Protein AF-A0A7J7KB45-F1 (afdb_monomer_lite)

Secondary structure (DSSP, 8-state):
---HHHHHHHHHHHHGGGS--HHHHHHHHHHHHHHHHHHTSTTHHHH-SS--EE--------S---EEEEEEEE-SSEEEEEEEEEETTEEEEEEEEEE--HHHHTSBHHHHHHHHHHHHHHHHHHTT-TTS-EEEEEEE-S-EEEEETTEEEE----TT---BTTTTSBHHHHHHHHHHHTT--EEEEEEE-HHHHHHHHHHHH-TT--EEEEESSSEEEEEEEEGGG-TT--S-SS-EEEEE--GGGTTTTSTTTTT--HHHHHHHHHSSSTTSSHHHHHHSTTTHHHHHHHHHHHHHHTTSSGGG---HHHHSTT-S-HHHHHHHHHHHHHHHTS--S----------------------------------------------EEETTTTEEESS-HHHHHHHHHTT--HHHHHH-HHHHHHHHHHHHHHHHTTT-------------------------------------------------------------------PPP---HHHHHHHHHHHS-TTS-HHHHEEEEEEEEEETTEEEEEEEETTT--EEEEEEEEGGG-S-HHHHHHHHHHHHH---TTBPPEEEEEEETTEEEEEEE--TTEEHHHHHHHS---HHHHHHHHHHHHHHHHHHHTTTEE----SGGGEEE-TTS-EEE--GGG-EEPPTTPPB----S-GGG--HHHHTT--B-THHHHHHHHHHHHHHHHSS-TTTTS-HHHHHHHHHHH-SPP--GGGS-HHHHHHHHHHS-SSTTTSPPHHHHHTSGGGGSPPPGGGGHHHHHHHHHHTT--

Foldseek 3Di:
DQDPVNLVVVLCVLCVLVDDDPVLVVLLVVLLVVLLLVLLAPVNPPPRLWNWAFFQAFDADPLPDADWAWEWADDLFKIKIKIWGRDPSDIDIDMDIGGDDLCLLAEAPLSVLLVVLVVVCVVCVVVVNQAPQHEYEYADAADWRAPHFQWTAGCADDSSGDHPPRHRDTVSVSNVVSNVVVVGNYHHPGYDYPQVVQQNVVCSVPVPRFKGWDAALWTWIKGKDFLQSRNPDPDDGRGITIITTNCLSPCLVPSCVVSQDPLLQVQLVPDPHRSGSSNRLCGHQQNPQQSVLSSVLVSLCVCSPPNNDDDPQSVDGSSRGSVVVVVVVVVVVVVVPPDDDDDDDDDPDDDDDDDDDDDDDDDDDDDDDDPPPPPDDPPDPDDDFDWDQDPVVLFTPRDDPVLSVVVVVQPDDSCLCHVCVLLSVLLSVLVVVVVCVLPDDDDDDDDDDDDDDDDDDDDDDDDDDDDDDDDDDYDDDDDDDDDDDDDDDDDDDDDDDPDPDDPPPPDDDDDDPVVLVVLCVVQADPPDAVVVFKAWDAFPDADPQATKTWIAGPPPRAIKIKGKGQCVSDNCSVLVSVQSCPQVVDDDQQAWHWDGWHQHPNIIITITHDAPLAFQLLLLQQHADDLQLLLQLLLSVLVVLVVQVVQQKAQQADARNQWGAHLQLRIHGHDSSVIDHDDPPAFDQDQDYDLLLFALCSSSSHGHGNLRNLSSSLQNSLCNHVVHGPCPVGDSSVSSSCCNPVQADDDDCVVDDPQNVVLSCLSRPNPSVSRDHSVRSCPGPSNVSHDDSNVCNVSSVSSCVVVVVD

Radius of gyration: 33.49 Å; chains: 1; bounding box: 85×97×93 Å

Structure (mmCIF, N/CA/C/O backbone):
data_AF-A0A7J7KB45-F1
#
_entry.id   AF-A0A7J7KB45-F1
#
loop_
_atom_site.group_PDB
_atom_site.id
_atom_site.type_symbol
_atom_site.label_atom_id
_atom_site.label_alt_id
_atom_site.label_comp_id
_atom_site.label_asym_id
_atom_site.label_entity_id
_atom_site.label_seq_id
_atom_site.pdbx_PDB_ins_code
_atom_site.Cartn_x
_atom_site.Cartn_y
_atom_site.Cartn_z
_atom_site.occupancy
_atom_site.B_iso_or_equiv
_atom_site.auth_seq_id
_atom_site.auth_comp_id
_atom_site.auth_asym_id
_atom_site.auth_atom_id
_atom_site.pdbx_PDB_model_num
ATOM 1 N N . MET A 1 1 ? 30.069 39.844 -8.452 1.00 56.88 1 MET A N 1
ATOM 2 C CA . MET A 1 1 ? 29.337 38.570 -8.599 1.00 56.88 1 MET A CA 1
ATOM 3 C C . MET A 1 1 ? 29.867 37.641 -7.529 1.00 56.88 1 MET A C 1
ATOM 5 O O . MET A 1 1 ? 31.072 37.439 -7.502 1.00 56.88 1 MET A O 1
ATOM 9 N N . VAL A 1 2 ? 29.008 37.179 -6.620 1.00 64.25 2 VAL A N 1
ATOM 10 C CA . VAL A 1 2 ? 29.357 36.125 -5.654 1.00 64.25 2 VAL A CA 1
ATOM 11 C C . VAL A 1 2 ? 29.670 34.866 -6.466 1.00 64.25 2 VAL A C 1
ATOM 13 O O . VAL A 1 2 ? 28.945 34.583 -7.424 1.00 64.25 2 VAL A O 1
ATOM 16 N N . SER A 1 3 ? 30.778 34.176 -6.186 1.00 79.19 3 SER A N 1
ATOM 17 C CA . SER A 1 3 ? 31.109 32.975 -6.956 1.00 79.19 3 SER A CA 1
ATOM 18 C C . SER A 1 3 ? 30.117 31.855 -6.627 1.00 79.19 3 SER A C 1
ATOM 20 O O . SER A 1 3 ? 29.560 31.812 -5.531 1.00 79.19 3 SER A O 1
ATOM 22 N N . LEU A 1 4 ? 29.890 30.928 -7.562 1.00 77.69 4 LEU A N 1
ATOM 23 C CA . LEU A 1 4 ? 29.072 29.731 -7.306 1.00 77.69 4 LEU A CA 1
ATOM 24 C C . LEU A 1 4 ? 29.564 28.963 -6.069 1.00 77.69 4 LEU A C 1
ATOM 26 O O . LEU A 1 4 ? 28.758 28.500 -5.272 1.00 77.69 4 LEU A O 1
ATOM 30 N N . MET A 1 5 ? 30.881 28.922 -5.869 1.00 77.81 5 MET A N 1
ATOM 31 C CA . MET A 1 5 ? 31.509 28.263 -4.729 1.00 77.81 5 MET A CA 1
ATOM 32 C C . MET A 1 5 ? 31.211 28.974 -3.399 1.00 77.81 5 MET A C 1
ATOM 34 O O . MET A 1 5 ? 31.039 28.322 -2.373 1.00 77.81 5 MET A O 1
ATOM 38 N N . ASP A 1 6 ? 31.094 30.305 -3.405 1.00 83.75 6 ASP A N 1
ATOM 39 C CA . ASP A 1 6 ? 30.685 31.067 -2.219 1.00 83.75 6 ASP A CA 1
ATOM 40 C C . ASP A 1 6 ? 29.210 30.812 -1.876 1.00 83.75 6 ASP A C 1
ATOM 42 O O . ASP A 1 6 ? 28.880 30.648 -0.702 1.00 83.75 6 ASP A O 1
ATOM 46 N N . ILE A 1 7 ? 28.336 30.711 -2.887 1.00 86.50 7 ILE A N 1
ATOM 47 C CA . ILE A 1 7 ? 26.917 30.360 -2.696 1.00 86.50 7 ILE A CA 1
ATOM 48 C C . ILE A 1 7 ? 26.791 28.949 -2.109 1.00 86.50 7 ILE A C 1
ATOM 50 O O . ILE A 1 7 ? 26.078 28.764 -1.126 1.00 86.50 7 ILE A O 1
ATOM 54 N N . GLU A 1 8 ? 27.510 27.965 -2.656 1.00 85.44 8 GLU A N 1
ATOM 55 C CA . GLU A 1 8 ? 27.516 26.586 -2.146 1.00 85.44 8 GLU A CA 1
ATOM 56 C C . GLU A 1 8 ? 27.963 26.522 -0.678 1.00 85.44 8 GLU A C 1
ATOM 58 O O . GLU A 1 8 ? 27.284 25.914 0.149 1.00 85.44 8 GLU A O 1
ATOM 63 N N . ASN A 1 9 ? 29.046 27.222 -0.322 1.00 88.44 9 ASN A N 1
ATOM 64 C CA . ASN A 1 9 ? 29.530 27.290 1.059 1.00 88.44 9 ASN A CA 1
ATOM 65 C C . ASN A 1 9 ? 28.511 27.943 2.008 1.00 88.44 9 ASN A C 1
ATOM 67 O O . ASN A 1 9 ? 28.358 27.517 3.157 1.00 88.44 9 ASN A O 1
ATOM 71 N N . MET A 1 10 ? 27.816 28.989 1.552 1.00 88.19 10 MET A N 1
ATOM 72 C CA . MET A 1 10 ? 26.769 29.652 2.333 1.00 88.19 10 MET A CA 1
ATOM 73 C C . MET A 1 10 ? 25.564 28.733 2.549 1.00 88.19 10 MET A C 1
ATOM 75 O O . MET A 1 10 ? 25.078 28.634 3.677 1.00 88.19 10 MET A O 1
ATOM 79 N N . VAL A 1 11 ? 25.129 28.017 1.509 1.00 91.19 11 VAL A N 1
ATOM 80 C CA . VAL A 1 11 ? 24.059 27.014 1.600 1.00 91.19 11 VAL A CA 1
ATOM 81 C C . VAL A 1 11 ? 24.450 25.906 2.578 1.00 91.19 11 VAL A C 1
ATOM 83 O O . VAL A 1 11 ? 23.703 25.635 3.517 1.00 91.19 11 VAL A O 1
ATOM 86 N N . GLU A 1 12 ? 25.641 25.319 2.435 1.00 90.56 12 GLU A N 1
ATOM 87 C CA . GLU A 1 12 ? 26.113 24.252 3.326 1.00 90.56 12 GLU A CA 1
ATOM 88 C C . GLU A 1 12 ? 26.148 24.720 4.787 1.00 90.56 12 GLU A C 1
ATOM 90 O O . GLU A 1 12 ? 25.657 24.034 5.684 1.00 90.56 12 GLU A O 1
ATOM 95 N N . LYS A 1 13 ? 26.652 25.934 5.041 1.00 90.75 13 LYS A N 1
ATOM 96 C CA . LYS A 1 13 ? 26.677 26.524 6.384 1.00 90.75 13 LYS A CA 1
ATOM 97 C C . LYS A 1 13 ? 25.273 26.679 6.981 1.00 90.75 13 LYS A C 1
ATOM 99 O O . LYS A 1 13 ? 25.112 26.470 8.182 1.00 90.75 13 LYS A O 1
ATOM 104 N N . ARG A 1 14 ? 24.274 27.056 6.175 1.00 90.31 14 ARG A N 1
ATOM 105 C CA . ARG A 1 14 ? 22.878 27.242 6.615 1.00 90.31 14 ARG A CA 1
ATOM 106 C C . ARG A 1 14 ? 22.153 25.929 6.887 1.00 90.31 14 ARG A C 1
ATOM 108 O O . ARG A 1 14 ? 21.286 25.914 7.759 1.00 90.31 14 ARG A O 1
ATOM 115 N N . LEU A 1 15 ? 22.504 24.870 6.160 1.00 91.75 15 LEU A N 1
ATOM 116 C CA . LEU A 1 15 ? 21.878 23.552 6.277 1.00 91.75 15 LEU A CA 1
ATOM 117 C C . LEU A 1 15 ? 22.566 22.641 7.298 1.00 91.75 15 LEU A C 1
ATOM 119 O O . LEU A 1 15 ? 21.926 21.731 7.811 1.00 91.75 15 LEU A O 1
ATOM 123 N N . ARG A 1 16 ? 23.837 22.890 7.641 1.00 90.56 16 ARG A N 1
ATOM 124 C CA . ARG A 1 16 ? 24.605 22.066 8.590 1.00 90.56 16 ARG A CA 1
ATOM 125 C C . ARG A 1 16 ? 23.884 21.783 9.923 1.00 90.56 16 ARG A C 1
ATOM 127 O O . ARG A 1 16 ? 23.949 20.638 10.356 1.00 90.56 16 ARG A O 1
ATOM 134 N N . PRO A 1 17 ? 23.185 22.739 10.571 1.00 90.19 17 PRO A N 1
ATOM 135 C CA . PRO A 1 17 ? 22.445 22.452 11.806 1.00 90.19 17 PRO A CA 1
ATOM 136 C C . PRO A 1 17 ? 21.298 21.443 11.638 1.00 90.19 17 PRO A C 1
ATOM 138 O O . PRO A 1 17 ? 20.943 20.774 12.597 1.00 90.19 17 PRO A O 1
ATOM 141 N N . LEU A 1 18 ? 20.748 21.299 10.427 1.00 89.06 18 LEU A N 1
ATOM 142 C CA . LEU A 1 18 ? 19.674 20.349 10.099 1.00 89.06 18 LEU A CA 1
ATOM 143 C C . LEU A 1 18 ? 20.205 18.937 9.798 1.00 89.06 18 LEU A C 1
ATOM 145 O O . LEU A 1 18 ? 19.440 18.051 9.430 1.00 89.06 18 LEU A O 1
ATOM 149 N N . GLN A 1 19 ? 21.518 18.721 9.920 1.00 87.94 19 GLN A N 1
ATOM 150 C CA . GLN A 1 19 ? 22.176 17.429 9.728 1.00 87.94 19 GLN A CA 1
ATOM 151 C C . GLN A 1 19 ? 22.764 16.942 11.058 1.00 87.94 19 GLN A C 1
ATOM 153 O O . GLN A 1 19 ? 23.988 16.955 11.238 1.00 87.94 19 GLN A O 1
ATOM 158 N N . PRO A 1 20 ? 21.916 16.538 12.022 1.00 86.88 20 PRO A N 1
ATOM 159 C CA . PRO A 1 20 ? 22.393 16.029 13.297 1.00 86.88 20 PRO A CA 1
ATOM 160 C C . PRO A 1 20 ? 23.238 14.767 13.098 1.00 86.88 20 PRO A C 1
ATOM 162 O O . PRO A 1 20 ? 22.986 13.926 12.232 1.00 86.88 20 PRO A O 1
ATOM 165 N N . SER A 1 21 ? 24.282 14.652 13.914 1.00 88.00 21 SER A N 1
ATOM 166 C CA . SER A 1 21 ? 25.179 13.497 13.904 1.00 88.00 21 SER A CA 1
ATOM 167 C C . SER A 1 21 ? 24.523 12.267 14.540 1.00 88.00 21 SER A C 1
ATOM 169 O O . SER A 1 21 ? 23.569 12.392 15.305 1.00 88.00 21 SER A O 1
ATOM 171 N N . LEU A 1 22 ? 25.078 11.075 14.296 1.00 86.75 22 LEU A N 1
ATOM 172 C CA . LEU A 1 22 ? 24.613 9.847 14.954 1.00 86.75 22 LEU A CA 1
ATOM 173 C C . LEU A 1 22 ? 24.624 9.970 16.488 1.00 86.75 22 LEU A C 1
ATOM 175 O O . LEU A 1 22 ? 23.648 9.596 17.125 1.00 86.75 22 LEU A O 1
ATOM 179 N N . SER A 1 23 ? 25.660 10.586 17.066 1.00 90.31 23 SER A N 1
ATOM 180 C CA . SER A 1 23 ? 25.731 10.813 18.515 1.00 90.31 23 SER A CA 1
ATOM 181 C C . SER A 1 23 ? 24.639 11.751 19.033 1.00 90.31 23 SER A C 1
ATOM 183 O O . SER A 1 23 ? 24.208 11.614 20.172 1.00 90.31 23 SER A O 1
ATOM 185 N N . CYS A 1 24 ? 24.159 12.693 18.209 1.00 90.25 24 CYS A N 1
ATOM 186 C CA . CYS A 1 24 ? 23.008 13.517 18.578 1.00 90.25 24 CYS A CA 1
ATOM 187 C C . CYS A 1 24 ? 21.740 12.661 18.665 1.00 90.25 24 CYS A C 1
ATOM 189 O O . CYS A 1 24 ? 21.005 12.785 19.636 1.00 90.25 24 CYS A O 1
ATOM 191 N N . TYR A 1 25 ? 21.503 11.771 17.696 1.00 90.12 25 TYR A N 1
ATOM 192 C CA . TYR A 1 25 ? 20.355 10.859 17.737 1.00 90.12 25 TYR A CA 1
ATOM 193 C C . TYR A 1 25 ? 20.410 9.904 18.934 1.00 90.12 25 TYR A C 1
ATOM 195 O O . TYR A 1 25 ? 19.393 9.703 19.589 1.00 90.12 25 TYR A O 1
ATOM 203 N N . GLU A 1 26 ? 21.587 9.363 19.256 1.00 91.31 26 GLU A N 1
ATOM 204 C CA . GLU A 1 26 ? 21.791 8.522 20.444 1.00 91.31 26 GLU A CA 1
ATOM 205 C C . GLU A 1 26 ? 21.472 9.287 21.739 1.00 91.31 26 GLU A C 1
ATOM 207 O O . GLU A 1 26 ? 20.790 8.759 22.615 1.00 91.31 26 GLU A O 1
ATOM 212 N N . GLN A 1 27 ? 21.895 10.552 21.841 1.00 94.69 27 GLN A N 1
ATOM 213 C CA . GLN A 1 27 ? 21.580 11.408 22.987 1.00 94.69 27 GLN A CA 1
ATOM 214 C C . GLN A 1 27 ? 20.080 11.726 23.083 1.00 94.69 27 GLN A C 1
ATOM 216 O O . GLN A 1 27 ? 19.514 11.654 24.170 1.00 94.69 27 GLN A O 1
ATOM 221 N N . VAL A 1 28 ? 19.428 12.055 21.962 1.00 94.38 28 VAL A N 1
ATOM 222 C CA . VAL A 1 28 ? 17.974 12.291 21.907 1.00 94.38 28 VAL A CA 1
ATOM 223 C C . VAL A 1 28 ? 17.210 11.040 22.345 1.00 94.38 28 VAL A C 1
ATOM 225 O O . VAL A 1 28 ? 16.288 11.150 23.147 1.00 94.38 28 VAL A O 1
ATOM 228 N N . ALA A 1 29 ? 17.613 9.857 21.871 1.00 93.88 29 ALA A N 1
ATOM 229 C CA . ALA A 1 29 ? 16.988 8.591 22.245 1.00 93.88 29 ALA A CA 1
ATOM 230 C C . ALA A 1 29 ? 17.141 8.291 23.744 1.00 93.88 29 ALA A C 1
ATOM 232 O O . ALA A 1 29 ? 16.161 7.931 24.388 1.00 93.88 29 ALA A O 1
ATOM 233 N N . ALA A 1 30 ? 18.335 8.495 24.311 1.00 94.69 30 ALA A N 1
ATOM 234 C CA . ALA A 1 30 ? 18.577 8.300 25.740 1.00 94.69 30 ALA A CA 1
ATOM 235 C C . ALA A 1 30 ? 17.743 9.258 26.610 1.00 94.69 30 ALA A C 1
ATOM 237 O O . ALA A 1 30 ? 17.133 8.829 27.586 1.00 94.69 30 ALA A O 1
ATOM 238 N N . LEU A 1 31 ? 17.667 10.539 26.232 1.00 95.50 31 LEU A N 1
ATOM 239 C CA . LEU A 1 31 ? 16.849 11.532 26.936 1.00 95.50 31 LEU A CA 1
ATOM 240 C C . LEU A 1 31 ? 15.350 11.230 26.825 1.00 95.50 31 LEU A C 1
ATOM 242 O O . LEU A 1 31 ? 14.609 11.431 27.786 1.00 95.50 31 LEU A O 1
ATOM 246 N N . MET A 1 32 ? 14.892 10.759 25.662 1.00 94.31 32 MET A N 1
ATOM 247 C CA . MET A 1 32 ? 13.497 10.368 25.477 1.00 94.31 32 MET A CA 1
ATOM 248 C C . MET A 1 32 ? 13.151 9.154 26.343 1.00 94.31 32 MET A C 1
ATOM 250 O O . MET A 1 32 ? 12.121 9.184 27.007 1.00 94.31 32 MET A O 1
ATOM 254 N N . ASP A 1 33 ? 14.018 8.138 26.396 1.00 93.56 33 ASP A N 1
ATOM 255 C CA . ASP A 1 33 ? 13.838 6.964 27.260 1.00 93.56 33 ASP A CA 1
ATOM 256 C C . ASP A 1 33 ? 13.772 7.357 28.746 1.00 93.56 33 ASP A C 1
ATOM 258 O O . ASP A 1 33 ? 12.846 6.961 29.452 1.00 93.56 33 ASP A O 1
ATOM 262 N N . GLU A 1 34 ? 14.682 8.215 29.220 1.00 92.38 34 GLU A N 1
ATOM 263 C CA . GLU A 1 34 ? 14.644 8.758 30.588 1.00 92.38 34 GLU A CA 1
ATOM 264 C C . GLU A 1 34 ? 13.319 9.484 30.870 1.00 92.38 34 GLU A C 1
ATOM 266 O O . GLU A 1 34 ? 12.627 9.179 31.841 1.00 92.38 34 GLU A O 1
ATOM 271 N N . THR A 1 35 ? 12.908 10.379 29.968 1.00 92.00 35 THR A N 1
ATOM 272 C CA . THR A 1 35 ? 11.688 11.184 30.139 1.00 92.00 35 THR A CA 1
ATOM 273 C C . THR A 1 35 ? 10.415 10.327 30.077 1.00 92.00 35 THR A C 1
ATOM 275 O O . THR A 1 35 ? 9.448 10.590 30.795 1.00 92.00 35 THR A O 1
ATOM 278 N N . MET A 1 36 ? 10.396 9.281 29.244 1.00 93.06 36 MET A N 1
ATOM 279 C CA . MET A 1 36 ? 9.306 8.303 29.188 1.00 93.06 36 MET A CA 1
ATOM 280 C C . MET A 1 36 ? 9.221 7.496 30.487 1.00 93.06 36 MET A C 1
ATOM 282 O O . MET A 1 36 ? 8.128 7.337 31.030 1.00 93.06 36 MET A O 1
ATOM 286 N N . ASN A 1 37 ? 10.353 7.034 31.024 1.00 92.06 37 ASN A N 1
ATOM 287 C CA . ASN A 1 37 ? 10.392 6.324 32.305 1.00 92.06 37 ASN A CA 1
ATOM 288 C C . ASN A 1 37 ? 9.902 7.215 33.457 1.00 92.06 37 ASN A C 1
ATOM 290 O O . ASN A 1 37 ? 9.073 6.776 34.257 1.00 92.06 37 ASN A O 1
ATOM 294 N N . ASP A 1 38 ? 10.314 8.484 33.492 1.00 90.06 38 ASP A N 1
ATOM 295 C CA . ASP A 1 38 ? 9.793 9.470 34.444 1.00 90.06 38 ASP A CA 1
ATOM 296 C C . ASP A 1 38 ? 8.275 9.630 34.318 1.00 90.06 38 ASP A C 1
ATOM 298 O O . ASP A 1 38 ? 7.566 9.686 35.326 1.00 90.06 38 ASP A O 1
ATOM 302 N N . GLY A 1 39 ? 7.754 9.634 33.087 1.00 91.25 39 GLY A N 1
ATOM 303 C CA . GLY A 1 39 ? 6.328 9.705 32.778 1.00 91.25 39 GLY A CA 1
ATOM 304 C C . GLY A 1 39 ? 5.486 8.544 33.330 1.00 91.25 39 GLY A C 1
ATOM 305 O O . GLY A 1 39 ? 4.274 8.699 33.515 1.00 91.25 39 GLY A O 1
ATOM 306 N N . LEU A 1 40 ? 6.095 7.393 33.632 1.00 91.88 40 LEU A N 1
ATOM 307 C CA . LEU A 1 40 ? 5.429 6.229 34.236 1.00 91.88 40 LEU A CA 1
ATOM 308 C C . LEU A 1 40 ? 5.333 6.306 35.773 1.00 91.88 40 LEU A C 1
ATOM 310 O O . LEU A 1 40 ? 4.590 5.525 36.379 1.00 91.88 40 LEU A O 1
ATOM 314 N N . THR A 1 41 ? 6.046 7.247 36.399 1.00 89.62 41 THR A N 1
ATOM 315 C CA . THR A 1 41 ? 6.090 7.431 37.861 1.00 89.62 41 THR A CA 1
ATOM 316 C C . THR A 1 41 ? 4.876 8.191 38.404 1.00 89.62 41 THR A C 1
ATOM 318 O O . THR A 1 41 ? 4.177 8.886 37.665 1.00 89.62 41 THR A O 1
ATOM 321 N N . GLU A 1 42 ? 4.633 8.143 39.717 1.00 78.38 42 GLU A N 1
ATOM 322 C CA . GLU A 1 42 ? 3.558 8.932 40.362 1.00 78.38 42 GLU A CA 1
ATOM 323 C C . GLU A 1 42 ? 3.819 10.447 40.360 1.00 78.38 42 GLU A C 1
ATOM 325 O O . GLU A 1 42 ? 2.900 11.249 40.517 1.00 78.38 42 GLU A O 1
ATOM 330 N N . LYS A 1 43 ? 5.074 10.864 40.162 1.00 66.69 43 LYS A N 1
ATOM 331 C CA . LYS A 1 43 ? 5.464 12.282 40.097 1.00 66.69 43 LYS A CA 1
ATOM 332 C C . LYS A 1 43 ? 5.143 12.919 38.738 1.00 66.69 43 LYS A C 1
ATOM 334 O O . LYS A 1 43 ? 5.200 14.140 38.602 1.00 66.69 43 LYS A O 1
ATOM 339 N N . SER A 1 44 ? 4.789 12.106 37.743 1.00 67.81 44 SER A N 1
ATOM 340 C CA . SER A 1 44 ? 4.664 12.508 36.340 1.00 67.81 44 SER A CA 1
ATOM 341 C C . SER A 1 44 ? 3.490 13.433 36.023 1.00 67.81 44 SER A C 1
ATOM 343 O O . SER A 1 44 ? 3.587 14.232 35.088 1.00 67.81 44 SER A O 1
ATOM 345 N N . ASP A 1 45 ? 2.401 13.390 36.792 1.00 61.50 45 ASP A N 1
ATOM 346 C CA . ASP A 1 45 ? 1.151 14.058 36.405 1.00 61.50 45 ASP A CA 1
ATOM 347 C C . ASP A 1 45 ? 1.284 15.592 36.347 1.00 61.50 45 ASP A C 1
ATOM 349 O O . ASP A 1 45 ? 0.623 16.234 35.533 1.00 61.50 45 ASP A O 1
ATOM 353 N N . LEU A 1 46 ? 2.229 16.182 37.093 1.00 60.59 46 LEU A N 1
ATOM 354 C CA . LEU A 1 46 ? 2.481 17.631 37.090 1.00 60.59 46 LEU A CA 1
ATOM 355 C C . LEU A 1 46 ? 3.824 18.042 36.470 1.00 60.59 46 LEU A C 1
ATOM 357 O O . LEU A 1 46 ? 3.882 19.114 35.877 1.00 60.59 46 LEU A O 1
ATOM 361 N N . SER A 1 47 ? 4.882 17.226 36.567 1.00 67.75 47 SER A N 1
ATOM 362 C CA . SER A 1 47 ? 6.244 17.654 36.191 1.00 67.75 47 SER A CA 1
ATOM 363 C C . SER A 1 47 ? 6.891 16.901 35.030 1.00 67.75 47 SER A C 1
ATOM 365 O O . SER A 1 47 ? 7.934 17.347 34.567 1.00 67.75 47 SER A O 1
ATOM 367 N N . ALA A 1 48 ? 6.335 15.771 34.574 1.00 76.88 48 ALA A N 1
ATOM 368 C CA . ALA A 1 48 ? 6.900 15.072 33.419 1.00 76.88 48 ALA A CA 1
ATOM 369 C C . ALA A 1 48 ? 6.540 15.797 32.118 1.00 76.88 48 ALA A C 1
ATOM 371 O O . ALA A 1 48 ? 5.372 16.153 31.918 1.00 76.88 48 ALA A O 1
ATOM 372 N N . ASP A 1 49 ? 7.537 15.959 31.251 1.00 81.88 49 ASP A N 1
ATOM 373 C CA . ASP A 1 49 ? 7.389 16.541 29.916 1.00 81.88 49 ASP A CA 1
ATOM 374 C C . ASP A 1 49 ? 6.646 15.597 28.968 1.00 81.88 49 ASP A C 1
ATOM 376 O O . ASP A 1 49 ? 5.736 16.026 28.266 1.00 81.88 49 ASP A O 1
ATOM 380 N N . ILE A 1 50 ? 6.994 14.305 28.978 1.00 90.31 50 ILE A N 1
ATOM 381 C CA . ILE A 1 50 ? 6.293 13.265 28.216 1.00 90.31 50 ILE A CA 1
ATOM 382 C C . ILE A 1 50 ? 5.240 12.626 29.127 1.00 90.31 50 ILE A C 1
ATOM 384 O O . ILE A 1 50 ? 5.564 11.989 30.135 1.00 90.31 50 ILE A O 1
ATOM 388 N N . LYS A 1 51 ? 3.958 12.812 28.794 1.00 88.12 51 LYS A N 1
ATOM 389 C CA . LYS A 1 51 ? 2.840 12.278 29.582 1.00 88.12 51 LYS A CA 1
ATOM 390 C C . LYS A 1 51 ? 2.482 10.863 29.140 1.00 88.12 51 LYS A C 1
ATOM 392 O O . LYS A 1 51 ? 1.806 10.658 28.144 1.00 88.12 51 LYS A O 1
ATOM 397 N N . MET A 1 52 ? 2.831 9.879 29.959 1.00 91.62 52 MET A N 1
ATOM 398 C CA . MET A 1 52 ? 2.574 8.467 29.660 1.00 91.62 52 MET A CA 1
ATOM 399 C C . MET A 1 52 ? 1.187 8.038 30.163 1.00 91.62 52 MET A C 1
ATOM 401 O O . MET A 1 52 ? 1.050 7.548 31.288 1.00 91.62 52 MET A O 1
ATOM 405 N N . TYR A 1 53 ? 0.134 8.281 29.387 1.00 89.81 53 TYR A N 1
ATOM 406 C CA . TYR A 1 53 ? -1.245 7.966 29.768 1.00 89.81 53 TYR A CA 1
ATOM 407 C C . TYR A 1 53 ? -1.560 6.472 29.634 1.00 89.81 53 TYR A C 1
ATOM 409 O O . TYR A 1 53 ? -1.279 5.833 28.620 1.00 89.81 53 TYR A O 1
ATOM 417 N N . ILE A 1 54 ? -2.183 5.915 30.675 1.00 91.44 54 ILE A N 1
ATOM 418 C CA . ILE A 1 54 ? -2.636 4.522 30.705 1.00 91.44 54 ILE A CA 1
ATOM 419 C C . ILE A 1 54 ? -3.980 4.422 29.989 1.00 91.44 54 ILE A C 1
ATOM 421 O O . ILE A 1 54 ? -4.935 5.080 30.390 1.00 91.44 54 ILE A O 1
ATOM 425 N N . THR A 1 55 ? -4.073 3.551 28.986 1.00 90.94 55 THR A N 1
ATOM 426 C CA . THR A 1 55 ? -5.271 3.450 28.128 1.00 90.94 55 THR A CA 1
ATOM 427 C C . THR A 1 55 ? -6.260 2.363 28.560 1.00 90.94 55 THR A C 1
ATOM 429 O O . THR A 1 55 ? -7.365 2.267 28.034 1.00 90.94 55 THR A O 1
ATOM 432 N N . TYR A 1 56 ? -5.863 1.509 29.513 1.00 90.56 56 TYR A N 1
ATOM 433 C CA . TYR A 1 56 ? -6.600 0.317 29.964 1.00 90.56 56 TYR A CA 1
ATOM 434 C C . TYR A 1 56 ? -6.846 -0.752 28.881 1.00 90.56 56 TYR A C 1
ATOM 436 O O . TYR A 1 56 ? -7.483 -1.770 29.166 1.00 90.56 56 TYR A O 1
ATOM 444 N N . VAL A 1 57 ? -6.295 -0.582 27.674 1.00 91.12 57 VAL A N 1
ATOM 445 C CA . VAL A 1 57 ? -6.271 -1.602 26.619 1.00 91.12 57 VAL A CA 1
ATOM 446 C C . VAL A 1 57 ? -5.176 -2.615 26.948 1.00 91.12 57 VAL A C 1
ATOM 448 O O . VAL A 1 57 ? -4.003 -2.257 27.010 1.00 91.12 57 VAL A O 1
ATOM 451 N N . ARG A 1 58 ? -5.556 -3.870 27.211 1.00 90.38 58 ARG A N 1
ATOM 452 C CA . ARG A 1 58 ? -4.649 -4.916 27.736 1.00 90.38 58 ARG A CA 1
ATOM 453 C C . ARG A 1 58 ? -4.346 -6.056 26.766 1.00 90.38 58 ARG A C 1
ATOM 455 O O . ARG A 1 58 ? -3.504 -6.896 27.064 1.00 90.38 58 ARG A O 1
ATOM 462 N N . SER A 1 59 ? -5.038 -6.105 25.638 1.00 87.00 59 SER A N 1
ATOM 463 C CA . SER A 1 59 ? -4.868 -7.128 24.612 1.00 87.00 59 SER A CA 1
ATOM 464 C C . SER A 1 59 ? -4.962 -6.486 23.239 1.00 87.00 59 SER A C 1
ATOM 466 O O . SER A 1 59 ? -5.718 -5.531 23.043 1.00 87.00 59 SER A O 1
ATOM 468 N N . LEU A 1 60 ? -4.163 -7.008 22.316 1.00 87.56 60 LEU A N 1
ATOM 469 C CA . LEU A 1 60 ? -4.250 -6.696 20.898 1.00 87.56 60 LEU A CA 1
ATOM 470 C C . LEU A 1 60 ? -5.189 -7.700 20.220 1.00 87.56 60 LEU A C 1
ATOM 472 O O . LEU A 1 60 ? -5.468 -8.739 20.826 1.00 87.56 60 LEU A O 1
ATOM 476 N N . PRO A 1 61 ? -5.685 -7.396 19.011 1.00 83.31 61 PRO A N 1
ATOM 477 C CA . PRO A 1 61 ? -6.539 -8.319 18.295 1.00 83.31 61 PRO A CA 1
ATOM 478 C C . PRO A 1 61 ? -5.796 -9.615 17.961 1.00 83.31 61 PRO A C 1
ATOM 480 O O . PRO A 1 61 ? -4.632 -9.557 17.567 1.00 83.31 61 PRO A O 1
ATOM 483 N N . ASP A 1 62 ? -6.462 -10.757 18.101 1.00 82.62 62 ASP A N 1
ATOM 484 C CA . ASP A 1 62 ? -5.906 -12.092 17.820 1.00 82.62 62 ASP A CA 1
ATOM 485 C C . ASP A 1 62 ? -6.674 -12.854 16.724 1.00 82.62 62 ASP A C 1
ATOM 487 O O . ASP A 1 62 ? -6.371 -14.008 16.418 1.00 82.62 62 ASP A O 1
ATOM 491 N N . GLY A 1 63 ? -7.673 -12.209 16.115 1.00 79.44 63 GLY A N 1
ATOM 492 C CA . GLY A 1 63 ? -8.495 -12.778 15.052 1.00 79.44 63 GLY A CA 1
ATOM 493 C C . GLY A 1 63 ? -9.649 -13.647 15.554 1.00 79.44 63 GLY A C 1
ATOM 494 O O . GLY A 1 63 ? -10.433 -14.132 14.735 1.00 79.44 63 GLY A O 1
ATOM 495 N N . SER A 1 64 ? -9.787 -13.843 16.872 1.00 83.62 64 SER A N 1
ATOM 496 C CA . SER A 1 64 ? -10.938 -14.525 17.477 1.00 83.62 64 SER A CA 1
ATOM 497 C C . SER A 1 64 ? -12.155 -13.613 17.662 1.00 83.62 64 SER A C 1
ATOM 499 O O . SER A 1 64 ? -13.230 -14.082 18.051 1.00 83.62 64 SER A O 1
ATOM 501 N N . GLU A 1 65 ? -12.016 -12.314 17.386 1.00 83.94 65 GLU A N 1
ATOM 502 C CA . GLU A 1 65 ? -13.078 -11.337 17.577 1.00 83.94 65 GLU A CA 1
ATOM 503 C C . GLU A 1 65 ? -14.245 -11.586 16.620 1.00 83.94 65 GLU A C 1
ATOM 505 O O . GLU A 1 65 ? -14.079 -11.764 15.413 1.00 83.94 65 GLU A O 1
ATOM 510 N N . VAL A 1 66 ? -15.458 -11.543 17.167 1.00 89.44 66 VAL A N 1
ATOM 511 C CA . VAL A 1 66 ? -16.699 -11.711 16.411 1.00 89.44 66 VAL A CA 1
ATOM 512 C C . VAL A 1 66 ? -17.734 -10.690 16.857 1.00 89.44 66 VAL A C 1
ATOM 514 O O . VAL A 1 66 ? -17.790 -10.312 18.030 1.00 89.44 66 VAL A O 1
ATOM 517 N N . GLY A 1 67 ? -18.581 -10.266 15.923 1.00 90.56 67 GLY A N 1
ATOM 518 C CA . GLY A 1 67 ? -19.723 -9.400 16.191 1.00 90.56 67 GLY A CA 1
ATOM 519 C C . GLY A 1 67 ? -19.753 -8.128 15.354 1.00 90.56 67 GLY A C 1
ATOM 520 O O . GLY A 1 67 ? -18.865 -7.847 14.548 1.00 90.56 67 GLY A O 1
ATOM 521 N N . LYS A 1 68 ? -20.816 -7.354 15.578 1.00 91.75 68 LYS A N 1
ATOM 522 C CA . LYS A 1 68 ? -21.092 -6.092 14.895 1.00 91.75 68 LYS A CA 1
ATOM 523 C C . LYS A 1 68 ? -20.804 -4.924 15.840 1.00 91.75 68 LYS A C 1
ATOM 525 O O . LYS A 1 68 ? -21.372 -4.849 16.930 1.00 91.75 68 LYS A O 1
ATOM 530 N N . PHE A 1 69 ? -19.930 -4.015 15.423 1.00 92.75 69 PHE A N 1
ATOM 531 C CA . PHE A 1 69 ? -19.424 -2.904 16.224 1.00 92.75 69 PHE A CA 1
ATOM 532 C C . PHE A 1 69 ? -19.545 -1.592 15.458 1.00 92.75 69 PHE A C 1
ATOM 534 O O . PHE A 1 69 ? -19.333 -1.539 14.248 1.00 92.75 69 PHE A O 1
ATOM 541 N N . LEU A 1 70 ? -19.834 -0.517 16.181 1.00 95.12 70 LEU A N 1
ATOM 542 C CA . LEU A 1 70 ? -19.690 0.837 15.672 1.00 95.12 70 LEU A CA 1
ATOM 543 C C . LEU A 1 70 ? -18.313 1.371 16.089 1.00 95.12 70 LEU A C 1
ATOM 545 O O . LEU A 1 70 ? -17.860 1.130 17.209 1.00 95.12 70 LEU A O 1
ATOM 549 N N . ALA A 1 71 ? -17.657 2.131 15.222 1.00 92.81 71 ALA A N 1
ATOM 550 C CA . ALA A 1 71 ? -16.482 2.915 15.569 1.00 92.81 71 ALA A CA 1
ATOM 551 C C . ALA A 1 71 ? -16.691 4.380 15.177 1.00 92.81 71 ALA A C 1
ATOM 553 O O . ALA A 1 71 ? -17.267 4.685 14.133 1.00 92.81 71 ALA A O 1
ATOM 554 N N . LEU A 1 72 ? -16.236 5.288 16.032 1.00 93.50 72 LEU A N 1
ATOM 555 C CA . LEU A 1 72 ? -16.265 6.727 15.811 1.00 93.50 72 LEU A CA 1
ATOM 556 C C . LEU A 1 72 ? -14.830 7.238 15.861 1.00 93.50 72 LEU A C 1
ATOM 558 O O . LEU A 1 72 ? -14.171 7.080 16.881 1.00 93.50 72 LEU A O 1
ATOM 562 N N . ASP A 1 73 ? -14.362 7.850 14.783 1.00 90.19 73 ASP A N 1
ATOM 563 C CA . ASP A 1 73 ? -13.012 8.403 14.676 1.00 90.19 73 ASP A CA 1
ATOM 564 C C . ASP A 1 73 ? -13.081 9.919 14.516 1.00 90.19 73 ASP A C 1
ATOM 566 O O . ASP A 1 73 ? -13.465 10.417 13.457 1.00 90.19 73 ASP A O 1
ATOM 570 N N . LEU A 1 74 ? -12.765 10.651 15.587 1.00 85.88 74 LEU A N 1
ATOM 571 C CA . LEU A 1 74 ? -12.799 12.111 15.608 1.00 85.88 74 LEU A CA 1
ATOM 572 C C . LEU A 1 74 ? -11.405 12.690 15.339 1.00 85.88 74 LEU A C 1
ATOM 574 O O . LEU A 1 74 ? -10.508 12.642 16.190 1.00 85.88 74 LEU A O 1
ATOM 578 N N . GLY A 1 75 ? -11.256 13.276 14.149 1.00 73.00 75 GLY A N 1
ATOM 579 C CA . GLY A 1 75 ? -10.066 13.999 13.712 1.00 73.00 75 GLY A CA 1
ATOM 580 C C . GLY A 1 75 ? -10.149 15.514 13.942 1.00 73.00 75 GLY A C 1
ATOM 581 O O . GLY A 1 75 ? -11.015 16.024 14.647 1.00 73.00 75 GLY A O 1
ATOM 582 N N . GLY A 1 76 ? -9.218 16.254 13.326 1.00 68.00 76 GLY A N 1
ATOM 583 C CA . GLY A 1 76 ? -9.075 17.709 13.506 1.00 68.00 76 GLY A CA 1
ATOM 584 C C . GLY A 1 76 ? -10.049 18.590 12.710 1.00 68.00 76 GLY A C 1
ATOM 585 O O . GLY A 1 76 ? -10.148 19.780 12.979 1.00 68.00 76 GLY A O 1
ATOM 586 N N . THR A 1 77 ? -10.743 18.048 11.709 1.00 63.84 77 THR A N 1
ATOM 587 C CA . THR A 1 77 ? -11.634 18.827 10.812 1.00 63.84 77 THR A CA 1
ATOM 588 C C . THR A 1 77 ? -12.849 18.017 10.368 1.00 63.84 77 THR A C 1
ATOM 590 O O . THR A 1 77 ? -13.931 18.558 10.163 1.00 63.84 77 THR A O 1
ATOM 593 N N . ASN A 1 78 ? -12.681 16.700 10.278 1.00 78.25 78 ASN A N 1
ATOM 594 C CA . ASN A 1 78 ? -13.735 15.748 9.976 1.00 78.25 78 ASN A CA 1
ATOM 595 C C . ASN A 1 78 ? -13.717 14.633 11.022 1.00 78.25 78 ASN A C 1
ATOM 597 O O . ASN A 1 78 ? -12.702 14.408 11.690 1.00 78.25 78 ASN A O 1
ATOM 601 N N . PHE A 1 79 ? -14.817 13.900 11.106 1.00 85.56 79 PHE A N 1
ATOM 602 C CA . PHE A 1 79 ? -14.882 12.635 11.820 1.00 85.56 79 PHE A CA 1
ATOM 603 C C . PHE A 1 79 ? -15.525 11.563 10.957 1.00 85.56 79 PHE A C 1
ATOM 605 O O . PHE A 1 79 ? -16.158 11.858 9.945 1.00 85.56 79 PHE A O 1
ATOM 612 N N . ARG A 1 80 ? -15.353 10.306 11.346 1.00 90.06 80 ARG A N 1
ATOM 613 C CA . ARG A 1 80 ? -15.880 9.160 10.615 1.00 90.06 80 ARG A CA 1
ATOM 614 C C . ARG A 1 80 ? -16.692 8.271 11.532 1.00 90.06 80 ARG A C 1
ATOM 616 O O . ARG A 1 80 ? -16.277 8.006 12.655 1.00 90.06 80 ARG A O 1
ATOM 623 N N . VAL A 1 81 ? -17.817 7.788 11.025 1.00 92.56 81 VAL A N 1
ATOM 624 C CA . VAL A 1 81 ? -18.590 6.707 11.639 1.00 92.56 81 VAL A CA 1
ATOM 625 C C . VAL A 1 81 ? -18.358 5.453 10.805 1.00 92.56 81 VAL A C 1
ATOM 627 O O . VAL A 1 81 ? -18.438 5.514 9.578 1.00 92.56 81 VAL A O 1
ATOM 630 N N . LEU A 1 82 ? -18.022 4.339 11.453 1.00 91.12 82 LEU A N 1
ATOM 631 C CA . LEU A 1 82 ? -17.757 3.057 10.810 1.00 91.12 82 LEU A CA 1
ATOM 632 C C . LEU A 1 82 ? -18.626 1.963 11.429 1.00 91.12 82 LEU A C 1
ATOM 634 O O . LEU A 1 82 ? -18.714 1.874 12.650 1.00 91.12 82 LEU A O 1
ATOM 638 N N . LEU A 1 83 ? -19.210 1.112 10.593 1.00 91.25 83 LEU A N 1
ATOM 639 C CA . LEU A 1 83 ? -19.828 -0.151 10.977 1.00 91.25 83 LEU A CA 1
ATOM 640 C C . LEU A 1 83 ? -18.878 -1.285 10.610 1.00 91.25 83 LEU A C 1
ATOM 642 O O . LEU A 1 83 ? -18.528 -1.455 9.443 1.00 91.25 83 LEU A O 1
ATOM 646 N N . ILE A 1 84 ? -18.470 -2.053 11.609 1.00 88.69 84 ILE A N 1
ATOM 647 C CA . ILE A 1 84 ? -17.559 -3.183 11.467 1.00 88.69 84 ILE A CA 1
ATOM 648 C C . ILE A 1 84 ? -18.355 -4.442 11.788 1.00 88.69 84 ILE A C 1
ATOM 650 O O . ILE A 1 84 ? -18.921 -4.541 12.874 1.00 88.69 84 ILE A O 1
ATOM 654 N N . ASN A 1 85 ? -18.388 -5.406 10.873 1.00 87.19 85 ASN A N 1
ATOM 655 C CA . ASN A 1 85 ? -18.891 -6.749 11.156 1.00 87.19 85 ASN A CA 1
ATOM 656 C C . ASN A 1 85 ? -17.738 -7.748 11.048 1.00 87.19 85 ASN A C 1
ATOM 658 O O . ASN A 1 85 ? -17.045 -7.784 10.029 1.00 87.19 85 ASN A O 1
ATOM 662 N N . LEU A 1 86 ? -17.535 -8.528 12.105 1.00 85.50 86 LEU A N 1
ATOM 663 C CA . LEU A 1 86 ? -16.509 -9.559 12.204 1.00 85.50 86 LEU A CA 1
ATOM 664 C C . LEU A 1 86 ? -17.193 -10.926 12.275 1.00 85.50 86 LEU A C 1
ATOM 666 O O . LEU A 1 86 ? -17.837 -11.253 13.274 1.00 85.50 86 LEU A O 1
ATOM 670 N N . GLU A 1 87 ? -17.060 -11.724 11.215 1.00 84.06 87 GLU A N 1
ATOM 671 C CA . GLU A 1 87 ? -17.635 -13.070 11.118 1.00 84.06 87 GLU A CA 1
ATOM 672 C C . GLU A 1 87 ? -16.631 -14.044 10.492 1.00 84.06 87 GLU A C 1
ATOM 674 O O . GLU A 1 87 ? -16.107 -13.801 9.407 1.00 84.06 87 GLU A O 1
ATOM 679 N N . ASN A 1 88 ? -16.375 -15.181 11.152 1.00 73.62 88 ASN A N 1
ATOM 680 C CA . ASN A 1 88 ? -15.504 -16.258 10.650 1.00 73.62 88 ASN A CA 1
ATOM 681 C C . ASN A 1 88 ? -14.099 -15.790 10.204 1.00 73.62 88 ASN A C 1
ATOM 683 O O . ASN A 1 88 ? -13.570 -16.273 9.201 1.00 73.62 88 ASN A O 1
ATOM 687 N N . GLY A 1 89 ? -13.506 -14.823 10.914 1.00 66.56 89 GLY A N 1
ATOM 688 C CA . GLY A 1 89 ? -12.206 -14.237 10.561 1.00 66.56 89 GLY A CA 1
ATOM 689 C C . GLY A 1 89 ? -12.235 -13.305 9.341 1.00 66.56 89 GLY A C 1
ATOM 690 O O . GLY A 1 89 ? -11.181 -12.887 8.865 1.00 66.56 89 GLY A O 1
ATOM 691 N N . GLN A 1 90 ? -13.419 -12.974 8.814 1.00 65.19 90 GLN A N 1
ATOM 692 C CA . GLN A 1 90 ? -13.611 -11.964 7.774 1.00 65.19 90 GLN A CA 1
ATOM 693 C C . GLN A 1 90 ? -14.178 -10.676 8.380 1.00 65.19 90 GLN A C 1
ATOM 695 O O . GLN A 1 90 ? -15.091 -10.707 9.204 1.00 65.19 90 GLN A O 1
ATOM 700 N N . MET A 1 91 ? -13.638 -9.539 7.938 1.00 76.44 91 MET A N 1
ATOM 701 C CA . MET A 1 91 ? -14.098 -8.202 8.307 1.00 76.44 91 MET A CA 1
ATOM 702 C C . MET A 1 91 ? -14.855 -7.579 7.132 1.00 76.44 91 MET A C 1
ATOM 704 O O . MET A 1 91 ? -14.297 -7.450 6.041 1.00 76.44 91 MET A O 1
ATOM 708 N N . SER A 1 92 ? -16.091 -7.133 7.359 1.00 78.69 92 SER A N 1
ATOM 709 C CA . SER A 1 92 ? -16.777 -6.196 6.463 1.00 78.69 92 SER A CA 1
ATOM 710 C C . SER A 1 92 ? -16.886 -4.823 7.119 1.00 78.69 92 SER A C 1
ATOM 712 O O . SER A 1 92 ? -17.246 -4.727 8.294 1.00 78.69 92 SER A O 1
ATOM 714 N N . LEU A 1 93 ? -16.600 -3.771 6.353 1.00 83.75 93 LEU A N 1
ATOM 715 C CA . LEU A 1 93 ? -16.540 -2.393 6.829 1.00 83.75 93 LEU A CA 1
ATOM 716 C C . LEU A 1 93 ? -17.435 -1.493 5.971 1.00 83.75 93 LEU A C 1
ATOM 718 O O . LEU A 1 93 ? -17.212 -1.386 4.767 1.00 83.75 93 LEU A O 1
ATOM 722 N N . THR A 1 94 ? -18.361 -0.781 6.607 1.00 83.94 94 THR A N 1
ATOM 723 C CA . THR A 1 94 ? -19.067 0.364 6.011 1.00 83.94 94 THR A CA 1
ATOM 724 C C . THR A 1 94 ? -18.640 1.628 6.745 1.00 83.94 94 THR A C 1
ATOM 726 O O . THR A 1 94 ? -18.480 1.603 7.962 1.00 83.94 94 THR A O 1
ATOM 729 N N . SER A 1 95 ? -18.439 2.753 6.057 1.00 87.88 95 SER A N 1
ATOM 730 C CA . SER A 1 95 ? -18.042 3.996 6.729 1.00 87.88 95 SER A CA 1
ATOM 731 C C . SER A 1 95 ? -18.544 5.250 6.036 1.00 87.88 95 SER A C 1
ATOM 733 O O . SER A 1 95 ? -18.635 5.283 4.812 1.00 87.88 95 SER A O 1
ATOM 735 N N . LYS A 1 96 ? -18.768 6.312 6.814 1.00 84.62 96 LYS A N 1
ATOM 736 C CA . LYS A 1 96 ? -19.137 7.641 6.318 1.00 84.62 96 LYS A CA 1
ATOM 737 C C . LYS A 1 96 ? -18.361 8.732 7.046 1.00 84.62 96 LYS A C 1
ATOM 739 O O . LYS A 1 96 ? -18.188 8.671 8.265 1.00 84.62 96 LYS A O 1
ATOM 744 N N . VAL A 1 97 ? -17.876 9.714 6.289 1.00 85.62 97 VAL A N 1
ATOM 745 C CA . VAL A 1 97 ? -17.127 10.871 6.799 1.00 85.62 97 VAL A CA 1
ATOM 746 C C . VAL A 1 97 ? -18.069 12.065 6.926 1.00 85.62 97 VAL A C 1
ATOM 748 O O . VAL A 1 97 ? -18.878 12.321 6.040 1.00 85.62 97 VAL A O 1
ATOM 751 N N . TYR A 1 98 ? -17.932 12.804 8.020 1.00 87.44 98 TYR A N 1
ATOM 752 C CA . TYR A 1 98 ? -18.713 13.986 8.349 1.00 87.44 98 TYR A CA 1
ATOM 753 C C . TYR A 1 98 ? -17.785 15.163 8.633 1.00 87.44 98 TYR A C 1
ATOM 755 O O . TYR A 1 98 ? -16.809 15.037 9.377 1.00 87.44 98 TYR A O 1
ATOM 763 N N . SER A 1 99 ? -18.100 16.323 8.065 1.00 84.06 99 SER A N 1
ATOM 764 C CA . SER A 1 99 ? -17.377 17.563 8.341 1.00 84.06 99 SER A CA 1
ATOM 765 C C . SER A 1 99 ? -17.837 18.216 9.639 1.00 84.06 99 SER A C 1
ATOM 767 O O . SER A 1 99 ? -19.025 18.182 9.978 1.00 84.06 99 SER A O 1
ATOM 769 N N . ILE A 1 100 ? -16.907 18.872 10.332 1.00 85.19 100 ILE A N 1
ATOM 770 C CA . ILE A 1 100 ? -17.195 19.691 11.510 1.00 85.19 100 ILE A CA 1
ATOM 771 C C . ILE A 1 100 ? -16.913 21.142 11.139 1.00 85.19 100 ILE A C 1
ATOM 773 O O . ILE A 1 100 ? -15.815 21.483 10.705 1.00 85.19 100 ILE A O 1
ATOM 777 N N . SER A 1 101 ? -17.918 22.004 11.275 1.00 85.81 101 SER A N 1
ATOM 778 C CA . SER A 1 101 ? -17.738 23.427 11.000 1.00 85.81 101 SER A CA 1
ATOM 779 C C . SER A 1 101 ? -16.894 24.087 12.091 1.00 85.81 101 SER A C 1
ATOM 781 O O . SER A 1 101 ? -16.940 23.696 13.258 1.00 85.81 101 SER A O 1
ATOM 783 N N . GLU A 1 102 ? -16.171 25.148 11.734 1.00 84.06 102 GLU A N 1
ATOM 784 C CA . GLU A 1 102 ? -15.376 25.921 12.696 1.00 84.06 102 GLU A CA 1
ATOM 785 C C . GLU A 1 102 ? -16.241 26.475 13.843 1.00 84.06 102 GLU A C 1
ATOM 787 O O . GLU A 1 102 ? -15.821 26.478 14.998 1.00 84.06 102 GLU A O 1
ATOM 792 N N . ALA A 1 103 ? -17.489 26.856 13.549 1.00 88.56 103 ALA A N 1
ATOM 793 C CA . ALA A 1 103 ? -18.448 27.294 14.560 1.00 88.56 103 ALA A CA 1
ATOM 794 C C . ALA A 1 103 ? -18.714 26.212 15.622 1.00 88.56 103 ALA A C 1
ATOM 796 O O . ALA A 1 103 ? -18.760 26.527 16.807 1.00 88.56 103 ALA A O 1
ATOM 797 N N . VAL A 1 104 ? -18.826 24.941 15.217 1.00 90.62 104 VAL A N 1
ATOM 798 C CA . VAL A 1 104 ? -19.008 23.811 16.142 1.00 90.62 104 VAL A CA 1
ATOM 799 C C . VAL A 1 104 ? -17.709 23.507 16.900 1.00 90.62 104 VAL A C 1
ATOM 801 O O . VAL A 1 104 ? -17.742 23.281 18.107 1.00 90.62 104 VAL A O 1
ATOM 804 N N . MET A 1 105 ? -16.550 23.570 16.232 1.00 87.69 105 MET A N 1
ATOM 805 C CA . MET A 1 105 ? -15.234 23.347 16.859 1.00 87.69 105 MET A CA 1
ATOM 806 C C . MET A 1 105 ? -14.891 24.376 17.949 1.00 87.69 105 MET A C 1
ATOM 808 O O . MET A 1 105 ? -14.127 24.074 18.868 1.00 87.69 105 MET A O 1
ATOM 812 N N . LEU A 1 106 ? -15.427 25.594 17.844 1.00 89.81 106 LEU A N 1
ATOM 813 C CA . LEU A 1 106 ? -15.203 26.698 18.786 1.00 89.81 106 LEU A CA 1
ATOM 814 C C . LEU A 1 106 ? -16.411 26.972 19.699 1.00 89.81 106 LEU A C 1
ATOM 816 O O . LEU A 1 106 ? -16.343 27.843 20.567 1.00 89.81 106 LEU A O 1
ATOM 820 N N . GLY A 1 107 ? -17.516 26.256 19.488 1.00 92.38 107 GLY A N 1
ATOM 821 C CA . GLY A 1 107 ? -18.789 26.464 20.168 1.00 92.38 107 GLY A CA 1
ATOM 822 C C . GLY A 1 107 ? -18.906 25.757 21.525 1.00 92.38 107 GLY A C 1
ATOM 823 O O . GLY A 1 107 ? -17.920 25.343 22.137 1.00 92.38 107 GLY A O 1
ATOM 824 N N . PRO A 1 108 ? -20.124 25.627 22.062 1.00 96.56 108 PRO A N 1
ATOM 825 C CA . PRO A 1 108 ? -20.404 24.815 23.242 1.00 96.56 108 PRO A CA 1
ATOM 826 C C . PRO A 1 108 ? -20.160 23.317 23.006 1.00 96.56 108 PRO A C 1
ATOM 828 O O . PRO A 1 108 ? -20.497 22.770 21.958 1.00 96.56 108 PRO A O 1
ATOM 831 N N . GLY A 1 109 ? -19.624 22.617 24.007 1.00 94.50 109 GLY A N 1
ATOM 832 C CA . GLY A 1 109 ? -19.355 21.179 23.929 1.00 94.50 109 GLY A CA 1
ATOM 833 C C . GLY A 1 109 ? -20.577 20.326 23.608 1.00 94.50 109 GLY A C 1
ATOM 834 O O . GLY A 1 109 ? -20.488 19.386 22.823 1.00 94.50 109 GLY A O 1
ATOM 835 N N . ASN A 1 110 ? -21.737 20.666 24.169 1.00 95.62 110 ASN A N 1
ATOM 836 C CA . ASN A 1 110 ? -22.985 19.961 23.887 1.00 95.62 110 ASN A CA 1
ATOM 837 C C . ASN A 1 110 ? -23.373 20.030 22.403 1.00 95.62 110 ASN A C 1
ATOM 839 O O . ASN A 1 110 ? -23.866 19.033 21.891 1.00 95.62 110 ASN A O 1
ATOM 843 N N . GLU A 1 111 ? -23.102 21.140 21.709 1.00 95.75 111 GLU A N 1
ATOM 844 C CA . GLU A 1 111 ? -23.376 21.258 20.271 1.00 95.75 111 GLU A CA 1
ATOM 845 C C . GLU A 1 111 ? -22.489 20.318 19.447 1.00 95.75 111 GLU A C 1
ATOM 847 O O . GLU A 1 111 ? -22.982 19.665 18.529 1.00 95.75 111 GLU A O 1
ATOM 852 N N . LEU A 1 112 ? -21.208 20.172 19.813 1.00 95.38 112 LEU A N 1
ATOM 853 C CA . LEU A 1 112 ? -20.307 19.208 19.171 1.00 95.38 112 LEU A CA 1
ATOM 854 C C . LEU A 1 112 ? -20.815 17.771 19.333 1.00 95.38 112 LEU A C 1
ATOM 856 O O . LEU A 1 112 ? -20.927 17.038 18.351 1.00 95.38 112 LEU A O 1
ATOM 860 N N . PHE A 1 113 ? -21.122 17.352 20.563 1.00 96.94 113 PHE A N 1
ATOM 861 C CA . PHE A 1 113 ? -21.573 15.981 20.809 1.00 96.94 113 PHE A CA 1
ATOM 862 C C . PHE A 1 113 ? -22.973 15.717 20.232 1.00 96.94 113 PHE A C 1
ATOM 864 O O . PHE A 1 113 ? -23.220 14.610 19.755 1.00 96.94 113 PHE A O 1
ATOM 871 N N . ASP A 1 114 ? -23.865 16.713 20.208 1.00 96.62 114 ASP A N 1
ATOM 872 C CA . ASP A 1 114 ? -25.176 16.609 19.553 1.00 96.62 114 ASP A CA 1
ATOM 873 C C . ASP A 1 114 ? -25.051 16.472 18.033 1.00 96.62 114 ASP A C 1
ATOM 875 O O . ASP A 1 114 ? -25.752 15.647 17.442 1.00 96.62 114 ASP A O 1
ATOM 879 N N . HIS A 1 115 ? -24.125 17.211 17.413 1.00 95.50 115 HIS A N 1
ATOM 880 C CA . HIS A 1 115 ? -23.787 17.060 15.995 1.00 95.50 115 HIS A CA 1
ATOM 881 C C . HIS A 1 115 ? -23.275 15.647 15.698 1.00 95.50 115 HIS A C 1
ATOM 883 O O . HIS A 1 115 ? -23.813 14.965 14.828 1.00 95.50 115 HIS A O 1
ATOM 889 N N . ILE A 1 116 ? -22.313 15.156 16.487 1.00 96.38 116 ILE A N 1
ATOM 890 C CA . ILE A 1 116 ? -21.784 13.788 16.363 1.00 96.38 116 ILE A CA 1
ATOM 891 C C . ILE A 1 116 ? -22.907 12.750 16.481 1.00 96.38 116 ILE A C 1
ATOM 893 O O . ILE A 1 116 ? -23.016 11.856 15.641 1.00 96.38 116 ILE A O 1
ATOM 897 N N . ALA A 1 117 ? -23.769 12.867 17.494 1.00 97.25 117 ALA A N 1
ATOM 898 C CA . ALA A 1 117 ? -24.870 11.933 17.703 1.00 97.25 117 ALA A CA 1
ATOM 899 C C . ALA A 1 117 ? -25.902 11.977 16.562 1.00 97.25 117 ALA A C 1
ATOM 901 O O . ALA A 1 117 ? -26.430 10.932 16.179 1.00 97.25 117 ALA A O 1
ATOM 902 N N . SER A 1 118 ? -26.170 13.158 15.992 1.00 97.12 118 SER A N 1
ATOM 903 C CA . SER A 1 118 ? -27.038 13.311 14.818 1.00 97.12 118 SER A CA 1
ATOM 904 C C . SER A 1 118 ? -26.464 12.598 13.592 1.00 97.12 118 SER A C 1
ATOM 906 O O . SER A 1 118 ? -27.195 11.911 12.885 1.00 97.12 118 SER A O 1
ATOM 908 N N . CYS A 1 119 ? -25.155 12.698 13.359 1.00 96.88 119 CYS A N 1
ATOM 909 C CA . CYS A 1 119 ? -24.492 11.990 12.262 1.00 96.88 119 CYS A CA 1
ATOM 910 C C . CYS A 1 119 ? -24.456 10.469 12.473 1.00 96.88 119 CYS A C 1
ATOM 912 O O . CYS A 1 119 ? -24.577 9.712 11.512 1.00 96.88 119 CYS A O 1
ATOM 914 N N . ILE A 1 120 ? -24.320 9.995 13.720 1.00 96.81 120 ILE A N 1
ATOM 915 C CA . ILE A 1 120 ? -24.468 8.564 14.030 1.00 96.81 120 ILE A CA 1
ATOM 916 C C . ILE A 1 120 ? -25.889 8.104 13.691 1.00 96.81 120 ILE A C 1
ATOM 918 O O . ILE A 1 120 ? -26.048 7.076 13.043 1.00 96.81 120 ILE A O 1
ATOM 922 N N . ARG A 1 121 ? -26.917 8.867 14.085 1.00 96.69 121 ARG A N 1
ATOM 923 C CA . ARG A 1 121 ? -28.315 8.569 13.748 1.00 96.69 121 ARG A CA 1
ATOM 924 C C . ARG A 1 121 ? -28.511 8.454 12.238 1.00 96.69 121 ARG A C 1
ATOM 926 O O . ARG A 1 121 ? -29.000 7.432 11.775 1.00 96.69 121 ARG A O 1
ATOM 933 N N . GLU A 1 122 ? -28.088 9.473 11.495 1.00 96.94 122 GLU A N 1
ATOM 934 C CA . GLU A 1 122 ? -28.188 9.502 10.033 1.00 96.94 122 GLU A CA 1
ATOM 935 C C . GLU A 1 122 ? -27.481 8.294 9.400 1.00 96.94 122 GLU A C 1
ATOM 937 O O . GLU A 1 122 ? -28.002 7.672 8.478 1.00 96.94 122 GLU A O 1
ATOM 942 N N . PHE A 1 123 ? -26.295 7.932 9.896 1.00 96.31 123 PHE A N 1
ATOM 943 C CA . PHE A 1 123 ? -25.570 6.758 9.418 1.00 96.31 123 PHE A CA 1
ATOM 944 C C . PHE A 1 123 ? -26.360 5.463 9.656 1.00 96.31 123 PHE A C 1
ATOM 946 O O . PHE A 1 123 ? -26.538 4.684 8.728 1.00 96.31 123 PHE A O 1
ATOM 953 N N . LEU A 1 124 ? -26.878 5.252 10.868 1.00 95.88 124 LEU A N 1
ATOM 954 C CA . LEU A 1 124 ? -27.613 4.030 11.209 1.00 95.88 124 LEU A CA 1
ATOM 955 C C . LEU A 1 124 ? -28.956 3.908 10.476 1.00 95.88 124 LEU A C 1
ATOM 957 O O . LEU A 1 124 ? -29.338 2.797 10.122 1.00 95.88 124 LEU A O 1
ATOM 961 N N . GLU A 1 125 ? -29.649 5.024 10.232 1.00 95.56 125 GLU A N 1
ATOM 962 C CA . GLU A 1 125 ? -30.893 5.060 9.447 1.00 95.56 125 GLU A CA 1
ATOM 963 C C . GLU A 1 125 ? -30.646 4.678 7.981 1.00 95.56 125 GLU A C 1
ATOM 965 O O . GLU A 1 125 ? -31.436 3.940 7.395 1.00 95.56 125 GLU A O 1
ATOM 970 N N . ASN A 1 126 ? -29.528 5.123 7.396 1.00 94.06 126 ASN A N 1
ATOM 971 C CA . ASN A 1 126 ? -29.145 4.742 6.032 1.00 94.06 126 ASN A CA 1
ATOM 972 C C . ASN A 1 126 ? -28.810 3.246 5.917 1.00 94.06 126 ASN A C 1
ATOM 974 O O . ASN A 1 126 ? -29.112 2.629 4.899 1.00 94.06 126 ASN A O 1
ATOM 978 N N . GLU A 1 127 ? -28.235 2.661 6.968 1.00 92.62 127 GLU A N 1
ATOM 979 C CA . GLU A 1 127 ? -27.933 1.227 7.038 1.00 92.62 127 GLU A CA 1
ATOM 980 C C . GLU A 1 127 ? -29.141 0.374 7.490 1.00 92.62 127 GLU A C 1
ATOM 982 O O . GLU A 1 127 ? -29.070 -0.854 7.468 1.00 92.62 127 GLU A O 1
ATOM 987 N N . GLY A 1 128 ? -30.256 0.995 7.900 1.00 93.44 128 GLY A N 1
ATOM 988 C CA . GLY A 1 128 ? -31.477 0.311 8.346 1.00 93.44 128 GLY A CA 1
ATOM 989 C C . GLY A 1 128 ? -31.342 -0.449 9.673 1.00 93.44 128 GLY A C 1
ATOM 990 O O . GLY A 1 128 ? -32.008 -1.466 9.873 1.00 93.44 128 GLY A O 1
ATOM 991 N N . ILE A 1 129 ? -30.453 0.007 10.561 1.00 93.56 129 ILE A N 1
ATOM 992 C CA . ILE A 1 129 ? -30.103 -0.657 11.832 1.00 93.56 129 ILE A CA 1
ATOM 993 C C . ILE A 1 129 ? -30.210 0.276 13.047 1.00 93.56 129 ILE A C 1
ATOM 995 O O . ILE A 1 129 ? -29.649 0.006 14.107 1.00 93.56 129 ILE A O 1
ATOM 999 N N . GLU A 1 130 ? -30.949 1.378 12.941 1.00 91.12 130 GLU A N 1
ATOM 1000 C CA . GLU A 1 130 ? -31.079 2.406 13.983 1.00 91.12 130 GLU A CA 1
ATOM 1001 C C . GLU A 1 130 ? -31.701 1.909 15.301 1.00 91.12 130 GLU A C 1
ATOM 1003 O O . GLU A 1 130 ? -31.551 2.548 16.347 1.00 91.12 130 GLU A O 1
ATOM 1008 N N . ASN A 1 131 ? -32.364 0.751 15.262 1.00 91.31 131 ASN A N 1
ATOM 1009 C CA . ASN A 1 131 ? -32.975 0.098 16.420 1.00 91.31 131 ASN A CA 1
ATOM 1010 C C . ASN A 1 131 ? -32.110 -1.032 17.017 1.00 91.31 131 ASN A C 1
ATOM 1012 O O . ASN A 1 131 ? -32.495 -1.613 18.035 1.00 91.31 131 ASN A O 1
ATOM 1016 N N . GLU A 1 132 ? -30.962 -1.365 16.415 1.00 93.62 132 GLU A N 1
ATOM 1017 C CA . GLU A 1 132 ? -30.049 -2.385 16.944 1.00 93.62 132 GLU A CA 1
ATOM 1018 C C . GLU A 1 132 ? -29.260 -1.868 18.159 1.00 93.62 132 GLU A C 1
ATOM 1020 O O . GLU A 1 132 ? -28.884 -0.698 18.243 1.00 93.62 132 GLU A O 1
ATOM 1025 N N . GLN A 1 133 ? -28.969 -2.763 19.110 1.00 94.44 133 GLN A N 1
ATOM 1026 C CA . GLN A 1 133 ? -28.078 -2.457 20.229 1.00 94.44 133 GLN A CA 1
ATOM 1027 C C . GLN A 1 133 ? -26.623 -2.626 19.798 1.00 94.44 133 GLN A C 1
ATOM 1029 O O . GLN A 1 133 ? -26.155 -3.754 19.649 1.00 94.44 133 GLN A O 1
ATOM 1034 N N . LEU A 1 134 ? -25.906 -1.513 19.622 1.00 95.50 134 LEU A N 1
ATOM 1035 C CA . LEU A 1 134 ? -24.545 -1.528 19.080 1.00 95.50 134 LEU A CA 1
ATOM 1036 C C . LEU A 1 134 ? -23.504 -1.039 20.102 1.00 95.50 134 LEU A C 1
ATOM 1038 O O . LEU A 1 134 ? -23.640 0.067 20.647 1.00 95.50 134 LEU A O 1
ATOM 1042 N N . PRO A 1 135 ? -22.437 -1.821 20.357 1.00 96.31 135 PRO A N 1
ATOM 1043 C CA . PRO A 1 135 ? -21.264 -1.327 21.064 1.00 96.31 135 PRO A CA 1
ATOM 1044 C C . PRO A 1 135 ? -20.497 -0.341 20.175 1.00 96.31 135 PRO A C 1
ATOM 1046 O O . PRO A 1 135 ? -20.259 -0.608 19.000 1.00 96.31 135 PRO A O 1
ATOM 1049 N N . LEU A 1 136 ? -20.096 0.793 20.748 1.00 95.88 136 LEU A N 1
ATOM 1050 C CA . LEU A 1 136 ? -19.323 1.836 20.080 1.00 95.88 136 LEU A CA 1
ATOM 1051 C C . LEU A 1 136 ? -17.911 1.934 20.676 1.00 95.88 136 LEU A C 1
ATOM 1053 O O . LEU A 1 136 ? -17.758 2.143 21.881 1.00 95.88 136 LEU A O 1
ATOM 1057 N N . GLY A 1 137 ? -16.891 1.820 19.830 1.00 94.31 137 GLY A N 1
ATOM 1058 C CA . GLY A 1 137 ? -15.528 2.260 20.126 1.00 94.31 137 GLY A CA 1
ATOM 1059 C C . GLY A 1 137 ? -15.326 3.705 19.673 1.00 94.31 137 GLY A C 1
ATOM 1060 O O . GLY A 1 137 ? -15.667 4.052 18.546 1.00 94.31 137 GLY A O 1
ATOM 1061 N N . PHE A 1 138 ? -14.792 4.564 20.534 1.00 94.38 138 PHE A N 1
ATOM 1062 C CA . PHE A 1 138 ? -14.584 5.977 20.237 1.00 94.38 138 PHE A CA 1
ATOM 1063 C C . PHE A 1 138 ? -13.091 6.311 20.210 1.00 94.38 138 PHE A C 1
ATOM 1065 O O . PHE A 1 138 ? -12.446 6.448 21.248 1.00 94.38 138 PHE A O 1
ATOM 1072 N N . THR A 1 139 ? -12.544 6.464 19.009 1.00 91.88 139 THR A N 1
ATOM 1073 C CA . THR A 1 139 ? -11.198 6.988 18.792 1.00 91.88 139 THR A CA 1
ATOM 1074 C C . THR A 1 139 ? -11.230 8.505 18.946 1.00 91.88 139 THR A C 1
ATOM 1076 O O . THR A 1 139 ? -11.764 9.235 18.105 1.00 91.88 139 THR A O 1
ATOM 1079 N N . PHE A 1 140 ? -10.688 8.981 20.063 1.00 90.00 140 PHE A N 1
ATOM 1080 C CA . PHE A 1 140 ? -10.685 10.381 20.449 1.00 90.00 140 PHE A CA 1
ATOM 1081 C C . PHE A 1 140 ? -9.249 10.892 20.520 1.00 90.00 140 PHE A C 1
ATOM 1083 O O . PHE A 1 140 ? -8.479 10.598 21.433 1.00 90.00 140 PHE A O 1
ATOM 1090 N N . SER A 1 141 ? -8.889 11.671 19.510 1.00 82.06 141 SER A N 1
ATOM 1091 C CA . SER A 1 141 ? -7.503 12.008 19.189 1.00 82.06 141 SER A CA 1
ATOM 1092 C C . SER A 1 141 ? -6.925 13.176 20.005 1.00 82.06 141 SER A C 1
ATOM 1094 O O . SER A 1 141 ? -6.020 13.867 19.524 1.00 82.06 141 SER A O 1
ATOM 1096 N N . PHE A 1 142 ? -7.487 13.447 21.186 1.00 85.88 142 PHE A N 1
ATOM 1097 C CA . PHE A 1 142 ? -7.102 14.548 22.072 1.00 85.88 142 PHE A CA 1
ATOM 1098 C C . PHE A 1 142 ? -6.546 14.007 23.394 1.00 85.88 142 PHE A C 1
ATOM 1100 O O . PHE A 1 142 ? -6.980 12.936 23.834 1.00 85.88 142 PHE A O 1
ATOM 1107 N N . PRO A 1 143 ? -5.641 14.747 24.060 1.00 83.81 143 PRO A N 1
ATOM 1108 C CA . PRO A 1 143 ? -5.074 14.331 25.336 1.00 83.81 143 PRO A CA 1
ATOM 1109 C C . PRO A 1 143 ? -6.165 14.067 26.376 1.00 83.81 143 PRO A C 1
ATOM 1111 O O . PRO A 1 143 ? -6.963 14.951 26.706 1.00 83.81 143 PRO A O 1
ATOM 1114 N N . CYS A 1 144 ? -6.203 12.841 26.895 1.00 87.12 144 CYS A N 1
ATOM 1115 C CA . CYS A 1 144 ? -7.197 12.414 27.868 1.00 87.12 144 CYS A CA 1
ATOM 1116 C C . CYS A 1 144 ? -6.556 11.693 29.048 1.00 87.12 144 CYS A C 1
ATOM 1118 O O . CYS A 1 144 ? -5.692 10.835 28.881 1.00 87.12 144 CYS A O 1
ATOM 1120 N N . SER A 1 145 ? -7.059 11.988 30.243 1.00 86.94 145 SER A N 1
ATOM 1121 C CA . SER A 1 145 ? -6.808 11.185 31.430 1.00 86.94 145 SER A CA 1
ATOM 1122 C C . SER A 1 145 ? -7.877 10.099 31.501 1.00 86.94 145 SER A C 1
ATOM 1124 O O . SER A 1 145 ? -9.046 10.375 31.789 1.00 86.94 145 SER A O 1
ATOM 1126 N N . GLN A 1 146 ? -7.498 8.865 31.171 1.00 87.56 146 GLN A N 1
ATOM 1127 C CA . GLN A 1 146 ? -8.409 7.730 31.251 1.00 87.56 146 GLN A CA 1
ATOM 1128 C C . GLN A 1 146 ? -8.429 7.164 32.673 1.00 87.56 146 GLN A C 1
ATOM 1130 O O . GLN A 1 146 ? -7.396 6.948 33.303 1.00 87.56 146 GLN A O 1
ATOM 1135 N N . GLU A 1 147 ? -9.632 6.903 33.172 1.00 86.94 147 GLU A N 1
ATOM 1136 C CA . GLU A 1 147 ? -9.886 6.240 34.459 1.00 86.94 147 GLU A CA 1
ATOM 1137 C C . GLU A 1 147 ? -10.399 4.796 34.246 1.00 86.94 147 GLU A C 1
ATOM 1139 O O . GLU A 1 147 ? -10.602 4.043 35.197 1.00 86.94 147 GLU A O 1
ATOM 1144 N N . GLY A 1 148 ? -10.621 4.411 32.986 1.00 89.19 148 GLY A N 1
ATOM 1145 C CA . GLY A 1 148 ? -11.035 3.086 32.535 1.00 89.19 148 GLY A CA 1
ATOM 1146 C C . GLY A 1 148 ? -11.281 3.077 31.023 1.00 89.19 148 GLY A C 1
ATOM 1147 O O . GLY A 1 148 ? -11.222 4.123 30.376 1.00 89.19 148 GLY A O 1
ATOM 1148 N N . LEU A 1 149 ? -11.614 1.909 30.456 1.00 89.62 149 LEU A N 1
ATOM 1149 C CA . LEU A 1 149 ? -11.873 1.769 29.012 1.00 89.62 149 LEU A CA 1
ATOM 1150 C C . LEU A 1 149 ? -12.978 2.712 28.520 1.00 89.62 149 LEU A C 1
ATOM 1152 O O . LEU A 1 149 ? -12.852 3.302 27.458 1.00 89.62 149 LEU A O 1
ATOM 1156 N N . ASN A 1 150 ? -14.044 2.893 29.299 1.00 92.38 150 ASN A N 1
ATOM 1157 C CA . ASN A 1 150 ? -15.193 3.732 28.953 1.00 92.38 150 ASN A CA 1
ATOM 1158 C C . ASN A 1 150 ? -15.316 4.980 29.844 1.00 92.38 150 ASN A C 1
ATOM 1160 O O . ASN A 1 150 ? -16.430 5.455 30.065 1.00 92.38 150 ASN A O 1
ATOM 1164 N N . LYS A 1 151 ? -14.201 5.476 30.391 1.00 93.44 151 LYS A N 1
ATOM 1165 C CA . LYS A 1 151 ? -14.181 6.653 31.264 1.00 93.44 151 LYS A CA 1
ATOM 1166 C C . LYS A 1 151 ? -12.956 7.503 30.953 1.00 93.44 151 LYS A C 1
ATOM 1168 O O . LYS A 1 151 ? -11.834 7.101 31.267 1.00 93.44 151 LYS A O 1
ATOM 1173 N N . SER A 1 152 ? -13.162 8.647 30.307 1.00 93.31 152 SER A N 1
ATOM 1174 C CA . SER A 1 152 ? -12.065 9.432 29.736 1.00 93.31 152 SER A CA 1
ATOM 1175 C C . SER A 1 152 ? -12.312 10.923 29.901 1.00 93.31 152 SER A C 1
ATOM 1177 O O . SER A 1 152 ? -13.270 11.463 29.348 1.00 93.31 152 SER A O 1
ATOM 1179 N N . ARG A 1 153 ? -11.449 11.590 30.672 1.00 94.06 153 ARG A N 1
ATOM 1180 C CA . ARG A 1 153 ? -11.544 13.023 30.940 1.00 94.06 153 ARG A CA 1
ATOM 1181 C C . ARG A 1 153 ? -10.647 13.796 29.987 1.00 94.06 153 ARG A C 1
ATOM 1183 O O . ARG A 1 153 ? -9.439 13.556 29.970 1.00 94.06 153 ARG A O 1
ATOM 1190 N N . LEU A 1 154 ? -11.214 14.737 29.233 1.00 92.44 154 LEU A N 1
ATOM 1191 C CA . LEU A 1 154 ? -10.417 15.599 28.358 1.00 92.44 154 LEU A CA 1
ATOM 1192 C C . LEU A 1 154 ? -9.471 16.459 29.209 1.00 92.44 154 LEU A C 1
ATOM 1194 O O . LEU A 1 154 ? -9.920 17.120 30.144 1.00 92.44 154 LEU A O 1
ATOM 1198 N N . VAL A 1 155 ? -8.180 16.470 28.876 1.00 88.81 155 VAL A N 1
ATOM 1199 C CA . VAL A 1 155 ? -7.187 17.317 29.557 1.00 88.81 155 VAL A CA 1
ATOM 1200 C C . VAL A 1 155 ? -7.225 18.725 28.976 1.00 88.81 155 VAL A C 1
ATOM 1202 O O . VAL A 1 155 ? -7.449 19.689 29.701 1.00 88.81 155 VAL A O 1
ATOM 1205 N N . ASN A 1 156 ? -7.050 18.839 27.662 1.00 85.94 156 ASN A N 1
ATOM 1206 C CA . ASN A 1 156 ? -7.067 20.104 26.943 1.00 85.94 156 ASN A CA 1
ATOM 1207 C C . ASN A 1 156 ? -7.373 19.871 25.464 1.00 85.94 156 ASN A C 1
ATOM 1209 O O . ASN A 1 156 ? -7.009 18.839 24.892 1.00 85.94 156 ASN A O 1
ATOM 1213 N N . TRP A 1 157 ? -8.002 20.849 24.821 1.00 86.00 157 TRP A N 1
ATOM 1214 C CA . TRP A 1 157 ? -8.208 20.799 23.382 1.00 86.00 157 TRP A CA 1
ATOM 1215 C C . TRP A 1 157 ? -6.912 21.030 22.598 1.00 86.00 157 TRP A C 1
ATOM 1217 O O . TRP A 1 157 ? -6.030 21.801 22.982 1.00 86.00 157 TRP A O 1
ATOM 1227 N N . THR A 1 158 ? -6.827 20.377 21.441 1.00 77.00 158 THR A N 1
ATOM 1228 C CA . THR A 1 158 ? -5.763 20.551 20.444 1.00 77.00 158 THR A CA 1
ATOM 1229 C C . THR A 1 158 ? -6.389 20.634 19.047 1.00 77.00 158 THR A C 1
ATOM 1231 O O . THR A 1 158 ? -7.607 20.760 18.915 1.00 77.00 158 THR A O 1
ATOM 1234 N N . LYS A 1 159 ? -5.583 20.626 17.974 1.00 72.88 159 LYS A N 1
ATOM 1235 C CA . LYS A 1 159 ? -6.067 20.524 16.577 1.00 72.88 159 LYS A CA 1
ATOM 1236 C C . LYS A 1 159 ? -7.109 21.596 16.174 1.00 72.88 159 LYS A C 1
ATOM 1238 O O . LYS A 1 159 ? -7.876 21.397 15.244 1.00 72.88 159 LYS A O 1
ATOM 1243 N N . GLY A 1 160 ? -7.109 22.754 16.845 1.00 73.88 160 GLY A N 1
ATOM 1244 C CA . GLY A 1 160 ? -8.014 23.878 16.564 1.00 73.88 160 GLY A CA 1
ATOM 1245 C C . GLY A 1 160 ? -9.370 23.834 17.276 1.00 73.88 160 GLY A C 1
ATOM 1246 O O . GLY A 1 160 ? -10.130 24.786 17.138 1.00 73.88 160 GLY A O 1
ATOM 1247 N N . PHE A 1 161 ? -9.655 22.793 18.060 1.00 85.62 161 PHE A N 1
ATOM 1248 C CA . PHE A 1 161 ? -10.849 22.739 18.900 1.00 85.62 161 PHE A CA 1
ATOM 1249 C C . PHE A 1 161 ? -10.705 23.664 20.107 1.00 85.62 161 PHE A C 1
ATOM 1251 O O . PHE A 1 161 ? -9.603 23.886 20.614 1.00 85.62 161 PHE A O 1
ATOM 1258 N N . LYS A 1 162 ? -11.831 24.203 20.574 1.00 87.25 162 LYS A N 1
ATOM 1259 C CA . LYS A 1 162 ? -11.917 24.942 21.837 1.00 87.25 162 LYS A CA 1
ATOM 1260 C C . LYS A 1 162 ? -13.334 24.915 22.405 1.00 87.25 162 LYS A C 1
ATOM 1262 O O . LYS A 1 162 ? -13.853 25.938 22.851 1.00 87.25 162 LYS A O 1
ATOM 1267 N N . CYS A 1 163 ? -13.980 23.751 22.361 1.00 92.25 163 CYS A N 1
ATOM 1268 C CA . CYS A 1 163 ? -15.365 23.645 22.788 1.00 92.25 163 CYS A CA 1
ATOM 1269 C C . CYS A 1 163 ? -15.502 23.893 24.297 1.00 92.25 163 CYS A C 1
ATOM 1271 O O . CYS A 1 163 ? -14.864 23.219 25.113 1.00 92.25 163 CYS A O 1
ATOM 1273 N N . SER A 1 164 ? -16.351 24.846 24.677 1.00 94.25 164 SER A N 1
ATOM 1274 C CA . SER A 1 164 ? -16.545 25.199 26.089 1.00 94.25 164 SER A CA 1
ATOM 1275 C C . SER A 1 164 ? -17.303 24.105 26.854 1.00 94.25 164 SER A C 1
ATOM 1277 O O . SER A 1 164 ? -18.212 23.476 26.315 1.00 94.25 164 SER A O 1
ATOM 1279 N N . GLY A 1 165 ? -16.926 23.867 28.115 1.00 93.81 165 GLY A N 1
ATOM 1280 C CA . GLY A 1 165 ? -17.589 22.879 28.979 1.00 93.81 165 GLY A CA 1
ATOM 1281 C C . GLY A 1 165 ? -17.238 21.412 28.695 1.00 93.81 165 GLY A C 1
ATOM 1282 O O . GLY A 1 165 ? -18.029 20.540 29.038 1.00 93.81 165 GLY A O 1
ATOM 1283 N N . VAL A 1 166 ? -16.094 21.140 28.051 1.00 95.88 166 VAL A N 1
ATOM 1284 C CA . VAL A 1 166 ? -15.606 19.766 27.796 1.00 95.88 166 VAL A CA 1
ATOM 1285 C C . VAL A 1 166 ? -14.288 19.463 28.508 1.00 95.88 166 VAL A C 1
ATOM 1287 O O . VAL A 1 166 ? -14.099 18.350 28.987 1.00 95.88 166 VAL A O 1
ATOM 1290 N N . GLU A 1 167 ? -13.364 20.424 28.592 1.00 94.81 167 GLU A N 1
ATOM 1291 C CA . GLU A 1 167 ? -12.101 20.233 29.321 1.00 94.81 167 GLU A CA 1
ATOM 1292 C C . GLU A 1 167 ? -12.385 19.951 30.800 1.00 94.81 167 GLU A C 1
ATOM 1294 O O . GLU A 1 167 ? -13.160 20.659 31.441 1.00 94.81 167 GLU A O 1
ATOM 1299 N N . GLY A 1 168 ? -11.777 18.894 31.337 1.00 93.81 168 GLY A N 1
ATOM 1300 C CA . GLY A 1 168 ? -12.050 18.408 32.685 1.00 93.81 168 GLY A CA 1
ATOM 1301 C C . GLY A 1 168 ? -13.318 17.557 32.818 1.00 93.81 168 GLY A C 1
ATOM 1302 O O . GLY A 1 168 ? -13.534 17.000 33.893 1.00 93.81 168 GLY A O 1
ATOM 1303 N N . GLU A 1 169 ? -14.115 17.372 31.766 1.00 96.31 169 GLU A N 1
ATOM 1304 C CA . GLU A 1 169 ? -15.319 16.531 31.776 1.00 96.31 169 GLU A CA 1
ATOM 1305 C C . GLU A 1 169 ? -15.084 15.159 31.133 1.00 96.31 169 GLU A C 1
ATOM 1307 O O . GLU A 1 169 ? -14.160 14.966 30.340 1.00 96.31 169 GLU A O 1
ATOM 1312 N N . ASP A 1 170 ? -15.929 14.188 31.493 1.00 95.94 170 ASP A N 1
ATOM 1313 C CA . ASP A 1 170 ? -15.898 12.844 30.909 1.00 95.94 170 ASP A CA 1
ATOM 1314 C C . ASP A 1 170 ? -16.590 12.830 29.540 1.00 95.94 170 ASP A C 1
ATOM 1316 O O . ASP A 1 170 ? -17.817 12.938 29.428 1.00 95.94 170 ASP A O 1
ATOM 1320 N N . ILE A 1 171 ? -15.799 12.664 28.484 1.00 95.62 171 ILE A N 1
ATOM 1321 C CA . ILE A 1 171 ? -16.276 12.716 27.101 1.00 95.62 171 ILE A CA 1
ATOM 1322 C C . ILE A 1 171 ? -17.212 11.552 26.750 1.00 95.62 171 ILE A C 1
ATOM 1324 O O . ILE A 1 171 ? -18.055 11.694 25.862 1.00 95.62 171 ILE A O 1
ATOM 1328 N N . VAL A 1 172 ? -17.134 10.422 27.465 1.00 96.06 172 VAL A N 1
ATOM 1329 C CA . VAL A 1 172 ? -18.068 9.300 27.279 1.00 96.06 172 VAL A CA 1
ATOM 1330 C C . VAL A 1 172 ? -19.448 9.671 27.792 1.00 96.06 172 VAL A C 1
ATOM 1332 O O . VAL A 1 172 ? -20.446 9.383 27.132 1.00 96.06 172 VAL A O 1
ATOM 1335 N N . VAL A 1 173 ? -19.511 10.362 28.933 1.00 96.69 173 VAL A N 1
ATOM 1336 C CA . VAL A 1 173 ? -20.769 10.855 29.503 1.00 96.69 173 VAL A CA 1
ATOM 1337 C C . VAL A 1 173 ? -21.405 11.880 28.569 1.00 96.69 173 VAL A C 1
ATOM 1339 O O . VAL A 1 173 ? -22.597 11.773 28.279 1.00 96.69 173 VAL A O 1
ATOM 1342 N N . LEU A 1 174 ? -20.623 12.832 28.054 1.00 97.38 174 LEU A N 1
ATOM 1343 C CA . LEU A 1 174 ? -21.118 13.842 27.112 1.00 97.38 174 LEU A CA 1
ATOM 1344 C C . LEU A 1 174 ? -21.671 13.204 25.828 1.00 97.38 174 LEU A C 1
ATOM 1346 O O . LEU A 1 174 ? -22.776 13.546 25.396 1.00 97.38 174 LEU A O 1
ATOM 1350 N N . LEU A 1 175 ? -20.959 12.222 25.263 1.00 97.19 175 LEU A N 1
ATOM 1351 C CA . LEU A 1 175 ? -21.413 11.482 24.087 1.00 97.19 175 LEU A CA 1
ATOM 1352 C C . LEU A 1 175 ? -22.670 10.647 24.379 1.00 97.19 175 LEU A C 1
ATOM 1354 O O . LEU A 1 175 ? -23.621 10.688 23.603 1.00 97.19 175 LEU A O 1
ATOM 1358 N N . HIS A 1 176 ? -22.726 9.922 25.502 1.00 97.12 176 HIS A N 1
ATOM 1359 C CA . HIS A 1 176 ? -23.915 9.150 25.891 1.00 97.12 176 HIS A CA 1
ATOM 1360 C C . HIS A 1 176 ? -25.141 10.041 26.082 1.00 97.12 176 HIS A C 1
ATOM 1362 O O . HIS A 1 176 ? -26.232 9.669 25.657 1.00 97.12 176 HIS A O 1
ATOM 1368 N N . GLN A 1 177 ? -24.981 11.224 26.678 1.00 97.19 177 GLN A N 1
ATOM 1369 C CA . GLN A 1 177 ? -26.076 12.182 26.821 1.00 97.19 177 GLN A CA 1
ATOM 1370 C C . GLN A 1 177 ? -26.603 12.652 25.456 1.00 97.19 177 GLN A C 1
ATOM 1372 O O . GLN A 1 177 ? -27.819 12.751 25.278 1.00 97.19 177 GLN A O 1
ATOM 1377 N N . ALA A 1 178 ? -25.718 12.905 24.488 1.00 97.69 178 ALA A N 1
ATOM 1378 C CA . ALA A 1 178 ? -26.103 13.279 23.127 1.00 97.69 178 ALA A CA 1
ATOM 1379 C C . ALA A 1 178 ? -26.796 12.130 22.372 1.00 97.69 178 ALA A C 1
ATOM 1381 O O . ALA A 1 178 ? -27.873 12.316 21.804 1.00 97.69 178 ALA A O 1
ATOM 1382 N N . ILE A 1 179 ? -26.250 10.913 22.448 1.00 96.75 179 ILE A N 1
ATOM 1383 C CA . ILE A 1 179 ? -26.854 9.692 21.884 1.00 96.75 179 ILE A CA 1
ATOM 1384 C C . ILE A 1 179 ? -28.249 9.441 22.484 1.00 96.75 179 ILE A C 1
ATOM 1386 O O . ILE A 1 179 ? -29.189 9.108 21.759 1.00 96.75 179 ILE A O 1
ATOM 1390 N N . ALA A 1 180 ? -28.420 9.659 23.792 1.00 95.69 180 ALA A N 1
ATOM 1391 C CA . ALA A 1 180 ? -29.704 9.511 24.472 1.00 95.69 180 ALA A CA 1
ATOM 1392 C C . ALA A 1 180 ? -30.739 10.550 24.009 1.00 95.69 180 ALA A C 1
ATOM 1394 O O . ALA A 1 180 ? -31.899 10.195 23.789 1.00 95.69 180 ALA A O 1
ATOM 1395 N N . ARG A 1 181 ? -30.338 11.815 23.793 1.00 96.81 181 ARG A N 1
ATOM 1396 C CA . ARG A 1 181 ? -31.203 12.841 23.171 1.00 96.81 181 ARG A CA 1
ATOM 1397 C C . ARG A 1 181 ? -31.639 12.432 21.766 1.00 96.81 181 ARG A C 1
ATOM 1399 O O . ARG A 1 181 ? -32.795 12.640 21.402 1.00 96.81 181 ARG A O 1
ATOM 1406 N N . GLN A 1 182 ? -30.748 11.770 21.033 1.00 95.44 182 GLN A N 1
ATOM 1407 C CA . GLN A 1 182 ? -31.041 11.168 19.741 1.00 95.44 182 GLN A CA 1
ATOM 1408 C C . GLN A 1 182 ? -31.776 9.831 19.845 1.00 95.44 182 GLN A C 1
ATOM 1410 O O . GLN A 1 182 ? -32.016 9.247 18.810 1.00 95.44 182 GLN A O 1
ATOM 1415 N N . LYS A 1 183 ? -32.192 9.319 21.011 1.00 94.56 183 LYS A N 1
ATOM 1416 C CA . LYS A 1 183 ? -32.955 8.054 21.149 1.00 94.56 183 LYS A CA 1
ATOM 1417 C C . LYS A 1 183 ? -32.334 6.839 20.430 1.00 94.56 183 LYS A C 1
ATOM 1419 O O . LYS A 1 183 ? -33.068 5.994 19.926 1.00 94.56 183 LYS A O 1
ATOM 1424 N N . LEU A 1 184 ? -31.007 6.758 20.363 1.00 93.94 184 LEU A N 1
ATOM 1425 C CA . LEU A 1 184 ? -30.302 5.634 19.743 1.00 93.94 184 LEU A CA 1
ATOM 1426 C C . LEU A 1 184 ? -29.945 4.562 20.780 1.00 93.94 184 LEU A C 1
ATOM 1428 O O . LEU A 1 184 ? -29.647 4.874 21.933 1.00 93.94 184 LEU A O 1
ATOM 1432 N N . MET A 1 185 ? -29.903 3.301 20.351 1.00 93.69 185 MET A N 1
ATOM 1433 C CA . MET A 1 185 ? -29.502 2.142 21.165 1.00 93.69 185 MET A CA 1
ATOM 1434 C C . MET A 1 185 ? -27.980 1.879 21.102 1.00 93.69 185 MET A C 1
ATOM 1436 O O . MET A 1 185 ? -27.522 0.740 21.100 1.00 93.69 185 MET A O 1
ATOM 1440 N N . VAL A 1 186 ? -27.170 2.941 21.059 1.00 96.25 186 VAL A N 1
ATOM 1441 C CA . VAL A 1 186 ? -25.704 2.855 20.941 1.00 96.25 186 VAL A CA 1
ATOM 1442 C C . VAL A 1 186 ? -25.047 3.056 22.302 1.00 96.25 186 VAL A C 1
ATOM 1444 O O . VAL A 1 186 ? -25.364 4.000 23.025 1.00 96.25 186 VAL A O 1
ATOM 1447 N N . ARG A 1 187 ? -24.079 2.204 22.648 1.00 95.69 187 ARG A N 1
ATOM 1448 C CA . ARG A 1 187 ? -23.326 2.311 23.904 1.00 95.69 187 ARG A CA 1
ATOM 1449 C C . ARG A 1 187 ? -21.835 2.421 23.630 1.00 95.69 187 ARG A C 1
ATOM 1451 O O . ARG A 1 187 ? -21.218 1.445 23.229 1.00 95.69 187 ARG A O 1
ATOM 1458 N N . CYS A 1 188 ? -21.235 3.574 23.931 1.00 95.50 188 CYS A N 1
ATOM 1459 C CA . CYS A 1 188 ? -19.772 3.689 23.967 1.00 95.50 188 CYS A CA 1
ATOM 1460 C C . CYS A 1 188 ? -19.193 2.768 25.061 1.00 95.50 188 CYS A C 1
ATOM 1462 O O . CYS A 1 188 ? -19.526 2.927 26.241 1.00 95.50 188 CYS A O 1
ATOM 1464 N N . VAL A 1 189 ? -18.397 1.778 24.648 1.00 94.44 189 VAL A N 1
ATOM 1465 C CA . VAL A 1 189 ? -17.787 0.741 25.505 1.00 94.44 189 VAL A CA 1
ATOM 1466 C C . VAL A 1 189 ? -16.279 0.914 25.659 1.00 94.44 189 VAL A C 1
ATOM 1468 O O . VAL A 1 189 ? -15.707 0.380 26.606 1.00 94.44 189 VAL A O 1
ATOM 1471 N N . ALA A 1 190 ? -15.649 1.664 24.757 1.00 92.62 190 ALA A N 1
ATOM 1472 C CA . ALA A 1 190 ? -14.226 1.951 24.800 1.00 92.62 190 ALA A CA 1
ATOM 1473 C C . ALA A 1 190 ? -13.939 3.328 24.199 1.00 92.62 190 ALA A C 1
ATOM 1475 O O . ALA A 1 190 ? -14.522 3.692 23.180 1.00 92.62 190 ALA A O 1
ATOM 1476 N N . VAL A 1 191 ? -13.015 4.061 24.810 1.00 92.75 191 VAL A N 1
ATOM 1477 C CA . VAL A 1 191 ? -12.358 5.238 24.247 1.00 92.75 191 VAL A CA 1
ATOM 1478 C C . VAL A 1 191 ? -10.885 4.915 24.093 1.00 92.75 191 VAL A C 1
ATOM 1480 O O . VAL A 1 191 ? -10.272 4.387 25.020 1.00 92.75 191 VAL A O 1
ATOM 1483 N N . ILE A 1 192 ? -10.319 5.250 22.943 1.00 91.31 192 ILE A N 1
ATOM 1484 C CA . ILE A 1 192 ? -8.895 5.075 22.663 1.00 91.31 192 ILE A CA 1
ATOM 1485 C C . ILE A 1 192 ? -8.337 6.318 21.970 1.00 91.31 192 ILE A C 1
ATOM 1487 O O . ILE A 1 192 ? -9.084 7.069 21.347 1.00 91.31 192 ILE A O 1
ATOM 1491 N N . ASN A 1 193 ? -7.026 6.536 22.055 1.00 88.81 193 ASN A N 1
ATOM 1492 C CA . ASN A 1 193 ? -6.347 7.553 21.250 1.00 88.81 193 ASN A CA 1
ATOM 1493 C C . ASN A 1 193 ? -6.121 7.059 19.808 1.00 88.81 193 ASN A C 1
ATOM 1495 O O . ASN A 1 193 ? -6.189 5.860 19.527 1.00 88.81 193 ASN A O 1
ATOM 1499 N N . ASP A 1 194 ? -5.812 7.983 18.898 1.00 87.38 194 ASP A N 1
ATOM 1500 C CA . ASP A 1 194 ? -5.485 7.696 17.493 1.00 87.38 194 ASP A CA 1
ATOM 1501 C C . ASP A 1 194 ? -4.279 6.753 17.352 1.00 87.38 194 ASP A C 1
ATOM 1503 O O . ASP A 1 194 ? -4.319 5.800 16.575 1.00 87.38 194 ASP A O 1
ATOM 1507 N N . THR A 1 195 ? -3.241 6.952 18.164 1.00 90.81 195 THR A N 1
ATOM 1508 C CA . THR A 1 195 ? -2.064 6.070 18.254 1.00 90.81 195 THR A CA 1
ATOM 1509 C C . THR A 1 195 ? -2.430 4.635 18.624 1.00 90.81 195 THR A C 1
ATOM 1511 O O . THR A 1 195 ? -1.921 3.694 18.015 1.00 90.81 195 THR A O 1
ATOM 1514 N N . VAL A 1 196 ? -3.337 4.462 19.587 1.00 91.06 196 VAL A N 1
ATOM 1515 C CA . VAL A 1 196 ? -3.820 3.154 20.049 1.00 91.06 196 VAL A CA 1
ATOM 1516 C C . VAL A 1 196 ? -4.663 2.493 18.966 1.00 91.06 196 VAL A C 1
ATOM 1518 O O . VAL A 1 196 ? -4.476 1.314 18.685 1.00 91.06 196 VAL A O 1
ATOM 1521 N N . GLY A 1 197 ? -5.539 3.253 18.302 1.00 89.00 197 GLY A N 1
ATOM 1522 C CA . GLY A 1 197 ? -6.285 2.769 17.140 1.00 89.00 197 GLY A CA 1
ATOM 1523 C C . GLY A 1 197 ? -5.360 2.291 16.018 1.00 89.00 197 GLY A C 1
ATOM 1524 O O . GLY A 1 197 ? -5.578 1.217 15.459 1.00 89.00 197 GLY A O 1
ATOM 1525 N N . ALA A 1 198 ? -4.283 3.034 15.743 1.00 88.19 198 ALA A N 1
ATOM 1526 C CA . ALA A 1 198 ? -3.266 2.645 14.769 1.00 88.19 198 ALA A CA 1
ATOM 1527 C C . ALA A 1 198 ? -2.514 1.366 15.177 1.00 88.19 198 ALA A C 1
ATOM 1529 O O . ALA A 1 198 ? -2.304 0.502 14.327 1.00 88.19 198 ALA A O 1
ATOM 1530 N N . LEU A 1 199 ? -2.159 1.209 16.460 1.00 90.62 199 LEU A N 1
ATOM 1531 C CA . LEU A 1 199 ? -1.561 -0.026 16.981 1.00 90.62 199 LEU A CA 1
ATOM 1532 C C . LEU A 1 199 ? -2.500 -1.222 16.797 1.00 90.62 199 LEU A C 1
ATOM 1534 O O . LEU A 1 199 ? -2.075 -2.250 16.287 1.00 90.62 199 LEU A O 1
ATOM 1538 N N . LEU A 1 200 ? -3.776 -1.090 17.170 1.00 86.25 200 LEU A N 1
ATOM 1539 C CA . LEU A 1 200 ? -4.753 -2.176 17.046 1.00 86.25 200 LEU A CA 1
ATOM 1540 C C . LEU A 1 200 ? -4.977 -2.576 15.579 1.00 86.25 200 LEU A C 1
ATOM 1542 O O . LEU A 1 200 ? -5.021 -3.763 15.265 1.00 86.25 200 LEU A O 1
ATOM 1546 N N . ALA A 1 201 ? -5.058 -1.600 14.670 1.00 81.81 201 ALA A N 1
ATOM 1547 C CA . ALA A 1 201 ? -5.155 -1.866 13.236 1.00 81.81 201 ALA A CA 1
ATOM 1548 C C . ALA A 1 201 ? -3.889 -2.544 12.681 1.00 81.81 201 ALA A C 1
ATOM 1550 O O . ALA A 1 201 ? -3.989 -3.452 11.857 1.00 81.81 201 ALA A O 1
ATOM 1551 N N . GLY A 1 202 ? -2.705 -2.127 13.141 1.00 81.75 202 GLY A N 1
ATOM 1552 C CA . GLY A 1 202 ? -1.430 -2.757 12.796 1.00 81.75 202 GLY A CA 1
ATOM 1553 C C . GLY A 1 202 ? -1.332 -4.193 13.307 1.00 81.75 202 GLY A C 1
ATOM 1554 O O . GLY A 1 202 ? -0.975 -5.080 12.541 1.00 81.75 202 GLY A O 1
ATOM 1555 N N . ALA A 1 203 ? -1.734 -4.431 14.554 1.00 83.69 203 ALA A N 1
ATOM 1556 C CA . ALA A 1 203 ? -1.731 -5.745 15.190 1.00 83.69 203 ALA A CA 1
ATOM 1557 C C . ALA A 1 203 ? -2.676 -6.748 14.513 1.00 83.69 203 ALA A C 1
ATOM 1559 O O . ALA A 1 203 ? -2.365 -7.929 14.427 1.00 83.69 203 ALA A O 1
ATOM 1560 N N . HIS A 1 204 ? -3.788 -6.273 13.946 1.00 76.06 204 HIS A N 1
ATOM 1561 C CA . HIS A 1 204 ? -4.663 -7.111 13.124 1.00 76.06 204 HIS A CA 1
ATOM 1562 C C . HIS A 1 204 ? -4.006 -7.560 11.800 1.00 76.06 204 HIS A C 1
ATOM 1564 O O . HIS A 1 204 ? -4.384 -8.580 11.229 1.00 76.06 204 HIS A O 1
ATOM 1570 N N . LEU A 1 205 ? -3.038 -6.797 11.280 1.00 71.38 205 LEU A N 1
ATOM 1571 C CA . LEU A 1 205 ? -2.300 -7.131 10.054 1.00 71.38 205 LEU A CA 1
ATOM 1572 C C . LEU A 1 205 ? -1.016 -7.926 10.325 1.00 71.38 205 LEU A C 1
ATOM 1574 O O . LEU A 1 205 ? -0.561 -8.663 9.446 1.00 71.38 205 LEU A O 1
ATOM 1578 N N . ASP A 1 206 ? -0.419 -7.718 11.494 1.00 77.81 206 ASP A N 1
ATOM 1579 C CA . ASP A 1 206 ? 0.842 -8.298 11.938 1.00 77.81 206 ASP A CA 1
ATOM 1580 C C . ASP A 1 206 ? 0.798 -8.508 13.458 1.00 77.81 206 ASP A C 1
ATOM 1582 O O . ASP A 1 206 ? 0.882 -7.547 14.223 1.00 77.81 206 ASP A O 1
ATOM 1586 N N . GLU A 1 207 ? 0.688 -9.765 13.895 1.00 77.25 207 GLU A N 1
ATOM 1587 C CA . GLU A 1 207 ? 0.601 -10.139 15.316 1.00 77.25 207 GLU A CA 1
ATOM 1588 C C . GLU A 1 207 ? 1.834 -9.696 16.131 1.00 77.25 207 GLU A C 1
ATOM 1590 O O . GLU A 1 207 ? 1.748 -9.530 17.349 1.00 77.25 207 GLU A O 1
ATOM 1595 N N . ASP A 1 208 ? 2.973 -9.438 15.474 1.00 82.31 208 ASP A N 1
ATOM 1596 C CA . ASP A 1 208 ? 4.192 -8.939 16.118 1.00 82.31 208 ASP A CA 1
ATOM 1597 C C . ASP A 1 208 ? 4.183 -7.404 16.315 1.00 82.31 208 ASP A C 1
ATOM 1599 O O . ASP A 1 208 ? 5.147 -6.834 16.836 1.00 82.31 208 ASP A O 1
ATOM 1603 N N . CYS A 1 209 ? 3.116 -6.694 15.926 1.00 86.06 209 CYS A N 1
ATOM 1604 C CA . CYS A 1 209 ? 3.022 -5.242 16.077 1.00 86.06 209 CYS A CA 1
ATOM 1605 C C . CYS A 1 209 ? 2.939 -4.824 17.558 1.00 86.06 209 CYS A C 1
ATOM 1607 O O . CYS A 1 209 ? 2.032 -5.220 18.284 1.00 86.06 209 CYS A O 1
ATOM 1609 N N . GLN A 1 210 ? 3.876 -3.984 18.014 1.00 85.19 210 GLN A N 1
ATOM 1610 C CA . GLN A 1 210 ? 3.970 -3.545 19.421 1.00 85.19 210 GLN A CA 1
ATOM 1611 C C . GLN A 1 210 ? 3.907 -2.023 19.613 1.00 85.19 210 GLN A C 1
ATOM 1613 O O . GLN A 1 210 ? 3.834 -1.553 20.750 1.00 85.19 210 GLN A O 1
ATOM 1618 N N . ILE A 1 211 ? 3.970 -1.246 18.525 1.00 92.75 211 ILE A N 1
ATOM 1619 C CA . ILE A 1 211 ? 4.036 0.220 18.554 1.00 92.75 211 ILE A CA 1
ATOM 1620 C C . ILE A 1 211 ? 3.080 0.789 17.504 1.00 92.75 211 ILE A C 1
ATOM 1622 O O . ILE A 1 211 ? 3.140 0.410 16.337 1.00 92.75 211 ILE A O 1
ATOM 1626 N N . GLY A 1 212 ? 2.230 1.727 17.916 1.00 92.19 212 GLY A N 1
ATOM 1627 C CA . GLY A 1 212 ? 1.423 2.549 17.015 1.00 92.19 212 GLY A CA 1
ATOM 1628 C C . GLY A 1 212 ? 1.992 3.959 16.955 1.00 92.19 212 GLY A C 1
ATOM 1629 O O . GLY A 1 212 ? 2.250 4.555 17.998 1.00 92.19 212 GLY A O 1
ATOM 1630 N N . ILE A 1 213 ? 2.188 4.503 15.754 1.00 93.81 213 ILE A N 1
ATOM 1631 C CA . ILE A 1 213 ? 2.749 5.846 15.553 1.00 93.81 213 ILE A CA 1
ATOM 1632 C C . ILE A 1 213 ? 1.844 6.631 14.609 1.00 93.81 213 ILE A C 1
ATOM 1634 O O . ILE A 1 213 ? 1.442 6.127 13.561 1.00 93.81 213 ILE A O 1
ATOM 1638 N N . ILE A 1 214 ? 1.571 7.885 14.960 1.00 85.81 214 ILE A N 1
ATOM 1639 C CA . ILE A 1 214 ? 0.909 8.855 14.092 1.00 85.81 214 ILE A CA 1
ATOM 1640 C C . ILE A 1 214 ? 1.940 9.897 13.662 1.00 85.81 214 ILE A C 1
ATOM 1642 O O . ILE A 1 214 ? 2.482 10.614 14.497 1.00 85.81 214 ILE A O 1
ATOM 1646 N N . LEU A 1 215 ? 2.180 9.990 12.351 1.00 85.62 215 LEU A N 1
ATOM 1647 C CA . LEU A 1 215 ? 2.975 11.041 11.707 1.00 85.62 215 LEU A CA 1
ATOM 1648 C C . LEU A 1 215 ? 2.075 11.773 10.706 1.00 85.62 215 LEU A C 1
ATOM 1650 O O . LEU A 1 215 ? 1.929 11.353 9.561 1.00 85.62 215 LEU A O 1
ATOM 1654 N N . GLY A 1 216 ? 1.416 12.837 11.153 1.00 79.94 216 GLY A N 1
ATOM 1655 C CA . GLY A 1 216 ? 0.437 13.571 10.352 1.00 79.94 216 GLY A CA 1
ATOM 1656 C C . GLY A 1 216 ? 0.519 15.065 10.621 1.00 79.94 216 GLY A C 1
ATOM 1657 O O . GLY A 1 216 ? 1.608 15.629 10.666 1.00 79.94 216 GLY A O 1
ATOM 1658 N N . THR A 1 217 ? -0.629 15.719 10.820 1.00 77.50 217 THR A N 1
ATOM 1659 C CA . THR A 1 217 ? -0.667 17.120 11.278 1.00 77.50 217 THR A CA 1
ATOM 1660 C C . THR A 1 217 ? 0.112 17.295 12.585 1.00 77.50 217 THR A C 1
ATOM 1662 O O . THR A 1 217 ? 0.885 18.238 12.689 1.00 77.50 217 THR A O 1
ATOM 1665 N N . GLY A 1 218 ? -0.053 16.368 13.533 1.00 82.38 218 GLY A N 1
ATOM 1666 C CA . GLY A 1 218 ? 0.764 16.252 14.744 1.00 82.38 218 GLY A CA 1
ATOM 1667 C C . GLY A 1 218 ? 1.619 14.984 14.740 1.00 82.38 218 GLY A C 1
ATOM 1668 O O . GLY A 1 218 ? 1.649 14.250 13.744 1.00 82.38 218 GLY A O 1
ATOM 1669 N N . THR A 1 219 ? 2.295 14.718 15.855 1.00 88.75 219 THR A N 1
ATOM 1670 C CA . THR A 1 219 ? 3.060 13.479 16.064 1.00 88.75 219 THR A CA 1
ATOM 1671 C C . THR A 1 219 ? 2.787 12.878 17.435 1.00 88.75 219 THR A C 1
ATOM 1673 O O . THR A 1 219 ? 2.881 13.563 18.451 1.00 88.75 219 THR A O 1
ATOM 1676 N N . ASN A 1 220 ? 2.484 11.582 17.478 1.00 91.56 220 ASN A N 1
ATOM 1677 C CA . ASN A 1 220 ? 2.307 10.852 18.733 1.00 91.56 220 ASN A CA 1
ATOM 1678 C C . ASN A 1 220 ? 2.639 9.361 18.568 1.00 91.56 220 ASN A C 1
ATOM 1680 O O . ASN A 1 220 ? 2.656 8.850 17.444 1.00 91.56 220 ASN A O 1
ATOM 1684 N N . ALA A 1 221 ? 2.869 8.658 19.675 1.00 93.94 221 ALA A N 1
ATOM 1685 C CA . ALA A 1 221 ? 3.033 7.211 19.676 1.00 93.94 221 ALA A CA 1
ATOM 1686 C C . ALA A 1 221 ? 2.372 6.538 20.882 1.00 93.94 221 ALA A C 1
ATOM 1688 O O . ALA A 1 221 ? 2.113 7.146 21.919 1.00 93.94 221 ALA A O 1
ATOM 1689 N N . CYS A 1 222 ? 2.127 5.242 20.740 1.00 95.12 222 CYS A N 1
ATOM 1690 C CA . CYS A 1 222 ? 1.783 4.357 21.837 1.00 95.12 222 CYS A CA 1
ATOM 1691 C C . CYS A 1 222 ? 2.539 3.035 21.705 1.00 95.12 222 CYS A C 1
ATOM 1693 O O . CYS A 1 222 ? 2.984 2.669 20.614 1.00 95.12 222 CYS A O 1
ATOM 1695 N N . TYR A 1 223 ? 2.675 2.314 22.810 1.00 95.44 223 TYR A N 1
ATOM 1696 C CA . TYR A 1 223 ? 3.315 1.004 22.825 1.00 95.44 223 TYR A CA 1
ATOM 1697 C C . TYR A 1 223 ? 2.777 0.137 23.962 1.00 95.44 223 TYR A C 1
ATOM 1699 O O . TYR A 1 223 ? 2.117 0.630 24.880 1.00 95.44 223 TYR A O 1
ATOM 1707 N N . MET A 1 224 ? 3.066 -1.161 23.902 1.00 93.06 224 MET A N 1
ATOM 1708 C CA . MET A 1 224 ? 2.706 -2.105 24.957 1.00 93.06 224 MET A CA 1
ATOM 1709 C C . MET A 1 224 ? 3.736 -2.097 26.098 1.00 93.06 224 MET A C 1
ATOM 1711 O O . MET A 1 224 ? 4.901 -2.428 25.882 1.00 93.06 224 MET A O 1
ATOM 1715 N N . GLU A 1 225 ? 3.312 -1.784 27.327 1.00 94.50 225 GLU A N 1
ATOM 1716 C CA . GLU A 1 225 ? 4.180 -1.772 28.515 1.00 94.50 225 GLU A CA 1
ATOM 1717 C C . GLU A 1 225 ? 3.749 -2.815 29.549 1.00 94.50 225 GLU A C 1
ATOM 1719 O O . GLU A 1 225 ? 2.572 -3.157 29.679 1.00 94.50 225 GLU A O 1
ATOM 1724 N N . ASN A 1 226 ? 4.711 -3.317 30.324 1.00 93.31 226 ASN A N 1
ATOM 1725 C CA . ASN A 1 226 ? 4.430 -4.178 31.460 1.00 93.31 226 ASN A CA 1
ATOM 1726 C C . ASN A 1 226 ? 3.937 -3.352 32.661 1.00 93.31 226 ASN A C 1
ATOM 1728 O O . ASN A 1 226 ? 4.627 -2.457 33.145 1.00 93.31 226 ASN A O 1
ATOM 1732 N N . THR A 1 227 ? 2.781 -3.726 33.209 1.00 93.56 227 THR A N 1
ATOM 1733 C CA . THR A 1 227 ? 2.160 -3.110 34.397 1.00 93.56 227 THR A CA 1
ATOM 1734 C C . THR A 1 227 ? 3.085 -2.998 35.609 1.00 93.56 227 THR A C 1
ATOM 1736 O O . THR A 1 227 ? 2.941 -2.074 36.402 1.00 93.56 227 THR A O 1
ATOM 1739 N N . SER A 1 228 ? 4.075 -3.885 35.740 1.00 92.25 228 SER A N 1
ATOM 1740 C CA . SER A 1 228 ? 5.047 -3.873 36.835 1.00 92.25 228 SER A CA 1
ATOM 1741 C C . SER A 1 228 ? 6.059 -2.723 36.737 1.00 92.25 228 SER A C 1
ATOM 1743 O O . SER A 1 228 ? 6.690 -2.401 37.742 1.00 92.25 228 SER A O 1
ATOM 1745 N N . LYS A 1 229 ? 6.201 -2.080 35.567 1.00 91.81 229 LYS A N 1
ATOM 1746 C CA . LYS A 1 229 ? 7.030 -0.876 35.376 1.00 91.81 229 LYS A CA 1
ATOM 1747 C C . LYS A 1 229 ? 6.265 0.437 35.556 1.00 91.81 229 LYS A C 1
ATOM 1749 O O . LYS A 1 229 ? 6.874 1.501 35.556 1.00 91.81 229 LYS A O 1
ATOM 1754 N N . ILE A 1 230 ? 4.942 0.379 35.699 1.00 93.00 230 ILE A N 1
ATOM 1755 C CA . ILE A 1 230 ? 4.087 1.562 35.780 1.00 93.00 230 ILE A CA 1
ATOM 1756 C C . ILE A 1 230 ? 3.779 1.838 37.254 1.00 93.00 230 ILE A C 1
ATOM 1758 O O . ILE A 1 230 ? 2.899 1.209 37.835 1.00 93.00 230 ILE A O 1
ATOM 1762 N N . GLU A 1 231 ? 4.476 2.788 37.878 1.00 91.25 231 GLU A N 1
ATOM 1763 C CA . GLU A 1 231 ? 4.295 3.088 39.310 1.00 91.25 231 GLU A CA 1
ATOM 1764 C C . GLU A 1 231 ? 2.868 3.562 39.617 1.00 91.25 231 GLU A C 1
ATOM 1766 O O . GLU A 1 231 ? 2.261 3.159 40.609 1.00 91.25 231 GLU A O 1
ATOM 1771 N N . LYS A 1 232 ? 2.294 4.371 38.719 1.00 88.12 232 LYS A N 1
ATOM 1772 C CA . LYS A 1 232 ? 0.932 4.906 38.855 1.00 88.12 232 LYS A CA 1
ATOM 1773 C C . LYS A 1 232 ? -0.183 3.891 38.556 1.00 88.12 232 LYS A C 1
ATOM 1775 O O . LYS A 1 232 ? -1.358 4.205 38.738 1.00 88.12 232 LYS A O 1
ATOM 1780 N N . TRP A 1 233 ? 0.146 2.666 38.134 1.00 89.81 233 TRP A N 1
ATOM 1781 C CA . TRP A 1 233 ? -0.845 1.610 37.915 1.00 89.81 233 TRP A CA 1
ATOM 1782 C C . TRP A 1 233 ? -1.343 1.037 39.247 1.00 89.81 233 TRP A C 1
ATOM 1784 O O . TRP A 1 233 ? -0.567 0.687 40.135 1.00 89.81 233 TRP A O 1
ATOM 1794 N N . ARG A 1 234 ? -2.668 0.940 39.398 1.00 86.31 234 ARG A N 1
ATOM 1795 C CA . ARG A 1 234 ? -3.335 0.443 40.619 1.00 86.31 234 ARG A CA 1
ATOM 1796 C C . ARG A 1 234 ? -3.997 -0.927 40.447 1.00 86.31 234 ARG A C 1
ATOM 1798 O O . ARG A 1 234 ? -4.692 -1.379 41.353 1.00 86.31 234 ARG A O 1
ATOM 1805 N N . GLY A 1 235 ? -3.827 -1.557 39.287 1.00 83.69 235 GLY A N 1
ATOM 1806 C CA . GLY A 1 235 ? -4.420 -2.852 38.963 1.00 83.69 235 GLY A CA 1
ATOM 1807 C C . GLY A 1 235 ? -3.510 -4.038 39.283 1.00 83.69 235 GLY A C 1
ATOM 1808 O O . GLY A 1 235 ? -2.643 -3.986 40.154 1.00 83.69 235 GLY A O 1
ATOM 1809 N N . ASP A 1 236 ? -3.727 -5.126 38.553 1.00 86.19 236 ASP A N 1
ATOM 1810 C CA . ASP A 1 236 ? -2.923 -6.343 38.604 1.00 86.19 236 ASP A CA 1
ATOM 1811 C C . ASP A 1 236 ? -1.493 -6.121 38.092 1.00 86.19 236 ASP A C 1
ATOM 1813 O O . ASP A 1 236 ? -1.264 -5.307 37.203 1.00 86.19 236 ASP A O 1
ATOM 1817 N N . LYS A 1 237 ? -0.526 -6.846 38.660 1.00 85.31 237 LYS A N 1
ATOM 1818 C CA . LYS A 1 237 ? 0.877 -6.816 38.220 1.00 85.31 237 LYS A CA 1
ATOM 1819 C C . LYS A 1 237 ? 1.160 -7.922 37.202 1.00 85.31 237 LYS A C 1
ATOM 1821 O O . LYS A 1 237 ? 0.383 -8.867 37.077 1.00 85.31 237 LYS A O 1
ATOM 1826 N N . ASP A 1 238 ? 2.283 -7.791 36.500 1.00 83.12 238 ASP A N 1
ATOM 1827 C CA . ASP A 1 238 ? 2.809 -8.760 35.527 1.00 83.12 238 ASP A CA 1
ATOM 1828 C C . ASP A 1 238 ? 1.894 -9.030 34.322 1.00 83.12 238 ASP A C 1
ATOM 1830 O O . ASP A 1 238 ? 1.948 -10.085 33.690 1.00 83.12 238 ASP A O 1
ATOM 1834 N N . ARG A 1 239 ? 1.069 -8.041 33.971 1.00 89.50 239 ARG A N 1
ATOM 1835 C CA . ARG A 1 239 ? 0.314 -7.990 32.715 1.00 89.50 239 ARG A CA 1
ATOM 1836 C C . ARG A 1 239 ? 0.818 -6.867 31.823 1.00 89.50 239 ARG A C 1
ATOM 1838 O O . ARG A 1 239 ? 1.707 -6.108 32.211 1.00 89.50 239 ARG A O 1
ATOM 1845 N N . GLN A 1 240 ? 0.259 -6.771 30.623 1.00 91.38 240 GLN A N 1
ATOM 1846 C CA . GLN A 1 240 ? 0.566 -5.708 29.678 1.00 91.38 240 GLN A CA 1
ATOM 1847 C C . GLN A 1 240 ? -0.612 -4.745 29.518 1.00 91.38 240 GLN A C 1
ATOM 1849 O O . GLN A 1 240 ? -1.773 -5.131 29.671 1.00 91.38 240 GLN A O 1
ATOM 1854 N N . VAL A 1 241 ? -0.296 -3.481 29.248 1.00 93.25 241 VAL A N 1
ATOM 1855 C CA . VAL A 1 241 ? -1.263 -2.427 28.937 1.00 93.25 241 VAL A CA 1
ATOM 1856 C C . VAL A 1 241 ? -0.654 -1.451 27.934 1.00 93.25 241 VAL A C 1
ATOM 1858 O O . VAL A 1 241 ? 0.540 -1.155 27.994 1.00 93.25 241 VAL A O 1
ATOM 1861 N N . VAL A 1 242 ? -1.468 -0.940 27.012 1.00 94.75 242 VAL A N 1
ATOM 1862 C CA . VAL A 1 242 ? -1.023 0.081 26.061 1.00 94.75 242 VAL A CA 1
ATOM 1863 C C . VAL A 1 242 ? -0.851 1.415 26.785 1.00 94.75 242 VAL A C 1
ATOM 1865 O O . VAL A 1 242 ? -1.760 1.888 27.481 1.00 94.75 242 VAL A O 1
ATOM 1868 N N . ILE A 1 243 ? 0.307 2.034 26.580 1.00 94.12 243 ILE A N 1
ATOM 1869 C CA . ILE A 1 243 ? 0.640 3.376 27.045 1.00 94.12 243 ILE A CA 1
ATOM 1870 C C . ILE A 1 243 ? 0.672 4.324 25.859 1.00 94.12 243 ILE A C 1
ATOM 1872 O O . ILE A 1 243 ? 1.396 4.096 24.893 1.00 94.12 243 ILE A O 1
ATOM 1876 N N . ASN A 1 244 ? -0.096 5.402 25.958 1.00 93.25 244 ASN A N 1
ATOM 1877 C CA . ASN A 1 244 ? -0.036 6.524 25.035 1.00 93.25 244 ASN A CA 1
ATOM 1878 C C . ASN A 1 244 ? 0.968 7.555 25.572 1.00 93.25 244 ASN A C 1
ATOM 1880 O O . ASN A 1 244 ? 0.890 7.917 26.744 1.00 93.25 244 ASN A O 1
ATOM 1884 N N . THR A 1 245 ? 1.935 7.984 24.761 1.00 92.19 245 THR A N 1
ATOM 1885 C CA . THR A 1 245 ? 3.120 8.700 25.270 1.00 92.19 245 THR A CA 1
ATOM 1886 C C . THR A 1 245 ? 2.965 10.215 25.316 1.00 92.19 245 THR A C 1
ATOM 1888 O O . THR A 1 245 ? 3.654 10.860 26.100 1.00 92.19 245 THR A O 1
ATOM 1891 N N . GLU A 1 246 ? 2.120 10.798 24.458 1.00 88.50 246 GLU A N 1
ATOM 1892 C CA . GLU A 1 246 ? 2.046 12.254 24.243 1.00 88.50 246 GLU A CA 1
ATOM 1893 C C . GLU A 1 246 ? 3.438 12.886 24.041 1.00 88.50 246 GLU A C 1
ATOM 1895 O O . GLU A 1 246 ? 3.762 13.956 24.562 1.00 88.50 246 GLU A O 1
ATOM 1900 N N . TRP A 1 247 ? 4.296 12.208 23.267 1.00 92.56 247 TRP A N 1
ATOM 1901 C CA . TRP A 1 247 ? 5.713 12.565 23.113 1.00 92.56 247 TRP A CA 1
ATOM 1902 C C . TRP A 1 247 ? 5.968 13.905 22.412 1.00 92.56 247 TRP A C 1
ATOM 1904 O O . TRP A 1 247 ? 7.105 14.369 22.358 1.00 92.56 247 TRP A O 1
ATOM 1914 N N . GLY A 1 248 ? 4.928 14.556 21.880 1.00 90.75 248 GLY A N 1
ATOM 1915 C CA . GLY A 1 248 ? 5.053 15.831 21.178 1.00 90.75 248 GLY A CA 1
ATOM 1916 C C . GLY A 1 248 ? 5.585 16.931 22.096 1.00 90.75 248 GLY A C 1
ATOM 1917 O O . GLY A 1 248 ? 6.258 17.845 21.624 1.00 90.75 248 GLY A O 1
ATOM 1918 N N . ALA A 1 249 ? 5.337 16.806 23.404 1.00 89.94 249 ALA A N 1
ATOM 1919 C CA . ALA A 1 249 ? 5.813 17.691 24.465 1.00 89.94 249 ALA A CA 1
ATOM 1920 C C . ALA A 1 249 ? 7.286 17.476 24.869 1.00 89.94 249 ALA A C 1
ATOM 1922 O O . ALA A 1 249 ? 7.811 18.225 25.693 1.00 89.94 249 ALA A O 1
ATOM 1923 N N . PHE A 1 250 ? 7.975 16.486 24.298 1.00 94.12 250 PHE A N 1
ATOM 1924 C CA . PHE A 1 250 ? 9.391 16.271 24.572 1.00 94.12 250 PHE A CA 1
ATOM 1925 C C . PHE A 1 250 ? 10.219 17.523 24.227 1.00 94.12 250 PHE A C 1
ATOM 1927 O O . PHE A 1 250 ? 10.042 18.138 23.175 1.00 94.12 250 PHE A O 1
ATOM 1934 N N . GLY A 1 251 ? 11.107 17.928 25.136 1.00 92.94 251 GLY A N 1
ATOM 1935 C CA . GLY A 1 251 ? 11.925 19.132 24.985 1.00 92.94 251 GLY A CA 1
ATOM 1936 C C . GLY A 1 251 ? 11.312 20.423 25.531 1.00 92.94 251 GLY A C 1
ATOM 1937 O O . GLY A 1 251 ? 11.999 21.442 25.496 1.00 92.94 251 GLY A O 1
ATOM 1938 N N . ASN A 1 252 ? 10.084 20.416 26.067 1.00 92.06 252 ASN A N 1
ATOM 1939 C CA . ASN A 1 252 ? 9.478 21.608 26.682 1.00 92.06 252 ASN A CA 1
ATOM 1940 C C . ASN A 1 252 ? 10.319 22.172 27.846 1.00 92.06 252 ASN A C 1
ATOM 1942 O O . ASN A 1 252 ? 10.370 23.386 28.042 1.00 92.06 252 ASN A O 1
ATOM 1946 N N . ASN A 1 253 ? 11.013 21.315 28.600 1.00 90.00 253 ASN A N 1
ATOM 1947 C CA . ASN A 1 253 ? 11.926 21.710 29.674 1.00 90.00 253 ASN A CA 1
ATOM 1948 C C . ASN A 1 253 ? 13.323 22.160 29.196 1.00 90.00 253 ASN A C 1
ATOM 1950 O O . ASN A 1 253 ? 14.179 22.464 30.029 1.00 90.00 253 ASN A O 1
ATOM 1954 N N . GLY A 1 254 ? 13.572 22.191 27.882 1.00 92.31 254 GLY A N 1
ATOM 1955 C CA . GLY A 1 254 ? 14.861 22.561 27.291 1.00 92.31 254 GLY A CA 1
ATOM 1956 C C . GLY A 1 254 ? 15.865 21.411 27.152 1.00 92.31 254 GLY A C 1
ATOM 1957 O O . GLY A 1 254 ? 17.001 21.641 26.737 1.00 92.31 254 GLY A O 1
ATOM 1958 N N . CYS A 1 255 ? 15.495 20.154 27.435 1.00 93.12 255 CYS A N 1
ATOM 1959 C CA . CYS A 1 255 ? 16.415 19.017 27.283 1.00 93.12 255 CYS A CA 1
ATOM 1960 C C . CYS A 1 255 ? 16.901 18.811 25.836 1.00 93.12 255 CYS A C 1
ATOM 1962 O O . CYS A 1 255 ? 17.951 18.205 25.627 1.00 93.12 255 CYS A O 1
ATOM 1964 N N . LEU A 1 256 ? 16.190 19.364 24.845 1.00 95.00 256 LEU A N 1
ATOM 1965 C CA . LEU A 1 256 ? 16.551 19.337 23.424 1.00 95.00 256 LEU A CA 1
ATOM 1966 C C . LEU A 1 256 ? 17.301 20.588 22.931 1.00 95.00 256 LEU A C 1
ATOM 1968 O O . LEU A 1 256 ? 17.636 20.661 21.749 1.00 95.00 256 LEU A O 1
ATOM 1972 N N . ASP A 1 257 ? 17.637 21.551 23.795 1.00 94.50 257 ASP A N 1
ATOM 1973 C CA . ASP A 1 257 ? 18.260 22.828 23.394 1.00 94.50 257 ASP A CA 1
ATOM 1974 C C . ASP A 1 257 ? 19.558 22.666 22.579 1.00 94.50 257 ASP A C 1
ATOM 1976 O O . ASP A 1 257 ? 19.929 23.545 21.800 1.00 94.50 257 ASP A O 1
ATOM 1980 N N . PHE A 1 258 ? 20.253 21.535 22.732 1.00 94.25 258 PHE A N 1
ATOM 1981 C CA . PHE A 1 258 ? 21.483 21.224 22.002 1.00 94.25 258 PHE A CA 1
ATOM 1982 C C . PHE A 1 258 ? 21.266 20.878 20.517 1.00 94.25 258 PHE A C 1
ATOM 1984 O O . PHE A 1 258 ? 22.221 20.954 19.741 1.00 94.25 258 PHE A O 1
ATOM 1991 N N . ILE A 1 259 ? 20.051 20.476 20.124 1.00 94.12 259 ILE A N 1
ATOM 1992 C CA . ILE A 1 259 ? 19.689 20.105 18.744 1.00 94.12 259 ILE A CA 1
ATOM 1993 C C . ILE A 1 259 ? 18.673 21.073 18.119 1.00 94.12 259 ILE A C 1
ATOM 1995 O O . ILE A 1 259 ? 18.614 21.179 16.896 1.00 94.12 259 ILE A O 1
ATOM 1999 N N . VAL A 1 260 ? 17.921 21.818 18.937 1.00 93.81 260 VAL A N 1
ATOM 2000 C CA . VAL A 1 260 ? 16.980 22.852 18.480 1.00 93.81 260 VAL A CA 1
ATOM 2001 C C . VAL A 1 260 ? 17.722 23.937 17.691 1.00 93.81 260 VAL A C 1
ATOM 2003 O O . VAL A 1 260 ? 18.601 24.640 18.204 1.00 93.81 260 VAL A O 1
ATOM 2006 N N . THR A 1 261 ? 17.346 24.109 16.427 1.00 95.19 261 THR A N 1
ATOM 2007 C CA . THR A 1 261 ? 17.952 25.100 15.539 1.00 95.19 261 THR A CA 1
ATOM 2008 C C . THR A 1 261 ? 17.299 26.471 15.690 1.00 95.19 261 THR A C 1
ATOM 2010 O O . THR A 1 261 ? 16.203 26.632 16.226 1.00 95.19 261 THR A O 1
ATOM 2013 N N . ASP A 1 262 ? 17.941 27.501 15.140 1.00 94.69 262 ASP A N 1
ATOM 2014 C CA . ASP A 1 262 ? 17.322 28.825 15.053 1.00 94.69 262 ASP A CA 1
ATOM 2015 C C . ASP A 1 262 ? 16.108 28.849 14.112 1.00 94.69 262 ASP A C 1
ATOM 2017 O O . ASP A 1 262 ? 15.406 29.851 14.080 1.00 94.69 262 ASP A O 1
ATOM 2021 N N . TYR A 1 263 ? 15.885 27.824 13.280 1.00 95.69 263 TYR A N 1
ATOM 2022 C CA . TYR A 1 263 ? 14.652 27.710 12.495 1.00 95.69 263 TYR A CA 1
ATOM 2023 C C . TYR A 1 263 ? 13.508 27.242 13.396 1.00 95.69 263 TYR A C 1
ATOM 2025 O O . TYR A 1 263 ? 12.461 27.881 13.422 1.00 95.69 263 TYR A O 1
ATOM 2033 N N . ASP A 1 264 ? 13.756 26.208 14.200 1.00 96.00 264 ASP A N 1
ATOM 2034 C CA . ASP A 1 264 ? 12.781 25.645 15.141 1.00 96.00 264 ASP A CA 1
ATOM 2035 C C . ASP A 1 264 ? 12.318 26.690 16.165 1.00 96.00 264 ASP A C 1
ATOM 2037 O O . ASP A 1 264 ? 11.125 26.813 16.428 1.00 96.00 264 ASP A O 1
ATOM 2041 N N . LYS A 1 265 ? 13.238 27.522 16.676 1.00 95.56 265 LYS A N 1
ATOM 2042 C CA . LYS A 1 265 ? 12.911 28.629 17.598 1.00 95.56 265 LYS A CA 1
ATOM 2043 C C . LYS A 1 265 ? 11.980 29.672 16.980 1.00 95.56 265 LYS A C 1
ATOM 2045 O O . LYS A 1 265 ? 11.118 30.201 17.674 1.00 95.56 265 LYS A O 1
ATOM 2050 N N . GLU A 1 266 ? 12.155 29.989 15.696 1.00 94.94 266 GLU A N 1
ATOM 2051 C CA . GLU A 1 266 ? 11.267 30.927 14.994 1.00 94.94 266 GLU A CA 1
ATOM 2052 C C . GLU A 1 266 ? 9.880 30.317 14.806 1.00 94.94 266 GLU A C 1
ATOM 2054 O O . GLU A 1 266 ? 8.885 30.998 15.040 1.00 94.94 266 GLU A O 1
ATOM 2059 N N . VAL A 1 267 ? 9.812 29.031 14.435 1.00 95.25 267 VAL A N 1
ATOM 2060 C CA . VAL A 1 267 ? 8.543 28.297 14.326 1.00 95.25 267 VAL A CA 1
ATOM 2061 C C . VAL A 1 267 ? 7.823 28.252 15.673 1.00 95.25 267 VAL A C 1
ATOM 2063 O O . VAL A 1 267 ? 6.627 28.531 15.732 1.00 95.25 267 VAL A O 1
ATOM 2066 N N . ASP A 1 268 ? 8.540 27.964 16.762 1.00 94.81 268 ASP A N 1
ATOM 2067 C CA . ASP A 1 268 ? 7.985 27.966 18.117 1.00 94.81 268 ASP A CA 1
ATOM 2068 C C . ASP A 1 268 ? 7.426 29.338 18.514 1.00 94.81 268 ASP A C 1
ATOM 2070 O O . ASP A 1 268 ? 6.284 29.425 18.973 1.00 94.81 268 ASP A O 1
ATOM 2074 N N . LEU A 1 269 ? 8.184 30.409 18.263 1.00 94.38 269 LEU A N 1
ATOM 2075 C CA . LEU A 1 269 ? 7.816 31.779 18.624 1.00 94.38 269 LEU A CA 1
ATOM 2076 C C . LEU A 1 269 ? 6.494 32.233 17.990 1.00 94.38 269 LEU A C 1
ATOM 2078 O O . LEU A 1 269 ? 5.730 32.958 18.626 1.00 94.38 269 LEU A O 1
ATOM 2082 N N . ILE A 1 270 ? 6.230 31.822 16.747 1.00 88.75 270 ILE A N 1
ATOM 2083 C CA . ILE A 1 270 ? 5.012 32.191 16.004 1.00 88.75 270 ILE A CA 1
ATOM 2084 C C . ILE A 1 270 ? 3.887 31.155 16.123 1.00 88.75 270 ILE A C 1
ATOM 2086 O O . ILE A 1 270 ? 2.805 31.354 15.566 1.00 88.75 270 ILE A O 1
ATOM 2090 N N . SER A 1 271 ? 4.145 30.029 16.787 1.00 88.25 271 SER A N 1
ATOM 2091 C CA . SER A 1 271 ? 3.165 28.959 16.944 1.00 88.25 271 SER A CA 1
ATOM 2092 C C . SER A 1 271 ? 2.021 29.366 17.879 1.00 88.25 271 SER A C 1
ATOM 2094 O O . SER A 1 271 ? 2.100 30.345 18.619 1.00 88.25 271 SER A O 1
ATOM 2096 N N . LYS A 1 272 ? 0.940 28.576 17.878 1.00 81.31 272 LYS A N 1
ATOM 2097 C CA . LYS A 1 272 ? -0.218 28.815 18.756 1.00 81.31 272 LYS A CA 1
ATOM 2098 C C . LYS A 1 272 ? 0.132 28.707 20.245 1.00 81.31 272 LYS A C 1
ATOM 2100 O O . LYS A 1 272 ? -0.446 29.437 21.042 1.00 81.31 272 LYS A O 1
ATOM 2105 N N . ASN A 1 273 ? 1.076 27.828 20.589 1.00 83.62 273 ASN A N 1
ATOM 2106 C CA . ASN A 1 273 ? 1.462 27.517 21.966 1.00 83.62 273 ASN A CA 1
ATOM 2107 C C . ASN A 1 273 ? 2.990 27.628 22.124 1.00 83.62 273 ASN A C 1
ATOM 2109 O O . ASN A 1 273 ? 3.666 26.598 22.136 1.00 83.62 273 ASN A O 1
ATOM 2113 N N . PRO A 1 274 ? 3.583 28.835 22.160 1.00 91.06 274 PRO A N 1
ATOM 2114 C CA . PRO A 1 274 ? 5.034 28.982 22.295 1.00 91.06 274 PRO A CA 1
ATOM 2115 C C . PRO A 1 274 ? 5.567 28.276 23.548 1.00 91.06 274 PRO A C 1
ATOM 2117 O O . PRO A 1 274 ? 4.943 28.362 24.605 1.00 91.06 274 PRO A O 1
ATOM 2120 N N . LYS A 1 275 ? 6.737 27.631 23.440 1.00 90.56 275 LYS A N 1
ATOM 2121 C CA . LYS A 1 275 ? 7.394 26.817 24.486 1.00 90.56 275 LYS A CA 1
ATOM 2122 C C . LYS A 1 275 ? 6.723 25.489 24.847 1.00 90.56 275 LYS A C 1
ATOM 2124 O O . LYS A 1 275 ? 7.200 24.795 25.740 1.00 90.56 275 LYS A O 1
ATOM 2129 N N . GLU A 1 276 ? 5.652 25.117 24.161 1.00 89.00 276 GLU A N 1
ATOM 2130 C CA . GLU A 1 276 ? 4.996 23.819 24.329 1.00 89.00 276 GLU A CA 1
ATOM 2131 C C . GLU A 1 276 ? 5.114 22.989 23.051 1.00 89.00 276 GLU A C 1
ATOM 2133 O O . GLU A 1 276 ? 5.205 23.540 21.961 1.00 89.00 276 GLU A O 1
ATOM 2138 N N . GLN A 1 277 ? 5.064 21.663 23.153 1.00 89.81 277 GLN A N 1
ATOM 2139 C CA . GLN A 1 277 ? 5.075 20.759 21.995 1.00 89.81 277 GLN A CA 1
ATOM 2140 C C . GLN A 1 277 ? 6.325 20.940 21.110 1.00 89.81 277 GLN A C 1
ATOM 2142 O O . GLN A 1 277 ? 6.241 20.931 19.879 1.00 89.81 277 GLN A O 1
ATOM 2147 N N . ILE A 1 278 ? 7.488 21.153 21.743 1.00 93.31 278 ILE A N 1
ATOM 2148 C CA . ILE A 1 278 ? 8.744 21.458 21.043 1.00 93.31 278 ILE A CA 1
ATOM 2149 C C . ILE A 1 278 ? 9.094 20.364 20.031 1.00 93.31 278 ILE A C 1
ATOM 2151 O O . ILE A 1 278 ? 9.332 20.669 18.862 1.00 93.31 278 ILE A O 1
ATOM 2155 N N . TYR A 1 279 ? 9.054 19.094 20.440 1.00 94.25 279 TYR A N 1
ATOM 2156 C CA . TYR A 1 279 ? 9.349 17.978 19.546 1.00 94.25 279 TYR A CA 1
ATOM 2157 C C . TYR A 1 279 ? 8.366 17.887 18.372 1.00 94.25 279 TYR A C 1
ATOM 2159 O O . TYR A 1 279 ? 8.789 17.720 17.229 1.00 94.25 279 TYR A O 1
ATOM 2167 N N . GLU A 1 280 ? 7.064 18.080 18.609 1.00 92.44 280 GLU A N 1
ATOM 2168 C CA . GLU A 1 280 ? 6.063 18.082 17.533 1.00 92.44 280 GLU A CA 1
ATOM 2169 C C . GLU A 1 280 ? 6.335 19.164 16.481 1.00 92.44 280 GLU A C 1
ATOM 2171 O O . GLU A 1 280 ? 6.212 18.902 15.280 1.00 92.44 280 GLU A O 1
ATOM 2176 N N . LYS A 1 281 ? 6.749 20.361 16.900 1.00 92.69 281 LYS A N 1
ATOM 2177 C CA . LYS A 1 281 ? 7.062 21.468 15.983 1.00 92.69 281 LYS A CA 1
ATOM 2178 C C . LYS A 1 281 ? 8.279 21.210 15.107 1.00 92.69 281 LYS A C 1
ATOM 2180 O O . LYS A 1 281 ? 8.352 21.749 14.007 1.00 92.69 281 LYS A O 1
ATOM 2185 N N . MET A 1 282 ? 9.204 20.375 15.567 1.00 91.94 282 MET A N 1
ATOM 2186 C CA . MET A 1 282 ? 10.397 20.023 14.801 1.00 91.94 282 MET A CA 1
ATOM 2187 C C . MET A 1 282 ? 10.101 19.014 13.683 1.00 91.94 282 MET A C 1
ATOM 2189 O O . MET A 1 282 ? 10.769 19.048 12.651 1.00 91.94 282 MET A O 1
ATOM 2193 N N . ILE A 1 283 ? 9.131 18.104 13.871 1.00 89.62 283 ILE A N 1
ATOM 2194 C CA . ILE A 1 283 ? 8.993 16.925 12.989 1.00 89.62 283 ILE A CA 1
ATOM 2195 C C . ILE A 1 283 ? 7.611 16.704 12.368 1.00 89.62 283 ILE A C 1
ATOM 2197 O O . ILE A 1 283 ? 7.500 15.940 11.411 1.00 89.62 283 ILE A O 1
ATOM 2201 N N . SER A 1 284 ? 6.543 17.305 12.897 1.00 88.75 284 SER A N 1
ATOM 2202 C CA . SER A 1 284 ? 5.191 17.011 12.409 1.00 88.75 284 SER A CA 1
ATOM 2203 C C . SER A 1 284 ? 4.868 17.712 11.090 1.00 88.75 284 SER A C 1
ATOM 2205 O O . SER A 1 284 ? 5.424 18.755 10.732 1.00 88.75 284 SER A O 1
ATOM 2207 N N . GLY A 1 285 ? 3.903 17.153 10.364 1.00 84.12 285 GLY A N 1
ATOM 2208 C CA . GLY A 1 285 ? 3.479 17.646 9.061 1.00 84.12 285 GLY A CA 1
ATOM 2209 C C . GLY A 1 285 ? 2.848 19.039 9.087 1.00 84.12 285 GLY A C 1
ATOM 2210 O O . GLY A 1 285 ? 2.826 19.685 8.042 1.00 84.12 285 GLY A O 1
ATOM 2211 N N . MET A 1 286 ? 2.371 19.545 10.231 1.00 83.75 286 MET A N 1
ATOM 2212 C CA . MET A 1 286 ? 1.903 20.935 10.339 1.00 83.75 286 MET A CA 1
ATOM 2213 C C . MET A 1 286 ? 3.050 21.950 10.258 1.00 83.75 286 MET A C 1
ATOM 2215 O O . MET A 1 286 ? 2.863 23.027 9.691 1.00 83.75 286 MET A O 1
ATOM 2219 N N . TYR A 1 287 ? 4.221 21.619 10.808 1.00 90.88 287 TYR A N 1
ATOM 2220 C CA . TYR A 1 287 ? 5.314 22.576 11.008 1.00 90.88 287 TYR A CA 1
ATOM 2221 C C . TYR A 1 287 ? 6.511 22.353 10.078 1.00 90.88 287 TYR A C 1
ATOM 2223 O O . TYR A 1 287 ? 7.241 23.304 9.803 1.00 90.88 287 TYR A O 1
ATOM 2231 N N . LEU A 1 288 ? 6.686 21.152 9.517 1.00 91.00 288 LEU A N 1
ATOM 2232 C CA . LEU A 1 288 ? 7.828 20.832 8.653 1.00 91.00 288 LEU A CA 1
ATOM 2233 C C . LEU A 1 288 ? 7.946 21.773 7.439 1.00 91.00 288 LEU A C 1
ATOM 2235 O O . LEU A 1 288 ? 9.034 22.246 7.104 1.00 91.00 288 LEU A O 1
ATOM 2239 N N . GLY A 1 289 ? 6.817 22.103 6.810 1.00 91.44 289 GLY A N 1
ATOM 2240 C CA . GLY A 1 289 ? 6.769 23.087 5.729 1.00 91.44 289 GLY A CA 1
ATOM 2241 C C . GLY A 1 289 ? 7.201 24.496 6.161 1.00 91.44 289 GLY A C 1
ATOM 2242 O O . GLY A 1 289 ? 7.924 25.171 5.428 1.00 91.44 289 GLY A O 1
ATOM 2243 N N . GLU A 1 290 ? 6.850 24.920 7.376 1.00 94.06 290 GLU A N 1
ATOM 2244 C CA . GLU A 1 290 ? 7.261 26.215 7.925 1.00 94.06 290 GLU A CA 1
ATOM 2245 C C . GLU A 1 290 ? 8.758 26.241 8.260 1.00 94.06 290 GLU A C 1
ATOM 2247 O O . GLU A 1 290 ? 9.434 27.218 7.932 1.00 94.06 290 GLU A O 1
ATOM 2252 N N . VAL A 1 291 ? 9.313 25.157 8.814 1.00 94.88 291 VAL A N 1
ATOM 2253 C CA . VAL A 1 291 ? 10.767 25.015 9.014 1.00 94.88 291 VAL A CA 1
ATOM 2254 C C . VAL A 1 291 ? 11.495 25.182 7.677 1.00 94.88 291 VAL A C 1
ATOM 2256 O O . VAL A 1 291 ? 12.424 25.987 7.560 1.00 94.88 291 VAL A O 1
ATOM 2259 N N . ALA A 1 292 ? 11.028 24.505 6.625 1.00 94.00 292 ALA A N 1
ATOM 2260 C CA . ALA A 1 292 ? 11.601 24.649 5.292 1.00 94.00 292 ALA A CA 1
ATOM 2261 C C . ALA A 1 292 ? 11.436 26.068 4.723 1.00 94.00 292 ALA A C 1
ATOM 2263 O O . ALA A 1 292 ? 12.378 26.608 4.136 1.00 94.00 292 ALA A O 1
ATOM 2264 N N . ARG A 1 293 ? 10.288 26.722 4.945 1.00 95.12 293 ARG A N 1
ATOM 2265 C CA . ARG A 1 293 ? 10.075 28.126 4.562 1.00 95.12 293 ARG A CA 1
ATOM 2266 C C . ARG A 1 293 ? 11.113 29.040 5.199 1.00 95.12 293 ARG A C 1
ATOM 2268 O O . ARG A 1 293 ? 11.667 29.891 4.508 1.00 95.12 293 ARG A O 1
ATOM 2275 N N . GLN A 1 294 ? 11.403 28.859 6.488 1.00 95.62 294 GLN A N 1
ATOM 2276 C CA . GLN A 1 294 ? 12.398 29.655 7.209 1.00 95.62 294 GLN A CA 1
ATOM 2277 C C . GLN A 1 294 ? 13.801 29.468 6.619 1.00 95.62 294 GLN A C 1
ATOM 2279 O O . GLN A 1 294 ? 14.539 30.443 6.445 1.00 95.62 294 GLN A O 1
ATOM 2284 N N . VAL A 1 295 ? 14.159 28.240 6.233 1.00 94.81 295 VAL A N 1
ATOM 2285 C CA . VAL A 1 295 ? 15.414 27.947 5.523 1.00 94.81 295 VAL A CA 1
ATOM 2286 C C . VAL A 1 295 ? 15.463 28.671 4.176 1.00 94.81 295 VAL A C 1
ATOM 2288 O O . VAL A 1 295 ? 16.410 29.417 3.914 1.00 94.81 295 VAL A O 1
ATOM 2291 N N . LEU A 1 296 ? 14.428 28.513 3.345 1.00 94.12 296 LEU A N 1
ATOM 2292 C CA . LEU A 1 296 ? 14.329 29.152 2.029 1.00 94.12 296 LEU A CA 1
ATOM 2293 C C . LEU A 1 296 ? 14.374 30.680 2.131 1.00 94.12 296 LEU A C 1
ATOM 2295 O O . LEU A 1 296 ? 15.066 31.333 1.351 1.00 94.12 296 LEU A O 1
ATOM 2299 N N . LEU A 1 297 ? 13.690 31.252 3.122 1.00 94.25 297 LEU A N 1
ATOM 2300 C CA . LEU A 1 297 ? 13.669 32.685 3.380 1.00 94.25 297 LEU A CA 1
ATOM 2301 C C . LEU A 1 297 ? 15.064 33.209 3.738 1.00 94.25 297 LEU A C 1
ATOM 2303 O O . LEU A 1 297 ? 15.474 34.246 3.216 1.00 94.25 297 LEU A O 1
ATOM 2307 N N . ARG A 1 298 ? 15.818 32.509 4.598 1.00 93.44 298 ARG A N 1
ATOM 2308 C CA . ARG A 1 298 ? 17.193 32.910 4.954 1.00 93.44 298 ARG A CA 1
ATOM 2309 C C . ARG A 1 298 ? 18.143 32.779 3.764 1.00 93.44 298 ARG A C 1
ATOM 2311 O O . ARG A 1 298 ? 18.906 33.705 3.510 1.00 93.44 298 ARG A O 1
ATOM 2318 N N . LEU A 1 299 ? 18.047 31.697 2.991 1.00 94.00 299 LEU A N 1
ATOM 2319 C CA . LEU A 1 299 ? 18.840 31.519 1.770 1.00 94.00 299 LEU A CA 1
ATOM 2320 C C . LEU A 1 299 ? 18.526 32.583 0.707 1.00 94.00 299 LEU A C 1
ATOM 2322 O O . LEU A 1 299 ? 19.437 33.067 0.036 1.00 94.00 299 LEU A O 1
ATOM 2326 N N . ALA A 1 300 ? 17.260 32.981 0.567 1.00 93.88 300 ALA A N 1
ATOM 2327 C CA . ALA A 1 300 ? 16.871 34.079 -0.308 1.00 93.88 300 ALA A CA 1
ATOM 2328 C C . ALA A 1 300 ? 17.437 35.415 0.198 1.00 93.88 300 ALA A C 1
ATOM 2330 O O . ALA A 1 300 ? 18.084 36.111 -0.574 1.00 93.88 300 ALA A O 1
ATOM 2331 N N . LYS A 1 301 ? 17.300 35.745 1.492 1.00 91.94 301 LYS A N 1
ATOM 2332 C CA . LYS A 1 301 ? 17.877 36.970 2.093 1.00 91.94 301 LYS A CA 1
ATOM 2333 C C . LYS A 1 301 ? 19.394 37.064 1.918 1.00 91.94 301 LYS A C 1
ATOM 2335 O O . LYS A 1 301 ? 19.917 38.143 1.662 1.00 91.94 301 LYS A O 1
ATOM 2340 N N . ASP A 1 302 ? 20.080 35.931 2.006 1.00 90.19 302 ASP A N 1
ATOM 2341 C CA . ASP A 1 302 ? 21.522 35.816 1.791 1.00 90.19 302 ASP A CA 1
ATOM 2342 C C . ASP A 1 302 ? 21.928 35.905 0.303 1.00 90.19 302 ASP A C 1
ATOM 2344 O O . ASP A 1 302 ? 23.111 35.822 -0.028 1.00 90.19 302 ASP A O 1
ATOM 2348 N N . GLY A 1 303 ? 20.966 36.036 -0.616 1.00 89.69 303 GLY A N 1
ATOM 2349 C CA . GLY A 1 303 ? 21.198 36.087 -2.060 1.00 89.69 303 GLY A CA 1
ATOM 2350 C C . GLY A 1 303 ? 21.549 34.738 -2.695 1.00 89.69 303 GLY A C 1
ATOM 2351 O O . GLY A 1 303 ? 21.852 34.696 -3.888 1.00 89.69 303 GLY A O 1
ATOM 2352 N N . CYS A 1 304 ? 21.489 33.641 -1.931 1.00 90.44 304 CYS A N 1
ATOM 2353 C CA . CYS A 1 304 ? 21.780 32.284 -2.405 1.00 90.44 304 CYS A CA 1
ATOM 2354 C C . CYS A 1 304 ? 20.656 31.731 -3.292 1.00 90.44 304 CYS A C 1
ATOM 2356 O O . CYS A 1 304 ? 20.916 30.961 -4.213 1.00 90.44 304 CYS A O 1
ATOM 2358 N N . LEU A 1 305 ? 19.412 32.147 -3.037 1.00 89.88 305 LEU A N 1
ATOM 2359 C CA . LEU A 1 305 ? 18.245 31.818 -3.853 1.00 89.88 305 LEU A CA 1
ATOM 2360 C C . LEU A 1 305 ? 17.614 33.080 -4.438 1.00 89.88 305 LEU A C 1
ATOM 2362 O O . LEU A 1 305 ? 17.695 34.167 -3.864 1.00 89.88 305 LEU A O 1
ATOM 2366 N N . PHE A 1 306 ? 16.993 32.925 -5.610 1.00 90.56 306 PHE A N 1
ATOM 2367 C CA . PHE A 1 306 ? 16.158 33.946 -6.261 1.00 90.56 306 PHE A CA 1
ATOM 2368 C C . PHE A 1 306 ? 16.823 35.324 -6.429 1.00 90.56 306 PHE A C 1
ATOM 2370 O O . PHE A 1 306 ? 16.142 36.339 -6.542 1.00 90.56 306 PHE A O 1
ATOM 2377 N N . LYS A 1 307 ? 18.163 35.371 -6.457 1.00 86.56 307 LYS A N 1
ATOM 2378 C CA . LYS A 1 307 ? 18.960 36.609 -6.523 1.00 86.56 307 LYS A CA 1
ATOM 2379 C C . LYS A 1 307 ? 18.623 37.619 -5.413 1.00 86.56 307 LYS A C 1
ATOM 2381 O O . LYS A 1 307 ? 18.777 38.818 -5.624 1.00 86.56 307 LYS A O 1
ATOM 2386 N N . GLY A 1 308 ? 18.151 37.161 -4.253 1.00 88.19 308 GLY A N 1
ATOM 2387 C CA . GLY A 1 308 ? 17.732 38.057 -3.171 1.00 88.19 308 GLY A CA 1
ATOM 2388 C C . GLY A 1 308 ? 16.255 38.448 -3.181 1.00 88.19 308 GLY A C 1
ATOM 2389 O O . GLY A 1 308 ? 15.791 39.078 -2.234 1.00 88.19 308 GLY A O 1
ATOM 2390 N N . HIS A 1 309 ? 15.501 38.097 -4.226 1.00 91.56 309 HIS A N 1
ATOM 2391 C CA . HIS A 1 309 ? 14.089 38.453 -4.326 1.00 91.56 309 HIS A CA 1
ATOM 2392 C C . HIS A 1 309 ? 13.215 37.468 -3.547 1.00 91.56 309 HIS A C 1
ATOM 2394 O O . HIS A 1 309 ? 13.281 36.258 -3.750 1.00 91.56 309 HIS A O 1
ATOM 2400 N N . ILE A 1 310 ? 12.372 38.002 -2.669 1.00 93.06 310 ILE A N 1
ATOM 2401 C CA . ILE A 1 310 ? 11.455 37.236 -1.822 1.00 93.06 310 ILE A CA 1
ATOM 2402 C C . ILE A 1 310 ? 10.038 37.608 -2.249 1.00 93.06 310 ILE A C 1
ATOM 2404 O O . ILE A 1 310 ? 9.714 38.792 -2.310 1.00 93.06 310 ILE A O 1
ATOM 2408 N N . SER A 1 311 ? 9.212 36.612 -2.572 1.00 92.88 311 SER A N 1
ATOM 2409 C CA . SER A 1 311 ? 7.796 36.828 -2.878 1.00 92.88 311 SER A CA 1
ATOM 2410 C C . SER A 1 311 ? 6.977 37.043 -1.606 1.00 92.88 311 SER A C 1
ATOM 2412 O O . SER A 1 311 ? 7.356 36.573 -0.530 1.00 92.88 311 SER A O 1
ATOM 2414 N N . ASP A 1 312 ? 5.814 37.682 -1.735 1.00 91.50 312 ASP A N 1
ATOM 2415 C CA . ASP A 1 312 ? 4.885 37.863 -0.614 1.00 91.50 312 ASP A CA 1
ATOM 2416 C C . ASP A 1 312 ? 4.466 36.513 -0.012 1.00 91.50 312 ASP A C 1
ATOM 2418 O O . ASP A 1 312 ? 4.409 36.366 1.208 1.00 91.50 312 ASP A O 1
ATOM 2422 N N . GLN A 1 313 ? 4.274 35.487 -0.850 1.00 90.12 313 GLN A N 1
ATOM 2423 C CA . GLN A 1 313 ? 3.949 34.133 -0.398 1.00 90.12 313 GLN A CA 1
ATOM 2424 C C . GLN A 1 313 ? 5.077 33.522 0.445 1.00 90.12 313 GLN A C 1
ATOM 2426 O O . GLN A 1 313 ? 4.804 32.975 1.509 1.00 90.12 313 GLN A O 1
ATOM 2431 N N . LEU A 1 314 ? 6.342 33.644 0.016 1.00 90.56 314 LEU A N 1
ATOM 2432 C CA . LEU A 1 314 ? 7.484 33.131 0.785 1.00 90.56 314 LEU A CA 1
ATOM 2433 C C . LEU A 1 314 ? 7.693 33.925 2.082 1.00 90.56 314 LEU A C 1
ATOM 2435 O O . LEU A 1 314 ? 8.174 33.372 3.069 1.00 90.56 314 LEU A O 1
ATOM 2439 N N . ASN A 1 315 ? 7.326 35.206 2.096 1.00 91.81 315 ASN A N 1
ATOM 2440 C CA . ASN A 1 315 ? 7.418 36.061 3.275 1.00 91.81 315 ASN A CA 1
ATOM 2441 C C . ASN A 1 315 ? 6.279 35.824 4.285 1.00 91.81 315 ASN A C 1
ATOM 2443 O O . ASN A 1 315 ? 6.419 36.188 5.451 1.00 91.81 315 ASN A O 1
ATOM 2447 N N . THR A 1 316 ? 5.179 35.197 3.865 1.00 92.38 316 THR A N 1
ATOM 2448 C CA . THR A 1 316 ? 4.010 34.951 4.715 1.00 92.38 316 THR A CA 1
ATOM 2449 C C . THR A 1 316 ? 4.192 33.662 5.535 1.00 92.38 316 THR A C 1
ATOM 2451 O O . THR A 1 316 ? 4.443 32.605 4.949 1.00 92.38 316 THR A O 1
ATOM 2454 N N . PRO A 1 317 ? 4.076 33.707 6.877 1.00 91.38 317 PRO A N 1
ATOM 2455 C CA . PRO A 1 317 ? 4.181 32.518 7.724 1.00 91.38 317 PRO A CA 1
ATOM 2456 C C . PRO A 1 317 ? 3.139 31.441 7.408 1.00 91.38 317 PRO A C 1
ATOM 2458 O O . PRO A 1 317 ? 2.017 31.757 7.022 1.00 91.38 317 PRO A O 1
ATOM 2461 N N . MET A 1 318 ? 3.505 30.171 7.603 1.00 86.38 318 MET A N 1
ATOM 2462 C CA . MET A 1 318 ? 2.655 28.980 7.440 1.00 86.38 318 MET A CA 1
ATOM 2463 C C . MET A 1 318 ? 2.085 28.760 6.025 1.00 86.38 318 MET A C 1
ATOM 2465 O O . MET A 1 318 ? 1.237 27.894 5.831 1.00 86.38 318 MET A O 1
ATOM 2469 N N . MET A 1 319 ? 2.558 29.508 5.021 1.00 88.88 319 MET A N 1
ATOM 2470 C CA . MET A 1 319 ? 2.099 29.391 3.627 1.00 88.88 319 MET A CA 1
ATOM 2471 C C . MET A 1 319 ? 2.846 28.332 2.816 1.00 88.88 319 MET A C 1
ATOM 2473 O O . MET A 1 319 ? 2.438 28.008 1.700 1.00 88.88 319 MET A O 1
ATOM 2477 N N . PHE A 1 320 ? 3.942 27.794 3.353 1.00 89.06 320 PHE A N 1
ATOM 2478 C CA . PHE A 1 320 ? 4.676 26.702 2.728 1.00 89.06 320 PHE A CA 1
ATOM 2479 C C . PHE A 1 320 ? 4.272 25.392 3.401 1.00 89.06 320 PHE A C 1
ATOM 2481 O O . PHE A 1 320 ? 4.725 25.075 4.495 1.00 89.06 320 PHE A O 1
ATOM 2488 N N . TYR A 1 321 ? 3.371 24.650 2.767 1.00 84.62 321 TYR A N 1
ATOM 2489 C CA . TYR A 1 321 ? 2.848 23.403 3.308 1.00 84.62 321 TYR A CA 1
ATOM 2490 C C . TYR A 1 321 ? 3.795 22.232 3.059 1.00 84.62 321 TYR A C 1
ATOM 2492 O O . TYR A 1 321 ? 4.495 22.181 2.049 1.00 84.62 321 TYR A O 1
ATOM 2500 N N . THR A 1 322 ? 3.736 21.231 3.935 1.00 83.50 322 THR A N 1
ATOM 2501 C CA . THR A 1 322 ? 4.513 19.988 3.805 1.00 83.50 322 THR A CA 1
ATOM 2502 C C . THR A 1 322 ? 4.262 19.263 2.479 1.00 83.50 322 THR A C 1
ATOM 2504 O O . THR A 1 322 ? 5.190 18.663 1.947 1.00 83.50 322 THR A O 1
ATOM 2507 N N . LYS A 1 323 ? 3.073 19.406 1.865 1.00 79.75 323 LYS A N 1
ATOM 2508 C CA . LYS A 1 323 ? 2.813 18.869 0.516 1.00 79.75 323 LYS A CA 1
ATOM 2509 C C . LYS A 1 323 ? 3.810 19.371 -0.538 1.00 79.75 323 LYS A C 1
ATOM 2511 O O . LYS A 1 323 ? 4.259 18.585 -1.362 1.00 79.75 323 LYS A O 1
ATOM 2516 N N . TYR A 1 324 ? 4.245 20.632 -0.449 1.00 84.94 324 TYR A N 1
ATOM 2517 C CA . TYR A 1 324 ? 5.219 21.192 -1.386 1.00 84.94 324 TYR A CA 1
ATOM 2518 C C . TYR A 1 324 ? 6.600 20.559 -1.210 1.00 84.94 324 TYR A C 1
ATOM 2520 O O . TYR A 1 324 ? 7.339 20.427 -2.180 1.00 84.94 324 TYR A O 1
ATOM 2528 N N . LEU A 1 325 ? 6.957 20.132 0.007 1.00 81.75 325 LEU A N 1
ATOM 2529 C CA . LEU A 1 325 ? 8.195 19.385 0.234 1.00 81.75 325 LEU A CA 1
ATOM 2530 C C . LEU A 1 325 ? 8.145 18.024 -0.454 1.00 81.75 325 LEU A C 1
ATOM 2532 O O . LEU A 1 325 ? 9.088 17.671 -1.157 1.00 81.75 325 LEU A O 1
ATOM 2536 N N . SER A 1 326 ? 7.029 17.307 -0.313 1.00 75.81 326 SER A N 1
ATOM 2537 C CA . SER A 1 326 ? 6.820 16.022 -0.987 1.00 75.81 326 SER A CA 1
ATOM 2538 C C . SER A 1 326 ? 6.833 16.158 -2.515 1.00 75.81 326 SER A C 1
ATOM 2540 O O . SER A 1 326 ? 7.426 15.328 -3.203 1.00 75.81 326 SER A O 1
ATOM 2542 N N . GLU A 1 327 ? 6.235 17.220 -3.063 1.00 74.62 327 GLU A N 1
ATOM 2543 C CA . GLU A 1 327 ? 6.275 17.524 -4.501 1.00 74.62 327 GLU A CA 1
ATOM 2544 C C . GLU A 1 327 ? 7.707 17.814 -4.985 1.00 74.62 327 GLU A C 1
ATOM 2546 O O . GLU A 1 327 ? 8.146 17.264 -5.996 1.00 74.62 327 GLU A O 1
ATOM 2551 N N . ILE A 1 328 ? 8.470 18.634 -4.251 1.00 75.38 328 ILE A N 1
ATOM 2552 C CA . ILE A 1 328 ? 9.867 18.958 -4.585 1.00 75.38 328 ILE A CA 1
ATOM 2553 C C . ILE A 1 328 ? 10.742 17.703 -4.566 1.00 75.38 328 ILE A C 1
ATOM 2555 O O . ILE A 1 328 ? 11.552 17.513 -5.476 1.00 75.38 328 ILE A O 1
ATOM 2559 N N . GLU A 1 329 ? 10.578 16.842 -3.563 1.00 68.50 329 GLU A N 1
ATOM 2560 C CA . GLU A 1 329 ? 11.297 15.570 -3.467 1.00 68.50 329 GLU A CA 1
ATOM 2561 C C . GLU A 1 329 ? 10.984 14.673 -4.673 1.00 68.50 329 GLU A C 1
ATOM 2563 O O . GLU A 1 329 ? 11.901 14.204 -5.351 1.00 68.50 329 GLU A O 1
ATOM 2568 N N . SER A 1 330 ? 9.701 14.547 -5.022 1.00 60.12 330 SER A N 1
ATOM 2569 C CA . SER A 1 330 ? 9.239 13.765 -6.177 1.00 60.12 330 SER A CA 1
ATOM 2570 C C . SER A 1 330 ? 9.825 14.281 -7.504 1.00 60.12 330 SER A C 1
ATOM 2572 O O . SER A 1 330 ? 10.239 13.502 -8.365 1.00 60.12 330 SER A O 1
ATOM 2574 N N . LEU A 1 331 ? 9.941 15.606 -7.666 1.00 54.50 331 LEU A N 1
ATOM 2575 C CA . LEU A 1 331 ? 10.546 16.235 -8.848 1.00 54.50 331 LEU A CA 1
ATOM 2576 C C . LEU A 1 331 ? 12.069 16.058 -8.918 1.00 54.50 331 LEU A C 1
ATOM 2578 O O . LEU A 1 331 ? 12.614 15.928 -10.019 1.00 54.50 331 LEU A O 1
ATOM 2582 N N . CYS A 1 332 ? 12.761 16.059 -7.774 1.00 49.41 332 CYS A N 1
ATOM 2583 C CA . CYS A 1 332 ? 14.207 15.823 -7.705 1.00 49.41 332 CYS A CA 1
ATOM 2584 C C . CYS A 1 332 ? 14.564 14.405 -8.151 1.00 49.41 332 CYS A C 1
ATOM 2586 O O . CYS A 1 332 ? 15.556 14.226 -8.862 1.00 49.41 332 CYS A O 1
ATOM 2588 N N . VAL A 1 333 ? 13.729 13.426 -7.792 1.00 41.56 333 VAL A N 1
ATOM 2589 C CA . VAL A 1 333 ? 13.845 12.049 -8.279 1.00 41.56 333 VAL A CA 1
ATOM 2590 C C . VAL A 1 333 ? 13.660 12.027 -9.800 1.00 41.56 333 VAL A C 1
ATOM 2592 O O . VAL A 1 333 ? 14.549 11.560 -10.501 1.00 41.56 333 VAL A O 1
ATOM 2595 N N . ALA A 1 334 ? 12.618 12.665 -10.346 1.00 34.78 334 ALA A N 1
ATOM 2596 C CA . ALA A 1 334 ? 12.374 12.715 -11.796 1.00 34.78 334 ALA A CA 1
ATOM 2597 C C . ALA A 1 334 ? 13.471 13.443 -12.620 1.00 34.78 334 ALA A C 1
ATOM 2599 O O . ALA A 1 334 ? 13.772 13.057 -13.754 1.00 34.78 334 ALA A O 1
ATOM 2600 N N . HIS A 1 335 ? 14.107 14.489 -12.076 1.00 35.09 335 HIS A N 1
ATOM 2601 C CA . HIS A 1 335 ? 15.147 15.266 -12.775 1.00 35.09 335 HIS A CA 1
ATOM 2602 C C . HIS A 1 335 ? 16.526 14.586 -12.819 1.00 35.09 335 HIS A C 1
ATOM 2604 O O . HIS A 1 335 ? 17.347 14.938 -13.672 1.00 35.09 335 HIS A O 1
ATOM 2610 N N . GLN A 1 336 ? 16.800 13.600 -11.956 1.00 37.34 336 GLN A N 1
ATOM 2611 C CA . GLN A 1 336 ? 18.041 12.815 -12.035 1.00 37.34 336 GLN A CA 1
ATOM 2612 C C . GLN A 1 336 ? 18.083 11.887 -13.263 1.00 37.34 336 GLN A C 1
ATOM 2614 O O . GLN A 1 336 ? 19.173 11.539 -13.716 1.00 37.34 336 GLN A O 1
ATOM 2619 N N . TYR A 1 337 ? 16.932 11.568 -13.865 1.00 36.84 337 TYR A N 1
ATOM 2620 C CA . TYR A 1 337 ? 16.826 10.643 -15.002 1.00 36.84 337 TYR A CA 1
ATOM 2621 C C . TYR A 1 337 ? 16.863 11.311 -16.393 1.00 36.84 337 TYR A C 1
ATOM 2623 O O . TYR A 1 337 ? 16.834 10.612 -17.402 1.00 36.84 337 TYR A O 1
ATOM 2631 N N . SER A 1 338 ? 16.955 12.647 -16.491 1.00 30.52 338 SER A N 1
ATOM 2632 C CA . SER A 1 338 ? 16.701 13.381 -17.750 1.00 30.52 338 SER A CA 1
ATOM 2633 C C . SER A 1 338 ? 17.857 14.236 -18.311 1.00 30.52 338 SER A C 1
ATOM 2635 O O . SER A 1 338 ? 17.647 14.968 -19.280 1.00 30.52 338 SER A O 1
ATOM 2637 N N . ARG A 1 339 ? 19.103 14.142 -17.808 1.00 28.73 339 ARG A N 1
ATOM 2638 C CA . ARG A 1 339 ? 20.264 14.825 -18.439 1.00 28.73 339 ARG A CA 1
ATOM 2639 C C . ARG A 1 339 ? 21.485 13.927 -18.698 1.00 28.73 339 ARG A C 1
ATOM 2641 O O . ARG A 1 339 ? 21.978 13.294 -17.767 1.00 28.73 339 ARG A O 1
ATOM 2648 N N . PRO A 1 340 ? 22.080 13.972 -19.909 1.00 33.66 340 PRO A N 1
ATOM 2649 C CA . PRO A 1 340 ? 23.409 13.432 -20.156 1.00 33.66 340 PRO A CA 1
ATOM 2650 C C . PRO A 1 340 ? 24.484 14.393 -19.617 1.00 33.66 340 PRO A C 1
ATOM 2652 O O . PRO A 1 340 ? 24.465 15.589 -19.892 1.00 33.66 340 PRO A O 1
ATOM 2655 N N . GLN A 1 341 ? 25.414 13.839 -18.834 1.00 40.50 341 GLN A N 1
ATOM 2656 C CA . GLN A 1 341 ? 26.742 14.365 -18.480 1.00 40.50 341 GLN A CA 1
ATOM 2657 C C . GLN A 1 341 ? 26.871 15.886 -18.234 1.00 40.50 341 GLN A C 1
ATOM 2659 O O . GLN A 1 341 ? 27.252 16.649 -19.113 1.00 40.50 341 GLN A O 1
ATOM 2664 N N . ASN A 1 342 ? 26.730 16.300 -16.970 1.00 26.31 342 ASN A N 1
ATOM 2665 C CA . ASN A 1 342 ? 27.655 17.260 -16.357 1.00 26.31 342 ASN A CA 1
ATOM 2666 C C . ASN A 1 342 ? 27.672 17.064 -14.837 1.00 26.31 342 ASN A C 1
ATOM 2668 O O . ASN A 1 342 ? 26.722 17.381 -14.128 1.00 26.31 342 ASN A O 1
ATOM 2672 N N . ARG A 1 343 ? 28.774 16.491 -14.345 1.00 35.47 343 ARG A N 1
ATOM 2673 C CA . ARG A 1 343 ? 29.066 16.329 -12.919 1.00 35.47 343 ARG A CA 1
ATOM 2674 C C . ARG A 1 343 ? 29.369 17.692 -12.298 1.00 35.47 343 ARG A C 1
ATOM 2676 O O . ARG A 1 343 ? 30.437 18.233 -12.566 1.00 35.47 343 ARG A O 1
ATOM 2683 N N . VAL A 1 344 ? 28.524 18.146 -11.374 1.00 27.19 344 VAL A N 1
ATOM 2684 C CA . VAL A 1 344 ? 28.934 19.023 -10.266 1.00 27.19 344 VAL A CA 1
ATOM 2685 C C . VAL A 1 344 ? 28.258 18.534 -8.975 1.00 27.19 344 VAL A C 1
ATOM 2687 O O . VAL A 1 344 ? 27.063 18.681 -8.780 1.00 27.19 344 VAL A O 1
ATOM 2690 N N . LEU A 1 345 ? 29.077 17.852 -8.165 1.00 28.08 345 LEU A N 1
ATOM 2691 C CA . LEU A 1 345 ? 29.077 17.741 -6.697 1.00 28.08 345 LEU A CA 1
ATOM 2692 C C . LEU A 1 345 ? 27.773 17.429 -5.927 1.00 28.08 345 LEU A C 1
ATOM 2694 O O . LEU A 1 345 ? 27.141 18.307 -5.360 1.00 28.08 345 LEU A O 1
ATOM 2698 N N . VAL A 1 346 ? 27.566 16.135 -5.651 1.00 26.02 346 VAL A N 1
ATOM 2699 C CA . VAL A 1 346 ? 27.285 15.664 -4.279 1.00 26.02 346 VAL A CA 1
ATOM 2700 C C . VAL A 1 346 ? 28.349 14.618 -3.935 1.00 26.02 346 VAL A C 1
ATOM 2702 O O . VAL A 1 346 ? 28.252 13.445 -4.290 1.00 26.02 346 VAL A O 1
ATOM 2705 N N . LYS A 1 347 ? 29.446 15.059 -3.311 1.00 25.33 347 LYS A N 1
ATOM 2706 C CA . LYS A 1 347 ? 30.456 14.167 -2.725 1.00 25.33 347 LYS A CA 1
ATOM 2707 C C . LYS A 1 347 ? 30.049 13.862 -1.283 1.00 25.33 347 LYS A C 1
ATOM 2709 O O . LYS A 1 347 ? 30.447 14.576 -0.372 1.00 25.33 347 LYS A O 1
ATOM 2714 N N . ALA A 1 348 ? 29.333 12.761 -1.065 1.00 27.38 348 ALA A N 1
ATOM 2715 C CA . ALA A 1 348 ? 29.354 12.096 0.234 1.00 27.38 348 ALA A CA 1
ATOM 2716 C C . ALA A 1 348 ? 30.664 11.297 0.347 1.00 27.38 348 ALA A C 1
ATOM 2718 O O . ALA A 1 348 ? 30.979 10.431 -0.475 1.00 27.38 348 ALA A O 1
ATOM 2719 N N . VAL A 1 349 ? 31.471 11.657 1.340 1.00 26.03 349 VAL A N 1
ATOM 2720 C CA . VAL A 1 349 ? 32.813 11.138 1.606 1.00 26.03 349 VAL A CA 1
ATOM 2721 C C . VAL A 1 349 ? 32.758 9.640 1.934 1.00 26.03 349 VAL A C 1
ATOM 2723 O O . VAL A 1 349 ? 32.466 9.232 3.051 1.00 26.03 349 VAL A O 1
ATOM 2726 N N . LYS A 1 350 ? 33.115 8.797 0.959 1.00 27.06 350 LYS A N 1
ATOM 2727 C CA . LYS A 1 350 ? 33.680 7.464 1.209 1.00 27.06 350 LYS A CA 1
ATOM 2728 C C . LYS A 1 350 ? 35.194 7.618 1.354 1.00 27.06 350 LYS A C 1
ATOM 2730 O O . LYS A 1 350 ? 35.887 7.762 0.352 1.00 27.06 350 LYS A O 1
ATOM 2735 N N . MET A 1 351 ? 35.726 7.516 2.571 1.00 25.62 351 MET A N 1
ATOM 2736 C CA . MET A 1 351 ? 37.137 7.170 2.767 1.00 25.62 351 MET A CA 1
ATOM 2737 C C . MET A 1 351 ? 37.255 5.822 3.474 1.00 25.62 351 MET A C 1
ATOM 2739 O O . MET A 1 351 ? 36.918 5.661 4.641 1.00 25.62 351 MET A O 1
ATOM 2743 N N . LYS A 1 352 ? 37.783 4.843 2.736 1.00 27.52 352 LYS A N 1
ATOM 2744 C CA . LYS A 1 352 ? 38.367 3.608 3.259 1.00 27.52 352 LYS A CA 1
ATOM 2745 C C . LYS A 1 352 ? 39.814 3.550 2.767 1.00 27.52 352 LYS A C 1
ATOM 2747 O O . LYS A 1 352 ? 40.016 3.291 1.587 1.00 27.52 352 LYS A O 1
ATOM 2752 N N . LYS A 1 353 ? 40.783 3.729 3.674 1.00 28.58 353 LYS A N 1
ATOM 2753 C CA . LYS A 1 353 ? 41.814 2.737 4.068 1.00 28.58 353 LYS A CA 1
ATOM 2754 C C . LYS A 1 353 ? 43.151 3.359 4.504 1.00 28.58 353 LYS A C 1
ATOM 2756 O O . LYS A 1 353 ? 43.733 4.164 3.794 1.00 28.58 353 LYS A O 1
ATOM 2761 N N . SER A 1 354 ? 43.682 2.713 5.549 1.00 25.38 354 SER A N 1
ATOM 2762 C CA . SER A 1 354 ? 45.094 2.397 5.820 1.00 25.38 354 SER A CA 1
ATOM 2763 C C . SER A 1 354 ? 45.905 3.384 6.657 1.00 25.38 354 SER A C 1
ATOM 2765 O O . SER A 1 354 ? 46.373 4.389 6.146 1.00 25.38 354 SER A O 1
ATOM 2767 N N . LEU A 1 355 ? 46.226 2.962 7.886 1.00 27.19 355 LEU A N 1
ATOM 2768 C CA . LEU A 1 355 ? 47.612 2.822 8.348 1.00 27.19 355 LEU A CA 1
ATOM 2769 C C . LEU A 1 355 ? 47.688 1.783 9.482 1.00 27.19 355 LEU A C 1
ATOM 2771 O O . LEU A 1 355 ? 46.875 1.770 10.402 1.00 27.19 355 LEU A O 1
ATOM 2775 N N . ARG A 1 356 ? 48.650 0.863 9.350 1.00 28.89 356 ARG A N 1
ATOM 2776 C CA . ARG A 1 356 ? 49.058 -0.129 10.353 1.00 28.89 356 ARG A CA 1
ATOM 2777 C C . ARG A 1 356 ? 49.970 0.541 11.387 1.00 28.89 356 ARG A C 1
ATOM 2779 O O . ARG A 1 356 ? 50.859 1.282 10.985 1.00 28.89 356 ARG A O 1
ATOM 2786 N N . GLY A 1 357 ? 49.875 0.106 12.645 1.00 25.11 357 GLY A N 1
ATOM 2787 C CA . GLY A 1 357 ? 51.061 -0.111 13.482 1.00 25.11 357 GLY A CA 1
ATOM 2788 C C . GLY A 1 357 ? 51.132 0.618 14.830 1.00 25.11 357 GLY A C 1
ATOM 2789 O O . GLY A 1 357 ? 51.168 1.837 14.874 1.00 25.11 357 GLY A O 1
ATOM 2790 N N . LEU A 1 358 ? 51.342 -0.211 15.864 1.00 25.86 358 LEU A N 1
ATOM 2791 C CA . LEU A 1 358 ? 52.004 0.016 17.162 1.00 25.86 358 LEU A CA 1
ATOM 2792 C C . LEU A 1 358 ? 51.154 0.354 18.417 1.00 25.86 358 LEU A C 1
ATOM 2794 O O . LEU A 1 358 ? 50.770 1.491 18.635 1.00 25.86 358 LEU A O 1
ATOM 2798 N N . PHE A 1 359 ? 50.968 -0.689 19.259 1.00 27.44 359 PHE A N 1
ATOM 2799 C CA . PHE A 1 359 ? 51.347 -0.795 20.694 1.00 27.44 359 PHE A CA 1
ATOM 2800 C C . PHE A 1 359 ? 50.972 0.380 21.649 1.00 27.44 359 PHE A C 1
ATOM 2802 O O . PHE A 1 359 ? 51.411 1.493 21.426 1.00 27.44 359 PHE A O 1
ATOM 2809 N N . HIS A 1 360 ? 50.257 0.255 22.784 1.00 29.09 360 HIS A N 1
ATOM 2810 C CA . HIS A 1 360 ? 50.403 -0.648 23.945 1.00 29.09 360 HIS A CA 1
ATOM 2811 C C . HIS A 1 360 ? 49.156 -0.592 24.877 1.00 29.09 360 HIS A C 1
ATOM 2813 O O . HIS A 1 360 ? 48.443 0.402 24.939 1.00 29.09 360 HIS A O 1
ATOM 2819 N N . HIS A 1 361 ? 48.957 -1.672 25.642 1.00 26.50 361 HIS A N 1
ATOM 2820 C CA . HIS A 1 361 ? 47.936 -1.948 26.670 1.00 26.50 361 HIS A CA 1
ATOM 2821 C C . HIS A 1 361 ? 47.722 -0.903 27.793 1.00 26.50 361 HIS A C 1
ATOM 2823 O O . HIS A 1 361 ? 48.701 -0.426 28.363 1.00 26.50 361 HIS A O 1
ATOM 2829 N N . LYS A 1 362 ? 46.473 -0.805 28.303 1.00 26.91 362 LYS A N 1
ATOM 2830 C CA . LYS A 1 362 ? 46.100 -1.233 29.682 1.00 26.91 362 LYS A CA 1
ATOM 2831 C C . LYS A 1 362 ? 44.568 -1.327 29.918 1.00 26.91 362 LYS A C 1
ATOM 2833 O O . LYS A 1 362 ? 43.830 -0.388 29.669 1.00 26.91 362 LYS A O 1
ATOM 2838 N N . LYS A 1 363 ? 44.166 -2.511 30.415 1.00 25.80 363 LYS A N 1
ATOM 2839 C CA . LYS A 1 363 ? 42.895 -2.987 31.036 1.00 25.80 363 LYS A CA 1
ATOM 2840 C C . LYS A 1 363 ? 42.269 -1.967 32.026 1.00 25.80 363 LYS A C 1
ATOM 2842 O O . LYS A 1 363 ? 43.042 -1.225 32.614 1.00 25.80 363 LYS A O 1
ATOM 2847 N N . LYS A 1 364 ? 40.970 -1.922 32.386 1.00 25.19 364 LYS A N 1
ATOM 2848 C CA . LYS A 1 364 ? 39.892 -2.937 32.541 1.00 25.19 364 LYS A CA 1
ATOM 2849 C C . LYS A 1 364 ? 38.580 -2.207 32.948 1.00 25.19 364 LYS A C 1
ATOM 2851 O O . LYS A 1 364 ? 38.690 -1.352 33.819 1.00 25.19 364 LYS A O 1
ATOM 2856 N N . PHE A 1 365 ? 37.408 -2.596 32.432 1.00 22.20 365 PHE A N 1
ATOM 2857 C CA . PHE A 1 365 ? 36.193 -3.033 33.171 1.00 22.20 365 PHE A CA 1
ATOM 2858 C C . PHE A 1 365 ? 35.023 -3.209 32.180 1.00 22.20 365 PHE A C 1
ATOM 2860 O O . PHE A 1 365 ? 34.678 -2.271 31.471 1.00 22.20 365 PHE A O 1
ATOM 2867 N N . GLU A 1 366 ? 34.446 -4.410 32.124 1.00 22.59 366 GLU A N 1
ATOM 2868 C CA . GLU A 1 366 ? 33.199 -4.727 31.405 1.00 22.59 366 GLU A CA 1
ATOM 2869 C C . GLU A 1 366 ? 32.025 -4.727 32.396 1.00 22.59 366 GLU A C 1
ATOM 2871 O O . GLU A 1 366 ? 32.184 -5.226 33.516 1.00 22.59 366 GLU A O 1
ATOM 2876 N N . PRO A 1 367 ? 30.834 -4.298 31.955 1.00 25.02 367 PRO A N 1
ATOM 2877 C CA . PRO A 1 367 ? 29.591 -4.994 32.243 1.00 25.02 367 PRO A CA 1
ATOM 2878 C C . PRO A 1 367 ? 29.040 -5.607 30.949 1.00 25.02 367 PRO A C 1
ATOM 2880 O O . PRO A 1 367 ? 28.850 -4.938 29.937 1.00 25.02 367 PRO A O 1
ATOM 2883 N N . SER A 1 368 ? 28.805 -6.911 30.993 1.00 26.97 368 SER A N 1
ATOM 2884 C CA . SER A 1 368 ? 28.221 -7.713 29.926 1.00 26.97 368 SER A CA 1
ATOM 2885 C C . SER A 1 368 ? 26.692 -7.611 29.926 1.00 26.97 368 SER A C 1
ATOM 2887 O O . SER A 1 368 ? 26.069 -8.108 30.861 1.00 26.97 368 SER A O 1
ATOM 2889 N N . HIS A 1 369 ? 26.115 -7.007 28.882 1.00 29.00 369 HIS A N 1
ATOM 2890 C CA . HIS A 1 369 ? 24.980 -7.504 28.077 1.00 29.00 369 HIS A CA 1
ATOM 2891 C C . HIS A 1 369 ? 24.428 -6.381 27.178 1.00 29.00 369 HIS A C 1
ATOM 2893 O O . HIS A 1 369 ? 23.328 -5.888 27.390 1.00 29.00 369 HIS A O 1
ATOM 2899 N N . ASP A 1 370 ? 25.182 -6.011 26.138 1.00 26.69 370 ASP A N 1
ATOM 2900 C CA . ASP A 1 370 ? 24.662 -5.195 25.035 1.00 26.69 370 ASP A CA 1
ATOM 2901 C C . ASP A 1 370 ? 24.132 -6.116 23.930 1.00 26.69 370 ASP A C 1
ATOM 2903 O O . ASP A 1 370 ? 24.896 -6.722 23.171 1.00 26.69 370 ASP A O 1
ATOM 2907 N N . PHE A 1 371 ? 22.808 -6.214 23.812 1.00 24.75 371 PHE A N 1
ATOM 2908 C CA . PHE A 1 371 ? 22.212 -6.465 22.505 1.00 24.75 371 PHE A CA 1
ATOM 2909 C C . PHE A 1 371 ? 22.380 -5.172 21.699 1.00 24.75 371 PHE A C 1
ATOM 2911 O O . PHE A 1 371 ? 21.886 -4.135 22.137 1.00 24.75 371 PHE A O 1
ATOM 2918 N N . PRO A 1 372 ? 23.052 -5.175 20.534 1.00 26.72 372 PRO A N 1
ATOM 2919 C CA . PRO A 1 372 ? 23.090 -3.984 19.706 1.00 26.72 372 PRO A CA 1
ATOM 2920 C C . PRO A 1 372 ? 21.670 -3.738 19.195 1.00 26.72 372 PRO A C 1
ATOM 2922 O O . PRO A 1 372 ? 21.186 -4.477 18.332 1.00 26.72 372 PRO A O 1
ATOM 2925 N N . VAL A 1 373 ? 21.004 -2.715 19.734 1.00 25.25 373 VAL A N 1
ATOM 2926 C CA . VAL A 1 373 ? 19.761 -2.180 19.178 1.00 25.25 373 VAL A CA 1
ATOM 2927 C C . VAL A 1 373 ? 20.095 -1.683 17.775 1.00 25.25 373 VAL A C 1
ATOM 2929 O O . VAL A 1 373 ? 20.643 -0.604 17.567 1.00 25.25 373 VAL A O 1
ATOM 2932 N N . LYS A 1 374 ? 19.828 -2.529 16.781 1.00 24.23 374 LYS A N 1
ATOM 2933 C CA . LYS A 1 374 ? 19.804 -2.120 15.383 1.00 24.23 374 LYS A CA 1
ATOM 2934 C C . LYS A 1 374 ? 18.536 -1.308 15.185 1.00 24.23 374 LYS A C 1
ATOM 2936 O O . LYS A 1 374 ? 17.475 -1.878 14.954 1.00 24.23 374 LYS A O 1
ATOM 2941 N N . ILE A 1 375 ? 18.663 0.011 15.235 1.00 28.33 375 ILE A N 1
ATOM 2942 C CA . ILE A 1 375 ? 17.673 0.901 14.635 1.00 28.33 375 ILE A CA 1
ATOM 2943 C C . ILE A 1 375 ? 17.711 0.607 13.129 1.00 28.33 375 ILE A C 1
ATOM 2945 O O . ILE A 1 375 ? 18.689 0.917 12.444 1.00 28.33 375 ILE A O 1
ATOM 2949 N N . GLY A 1 376 ? 16.710 -0.123 12.637 1.00 27.39 376 GLY A N 1
ATOM 2950 C CA . GLY A 1 376 ? 16.519 -0.338 11.208 1.00 27.39 376 GLY A CA 1
ATOM 2951 C C . GLY A 1 376 ? 16.198 0.989 10.527 1.00 27.39 376 GLY A C 1
ATOM 2952 O O . GLY A 1 376 ? 15.585 1.868 11.128 1.00 27.39 376 GLY A O 1
ATOM 2953 N N . SER A 1 377 ? 16.606 1.153 9.270 1.00 25.73 377 SER A N 1
ATOM 2954 C CA . SER A 1 377 ? 16.007 2.188 8.423 1.00 25.73 377 SER A CA 1
ATOM 2955 C C . SER A 1 377 ? 14.486 1.952 8.359 1.00 25.73 377 SER A C 1
ATOM 2957 O O . SER A 1 377 ? 14.079 0.791 8.420 1.00 25.73 377 SER A O 1
ATOM 2959 N N . PRO A 1 378 ? 13.637 2.990 8.271 1.00 28.94 378 PRO A N 1
ATOM 2960 C CA . PRO A 1 378 ? 12.198 2.799 8.125 1.00 28.94 378 PRO A CA 1
ATOM 2961 C C . PRO A 1 378 ? 11.951 2.184 6.744 1.00 28.94 378 PRO A C 1
ATOM 2963 O O . PRO A 1 378 ? 12.077 2.867 5.733 1.00 28.94 378 PRO A O 1
ATOM 2966 N N . ILE A 1 379 ? 11.684 0.882 6.681 1.00 33.03 379 ILE A N 1
ATOM 2967 C CA . ILE A 1 379 ? 11.377 0.188 5.425 1.00 33.03 379 ILE A CA 1
ATOM 2968 C C . ILE A 1 379 ? 10.043 -0.534 5.606 1.00 33.03 379 ILE A C 1
ATOM 2970 O O . ILE A 1 379 ? 9.834 -1.176 6.631 1.00 33.03 379 ILE A O 1
ATOM 2974 N N . ASP A 1 380 ? 9.177 -0.409 4.597 1.00 30.73 380 ASP A N 1
ATOM 2975 C CA . ASP A 1 380 ? 7.778 -0.880 4.521 1.00 30.73 380 ASP A CA 1
ATOM 2976 C C . ASP A 1 380 ? 6.700 0.065 5.106 1.00 30.73 380 ASP A C 1
ATOM 2978 O O . ASP A 1 380 ? 5.755 -0.362 5.771 1.00 30.73 380 ASP A O 1
ATOM 2982 N N . VAL A 1 381 ? 6.795 1.374 4.819 1.00 33.69 381 VAL A N 1
ATOM 2983 C CA . VAL A 1 381 ? 5.673 2.309 5.035 1.00 33.69 381 VAL A CA 1
ATOM 2984 C C . VAL A 1 381 ? 4.541 1.967 4.062 1.00 33.69 381 VAL A C 1
ATOM 2986 O O . VAL A 1 381 ? 4.592 2.301 2.879 1.00 33.69 381 VAL A O 1
ATOM 2989 N N . LYS A 1 382 ? 3.484 1.324 4.561 1.00 34.62 382 LYS A N 1
ATOM 2990 C CA . LYS A 1 382 ? 2.265 1.059 3.786 1.00 34.62 382 LYS A CA 1
ATOM 2991 C C . LYS A 1 382 ? 1.337 2.269 3.850 1.00 34.62 382 LYS A C 1
ATOM 2993 O O . LYS A 1 382 ? 0.791 2.586 4.902 1.00 34.62 382 LYS A O 1
ATOM 2998 N N . ARG A 1 383 ? 1.128 2.938 2.713 1.00 41.78 383 ARG A N 1
ATOM 2999 C CA . ARG A 1 383 ? 0.101 3.984 2.578 1.00 41.78 383 ARG A CA 1
ATOM 3000 C C . ARG A 1 383 ? -1.265 3.328 2.363 1.00 41.78 383 ARG A C 1
ATOM 3002 O O . ARG A 1 383 ? -1.534 2.783 1.294 1.00 41.78 383 ARG A O 1
ATOM 3009 N N . GLY A 1 384 ? -2.114 3.351 3.387 1.00 40.22 384 GLY A N 1
ATOM 3010 C CA . GLY A 1 384 ? -3.531 3.015 3.260 1.00 40.22 384 GLY A CA 1
ATOM 3011 C C . GLY A 1 384 ? -4.312 4.247 2.812 1.00 40.22 384 GLY A C 1
ATOM 3012 O O . GLY A 1 384 ? -4.352 5.237 3.536 1.00 40.22 384 GLY A O 1
ATOM 3013 N N . PHE A 1 385 ? -4.921 4.200 1.629 1.00 52.00 385 PHE A N 1
ATOM 3014 C CA . PHE A 1 385 ? -5.802 5.263 1.149 1.00 52.00 385 PHE A CA 1
ATOM 3015 C C . PHE A 1 385 ? -7.257 4.848 1.338 1.00 52.00 385 PHE A C 1
ATOM 3017 O O . PHE A 1 385 ? -7.628 3.713 1.038 1.00 52.00 385 PHE A O 1
ATOM 3024 N N . HIS A 1 386 ? -8.081 5.769 1.825 1.00 53.62 386 HIS A N 1
ATOM 3025 C CA . HIS A 1 386 ? -9.518 5.568 1.931 1.00 53.62 386 HIS A CA 1
ATOM 3026 C C . HIS A 1 386 ? -10.195 6.405 0.850 1.00 53.62 386 HIS A C 1
ATOM 3028 O O . HIS A 1 386 ? -10.252 7.626 0.965 1.00 53.62 386 HIS A O 1
ATOM 3034 N N . ALA A 1 387 ? -10.643 5.738 -0.212 1.00 62.47 387 ALA A N 1
ATOM 3035 C CA . ALA A 1 387 ? -11.352 6.356 -1.322 1.00 62.47 387 ALA A CA 1
ATOM 3036 C C . ALA A 1 387 ? -12.857 6.344 -1.060 1.00 62.47 387 ALA A C 1
ATOM 3038 O O . ALA A 1 387 ? -13.425 5.280 -0.817 1.00 62.47 387 ALA A O 1
ATOM 3039 N N . VAL A 1 388 ? -13.501 7.504 -1.163 1.00 61.53 388 VAL A N 1
ATOM 3040 C CA . VAL A 1 388 ? -14.962 7.624 -1.077 1.00 61.53 388 VAL A CA 1
ATOM 3041 C C . VAL A 1 388 ? -15.469 8.321 -2.327 1.00 61.53 388 VAL A C 1
ATOM 3043 O O . VAL A 1 388 ? -14.926 9.347 -2.733 1.00 61.53 388 VAL A O 1
ATOM 3046 N N . PHE A 1 389 ? -16.504 7.765 -2.952 1.00 71.25 389 PHE A N 1
ATOM 3047 C CA . PHE A 1 389 ? -17.193 8.440 -4.043 1.00 71.25 389 PHE A CA 1
ATOM 3048 C C . PHE A 1 389 ? -18.060 9.566 -3.485 1.00 71.25 389 PHE A C 1
ATOM 3050 O O . PHE A 1 389 ? -18.930 9.329 -2.650 1.00 71.25 389 PHE A O 1
ATOM 3057 N N . ASN A 1 390 ? -17.813 10.791 -3.943 1.00 71.12 390 ASN A N 1
ATOM 3058 C CA . ASN A 1 390 ? -18.660 11.933 -3.650 1.00 71.12 390 ASN A CA 1
ATOM 3059 C C . ASN A 1 390 ? -19.733 12.048 -4.757 1.00 71.12 390 ASN A C 1
ATOM 3061 O O . ASN A 1 390 ? -19.388 12.378 -5.898 1.00 71.12 390 ASN A O 1
ATOM 3065 N N . PRO A 1 391 ? -21.023 11.807 -4.449 1.00 64.50 391 PRO A N 1
ATOM 3066 C CA . PRO A 1 391 ? -22.100 11.844 -5.439 1.00 64.50 391 PRO A CA 1
ATOM 3067 C C . PRO A 1 391 ? -22.384 13.253 -5.986 1.00 64.50 391 PRO A C 1
ATOM 3069 O O . PRO A 1 391 ? -22.795 13.384 -7.141 1.00 64.50 391 PRO A O 1
ATOM 3072 N N . ASP A 1 392 ? -22.103 14.306 -5.213 1.00 67.75 392 ASP A N 1
ATOM 3073 C CA . ASP A 1 392 ? -22.330 15.698 -5.618 1.00 67.75 392 ASP A CA 1
ATOM 3074 C C . ASP A 1 392 ? -21.290 16.162 -6.646 1.00 67.75 392 ASP A C 1
ATOM 3076 O O . ASP A 1 392 ? -21.618 16.811 -7.643 1.00 67.75 392 ASP A O 1
ATOM 3080 N N . THR A 1 393 ? -20.020 15.806 -6.434 1.00 75.31 393 THR A N 1
ATOM 3081 C CA . THR A 1 393 ? -18.917 16.192 -7.331 1.00 75.31 393 THR A CA 1
ATOM 3082 C C . THR A 1 393 ? -18.654 15.156 -8.427 1.00 75.31 393 THR A C 1
ATOM 3084 O O . THR A 1 393 ? -18.074 15.483 -9.464 1.00 75.31 393 THR A O 1
ATOM 3087 N N . GLY A 1 394 ? -19.088 13.907 -8.231 1.00 69.44 394 GLY A N 1
ATOM 3088 C CA . GLY A 1 394 ? -18.760 12.764 -9.086 1.00 69.44 394 GLY A CA 1
ATOM 3089 C C . GLY A 1 394 ? -17.283 12.351 -9.029 1.00 69.44 394 GLY A C 1
ATOM 3090 O O . GLY A 1 394 ? -16.818 11.647 -9.933 1.00 69.44 394 GLY A O 1
ATOM 3091 N N . LYS A 1 395 ? -16.536 12.821 -8.019 1.00 73.94 395 LYS A N 1
ATOM 3092 C CA . LYS A 1 395 ? -15.109 12.540 -7.816 1.00 73.94 395 LYS A CA 1
ATOM 3093 C C . LYS A 1 395 ? -14.890 11.530 -6.694 1.00 73.94 395 LYS A C 1
ATOM 3095 O O . LYS A 1 395 ? -15.749 11.326 -5.842 1.00 73.94 395 LYS A O 1
ATOM 3100 N N . ILE A 1 396 ? -13.712 10.914 -6.700 1.00 72.38 396 ILE A N 1
ATOM 3101 C CA . ILE A 1 396 ? -13.245 10.066 -5.605 1.00 72.38 396 ILE A CA 1
ATOM 3102 C C . ILE A 1 396 ? -12.377 10.918 -4.682 1.00 72.38 396 ILE A C 1
ATOM 3104 O O . ILE A 1 396 ? -11.315 11.393 -5.083 1.00 72.38 396 ILE A O 1
ATOM 3108 N N . GLU A 1 397 ? -12.836 11.114 -3.455 1.00 75.25 397 GLU A N 1
ATOM 3109 C CA . GLU A 1 397 ? -12.133 11.871 -2.423 1.00 75.25 397 GLU A CA 1
ATOM 3110 C C . GLU A 1 397 ? -11.240 10.957 -1.576 1.00 75.25 397 GLU A C 1
ATOM 3112 O O . GLU A 1 397 ? -11.433 9.743 -1.527 1.00 75.25 397 GLU A O 1
ATOM 3117 N N . GLY A 1 398 ? -10.241 11.543 -0.908 1.00 63.00 398 GLY A N 1
ATOM 3118 C CA . GLY A 1 398 ? -9.296 10.805 -0.058 1.00 63.00 398 GLY A CA 1
ATOM 3119 C C . GLY A 1 398 ? -8.130 10.142 -0.806 1.00 63.00 398 GLY A C 1
ATOM 3120 O O . GLY A 1 398 ? -7.333 9.433 -0.189 1.00 63.00 398 GLY A O 1
ATOM 3121 N N . LEU A 1 399 ? -7.998 10.405 -2.114 1.00 71.88 399 LEU A N 1
ATOM 3122 C CA . LEU A 1 399 ? -6.884 9.958 -2.958 1.00 71.88 399 LEU A CA 1
ATOM 3123 C C . LEU A 1 399 ? -5.921 11.102 -3.327 1.00 71.88 399 LEU A C 1
ATOM 3125 O O . LEU A 1 399 ? -6.372 12.245 -3.436 1.00 71.88 399 LEU A O 1
ATOM 3129 N N . PRO A 1 400 ? -4.622 10.818 -3.567 1.00 71.06 400 PRO A N 1
ATOM 3130 C CA . PRO A 1 400 ? -3.665 11.790 -4.109 1.00 71.06 400 PRO A CA 1
ATOM 3131 C C . PRO A 1 400 ? -4.133 12.401 -5.440 1.00 71.06 400 PRO A C 1
ATOM 3133 O O . PRO A 1 400 ? -4.741 11.698 -6.244 1.00 71.06 400 PRO A O 1
ATOM 3136 N N . GLU A 1 401 ? -3.793 13.667 -5.716 1.00 72.75 401 GLU A N 1
ATOM 3137 C CA . GLU A 1 401 ? -4.158 14.352 -6.978 1.00 72.75 401 GLU A CA 1
ATOM 3138 C C . GLU A 1 401 ? -3.730 13.559 -8.218 1.00 72.75 401 GLU A C 1
ATOM 3140 O O . GLU A 1 401 ? -4.531 13.354 -9.121 1.00 72.75 401 GLU A O 1
ATOM 3145 N N . VAL A 1 402 ? -2.518 12.998 -8.213 1.00 71.50 402 VAL A N 1
ATOM 3146 C CA . VAL A 1 402 ? -2.003 12.183 -9.327 1.00 71.50 402 VAL A CA 1
ATOM 3147 C C . VAL A 1 402 ? -2.916 10.986 -9.635 1.00 71.50 402 VAL A C 1
ATOM 3149 O O . VAL A 1 402 ? -3.136 10.637 -10.792 1.00 71.50 402 VAL A O 1
ATOM 3152 N N . TRP A 1 403 ? -3.485 10.361 -8.602 1.00 81.00 403 TRP A N 1
ATOM 3153 C CA . TRP A 1 403 ? -4.412 9.242 -8.770 1.00 81.00 403 TRP A CA 1
ATOM 3154 C C . TRP A 1 403 ? -5.785 9.719 -9.242 1.00 81.00 403 TRP A C 1
ATOM 3156 O O . TRP A 1 403 ? -6.420 9.041 -10.049 1.00 81.00 403 TRP A O 1
ATOM 3166 N N . GLN A 1 404 ? -6.234 10.887 -8.773 1.00 79.69 404 GLN A N 1
ATOM 3167 C CA . GLN A 1 404 ? -7.459 11.514 -9.268 1.00 79.69 404 GLN A CA 1
ATOM 3168 C C . GLN A 1 404 ? -7.343 11.822 -10.766 1.00 79.69 404 GLN A C 1
ATOM 3170 O O . GLN A 1 404 ? -8.255 11.481 -11.515 1.00 79.69 404 GLN A O 1
ATOM 3175 N N . ASP A 1 405 ? -6.199 12.333 -11.226 1.00 79.31 405 ASP A N 1
ATOM 3176 C CA . ASP A 1 405 ? -5.932 12.589 -12.645 1.00 79.31 405 ASP A CA 1
ATOM 3177 C C . ASP A 1 405 ? -5.961 11.300 -13.482 1.00 79.31 405 ASP A C 1
ATOM 3179 O O . ASP A 1 405 ? -6.515 11.272 -14.587 1.00 79.31 405 ASP A O 1
ATOM 3183 N N . TRP A 1 406 ? -5.416 10.192 -12.967 1.00 79.94 406 TRP A N 1
ATOM 3184 C CA . TRP A 1 406 ? -5.515 8.887 -13.634 1.00 79.94 406 TRP A CA 1
ATOM 3185 C C . TRP A 1 406 ? -6.957 8.393 -13.724 1.00 79.94 406 TRP A C 1
ATOM 3187 O O . TRP A 1 406 ? -7.375 7.890 -14.765 1.00 79.94 406 TRP A O 1
ATOM 3197 N N . ILE A 1 407 ? -7.743 8.563 -12.660 1.00 83.31 407 ILE A N 1
ATOM 3198 C CA . ILE A 1 407 ? -9.163 8.198 -12.656 1.00 83.31 407 ILE A CA 1
ATOM 3199 C C . ILE A 1 407 ? -9.942 9.075 -13.646 1.00 83.31 407 ILE A C 1
ATOM 3201 O O . ILE A 1 407 ? -10.779 8.562 -14.390 1.00 83.31 407 ILE A O 1
ATOM 3205 N N . GLU A 1 408 ? -9.670 10.376 -13.702 1.00 82.12 408 GLU A N 1
ATOM 3206 C CA . GLU A 1 408 ? -10.335 11.303 -14.622 1.00 82.12 408 GLU A CA 1
ATOM 3207 C C . GLU A 1 408 ? -9.972 11.026 -16.088 1.00 82.12 408 GLU A C 1
ATOM 3209 O O . GLU A 1 408 ? -10.854 11.023 -16.947 1.00 82.12 408 GLU A O 1
ATOM 3214 N N . SER A 1 409 ? -8.712 10.688 -16.371 1.00 81.25 409 SER A N 1
ATOM 3215 C CA . SER A 1 409 ? -8.241 10.327 -17.717 1.00 81.25 409 SER A CA 1
ATOM 3216 C C . SER A 1 409 ? -8.615 8.905 -18.165 1.00 81.25 409 SER A C 1
ATOM 3218 O O . SER A 1 409 ? -8.467 8.571 -19.341 1.00 81.25 409 SER A O 1
ATOM 3220 N N . SER A 1 410 ? -9.140 8.066 -17.265 1.00 80.25 410 SER A N 1
ATOM 3221 C CA . SER A 1 410 ? -9.478 6.664 -17.555 1.00 80.25 410 SER A CA 1
ATOM 3222 C C . SER A 1 410 ? -10.824 6.441 -18.265 1.00 80.25 410 SER A C 1
ATOM 3224 O O . SER A 1 410 ? -11.124 5.306 -18.632 1.00 80.25 410 SER A O 1
ATOM 3226 N N . ASN A 1 411 ? -11.627 7.494 -18.483 1.00 81.12 411 ASN A N 1
ATOM 3227 C CA . ASN A 1 411 ? -12.984 7.430 -19.057 1.00 81.12 411 ASN A CA 1
ATOM 3228 C C . ASN A 1 411 ? -13.973 6.525 -18.285 1.00 81.12 411 ASN A C 1
ATOM 3230 O O . ASN A 1 411 ? -14.890 5.959 -18.883 1.00 81.12 411 ASN A O 1
ATOM 3234 N N . LEU A 1 412 ? -13.801 6.372 -16.968 1.00 83.62 412 LEU A N 1
ATOM 3235 C CA . LEU A 1 412 ? -14.766 5.679 -16.106 1.00 83.62 412 LEU A CA 1
ATOM 3236 C C . LEU A 1 412 ? -16.028 6.523 -15.880 1.00 83.62 412 LEU A C 1
ATOM 3238 O O . LEU A 1 412 ? -15.948 7.726 -15.597 1.00 83.62 412 LEU A O 1
ATOM 3242 N N . THR A 1 413 ? -17.189 5.877 -15.976 1.00 84.06 413 THR A N 1
ATOM 3243 C CA . THR A 1 413 ? -18.510 6.471 -15.716 1.00 84.06 413 THR A CA 1
ATOM 3244 C C . THR A 1 413 ? -18.708 6.782 -14.229 1.00 84.06 413 THR A C 1
ATOM 3246 O O . THR A 1 413 ? -17.927 6.352 -13.377 1.00 84.06 413 THR A O 1
ATOM 3249 N N . LYS A 1 414 ? -19.742 7.564 -13.891 1.00 80.12 414 LYS A N 1
ATOM 3250 C CA . LYS A 1 414 ? -20.046 7.875 -12.484 1.00 80.12 414 LYS A CA 1
ATOM 3251 C C . LYS A 1 414 ? -20.489 6.620 -11.734 1.00 80.12 414 LYS A C 1
ATOM 3253 O O . LYS A 1 414 ? -20.026 6.384 -10.626 1.00 80.12 414 LYS A O 1
ATOM 3258 N N . GLU A 1 415 ? -21.297 5.795 -12.385 1.00 79.62 415 GLU A N 1
ATOM 3259 C CA . GLU A 1 415 ? -21.826 4.544 -11.856 1.00 79.62 415 GLU A CA 1
ATOM 3260 C C . GLU A 1 415 ? -20.701 3.533 -11.578 1.00 79.62 415 GLU A C 1
ATOM 3262 O O . GLU A 1 415 ? -20.700 2.876 -10.542 1.00 79.62 415 GLU A O 1
ATOM 3267 N N . GLU A 1 416 ? -19.694 3.440 -12.456 1.00 81.00 416 GLU A N 1
ATOM 3268 C CA . GLU A 1 416 ? -18.512 2.592 -12.223 1.00 81.00 416 GLU A CA 1
ATOM 3269 C C . GLU A 1 416 ? -17.677 3.081 -11.033 1.00 81.00 416 GLU A C 1
ATOM 3271 O O . GLU A 1 416 ? -17.190 2.271 -10.244 1.00 81.00 416 GLU A O 1
ATOM 3276 N N . LYS A 1 417 ? -17.525 4.402 -10.877 1.00 80.81 417 LYS A N 1
ATOM 3277 C CA . LYS A 1 417 ? -16.779 4.988 -9.755 1.00 80.81 417 LYS A CA 1
ATOM 3278 C C . LYS A 1 417 ? -17.473 4.761 -8.414 1.00 80.81 417 LYS A C 1
ATOM 3280 O O . LYS A 1 417 ? -16.798 4.526 -7.414 1.00 80.81 417 LYS A O 1
ATOM 3285 N N . GLU A 1 418 ? -18.799 4.817 -8.410 1.00 78.88 418 GLU A N 1
ATOM 3286 C CA . GLU A 1 418 ? -19.634 4.572 -7.236 1.00 78.88 418 GLU A CA 1
ATOM 3287 C C . GLU A 1 418 ? -19.678 3.091 -6.848 1.00 78.88 418 GLU A C 1
ATOM 3289 O O . GLU A 1 418 ? -19.610 2.765 -5.666 1.00 78.88 418 GLU A O 1
ATOM 3294 N N . ALA A 1 419 ? -19.750 2.189 -7.831 1.00 75.31 419 ALA A N 1
ATOM 3295 C CA . ALA A 1 419 ? -19.975 0.767 -7.586 1.00 75.31 419 ALA A CA 1
ATOM 3296 C C . ALA A 1 419 ? -18.861 0.097 -6.767 1.00 75.31 419 ALA A C 1
ATOM 3298 O O . ALA A 1 419 ? -19.143 -0.807 -5.980 1.00 75.31 419 ALA A O 1
ATOM 3299 N N . ASN A 1 420 ? -17.597 0.498 -6.961 1.00 74.25 420 ASN A N 1
ATOM 3300 C CA . ASN A 1 420 ? -16.478 -0.088 -6.220 1.00 74.25 420 ASN A CA 1
ATOM 3301 C C . ASN A 1 420 ? -15.272 0.863 -6.075 1.00 74.25 420 ASN A C 1
ATOM 3303 O O . ASN A 1 420 ? -14.263 0.717 -6.777 1.00 74.25 420 ASN A O 1
ATOM 3307 N N . PRO A 1 421 ? -15.320 1.808 -5.118 1.00 76.44 421 PRO A N 1
ATOM 3308 C CA . PRO A 1 421 ? -14.214 2.724 -4.844 1.00 76.44 421 PRO A CA 1
ATOM 3309 C C . PRO A 1 421 ? -12.921 1.998 -4.449 1.00 76.44 421 PRO A C 1
ATOM 3311 O O . PRO A 1 421 ? -11.830 2.457 -4.779 1.00 76.44 421 PRO A O 1
ATOM 3314 N N . HIS A 1 422 ? -13.014 0.830 -3.804 1.00 72.69 422 HIS A N 1
ATOM 3315 C CA . HIS A 1 422 ? -11.842 0.025 -3.454 1.00 72.69 422 HIS A CA 1
ATOM 3316 C C . HIS A 1 422 ? -11.108 -0.496 -4.693 1.00 72.69 422 HIS A C 1
ATOM 3318 O O . HIS A 1 422 ? -9.882 -0.415 -4.742 1.00 72.69 422 HIS A O 1
ATOM 3324 N N . ALA A 1 423 ? -11.818 -0.971 -5.721 1.00 77.00 423 ALA A N 1
ATOM 3325 C CA . ALA A 1 423 ? -11.194 -1.398 -6.975 1.00 77.00 423 ALA A CA 1
ATOM 3326 C C . ALA A 1 423 ? -10.407 -0.260 -7.654 1.00 77.00 423 ALA A C 1
ATOM 3328 O O . ALA A 1 423 ? -9.356 -0.518 -8.241 1.00 77.00 423 ALA A O 1
ATOM 3329 N N . LEU A 1 424 ? -10.850 0.997 -7.512 1.00 81.00 424 LEU A N 1
ATOM 3330 C CA . LEU A 1 424 ? -10.089 2.166 -7.972 1.00 81.00 424 LEU A CA 1
ATOM 3331 C C . LEU A 1 424 ? -8.801 2.361 -7.179 1.00 81.00 424 LEU A C 1
ATOM 3333 O O . LEU A 1 424 ? -7.755 2.587 -7.780 1.00 81.00 424 LEU A O 1
ATOM 3337 N N . VAL A 1 425 ? -8.850 2.213 -5.850 1.00 76.25 425 VAL A N 1
ATOM 3338 C CA . VAL A 1 425 ? -7.640 2.235 -5.012 1.00 76.25 425 VAL A CA 1
ATOM 3339 C C . VAL A 1 425 ? -6.668 1.159 -5.468 1.00 76.25 425 VAL A C 1
ATOM 3341 O O . VAL A 1 42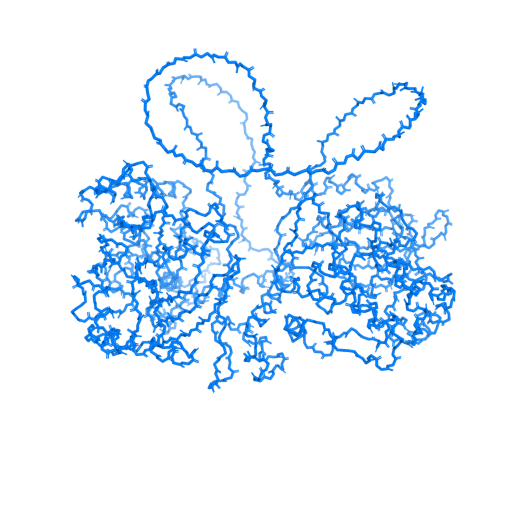5 ? -5.493 1.451 -5.655 1.00 76.25 425 VAL A O 1
ATOM 3344 N N . HIS A 1 426 ? -7.142 -0.071 -5.678 1.00 75.69 426 HIS A N 1
ATOM 3345 C CA . HIS A 1 426 ? -6.299 -1.171 -6.143 1.00 75.69 426 HIS A CA 1
ATOM 3346 C C . HIS A 1 426 ? -5.657 -0.861 -7.501 1.00 75.69 426 HIS A C 1
ATOM 3348 O O . HIS A 1 426 ? -4.449 -1.031 -7.639 1.00 75.69 426 HIS A O 1
ATOM 3354 N N . ALA A 1 427 ? -6.424 -0.343 -8.464 1.00 79.31 427 ALA A N 1
ATOM 3355 C CA . ALA A 1 427 ? -5.925 0.009 -9.791 1.00 79.31 427 ALA A CA 1
ATOM 3356 C C . ALA A 1 427 ? -4.922 1.180 -9.766 1.00 79.31 427 ALA A C 1
ATOM 3358 O O . ALA A 1 427 ? -3.849 1.071 -10.359 1.00 79.31 427 ALA A O 1
ATOM 3359 N N . CYS A 1 428 ? -5.202 2.263 -9.030 1.00 80.44 428 CYS A N 1
ATOM 3360 C CA . CYS A 1 428 ? -4.264 3.380 -8.881 1.00 80.44 428 CYS A CA 1
ATOM 3361 C C . CYS A 1 428 ? -2.985 2.946 -8.168 1.00 80.44 428 CYS A C 1
ATOM 3363 O O . CYS A 1 428 ? -1.886 3.258 -8.611 1.00 80.44 428 CYS A O 1
ATOM 3365 N N . ASN A 1 429 ? -3.121 2.181 -7.088 1.00 73.00 429 ASN A N 1
ATOM 3366 C CA . ASN A 1 429 ? -1.988 1.669 -6.335 1.00 73.00 429 ASN A CA 1
ATOM 3367 C C . ASN A 1 429 ? -1.146 0.723 -7.201 1.00 73.00 429 ASN A C 1
ATOM 3369 O O . ASN A 1 429 ? 0.080 0.749 -7.144 1.00 73.00 429 ASN A O 1
ATOM 3373 N N . PHE A 1 430 ? -1.786 -0.087 -8.043 1.00 72.00 430 PHE A N 1
ATOM 3374 C CA . PHE A 1 430 ? -1.089 -0.915 -9.015 1.00 72.00 430 PHE A CA 1
ATOM 3375 C C . PHE A 1 430 ? -0.296 -0.064 -10.017 1.00 72.00 430 PHE A C 1
ATOM 3377 O O . PHE A 1 430 ? 0.895 -0.304 -10.189 1.00 72.00 430 PHE A O 1
ATOM 3384 N N . LEU A 1 431 ? -0.911 0.949 -10.637 1.00 72.75 431 LEU A N 1
ATOM 3385 C CA . LEU A 1 431 ? -0.228 1.827 -11.596 1.00 72.75 431 LEU A CA 1
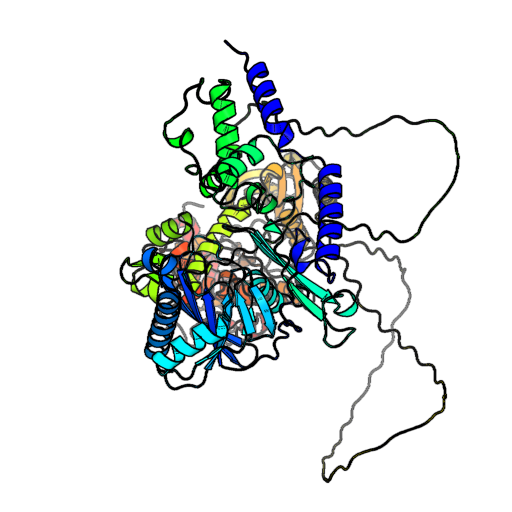ATOM 3386 C C . LEU A 1 431 ? 0.911 2.622 -10.968 1.00 72.75 431 LEU A C 1
ATOM 3388 O O . LEU A 1 431 ? 1.980 2.715 -11.566 1.00 72.75 431 LEU A O 1
ATOM 3392 N N . GLU A 1 432 ? 0.703 3.153 -9.764 1.00 73.62 432 GLU A N 1
ATOM 3393 C CA . GLU A 1 432 ? 1.746 3.848 -9.017 1.00 73.62 432 GLU A CA 1
ATOM 3394 C C . GLU A 1 432 ? 2.922 2.911 -8.759 1.00 73.62 432 GLU A C 1
ATOM 3396 O O . GLU A 1 432 ? 4.057 3.268 -9.045 1.00 73.62 432 GLU A O 1
ATOM 3401 N N . ASN A 1 433 ? 2.670 1.679 -8.310 1.00 63.16 433 ASN A N 1
ATOM 3402 C CA . ASN A 1 433 ? 3.751 0.716 -8.125 1.00 63.16 433 ASN A CA 1
ATOM 3403 C C . ASN A 1 433 ? 4.394 0.297 -9.444 1.00 63.16 433 ASN A C 1
ATOM 3405 O O . ASN A 1 433 ? 5.599 0.123 -9.471 1.00 63.16 433 ASN A O 1
ATOM 3409 N N . MET A 1 434 ? 3.650 0.186 -10.543 1.00 62.97 434 MET A N 1
ATOM 3410 C CA . MET A 1 434 ? 4.232 -0.113 -11.853 1.00 62.97 434 MET A CA 1
ATOM 3411 C C . MET A 1 434 ? 5.167 1.016 -12.322 1.00 62.97 434 MET A C 1
ATOM 3413 O O . MET A 1 434 ? 6.209 0.741 -12.908 1.00 62.97 434 MET A O 1
ATOM 3417 N N . GLN A 1 435 ? 4.831 2.274 -12.013 1.00 57.09 435 GLN A N 1
ATOM 3418 C CA . GLN A 1 435 ? 5.684 3.440 -12.268 1.00 57.09 435 GLN A CA 1
ATOM 3419 C C . GLN A 1 435 ? 6.873 3.525 -11.295 1.00 57.09 435 GLN A C 1
ATOM 3421 O O . GLN A 1 435 ? 7.977 3.874 -11.702 1.00 57.09 435 GLN A O 1
ATOM 3426 N N . LEU A 1 436 ? 6.680 3.175 -10.019 1.00 44.34 436 LEU A N 1
ATOM 3427 C CA . LEU A 1 436 ? 7.734 3.153 -8.996 1.00 44.34 436 LEU A CA 1
ATOM 3428 C C . LEU A 1 436 ? 8.680 1.947 -9.136 1.00 44.34 436 LEU A C 1
ATOM 3430 O O . LEU A 1 436 ? 9.836 2.031 -8.730 1.00 44.34 436 LEU A O 1
ATOM 3434 N N . GLN A 1 437 ? 8.234 0.840 -9.736 1.00 41.75 437 GLN A N 1
ATOM 3435 C CA . GLN A 1 437 ? 9.026 -0.371 -9.983 1.00 41.75 437 GLN A CA 1
ATOM 3436 C C . GLN A 1 437 ? 10.097 -0.197 -11.071 1.00 41.75 437 GLN A C 1
ATOM 3438 O O . GLN A 1 437 ? 11.015 -1.018 -11.138 1.00 41.75 437 GLN A O 1
ATOM 3443 N N . GLU A 1 438 ? 10.053 0.877 -11.870 1.00 35.91 438 GLU A N 1
ATOM 3444 C CA . GLU A 1 438 ? 11.221 1.328 -12.647 1.00 35.91 438 GLU A CA 1
ATOM 3445 C C . GLU A 1 438 ? 12.332 1.914 -11.742 1.00 35.91 438 GLU A C 1
ATOM 3447 O O . GLU A 1 438 ? 13.469 2.072 -12.191 1.00 35.91 438 GLU A O 1
ATOM 3452 N N . GLY A 1 439 ? 12.039 2.187 -10.461 1.00 32.75 439 GLY A N 1
ATOM 3453 C CA . GLY A 1 439 ? 12.919 2.861 -9.502 1.00 32.75 439 GLY A CA 1
ATOM 3454 C C . GLY A 1 439 ? 13.339 2.051 -8.267 1.00 32.75 439 GLY A C 1
ATOM 3455 O O . GLY A 1 439 ? 14.515 2.101 -7.919 1.00 32.75 439 GLY A O 1
ATOM 3456 N N . GLU A 1 440 ? 12.463 1.298 -7.594 1.00 32.41 440 GLU A N 1
ATOM 3457 C CA . GLU A 1 440 ? 12.813 0.620 -6.328 1.00 32.41 440 GLU A CA 1
ATOM 3458 C C . GLU A 1 440 ? 11.967 -0.640 -6.075 1.00 32.41 440 GLU A C 1
ATOM 3460 O O . GLU A 1 440 ? 10.749 -0.552 -6.015 1.00 32.41 440 GLU A O 1
ATOM 3465 N N . GLU A 1 441 ? 12.589 -1.817 -5.879 1.00 34.66 441 GLU A N 1
ATOM 3466 C CA . GLU A 1 441 ? 11.961 -2.951 -5.166 1.00 34.66 441 GLU A CA 1
ATOM 3467 C C . GLU A 1 441 ? 12.989 -4.039 -4.752 1.00 34.66 441 GLU A C 1
ATOM 3469 O O . GLU A 1 441 ? 13.511 -4.774 -5.593 1.00 34.66 441 GLU A O 1
ATOM 3474 N N . GLU A 1 442 ? 13.237 -4.145 -3.439 1.00 27.27 442 GLU A N 1
ATOM 3475 C CA . GLU A 1 442 ? 13.754 -5.308 -2.675 1.00 27.27 442 GLU A CA 1
ATOM 3476 C C . GLU A 1 442 ? 12.538 -6.120 -2.145 1.00 27.27 442 GLU A C 1
ATOM 3478 O O . GLU A 1 442 ? 11.472 -5.542 -1.981 1.00 27.27 442 GLU A O 1
ATOM 3483 N N . ASP A 1 443 ? 12.517 -7.411 -1.786 1.00 28.39 443 ASP A N 1
ATOM 3484 C CA . ASP A 1 443 ? 13.501 -8.489 -1.634 1.00 28.39 443 ASP A CA 1
ATOM 3485 C C . ASP A 1 443 ? 12.754 -9.855 -1.578 1.00 28.39 443 ASP A C 1
ATOM 3487 O O . ASP A 1 443 ? 11.570 -9.903 -1.231 1.00 28.39 443 ASP A O 1
ATOM 3491 N N . LYS A 1 444 ? 13.473 -10.962 -1.859 1.00 29.47 444 LYS A N 1
ATOM 3492 C CA . LYS A 1 444 ? 13.382 -12.342 -1.285 1.00 29.47 444 LYS A CA 1
ATOM 3493 C C . LYS A 1 444 ? 13.784 -13.421 -2.314 1.00 29.47 444 LYS A C 1
ATOM 3495 O O . LYS A 1 444 ? 12.885 -14.043 -2.877 1.00 29.47 444 LYS A O 1
ATOM 3500 N N . PHE A 1 445 ? 15.086 -13.742 -2.464 1.00 34.22 445 PHE A N 1
ATOM 3501 C CA . PHE A 1 445 ? 15.554 -15.069 -2.939 1.00 34.22 445 PHE A CA 1
ATOM 3502 C C . PHE A 1 445 ? 16.998 -15.500 -2.578 1.00 34.22 445 PHE A C 1
ATOM 3504 O O . PHE A 1 445 ? 17.893 -14.692 -2.377 1.00 34.22 445 PHE A O 1
ATOM 3511 N N . ILE A 1 446 ? 17.113 -16.840 -2.513 1.00 33.22 446 ILE A N 1
ATOM 3512 C CA . ILE A 1 446 ? 18.216 -17.828 -2.603 1.00 33.22 446 ILE A CA 1
ATOM 3513 C C . ILE A 1 446 ? 19.528 -17.627 -1.812 1.00 33.22 446 ILE A C 1
ATOM 3515 O O . ILE A 1 446 ? 20.312 -16.707 -1.996 1.00 33.22 446 ILE A O 1
ATOM 3519 N N . SER A 1 447 ? 19.826 -18.649 -1.003 1.00 22.70 447 SER A N 1
ATOM 3520 C CA . SER A 1 447 ? 21.154 -19.006 -0.504 1.00 22.70 447 SER A CA 1
ATOM 3521 C C . SER A 1 447 ? 21.454 -20.441 -0.949 1.00 22.70 447 SER A C 1
ATOM 3523 O O . SER A 1 447 ? 20.852 -21.372 -0.420 1.00 22.70 447 SER A O 1
ATOM 3525 N N . CYS A 1 448 ? 22.373 -20.620 -1.897 1.00 26.03 448 CYS A N 1
ATOM 3526 C CA . CYS A 1 448 ? 22.968 -21.917 -2.222 1.00 26.03 448 CYS A CA 1
ATOM 3527 C C . CYS A 1 448 ? 24.427 -21.907 -1.767 1.00 26.03 448 CYS A C 1
ATOM 3529 O O . CYS A 1 448 ? 25.303 -21.452 -2.498 1.00 26.03 448 CYS A O 1
ATOM 3531 N N . VAL A 1 449 ? 24.679 -22.392 -0.553 1.00 25.98 449 VAL A N 1
ATOM 3532 C CA . VAL A 1 449 ? 25.951 -23.024 -0.202 1.00 25.98 449 VAL A CA 1
ATOM 3533 C C . VAL A 1 449 ? 25.605 -24.132 0.779 1.00 25.98 449 VAL A C 1
ATOM 3535 O O . VAL A 1 449 ? 25.365 -23.834 1.937 1.00 25.98 449 VAL A O 1
ATOM 3538 N N . ASP A 1 450 ? 25.555 -25.364 0.291 1.00 25.05 450 ASP A N 1
ATOM 3539 C CA . ASP A 1 450 ? 25.946 -26.543 1.057 1.00 25.05 450 ASP A CA 1
ATOM 3540 C C . ASP A 1 450 ? 26.621 -27.486 0.059 1.00 25.05 450 ASP A C 1
ATOM 3542 O O . ASP A 1 450 ? 26.002 -28.074 -0.827 1.00 25.05 450 ASP A O 1
ATOM 3546 N N . THR A 1 451 ? 27.949 -27.505 0.125 1.00 27.58 451 THR A N 1
ATOM 3547 C CA . THR A 1 451 ? 28.785 -28.549 -0.456 1.00 27.58 451 THR A CA 1
ATOM 3548 C C . THR A 1 451 ? 28.818 -29.701 0.533 1.00 27.58 451 THR A C 1
ATOM 3550 O O . THR A 1 451 ? 29.414 -29.544 1.597 1.00 27.58 451 THR A O 1
ATOM 3553 N N . GLU A 1 452 ? 28.281 -30.859 0.167 1.00 26.19 452 GLU A N 1
ATOM 3554 C CA . GLU A 1 452 ? 28.695 -32.113 0.787 1.00 26.19 452 GLU A CA 1
ATOM 3555 C C . GLU A 1 452 ? 29.254 -33.056 -0.274 1.00 26.19 452 GLU A C 1
ATOM 3557 O O . GLU A 1 452 ? 28.565 -33.568 -1.154 1.00 26.19 452 GLU A O 1
ATOM 3562 N N . ASN A 1 453 ? 30.569 -33.242 -0.163 1.00 26.12 453 ASN A N 1
ATOM 3563 C CA . ASN A 1 453 ? 31.251 -34.453 -0.568 1.00 26.12 453 ASN A CA 1
ATOM 3564 C C . ASN A 1 453 ? 30.636 -35.629 0.198 1.00 26.12 453 ASN A C 1
ATOM 3566 O O . ASN A 1 453 ? 30.790 -35.699 1.415 1.00 26.12 453 ASN A O 1
ATOM 3570 N N . ALA A 1 454 ? 30.069 -36.599 -0.508 1.00 25.20 454 ALA A N 1
ATOM 3571 C CA . ALA A 1 454 ? 30.102 -37.984 -0.064 1.00 25.20 454 ALA A CA 1
ATOM 3572 C C . ALA A 1 454 ? 30.172 -38.894 -1.289 1.00 25.20 454 ALA A C 1
ATOM 3574 O O . ALA A 1 454 ? 29.305 -38.913 -2.159 1.00 25.20 454 ALA A O 1
ATOM 3575 N N . SER A 1 455 ? 31.295 -39.591 -1.356 1.00 24.36 455 SER A N 1
ATOM 3576 C CA . SER A 1 455 ? 31.668 -40.609 -2.318 1.00 24.36 455 SER A CA 1
ATOM 3577 C C . SER A 1 455 ? 30.698 -41.790 -2.339 1.00 24.36 455 SER A C 1
ATOM 3579 O O . SER A 1 455 ? 30.296 -42.282 -1.290 1.00 24.36 455 SER A O 1
ATOM 3581 N N . SER A 1 456 ? 30.441 -42.268 -3.556 1.00 24.97 456 SER A N 1
ATOM 3582 C CA . SER A 1 456 ? 30.292 -43.670 -3.973 1.00 24.97 456 SER A CA 1
ATOM 3583 C C . SER A 1 456 ? 30.282 -44.768 -2.898 1.00 24.97 456 SER A C 1
ATOM 3585 O O . SER A 1 456 ? 31.274 -44.950 -2.188 1.00 24.97 456 SER A O 1
ATOM 3587 N N . GLY A 1 457 ? 29.279 -45.644 -2.976 1.00 23.02 457 GLY A N 1
ATOM 3588 C CA . GLY A 1 457 ? 29.455 -47.058 -2.652 1.00 23.02 457 GLY A CA 1
ATOM 3589 C C . GLY A 1 457 ? 28.177 -47.779 -2.238 1.00 23.02 457 GLY A C 1
ATOM 3590 O O . GLY A 1 457 ? 27.636 -47.454 -1.189 1.00 23.02 457 GLY A O 1
ATOM 3591 N N . TYR A 1 458 ? 27.842 -48.821 -3.012 1.00 23.67 458 TYR A N 1
ATOM 3592 C CA . TYR A 1 458 ? 26.978 -49.967 -2.678 1.00 23.67 458 TYR A CA 1
ATOM 3593 C C . TYR A 1 458 ? 25.471 -49.702 -2.594 1.00 23.67 458 TYR A C 1
ATOM 3595 O O . TYR A 1 458 ? 25.030 -48.664 -2.125 1.00 23.67 458 TYR A O 1
ATOM 3603 N N . ASP A 1 459 ? 24.590 -50.634 -2.916 1.00 23.77 459 ASP A N 1
ATOM 3604 C CA . ASP A 1 459 ? 24.515 -51.718 -3.901 1.00 23.77 459 ASP A CA 1
ATOM 3605 C C . ASP A 1 459 ? 23.024 -52.108 -3.872 1.00 23.77 459 ASP A C 1
ATOM 3607 O O . ASP A 1 459 ? 22.312 -51.840 -2.900 1.00 23.77 459 ASP A O 1
ATOM 3611 N N . SER A 1 460 ? 22.544 -52.692 -4.958 1.00 23.92 460 SER A N 1
ATOM 3612 C CA . SER A 1 460 ? 21.214 -53.293 -5.094 1.00 23.92 460 SER A CA 1
ATOM 3613 C C . SER A 1 460 ? 20.838 -54.240 -3.946 1.00 23.92 460 SER A C 1
ATOM 3615 O O . SER A 1 460 ? 21.681 -55.037 -3.553 1.00 23.92 460 SER A O 1
ATOM 3617 N N . GLU A 1 461 ? 19.563 -54.269 -3.537 1.00 24.41 461 GLU A N 1
ATOM 3618 C CA . GLU A 1 461 ? 18.770 -55.513 -3.533 1.00 24.41 461 GLU A CA 1
ATOM 3619 C C . GLU A 1 461 ? 17.278 -55.288 -3.230 1.00 24.41 461 GLU A C 1
ATOM 3621 O O . GLU A 1 461 ? 16.864 -54.372 -2.520 1.00 24.41 461 GLU A O 1
ATOM 3626 N N . GLU A 1 462 ? 16.483 -56.139 -3.871 1.00 23.14 462 GLU A N 1
ATOM 3627 C CA . GLU A 1 462 ? 15.029 -56.238 -3.882 1.00 23.14 462 GLU A CA 1
ATOM 3628 C C . GLU A 1 462 ? 14.451 -56.660 -2.520 1.00 23.14 462 GLU A C 1
ATOM 3630 O O . GLU A 1 462 ? 15.093 -57.384 -1.766 1.00 23.14 462 GLU A O 1
ATOM 3635 N N . THR A 1 463 ? 13.190 -56.301 -2.240 1.00 22.36 463 THR A N 1
ATOM 3636 C CA . THR A 1 463 ? 12.075 -57.261 -2.029 1.00 22.36 463 THR A CA 1
ATOM 3637 C C . THR A 1 463 ? 10.805 -56.565 -1.505 1.00 22.36 463 THR A C 1
ATOM 3639 O O . THR A 1 463 ? 10.756 -55.991 -0.424 1.00 22.36 463 THR A O 1
ATOM 3642 N N . THR A 1 464 ? 9.729 -56.656 -2.288 1.00 21.36 464 THR A N 1
ATOM 3643 C CA . THR A 1 464 ? 8.315 -56.685 -1.840 1.00 21.36 464 THR A CA 1
ATOM 3644 C C . THR A 1 464 ? 8.030 -58.038 -1.150 1.00 21.36 464 THR A C 1
ATOM 3646 O O . THR A 1 464 ? 8.740 -58.979 -1.519 1.00 21.36 464 THR A O 1
ATOM 3649 N N . PRO A 1 465 ? 7.000 -58.244 -0.275 1.00 30.38 465 PRO A N 1
ATOM 3650 C CA . PRO A 1 465 ? 5.581 -58.052 -0.654 1.00 30.38 465 PRO A CA 1
ATOM 3651 C C . PRO A 1 465 ? 4.493 -57.831 0.445 1.00 30.38 465 PRO A C 1
ATOM 3653 O O . PRO A 1 465 ? 4.696 -58.091 1.624 1.00 30.38 465 PRO A O 1
ATOM 3656 N N . THR A 1 466 ? 3.290 -57.447 -0.040 1.00 22.98 466 THR A N 1
ATOM 3657 C CA . THR A 1 466 ? 1.898 -57.808 0.401 1.00 22.98 466 THR A CA 1
ATOM 3658 C C . THR A 1 466 ? 1.429 -57.465 1.832 1.00 22.98 466 THR A C 1
ATOM 3660 O O . THR A 1 466 ? 2.065 -57.863 2.793 1.00 22.98 466 THR A O 1
ATOM 3663 N N . ALA A 1 467 ? 0.370 -56.679 2.096 1.00 23.67 467 ALA A N 1
ATOM 3664 C CA . ALA A 1 467 ? -1.067 -56.702 1.720 1.00 23.67 467 ALA A CA 1
ATOM 3665 C C . ALA A 1 467 ? -1.963 -57.686 2.518 1.00 23.67 467 ALA A C 1
ATOM 3667 O O . ALA A 1 467 ? -1.882 -58.883 2.277 1.00 23.67 467 ALA A O 1
ATOM 3668 N N . SER A 1 468 ? -2.861 -57.148 3.370 1.00 23.12 468 SER A N 1
ATOM 3669 C CA . SER A 1 468 ? -4.248 -57.605 3.701 1.00 23.12 468 SER A CA 1
ATOM 3670 C C . SER A 1 468 ? -4.748 -56.847 4.959 1.00 23.12 468 SER A C 1
ATOM 3672 O O . SER A 1 468 ? -4.036 -56.869 5.956 1.00 23.12 468 SER A O 1
ATOM 3674 N N . VAL A 1 469 ? -5.781 -55.985 4.942 1.00 24.62 469 VAL A N 1
ATOM 3675 C CA . VAL A 1 469 ? -7.259 -56.179 4.837 1.00 24.62 469 VAL A CA 1
ATOM 3676 C C . VAL A 1 469 ? -7.942 -56.618 6.153 1.00 24.62 469 VAL A C 1
ATOM 3678 O O . VAL A 1 469 ? -7.545 -57.624 6.731 1.00 24.62 469 VAL A O 1
ATOM 3681 N N . GLY A 1 470 ? -9.020 -55.896 6.517 1.00 24.80 470 GLY A N 1
ATOM 3682 C CA . GLY A 1 470 ? -10.118 -56.273 7.437 1.00 24.80 470 GLY A CA 1
ATOM 3683 C C . GLY A 1 470 ? -10.207 -55.373 8.683 1.00 24.80 470 GLY A C 1
ATOM 3684 O O . GLY A 1 470 ? -9.285 -55.412 9.488 1.00 24.80 470 GLY A O 1
ATOM 3685 N N . ASP A 1 471 ? -11.130 -54.399 8.768 1.00 25.00 471 ASP A N 1
ATOM 3686 C CA . ASP A 1 471 ? -12.539 -54.503 9.256 1.00 25.00 471 ASP A CA 1
ATOM 3687 C C . ASP A 1 471 ? -12.588 -54.734 10.795 1.00 25.00 471 ASP A C 1
ATOM 3689 O O . ASP A 1 471 ? -11.835 -55.551 11.302 1.00 25.00 471 ASP A O 1
ATOM 3693 N N . GLU A 1 472 ? -13.358 -54.062 11.665 1.00 25.12 472 GLU A N 1
ATOM 3694 C CA . GLU A 1 472 ? -14.730 -53.553 11.575 1.00 25.12 472 GLU A CA 1
ATOM 3695 C C . GLU A 1 472 ? -15.086 -52.621 12.776 1.00 25.12 472 GLU A C 1
ATOM 3697 O O . GLU A 1 472 ? -14.587 -52.755 13.890 1.00 25.12 472 GLU A O 1
ATOM 3702 N N . LEU A 1 473 ? -15.998 -51.697 12.476 1.00 24.75 473 LEU A N 1
ATOM 3703 C CA . LEU A 1 473 ? -16.954 -50.849 13.220 1.00 24.75 473 LEU A CA 1
ATOM 3704 C C . LEU A 1 473 ? -17.395 -51.122 14.703 1.00 24.75 473 LEU A C 1
ATOM 3706 O O . LEU A 1 473 ? -17.975 -52.159 14.998 1.00 24.75 473 LEU A O 1
ATOM 3710 N N . ASN A 1 474 ? -17.370 -50.022 15.501 1.00 25.14 474 ASN A N 1
ATOM 3711 C CA . ASN A 1 474 ? -18.446 -49.416 16.360 1.00 25.14 474 ASN A CA 1
ATOM 3712 C C . ASN A 1 474 ? -18.928 -50.105 17.680 1.00 25.14 474 ASN A C 1
ATOM 3714 O O . ASN A 1 474 ? -18.711 -51.299 17.841 1.00 25.14 474 ASN A O 1
ATOM 3718 N N . PRO A 1 475 ? -19.771 -49.474 18.550 1.00 37.88 475 PRO A N 1
ATOM 3719 C CA . PRO A 1 475 ? -19.876 -48.090 19.085 1.00 37.88 475 PRO A CA 1
ATOM 3720 C C . PRO A 1 475 ? -20.081 -48.007 20.639 1.00 37.88 475 PRO A C 1
ATOM 3722 O O . PRO A 1 475 ? -20.199 -49.017 21.321 1.00 37.88 475 PRO A O 1
ATOM 3725 N N . ASP A 1 476 ? -20.253 -46.766 21.128 1.00 23.83 476 ASP A N 1
ATOM 3726 C CA . ASP A 1 476 ? -21.067 -46.309 22.285 1.00 23.83 476 ASP A CA 1
ATOM 3727 C C . ASP A 1 476 ? -20.598 -46.531 23.740 1.00 23.83 476 ASP A C 1
ATOM 3729 O O . ASP A 1 476 ? -20.526 -47.651 24.237 1.00 23.83 476 ASP A O 1
ATOM 3733 N N . ALA A 1 477 ? -20.417 -45.425 24.480 1.00 25.09 477 ALA A N 1
ATOM 3734 C CA . ALA A 1 477 ? -21.366 -44.983 25.517 1.00 25.09 477 ALA A CA 1
ATOM 3735 C C . ALA A 1 477 ? -20.847 -43.758 26.308 1.00 25.09 477 ALA A C 1
ATOM 3737 O O . ALA A 1 477 ? -19.660 -43.590 26.577 1.00 25.09 477 ALA A O 1
ATOM 3738 N N . SER A 1 478 ? -21.808 -42.913 26.658 1.00 23.67 478 SER A N 1
ATOM 3739 C CA . SER A 1 478 ? -21.802 -41.640 27.383 1.00 23.67 478 SER A CA 1
ATOM 3740 C C . SER A 1 478 ? -21.539 -41.724 28.899 1.00 23.67 478 SER A C 1
ATOM 3742 O O . SER A 1 478 ? -21.874 -42.730 29.511 1.00 23.67 478 SER A O 1
ATOM 3744 N N . GLU A 1 479 ? -21.045 -40.622 29.492 1.00 25.39 479 GLU A N 1
ATOM 3745 C CA . GLU A 1 479 ? -21.622 -39.868 30.643 1.00 25.39 479 GLU A CA 1
ATOM 3746 C C . GLU A 1 479 ? -20.587 -39.214 31.598 1.00 25.39 479 GLU A C 1
ATOM 3748 O O . GLU A 1 479 ? -19.713 -39.862 32.160 1.00 25.39 479 GLU A O 1
ATOM 3753 N N . GLU A 1 480 ? -20.779 -37.895 31.756 1.00 22.97 480 GLU A N 1
ATOM 3754 C CA . GLU A 1 480 ? -20.730 -37.030 32.956 1.00 22.97 480 GLU A CA 1
ATOM 3755 C C . GLU A 1 480 ? -19.486 -36.832 33.865 1.00 22.97 480 GLU A C 1
ATOM 3757 O O . GLU A 1 480 ? -18.738 -37.724 34.248 1.00 22.97 480 GLU A O 1
ATOM 3762 N N . ILE A 1 481 ? -19.345 -35.556 34.263 1.00 24.36 481 ILE A N 1
ATOM 3763 C CA . ILE A 1 481 ? -18.371 -34.916 35.171 1.00 24.36 481 ILE A CA 1
ATOM 3764 C C . ILE A 1 481 ? -18.942 -34.922 36.611 1.00 24.36 481 ILE A C 1
ATOM 3766 O O . ILE A 1 481 ? -20.163 -34.869 36.763 1.00 24.36 481 ILE A O 1
ATOM 3770 N N . PRO A 1 482 ? -18.124 -34.858 37.688 1.00 27.73 482 PRO A N 1
ATOM 3771 C CA . PRO A 1 482 ? -18.077 -33.589 38.440 1.00 27.73 482 PRO A CA 1
ATOM 3772 C C . PRO A 1 482 ? -16.707 -33.234 39.074 1.00 27.73 482 PRO A C 1
ATOM 3774 O O . PRO A 1 482 ? -15.749 -34.000 39.072 1.00 27.73 482 PRO A O 1
ATOM 3777 N N . ALA A 1 483 ? -16.637 -32.009 39.602 1.00 23.08 483 ALA A N 1
ATOM 3778 C CA . ALA A 1 483 ? -15.443 -31.230 39.931 1.00 23.08 483 ALA A CA 1
ATOM 3779 C C . ALA A 1 483 ? -14.871 -31.345 41.374 1.00 23.08 483 ALA A C 1
ATOM 3781 O O . ALA A 1 483 ? -15.600 -31.597 42.328 1.00 23.08 483 ALA A O 1
ATOM 3782 N N . ALA A 1 484 ? -13.594 -30.926 41.485 1.00 23.39 484 ALA A N 1
ATOM 3783 C CA . ALA A 1 484 ? -12.956 -30.068 42.514 1.00 23.39 484 ALA A CA 1
ATOM 3784 C C . ALA A 1 484 ? -12.200 -30.638 43.758 1.00 23.39 484 ALA A C 1
ATOM 3786 O O . ALA A 1 484 ? -12.770 -31.339 44.588 1.00 23.39 484 ALA A O 1
ATOM 3787 N N . LYS A 1 485 ? -10.972 -30.080 43.937 1.00 23.25 485 LYS A N 1
ATOM 3788 C CA . LYS A 1 485 ? -10.187 -29.698 45.158 1.00 23.25 485 LYS A CA 1
ATOM 3789 C C . LYS A 1 485 ? -8.870 -30.440 45.526 1.00 23.25 485 LYS A C 1
ATOM 3791 O O . LYS A 1 485 ? -8.885 -31.553 46.027 1.00 23.25 485 LYS A O 1
ATOM 3796 N N . ASP A 1 486 ? -7.767 -29.697 45.339 1.00 22.72 486 ASP A N 1
ATOM 3797 C CA . ASP A 1 486 ? -6.551 -29.416 46.151 1.00 22.72 486 ASP A CA 1
ATOM 3798 C C . ASP A 1 486 ? -5.714 -30.470 46.949 1.00 22.72 486 ASP A C 1
ATOM 3800 O O . ASP A 1 486 ? -6.116 -30.884 48.031 1.00 22.72 486 ASP A O 1
ATOM 3804 N N . VAL A 1 487 ? -4.445 -30.649 46.481 1.00 21.84 487 VAL A N 1
ATOM 3805 C CA . VAL A 1 487 ? -3.094 -30.571 47.162 1.00 21.84 487 VAL A CA 1
ATOM 3806 C C . VAL A 1 487 ? -2.683 -31.666 48.205 1.00 21.84 487 VAL A C 1
ATOM 3808 O O . VAL A 1 487 ? -3.577 -32.116 48.912 1.00 21.84 487 VAL A O 1
ATOM 3811 N N . PRO A 1 488 ? -1.383 -32.075 48.454 1.00 27.11 488 PRO A N 1
ATOM 3812 C CA . PRO A 1 488 ? -0.033 -31.757 47.882 1.00 27.11 488 PRO A CA 1
ATOM 3813 C C . PRO A 1 488 ? 0.932 -32.952 47.541 1.00 27.11 488 PRO A C 1
ATOM 3815 O O . PRO A 1 488 ? 0.798 -34.034 48.093 1.00 27.11 488 PRO A O 1
ATOM 3818 N N . LYS A 1 489 ? 2.032 -32.633 46.807 1.00 22.20 489 LYS A N 1
ATOM 3819 C CA . LYS A 1 489 ? 3.406 -33.246 46.750 1.00 22.20 489 LYS A CA 1
ATOM 3820 C C . LYS A 1 489 ? 3.505 -34.746 46.370 1.00 22.20 489 LYS A C 1
ATOM 3822 O O . LYS A 1 489 ? 2.896 -35.601 46.989 1.00 22.20 489 LYS A O 1
ATOM 3827 N N . THR A 1 490 ? 4.334 -35.181 45.414 1.00 21.47 490 THR A N 1
ATOM 3828 C CA . THR A 1 490 ? 5.811 -35.253 45.485 1.00 21.47 490 THR A CA 1
ATOM 3829 C C . THR A 1 490 ? 6.367 -35.704 44.118 1.00 21.47 490 THR A C 1
ATOM 3831 O O . THR A 1 490 ? 5.674 -36.381 43.364 1.00 21.47 490 THR A O 1
ATOM 3834 N N . GLU A 1 491 ? 7.606 -35.314 43.829 1.00 21.06 491 GLU A N 1
ATOM 3835 C CA . GLU A 1 491 ? 8.411 -35.570 42.627 1.00 21.06 491 GLU A CA 1
ATOM 3836 C C . GLU A 1 491 ? 8.546 -37.055 42.236 1.00 21.06 491 GLU A C 1
ATOM 3838 O O . GLU A 1 491 ? 8.770 -37.912 43.090 1.00 21.06 491 GLU A O 1
ATOM 3843 N N . LEU A 1 492 ? 8.520 -37.329 40.926 1.00 23.17 492 LEU A N 1
ATOM 3844 C CA . LEU A 1 492 ? 9.288 -38.412 40.310 1.00 23.17 492 LEU A CA 1
ATOM 3845 C C . LEU A 1 492 ? 9.595 -38.058 38.851 1.00 23.17 492 LEU A C 1
ATOM 3847 O O . LEU A 1 492 ? 8.713 -37.928 38.004 1.00 23.17 492 LEU A O 1
ATOM 3851 N N . GLU A 1 493 ? 10.885 -37.853 38.619 1.00 21.17 493 GLU A N 1
ATOM 3852 C CA . GLU A 1 493 ? 11.537 -37.601 37.344 1.00 21.17 493 GLU A CA 1
ATOM 3853 C C . GLU A 1 493 ? 11.303 -38.767 36.374 1.00 21.17 493 GLU A C 1
ATOM 3855 O O . GLU A 1 493 ? 11.587 -39.918 36.702 1.00 21.17 493 GLU A O 1
ATOM 3860 N N . THR A 1 494 ? 10.858 -38.475 35.150 1.00 23.11 494 THR A N 1
ATOM 3861 C CA . THR A 1 494 ? 11.220 -39.289 33.983 1.00 23.11 494 THR A CA 1
ATOM 3862 C C . THR A 1 494 ? 11.577 -38.367 32.825 1.00 23.11 494 THR A C 1
ATOM 3864 O O . THR A 1 494 ? 10.781 -37.580 32.321 1.00 23.11 494 THR A O 1
ATOM 3867 N N . ASP A 1 495 ? 12.852 -38.452 32.484 1.00 23.17 495 ASP A N 1
ATOM 3868 C CA . ASP A 1 495 ? 13.561 -37.769 31.423 1.00 23.17 495 ASP A CA 1
ATOM 3869 C C . ASP A 1 495 ? 13.066 -38.274 30.056 1.00 23.17 495 ASP A C 1
ATOM 3871 O O . ASP A 1 495 ? 13.140 -39.465 29.753 1.00 23.17 495 ASP A O 1
ATOM 3875 N N . THR A 1 496 ? 12.507 -37.392 29.229 1.00 22.36 496 THR A N 1
ATOM 3876 C CA . THR A 1 496 ? 12.359 -37.610 27.777 1.00 22.36 496 THR A CA 1
ATOM 3877 C C . THR A 1 496 ? 12.348 -36.259 27.070 1.00 22.36 496 THR A C 1
ATOM 3879 O O . THR A 1 496 ? 11.328 -35.716 26.652 1.00 22.36 496 THR A O 1
ATOM 3882 N N . THR A 1 497 ? 13.538 -35.680 26.946 1.00 21.23 497 THR A N 1
ATOM 3883 C CA . THR A 1 497 ? 13.796 -34.514 26.101 1.00 21.23 497 THR A CA 1
ATOM 3884 C C . THR A 1 497 ? 13.747 -34.906 24.617 1.00 21.23 497 THR A C 1
ATOM 3886 O O . THR A 1 497 ? 14.761 -35.207 23.993 1.00 21.23 497 THR A O 1
ATOM 3889 N N . VAL A 1 498 ? 12.561 -34.854 24.002 1.00 21.84 498 VAL A N 1
ATOM 3890 C CA . VAL A 1 498 ? 12.456 -34.737 22.537 1.00 21.84 498 VAL A CA 1
ATOM 3891 C C . VAL A 1 498 ? 12.692 -33.272 22.177 1.00 21.84 498 VAL A C 1
ATOM 3893 O O . VAL A 1 498 ? 11.831 -32.409 22.331 1.00 21.84 498 VAL A O 1
ATOM 3896 N N . THR A 1 499 ? 13.906 -32.975 21.724 1.00 20.12 499 THR A N 1
ATOM 3897 C CA . THR A 1 499 ? 14.295 -31.657 21.221 1.00 20.12 499 THR A CA 1
ATOM 3898 C C . THR A 1 499 ? 13.653 -31.407 19.856 1.00 20.12 499 THR A C 1
ATOM 3900 O O . THR A 1 499 ? 14.201 -31.756 18.812 1.00 20.12 499 THR A O 1
ATOM 3903 N N . VAL A 1 500 ? 12.492 -30.750 19.844 1.00 21.53 500 VAL A N 1
ATOM 3904 C CA . VAL A 1 500 ? 11.957 -30.128 18.626 1.00 21.53 500 VAL A CA 1
ATOM 3905 C C . VAL A 1 500 ? 12.840 -28.924 18.294 1.00 21.53 500 VAL A C 1
ATOM 3907 O O . VAL A 1 500 ? 12.779 -27.876 18.940 1.00 21.53 500 VAL A O 1
ATOM 3910 N N . ARG A 1 501 ? 13.714 -29.078 17.295 1.00 19.78 501 ARG A N 1
ATOM 3911 C CA . ARG A 1 501 ? 14.482 -27.968 16.720 1.00 19.78 501 ARG A CA 1
ATOM 3912 C C . ARG A 1 501 ? 13.508 -26.997 16.042 1.00 19.78 501 ARG A C 1
ATOM 3914 O O . ARG A 1 501 ? 12.993 -27.292 14.969 1.00 19.78 501 ARG A O 1
ATOM 3921 N N . LYS A 1 502 ? 13.280 -25.831 16.658 1.00 22.16 502 LYS A N 1
ATOM 3922 C CA . LYS A 1 502 ? 12.651 -24.670 16.004 1.00 22.16 502 LYS A CA 1
ATOM 3923 C C . LYS A 1 502 ? 13.437 -24.320 14.725 1.00 22.16 502 LYS A C 1
ATOM 3925 O O . LYS A 1 502 ? 14.668 -24.250 14.799 1.00 22.16 502 LYS A O 1
ATOM 3930 N N . PRO A 1 503 ? 12.787 -24.069 13.574 1.00 22.31 503 PRO A N 1
ATOM 3931 C CA . PRO A 1 503 ? 13.486 -23.597 12.388 1.00 22.31 503 PRO A CA 1
ATOM 3932 C C . PRO A 1 503 ? 14.033 -22.191 12.661 1.00 22.31 503 PRO A C 1
ATOM 3934 O O . PRO A 1 503 ? 13.300 -21.267 13.008 1.00 22.31 503 PRO A O 1
ATOM 3937 N N . SER A 1 504 ? 15.351 -22.028 12.555 1.00 21.97 504 SER A N 1
ATOM 3938 C CA . SER A 1 504 ? 16.010 -20.733 12.708 1.00 21.97 504 SER A CA 1
ATOM 3939 C C . SER A 1 504 ? 15.621 -19.819 11.544 1.00 21.97 504 SER A C 1
ATOM 3941 O O . SER A 1 504 ? 16.032 -20.059 10.406 1.00 21.97 504 SER A O 1
ATOM 3943 N N . ASN A 1 505 ? 14.865 -18.763 11.831 1.00 24.62 505 ASN A N 1
ATOM 3944 C CA . ASN A 1 505 ? 14.452 -17.757 10.859 1.00 24.62 505 ASN A CA 1
ATOM 3945 C C . ASN A 1 505 ? 15.659 -16.863 10.494 1.00 24.62 505 ASN A C 1
ATOM 3947 O O . ASN A 1 505 ? 15.911 -15.827 11.107 1.00 24.62 505 ASN A O 1
ATOM 3951 N N . LYS A 1 506 ? 16.486 -17.296 9.532 1.00 26.12 506 LYS A N 1
ATOM 3952 C CA . LYS A 1 506 ? 17.559 -16.466 8.957 1.00 26.12 506 LYS A CA 1
ATOM 3953 C C . LYS A 1 506 ? 16.947 -15.532 7.909 1.00 26.12 506 LYS A C 1
ATOM 3955 O O . LYS A 1 506 ? 16.781 -15.926 6.758 1.00 26.12 506 LYS A O 1
ATOM 3960 N N . GLN A 1 507 ? 16.658 -14.287 8.289 1.00 27.28 507 GLN A N 1
ATOM 3961 C CA . GLN A 1 507 ? 16.369 -13.209 7.334 1.00 27.28 507 GLN A CA 1
ATOM 3962 C C . GLN A 1 507 ? 17.538 -13.075 6.331 1.00 27.28 507 GLN A C 1
ATOM 3964 O O . GLN A 1 507 ? 18.689 -12.843 6.716 1.00 27.28 507 GLN A O 1
ATOM 3969 N N . ARG A 1 508 ? 17.249 -13.288 5.040 1.00 31.53 508 ARG A N 1
ATOM 3970 C CA . ARG A 1 508 ? 18.194 -13.156 3.915 1.00 31.53 508 ARG A CA 1
ATOM 3971 C C . ARG A 1 508 ? 18.511 -11.669 3.674 1.00 31.53 508 ARG A C 1
ATOM 3973 O O . ARG A 1 508 ? 17.619 -10.839 3.744 1.00 31.53 508 ARG A O 1
ATOM 3980 N N . LYS A 1 509 ? 19.787 -11.340 3.429 1.00 32.97 509 LYS A N 1
ATOM 3981 C CA . LYS A 1 509 ? 20.307 -9.978 3.168 1.00 32.97 509 LYS A CA 1
ATOM 3982 C C . LYS A 1 509 ? 20.321 -9.664 1.665 1.00 32.97 509 LYS A C 1
ATOM 3984 O O . LYS A 1 509 ? 20.836 -10.498 0.919 1.00 32.97 509 LYS A O 1
ATOM 3989 N N . LYS A 1 510 ? 19.951 -8.435 1.276 1.00 37.62 510 LYS A N 1
ATOM 3990 C CA . LYS A 1 510 ? 20.187 -7.837 -0.055 1.00 37.62 510 LYS A CA 1
ATOM 3991 C C . LYS A 1 510 ? 21.616 -8.087 -0.573 1.00 37.62 510 LYS A C 1
ATOM 3993 O O . LYS A 1 510 ? 22.601 -7.845 0.140 1.00 37.62 510 LYS A O 1
ATOM 3998 N N . LEU A 1 511 ? 21.742 -8.553 -1.819 1.00 50.62 511 LEU A N 1
ATOM 3999 C CA . LEU A 1 511 ? 23.026 -8.756 -2.503 1.00 50.62 511 LEU A CA 1
ATOM 4000 C C . LEU A 1 511 ? 23.563 -7.420 -3.047 1.00 50.62 511 LEU A C 1
ATOM 4002 O O . LEU A 1 511 ? 22.829 -6.620 -3.610 1.00 50.62 511 LEU A O 1
ATOM 4006 N N . ARG A 1 512 ? 24.864 -7.158 -2.885 1.00 54.78 512 ARG A N 1
ATOM 4007 C CA . ARG A 1 512 ? 25.532 -5.970 -3.460 1.00 54.78 512 ARG A CA 1
ATOM 4008 C C . ARG A 1 512 ? 25.850 -6.198 -4.943 1.00 54.78 512 ARG A C 1
ATOM 4010 O O . ARG A 1 512 ? 26.176 -7.325 -5.302 1.00 54.78 512 ARG A O 1
ATOM 4017 N N . ASP A 1 513 ? 25.932 -5.144 -5.760 1.00 58.81 513 ASP A N 1
ATOM 4018 C CA . ASP A 1 513 ? 26.355 -5.213 -7.178 1.00 58.81 513 ASP A CA 1
ATOM 4019 C C . ASP A 1 513 ? 27.627 -6.044 -7.406 1.00 58.81 513 ASP A C 1
ATOM 4021 O O . ASP A 1 513 ? 27.728 -6.792 -8.375 1.00 58.81 513 ASP A O 1
ATOM 4025 N N . SER A 1 514 ? 28.596 -5.986 -6.485 1.00 60.84 514 SER A N 1
ATOM 4026 C CA . SER A 1 514 ? 29.816 -6.798 -6.577 1.00 60.84 514 SER A CA 1
ATOM 4027 C C . SER A 1 514 ? 29.571 -8.305 -6.416 1.00 60.84 514 SER A C 1
ATOM 4029 O O . SER A 1 514 ? 30.332 -9.109 -6.947 1.00 60.84 514 SER A O 1
ATOM 4031 N N . GLN A 1 515 ? 28.525 -8.704 -5.689 1.00 63.28 515 GLN A N 1
ATOM 4032 C CA . GLN A 1 515 ? 28.093 -10.096 -5.551 1.00 63.28 515 GLN A CA 1
ATOM 4033 C C . GLN A 1 515 ? 27.298 -10.550 -6.777 1.00 63.28 515 GLN A C 1
ATOM 4035 O O . GLN A 1 515 ? 27.549 -11.650 -7.254 1.00 63.28 515 GLN A O 1
ATOM 4040 N N . ILE A 1 516 ? 26.431 -9.694 -7.330 1.00 63.72 516 ILE A N 1
ATOM 4041 C CA . ILE A 1 516 ? 25.685 -9.960 -8.573 1.00 63.72 516 ILE A CA 1
ATOM 4042 C C . ILE A 1 516 ? 26.655 -10.157 -9.743 1.00 63.72 516 ILE A C 1
ATOM 4044 O O . ILE A 1 516 ? 26.592 -11.172 -10.428 1.00 63.72 516 ILE A O 1
ATOM 4048 N N . MET A 1 517 ? 27.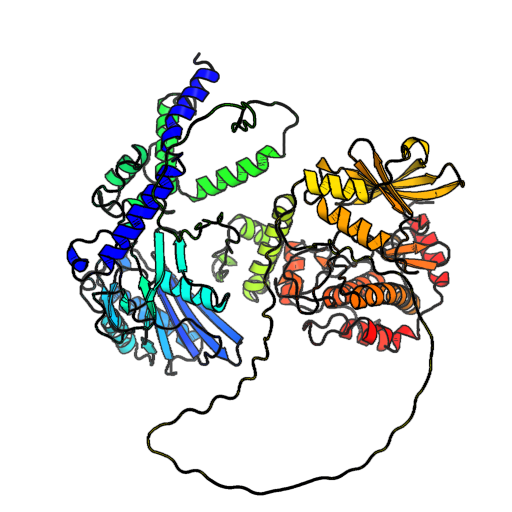635 -9.265 -9.913 1.00 68.81 517 MET A N 1
ATOM 4049 C CA . MET A 1 517 ? 28.668 -9.418 -10.947 1.00 68.81 517 MET A CA 1
ATOM 4050 C C . MET A 1 517 ? 29.542 -10.658 -10.722 1.00 68.81 517 MET A C 1
ATOM 4052 O O . MET A 1 517 ? 29.964 -11.300 -11.680 1.00 68.81 517 MET A O 1
ATOM 4056 N N . SER A 1 518 ? 29.785 -11.046 -9.464 1.00 69.62 518 SER A N 1
ATOM 4057 C CA . SER A 1 518 ? 30.473 -12.304 -9.156 1.00 69.62 518 SER A CA 1
ATOM 4058 C C . SER A 1 518 ? 29.624 -13.539 -9.470 1.00 69.62 518 SER A C 1
ATOM 4060 O O . SER A 1 518 ? 30.202 -14.569 -9.805 1.00 69.62 518 SER A O 1
ATOM 4062 N N . MET A 1 519 ? 28.297 -13.473 -9.329 1.00 67.81 519 MET A N 1
ATOM 4063 C CA . MET A 1 519 ? 27.377 -14.554 -9.696 1.00 67.81 519 MET A CA 1
ATOM 4064 C C . MET A 1 519 ? 27.254 -14.661 -11.215 1.00 67.81 519 MET A C 1
ATOM 4066 O O . MET A 1 519 ? 27.478 -15.741 -11.752 1.00 67.81 519 MET A O 1
ATOM 4070 N N . LEU A 1 520 ? 27.046 -13.540 -11.913 1.00 70.69 520 LEU A N 1
ATOM 4071 C CA . LEU A 1 520 ? 27.091 -13.479 -13.375 1.00 70.69 520 LEU A CA 1
ATOM 4072 C C . LEU A 1 520 ? 28.420 -14.038 -13.898 1.00 70.69 520 LEU A C 1
ATOM 4074 O O . LEU A 1 520 ? 28.417 -14.916 -14.749 1.00 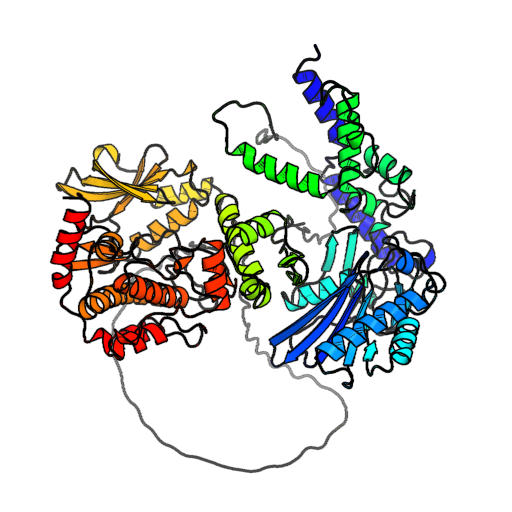70.69 520 LEU A O 1
ATOM 4078 N N . GLY A 1 521 ? 29.556 -13.664 -13.304 1.00 69.06 521 GLY A N 1
ATOM 4079 C CA . GLY A 1 521 ? 30.861 -14.211 -13.684 1.00 69.06 521 GLY A CA 1
ATOM 4080 C C . GLY A 1 521 ? 31.009 -15.736 -13.541 1.00 69.06 521 GLY A C 1
ATOM 4081 O O . GLY A 1 521 ? 31.877 -16.304 -14.192 1.00 69.06 521 GLY A O 1
ATOM 4082 N N . LYS A 1 522 ? 30.181 -16.406 -12.724 1.00 70.25 522 LYS A N 1
ATOM 4083 C CA . LYS A 1 522 ? 30.144 -17.879 -12.611 1.00 70.25 522 LYS A CA 1
ATOM 4084 C C . LYS A 1 522 ? 29.207 -18.538 -13.624 1.00 70.25 522 LYS A C 1
ATOM 4086 O O . LYS A 1 522 ? 29.365 -19.720 -13.917 1.00 70.25 522 LYS A O 1
ATOM 4091 N N . VAL A 1 523 ? 28.197 -17.809 -14.090 1.00 69.12 523 VAL A N 1
ATOM 4092 C CA . VAL A 1 523 ? 27.164 -18.322 -15.000 1.00 69.12 523 VAL A CA 1
ATOM 4093 C C . VAL A 1 523 ? 27.567 -18.117 -16.462 1.00 69.12 523 VAL A C 1
ATOM 4095 O O . VAL A 1 523 ? 27.244 -18.963 -17.297 1.00 69.12 523 VAL A O 1
ATOM 4098 N N . VAL A 1 524 ? 28.295 -17.032 -16.727 1.00 77.50 524 VAL A N 1
ATOM 4099 C CA . VAL A 1 524 ? 28.746 -16.567 -18.040 1.00 77.50 524 VAL A CA 1
ATOM 4100 C C . VAL A 1 524 ? 30.000 -17.310 -18.502 1.00 77.50 524 VAL A C 1
ATOM 4102 O O . VAL A 1 524 ? 30.962 -17.469 -17.747 1.00 77.50 524 VAL A O 1
ATOM 4105 N N . ASN A 1 525 ? 30.032 -17.693 -19.775 1.00 71.94 525 ASN A N 1
ATOM 4106 C CA . ASN A 1 525 ? 31.207 -18.244 -20.427 1.00 71.94 525 ASN A CA 1
ATOM 4107 C C . ASN A 1 525 ? 32.225 -17.129 -20.742 1.00 71.94 525 ASN A C 1
ATOM 4109 O O . ASN A 1 525 ? 32.097 -16.387 -21.715 1.00 71.94 525 ASN A O 1
ATOM 4113 N N . GLN A 1 526 ? 33.248 -16.996 -19.890 1.00 65.56 526 GLN A N 1
ATOM 4114 C CA . GLN A 1 526 ? 34.314 -15.988 -20.025 1.00 65.56 526 GLN A CA 1
ATOM 4115 C C . GLN A 1 526 ? 35.438 -16.396 -20.993 1.00 65.56 526 GLN A C 1
ATOM 4117 O O . GLN A 1 526 ? 36.376 -15.629 -21.199 1.00 65.56 526 GLN A O 1
ATOM 4122 N N . SER A 1 527 ? 35.394 -17.614 -21.541 1.00 57.25 527 SER A N 1
ATOM 4123 C CA . SER A 1 527 ? 36.523 -18.187 -22.285 1.00 57.25 527 SER A CA 1
ATOM 4124 C C . SER A 1 527 ? 36.585 -17.775 -23.761 1.00 57.25 527 SER A C 1
ATOM 4126 O O . SER A 1 527 ? 37.611 -17.999 -24.404 1.00 57.25 527 SER A O 1
ATOM 4128 N N . VAL A 1 528 ? 35.530 -17.144 -24.292 1.00 62.81 528 VAL A N 1
ATOM 4129 C CA . VAL A 1 528 ? 35.391 -16.810 -25.718 1.00 62.81 528 VAL A CA 1
ATOM 4130 C C . VAL A 1 528 ? 34.764 -15.423 -25.891 1.00 62.81 528 VAL A C 1
ATOM 4132 O O . VAL A 1 528 ? 33.789 -15.082 -25.223 1.00 62.81 528 VAL A O 1
ATOM 4135 N N . ASP A 1 529 ? 35.318 -14.621 -26.804 1.00 69.19 529 ASP A N 1
ATOM 4136 C CA . ASP A 1 529 ? 34.697 -13.372 -27.259 1.00 69.19 529 ASP A CA 1
ATOM 4137 C C . ASP A 1 529 ? 33.476 -13.696 -28.136 1.00 69.19 529 ASP A C 1
ATOM 4139 O O . ASP A 1 529 ? 33.615 -14.207 -29.250 1.00 69.19 529 ASP A O 1
ATOM 4143 N N . ALA A 1 530 ? 32.269 -13.381 -27.660 1.00 71.00 530 ALA A N 1
ATOM 4144 C CA . ALA A 1 530 ? 31.035 -13.649 -28.399 1.00 71.00 530 ALA A CA 1
ATOM 4145 C C . ALA A 1 530 ? 30.984 -12.930 -29.763 1.00 71.00 530 ALA A C 1
ATOM 4147 O O . ALA A 1 530 ? 30.371 -13.444 -30.701 1.00 71.00 530 ALA A O 1
ATOM 4148 N N . GLY A 1 531 ? 31.664 -11.784 -29.922 1.00 67.06 531 GLY A N 1
ATOM 4149 C CA . GLY A 1 531 ? 31.800 -11.108 -31.219 1.00 67.06 531 GLY A CA 1
ATOM 4150 C C . GLY A 1 531 ? 32.632 -11.916 -32.228 1.00 67.06 531 GLY A C 1
ATOM 4151 O O . GLY A 1 531 ? 32.426 -11.842 -33.450 1.00 67.06 531 GLY A O 1
ATOM 4152 N N . ALA A 1 532 ? 33.538 -12.758 -31.728 1.00 74.44 532 ALA A N 1
ATOM 4153 C CA . ALA A 1 532 ? 34.304 -13.697 -32.530 1.00 74.44 532 ALA A CA 1
ATOM 4154 C C . ALA A 1 532 ? 33.493 -14.952 -32.897 1.00 74.44 532 ALA A C 1
ATOM 4156 O O . ALA A 1 532 ? 33.699 -15.466 -33.995 1.00 74.44 532 ALA A O 1
ATOM 4157 N N . GLU A 1 533 ? 32.531 -15.383 -32.078 1.00 83.06 533 GLU A N 1
ATOM 4158 C CA . GLU A 1 533 ? 31.771 -16.630 -32.273 1.00 83.06 533 GLU A CA 1
ATOM 4159 C C . GLU A 1 533 ? 30.453 -16.466 -33.049 1.00 83.06 533 GLU A C 1
ATOM 4161 O O . GLU A 1 533 ? 30.101 -17.330 -33.853 1.00 83.06 533 GLU A O 1
ATOM 4166 N N . TYR A 1 534 ? 29.757 -15.339 -32.892 1.00 88.88 534 TYR A N 1
ATOM 4167 C CA . TYR A 1 534 ? 28.442 -15.120 -33.498 1.00 88.88 534 TYR A CA 1
ATOM 4168 C C . TYR A 1 534 ? 28.474 -13.998 -34.538 1.00 88.88 534 TYR A C 1
ATOM 4170 O O . TYR A 1 534 ? 29.152 -12.982 -34.388 1.00 88.88 534 TYR A O 1
ATOM 4178 N N . LYS A 1 535 ? 27.731 -14.174 -35.634 1.00 90.25 535 LYS A N 1
ATOM 4179 C CA . LYS A 1 535 ? 27.488 -13.132 -36.640 1.00 90.25 535 LYS A CA 1
ATOM 4180 C C . LYS A 1 535 ? 26.042 -12.660 -36.526 1.00 90.25 535 LYS A C 1
ATOM 4182 O O . LYS A 1 535 ? 25.136 -13.435 -36.807 1.00 90.25 535 LYS A O 1
ATOM 4187 N N . ILE A 1 536 ? 25.827 -11.407 -36.132 1.00 90.25 536 ILE A N 1
ATOM 4188 C CA . ILE A 1 536 ? 24.488 -10.803 -36.024 1.00 90.25 536 ILE A CA 1
ATOM 4189 C C . ILE A 1 536 ? 23.980 -10.411 -37.419 1.00 90.25 536 ILE A C 1
ATOM 4191 O O . ILE A 1 536 ? 24.738 -9.866 -38.221 1.00 90.25 536 ILE A O 1
ATOM 4195 N N . PHE A 1 537 ? 22.703 -10.682 -37.703 1.00 87.19 537 PHE A N 1
ATOM 4196 C CA . PHE A 1 537 ? 22.060 -10.380 -38.990 1.00 87.19 537 PHE A CA 1
ATOM 4197 C C . PHE A 1 537 ? 20.976 -9.316 -38.876 1.00 87.19 537 PHE A C 1
ATOM 4199 O O . PHE A 1 537 ? 20.960 -8.369 -39.656 1.00 87.19 537 PHE A O 1
ATOM 4206 N N . GLN A 1 538 ? 20.043 -9.495 -37.940 1.00 88.06 538 GLN A N 1
ATOM 4207 C CA . GLN A 1 538 ? 18.809 -8.717 -37.901 1.00 88.06 538 GLN A CA 1
ATOM 4208 C C . GLN A 1 538 ? 18.300 -8.576 -36.470 1.00 88.06 538 GLN A C 1
ATOM 4210 O O . GLN A 1 538 ? 18.355 -9.525 -35.693 1.00 88.06 538 GLN A O 1
ATOM 4215 N N . LYS A 1 539 ? 17.753 -7.407 -36.130 1.00 89.06 539 LYS A N 1
ATOM 4216 C CA . LYS A 1 539 ? 16.980 -7.216 -34.900 1.00 89.06 539 LYS A CA 1
ATOM 4217 C C . LYS A 1 539 ? 15.595 -7.852 -35.058 1.00 89.06 539 LYS A C 1
ATOM 4219 O O . LYS A 1 539 ? 14.883 -7.515 -35.997 1.00 89.06 539 LYS A O 1
ATOM 4224 N N . LEU A 1 540 ? 15.239 -8.759 -34.150 1.00 84.50 540 LEU A N 1
ATOM 4225 C CA . LEU A 1 540 ? 13.954 -9.468 -34.139 1.00 84.50 540 LEU A CA 1
ATOM 4226 C C . LEU A 1 540 ? 12.901 -8.725 -33.310 1.00 84.50 540 LEU A C 1
ATOM 4228 O O . LEU A 1 540 ? 11.742 -8.675 -33.703 1.00 84.50 540 LEU A O 1
ATOM 4232 N N . GLY A 1 541 ? 13.311 -8.117 -32.194 1.00 77.44 541 GLY A N 1
ATOM 4233 C CA . GLY A 1 541 ? 12.410 -7.397 -31.297 1.00 77.44 541 GLY A CA 1
ATOM 4234 C C . GLY A 1 541 ? 13.152 -6.617 -30.215 1.00 77.44 541 GLY A C 1
ATOM 4235 O O . GLY A 1 541 ? 14.374 -6.716 -30.080 1.00 77.44 541 GLY A O 1
ATOM 4236 N N . ALA A 1 542 ? 12.419 -5.809 -29.457 1.00 74.06 542 ALA A N 1
ATOM 4237 C CA . ALA A 1 542 ? 12.904 -5.172 -28.237 1.00 74.06 542 ALA A CA 1
ATOM 4238 C C . ALA A 1 542 ? 11.791 -5.181 -27.190 1.00 74.06 542 ALA A C 1
ATOM 4240 O O . ALA A 1 542 ? 10.652 -4.866 -27.516 1.00 74.06 542 ALA A O 1
ATOM 4241 N N . GLY A 1 543 ? 12.143 -5.538 -25.959 1.00 64.94 543 GLY A N 1
ATOM 4242 C CA . GLY A 1 543 ? 11.251 -5.533 -24.802 1.00 64.94 543 GLY A CA 1
ATOM 4243 C C . GLY A 1 543 ? 11.901 -4.840 -23.606 1.00 64.94 543 GLY A C 1
ATOM 4244 O O . GLY A 1 543 ? 13.020 -4.333 -23.708 1.00 64.94 543 GLY A O 1
ATOM 4245 N N . ALA A 1 544 ? 11.214 -4.853 -22.462 1.00 61.06 544 ALA A N 1
ATOM 4246 C CA . ALA A 1 544 ? 11.659 -4.187 -21.232 1.00 61.06 544 ALA A CA 1
ATOM 4247 C C . ALA A 1 544 ? 13.050 -4.656 -20.756 1.00 61.06 544 ALA A C 1
ATOM 4249 O O . ALA A 1 544 ? 13.873 -3.861 -20.308 1.00 61.06 544 ALA A O 1
ATOM 4250 N N . SER A 1 545 ? 13.355 -5.945 -20.918 1.00 65.06 545 SER A N 1
ATOM 4251 C CA . SER A 1 545 ? 14.630 -6.540 -20.505 1.00 65.06 545 SER A CA 1
ATOM 4252 C C . SER A 1 545 ? 15.782 -6.328 -21.498 1.00 65.06 545 SER A C 1
ATOM 4254 O O . SER A 1 545 ? 16.937 -6.522 -21.132 1.00 65.06 545 SER A O 1
ATOM 4256 N N . GLY A 1 546 ? 15.518 -5.968 -22.762 1.00 75.31 546 GLY A N 1
ATOM 4257 C CA . GLY A 1 546 ? 16.579 -5.835 -23.768 1.00 75.31 546 GLY A CA 1
ATOM 4258 C C . GLY A 1 546 ? 16.153 -6.048 -25.221 1.00 75.31 546 GLY A C 1
ATOM 4259 O O . GLY A 1 546 ? 14.973 -6.160 -25.550 1.00 75.31 546 GLY A O 1
ATOM 4260 N N . THR A 1 547 ? 17.143 -6.095 -26.116 1.00 85.62 547 THR A N 1
ATOM 4261 C CA . THR A 1 547 ? 16.943 -6.290 -27.562 1.00 85.62 547 THR A CA 1
ATOM 4262 C C . THR A 1 547 ? 17.236 -7.734 -27.956 1.00 85.62 547 THR A C 1
ATOM 4264 O O . THR A 1 547 ? 18.267 -8.278 -27.577 1.00 85.62 547 THR A O 1
ATOM 4267 N N . VAL A 1 548 ? 16.364 -8.344 -28.759 1.00 89.44 548 VAL A N 1
ATOM 4268 C CA . VAL A 1 548 ? 16.569 -9.693 -29.302 1.00 89.44 548 VAL A CA 1
ATOM 4269 C C . VAL A 1 548 ? 17.017 -9.591 -30.755 1.00 89.44 548 VAL A C 1
ATOM 4271 O O . VAL A 1 548 ? 16.375 -8.921 -31.571 1.00 89.44 548 VAL A O 1
ATOM 4274 N N . VAL A 1 549 ? 18.115 -10.263 -31.096 1.00 91.50 549 VAL A N 1
ATOM 4275 C CA . VAL A 1 549 ? 18.681 -10.292 -32.450 1.00 91.50 549 VAL A CA 1
ATOM 4276 C C . VAL A 1 549 ? 18.824 -11.721 -32.970 1.00 91.50 549 VAL A C 1
ATOM 4278 O O . VAL A 1 549 ? 19.094 -12.653 -32.218 1.00 91.50 549 VAL A O 1
ATOM 4281 N N . LYS A 1 550 ? 18.676 -11.885 -34.283 1.00 93.56 550 LYS A N 1
ATOM 4282 C CA . LYS A 1 550 ? 18.988 -13.107 -35.023 1.00 93.56 550 LYS A CA 1
ATOM 4283 C C . LYS A 1 550 ? 20.482 -13.135 -35.323 1.00 93.56 550 LYS A C 1
ATOM 4285 O O . LYS A 1 550 ? 21.008 -12.190 -35.923 1.00 93.56 550 LYS A O 1
ATOM 4290 N N . ALA A 1 551 ? 21.150 -14.224 -34.966 1.00 93.56 551 ALA A N 1
ATOM 4291 C CA . ALA A 1 551 ? 22.560 -14.439 -35.253 1.00 93.56 551 ALA A CA 1
ATOM 4292 C C . ALA A 1 551 ? 22.811 -15.836 -35.842 1.00 93.56 551 ALA A C 1
ATOM 4294 O O . ALA A 1 551 ? 21.961 -16.716 -35.757 1.00 93.56 551 ALA A O 1
ATOM 4295 N N . LYS A 1 552 ? 23.977 -16.025 -36.463 1.00 93.50 552 LYS A N 1
ATOM 4296 C CA . LYS A 1 552 ? 24.491 -17.329 -36.908 1.00 93.50 552 LYS A CA 1
ATOM 4297 C C . LYS A 1 552 ? 25.753 -17.637 -36.119 1.00 93.50 552 LYS A C 1
ATOM 4299 O O . LYS A 1 552 ? 26.653 -16.790 -36.074 1.00 93.50 552 LYS A O 1
ATOM 4304 N N . GLN A 1 553 ? 25.825 -18.812 -35.513 1.00 90.69 553 GLN A N 1
ATOM 4305 C CA . GLN A 1 553 ? 27.039 -19.289 -34.865 1.00 90.69 553 GLN A CA 1
ATOM 4306 C C . GLN A 1 553 ? 28.053 -19.686 -35.950 1.00 90.69 553 GLN A C 1
ATOM 4308 O O . GLN A 1 553 ? 27.724 -20.374 -36.916 1.00 90.69 553 GLN A O 1
ATOM 4313 N N . LYS A 1 554 ? 29.291 -19.189 -35.857 1.00 87.56 554 LYS A N 1
ATOM 4314 C CA . LYS A 1 554 ? 30.290 -19.346 -36.932 1.00 87.56 554 LYS A CA 1
ATOM 4315 C C . LYS A 1 554 ? 30.883 -20.757 -37.012 1.00 87.56 554 LYS A C 1
ATOM 4317 O O . LYS A 1 554 ? 31.450 -21.098 -38.043 1.00 87.56 554 LYS A O 1
ATOM 4322 N N . THR A 1 555 ? 30.787 -21.552 -35.947 1.00 86.19 555 THR A N 1
ATOM 4323 C CA . THR A 1 555 ? 31.406 -22.885 -35.840 1.00 86.19 555 THR A CA 1
ATOM 4324 C C . THR A 1 555 ? 30.601 -23.976 -36.547 1.00 86.19 555 THR A C 1
ATOM 4326 O O . THR A 1 555 ? 31.178 -24.770 -37.284 1.00 86.19 555 THR A O 1
ATOM 4329 N N . ASN A 1 556 ? 29.284 -24.009 -36.341 1.00 87.44 556 ASN A N 1
ATOM 4330 C CA . ASN A 1 556 ? 28.363 -25.019 -36.881 1.00 87.44 556 ASN A CA 1
ATOM 4331 C C . ASN A 1 556 ? 27.373 -24.455 -37.910 1.00 87.44 556 ASN A C 1
ATOM 4333 O O . ASN A 1 556 ? 26.578 -25.207 -38.462 1.00 87.44 556 ASN A O 1
ATOM 4337 N N . GLU A 1 557 ? 27.422 -23.148 -38.172 1.00 88.75 557 GLU A N 1
ATOM 4338 C CA . GLU A 1 557 ? 26.505 -22.452 -39.067 1.00 88.75 557 GLU A CA 1
ATOM 4339 C C . GLU A 1 557 ? 25.024 -22.435 -38.631 1.00 88.75 557 GLU A C 1
ATOM 4341 O O . GLU A 1 557 ? 24.159 -22.062 -39.428 1.00 88.75 557 GLU A O 1
ATOM 4346 N N . GLU A 1 558 ? 24.715 -22.758 -37.375 1.00 89.94 558 GLU A N 1
ATOM 4347 C CA . GLU A 1 558 ? 23.339 -22.771 -36.872 1.00 89.94 558 GLU A CA 1
ATOM 4348 C C . GLU A 1 558 ? 22.819 -21.360 -36.563 1.00 89.94 558 GLU A C 1
ATOM 4350 O O . GLU A 1 558 ? 23.560 -20.463 -36.144 1.00 89.94 558 GLU A O 1
ATOM 4355 N N . MET A 1 559 ? 21.519 -21.150 -36.790 1.00 93.50 559 MET A N 1
ATOM 4356 C CA . MET A 1 559 ? 20.847 -19.896 -36.451 1.00 93.50 559 MET A CA 1
ATOM 4357 C C . MET A 1 559 ? 20.429 -19.905 -34.982 1.00 93.50 559 MET A C 1
ATOM 4359 O O . MET A 1 559 ? 19.816 -20.856 -34.508 1.00 93.50 559 MET A O 1
ATOM 4363 N N . VAL A 1 560 ? 20.709 -18.806 -34.287 1.00 94.56 560 VAL A N 1
ATOM 4364 C CA . VAL A 1 560 ? 20.407 -18.610 -32.865 1.00 94.56 560 VAL A CA 1
ATOM 4365 C C . VAL A 1 560 ? 19.732 -17.260 -32.638 1.00 94.56 560 VAL A C 1
ATOM 4367 O O . VAL A 1 560 ? 19.868 -16.328 -33.442 1.00 94.56 560 VAL A O 1
ATOM 4370 N N . ALA A 1 561 ? 19.003 -17.144 -31.533 1.00 93.75 561 ALA A N 1
ATOM 4371 C CA . ALA A 1 561 ? 18.515 -15.870 -31.025 1.00 93.75 561 ALA A CA 1
ATOM 4372 C C . ALA A 1 561 ? 19.423 -15.402 -29.882 1.00 93.75 561 ALA A C 1
ATOM 4374 O O . ALA A 1 561 ? 19.816 -16.191 -29.026 1.00 93.75 561 ALA A O 1
ATOM 4375 N N . ILE A 1 562 ? 19.772 -14.116 -29.875 1.00 91.75 562 ILE A N 1
ATOM 4376 C CA . ILE A 1 562 ? 20.597 -13.501 -28.832 1.00 91.75 562 ILE A CA 1
ATOM 4377 C C . ILE A 1 562 ? 19.795 -12.378 -28.181 1.00 91.75 562 ILE A C 1
ATOM 4379 O O . ILE A 1 562 ? 19.479 -11.384 -28.837 1.00 91.75 562 ILE A O 1
ATOM 4383 N N . LYS A 1 563 ? 19.486 -12.523 -26.890 1.00 89.19 563 LYS A N 1
ATOM 4384 C CA . LYS A 1 563 ? 18.897 -11.467 -26.054 1.00 89.19 563 LYS A CA 1
ATOM 4385 C C . LYS A 1 563 ? 20.033 -10.648 -25.444 1.00 89.19 563 LYS A C 1
ATOM 4387 O O . LYS A 1 563 ? 20.798 -11.156 -24.628 1.00 89.19 563 LYS A O 1
ATOM 4392 N N . GLN A 1 564 ? 20.170 -9.405 -25.893 1.00 87.94 564 GLN A N 1
ATOM 4393 C CA . GLN A 1 564 ? 21.183 -8.442 -25.464 1.00 87.94 564 GLN A CA 1
ATOM 4394 C C . GLN A 1 564 ? 20.585 -7.517 -24.402 1.00 87.94 564 GLN A C 1
ATOM 4396 O O . GLN A 1 564 ? 19.637 -6.776 -24.678 1.00 87.94 564 GLN A O 1
ATOM 4401 N N . MET A 1 565 ? 21.137 -7.564 -23.193 1.00 82.88 565 MET A N 1
ATOM 4402 C CA . MET A 1 565 ? 20.624 -6.854 -22.024 1.00 82.88 565 MET A CA 1
ATOM 4403 C C . MET A 1 565 ? 21.713 -5.955 -21.449 1.00 82.88 565 MET A C 1
ATOM 4405 O O . MET A 1 565 ? 22.739 -6.437 -20.965 1.00 82.88 565 MET A O 1
ATOM 4409 N N . HIS A 1 566 ? 21.487 -4.644 -21.489 1.00 81.31 566 HIS A N 1
ATOM 4410 C CA . HIS A 1 566 ? 22.447 -3.677 -20.969 1.00 81.31 566 HIS A CA 1
ATOM 4411 C C . HIS A 1 566 ? 22.392 -3.644 -19.445 1.00 81.31 566 HIS A C 1
ATOM 4413 O O . HIS A 1 566 ? 21.487 -3.050 -18.866 1.00 81.31 566 HIS A O 1
ATOM 4419 N N . LEU A 1 567 ? 23.349 -4.290 -18.772 1.00 74.94 567 LEU A N 1
ATOM 4420 C CA . LEU A 1 567 ? 23.280 -4.508 -17.323 1.00 74.94 567 LEU A CA 1
ATOM 4421 C C . LEU A 1 567 ? 23.165 -3.202 -16.531 1.00 74.94 567 LEU A C 1
ATOM 4423 O O . LEU A 1 567 ? 22.523 -3.184 -15.485 1.00 74.94 567 LEU A O 1
ATOM 4427 N N . ALA A 1 568 ? 23.771 -2.110 -17.004 1.00 69.56 568 ALA A N 1
ATOM 4428 C CA . ALA A 1 568 ? 23.733 -0.827 -16.308 1.00 69.56 568 ALA A CA 1
ATOM 4429 C C . ALA A 1 568 ? 22.362 -0.131 -16.368 1.00 69.56 568 ALA A C 1
ATOM 4431 O O . ALA A 1 568 ? 22.054 0.631 -15.455 1.00 69.56 568 ALA A O 1
ATOM 4432 N N . SER A 1 569 ? 21.537 -0.403 -17.387 1.00 66.38 569 SER A N 1
ATOM 4433 C CA . SER A 1 569 ? 20.170 0.133 -17.481 1.00 66.38 569 SER A CA 1
ATOM 4434 C C . SER A 1 569 ? 19.117 -0.785 -16.869 1.00 66.38 569 SER A C 1
ATOM 4436 O O . SER A 1 569 ? 17.937 -0.460 -16.929 1.00 66.38 569 SER A O 1
ATOM 4438 N N . GLN A 1 570 ? 19.508 -1.944 -16.335 1.00 63.19 570 GLN A N 1
ATOM 4439 C CA . GLN A 1 570 ? 18.567 -2.883 -15.738 1.00 63.19 570 GLN A CA 1
ATOM 4440 C C . GLN A 1 570 ? 18.358 -2.527 -14.260 1.00 63.19 570 GLN A C 1
ATOM 4442 O O . GLN A 1 570 ? 19.319 -2.609 -13.487 1.00 63.19 570 GLN A O 1
ATOM 4447 N N . PRO A 1 571 ? 17.131 -2.157 -13.843 1.00 51.81 571 PRO A N 1
ATOM 4448 C CA . PRO A 1 571 ? 16.858 -1.751 -12.465 1.00 51.81 571 PRO A CA 1
ATOM 4449 C C . PRO A 1 571 ? 17.031 -2.912 -11.468 1.00 51.81 571 PRO A C 1
ATOM 4451 O O . PRO A 1 571 ? 17.363 -2.673 -10.311 1.00 51.81 571 PRO A O 1
ATOM 4454 N N . LYS A 1 572 ? 16.879 -4.171 -11.921 1.00 63.84 572 LYS A N 1
ATOM 4455 C CA . LYS A 1 572 ? 16.996 -5.400 -11.108 1.00 63.84 572 LYS A CA 1
ATOM 4456 C C . LYS A 1 572 ? 17.887 -6.453 -11.790 1.00 63.84 572 LYS A C 1
ATOM 4458 O O . LYS A 1 572 ? 17.401 -7.399 -12.413 1.00 63.84 572 LYS A O 1
ATOM 4463 N N . LYS A 1 573 ? 19.213 -6.296 -11.692 1.00 66.56 573 LYS A N 1
ATOM 4464 C CA . LYS A 1 573 ? 20.221 -7.175 -12.339 1.00 66.56 573 LYS A CA 1
ATOM 4465 C C . LYS A 1 573 ? 20.131 -8.647 -11.896 1.00 66.56 573 LYS A C 1
ATOM 4467 O O . LYS A 1 573 ? 20.615 -9.536 -12.587 1.00 66.56 573 LYS A O 1
ATOM 4472 N N . GLU A 1 574 ? 19.519 -8.918 -10.752 1.00 62.19 574 GLU A N 1
ATOM 4473 C CA . GLU A 1 574 ? 19.271 -10.246 -10.190 1.00 62.19 574 GLU A CA 1
ATOM 4474 C C . GLU A 1 574 ? 18.150 -11.035 -10.895 1.00 62.19 574 GLU A C 1
ATOM 4476 O O . GLU A 1 574 ? 18.212 -12.266 -10.930 1.00 62.19 574 GLU A O 1
ATOM 4481 N N . LEU A 1 575 ? 17.161 -10.372 -11.514 1.00 64.31 575 LEU A N 1
ATOM 4482 C CA . LEU A 1 575 ? 16.120 -11.057 -12.303 1.00 64.31 575 LEU A CA 1
ATOM 4483 C C . LEU A 1 575 ? 16.720 -11.747 -13.531 1.00 64.31 575 LEU A C 1
ATOM 4485 O O . LEU A 1 575 ? 16.322 -12.848 -13.901 1.00 64.31 575 LEU A O 1
ATOM 4489 N N . ILE A 1 576 ? 17.765 -11.140 -14.086 1.00 71.00 576 ILE A N 1
ATOM 4490 C CA . ILE A 1 576 ? 18.528 -11.673 -15.211 1.00 71.00 576 ILE A CA 1
ATOM 4491 C C . ILE A 1 576 ? 19.234 -12.982 -14.833 1.00 71.00 576 ILE A C 1
ATOM 4493 O O . ILE A 1 576 ? 19.289 -13.918 -15.628 1.00 71.00 576 ILE A O 1
ATOM 4497 N N . ILE A 1 577 ? 19.752 -13.074 -13.602 1.00 70.50 577 ILE A N 1
ATOM 4498 C CA . ILE A 1 577 ? 20.352 -14.315 -13.092 1.00 70.50 577 ILE A CA 1
ATOM 4499 C C . ILE A 1 577 ? 19.281 -15.403 -13.004 1.00 70.50 577 ILE A C 1
ATOM 4501 O O . ILE A 1 577 ? 19.532 -16.529 -13.422 1.00 70.50 577 ILE A O 1
ATOM 4505 N N . THR A 1 578 ? 18.084 -15.059 -12.520 1.00 64.81 578 THR A N 1
ATOM 4506 C CA . THR A 1 578 ? 16.960 -16.003 -12.413 1.00 64.81 578 THR A CA 1
ATOM 4507 C C . THR A 1 578 ? 16.558 -16.546 -13.783 1.00 64.81 578 THR A C 1
ATOM 4509 O O . THR A 1 578 ? 16.427 -17.759 -13.932 1.00 64.81 578 THR A O 1
ATOM 4512 N N . GLU A 1 579 ? 16.422 -15.674 -14.788 1.00 71.19 579 GLU A N 1
ATOM 4513 C CA . GLU A 1 579 ? 16.113 -16.070 -16.168 1.00 71.19 579 GLU A CA 1
ATOM 4514 C C . GLU A 1 579 ? 17.129 -17.104 -16.682 1.00 71.19 579 GLU A C 1
ATOM 4516 O O . GLU A 1 579 ? 16.753 -18.181 -17.146 1.00 71.19 579 GLU A O 1
ATOM 4521 N N . ILE A 1 580 ? 18.426 -16.831 -16.507 1.00 76.56 580 ILE A N 1
ATOM 4522 C CA . ILE A 1 580 ? 19.489 -17.726 -16.980 1.00 76.56 580 ILE A CA 1
ATOM 4523 C C . ILE A 1 580 ? 19.543 -19.023 -16.173 1.00 76.56 580 ILE A C 1
ATOM 4525 O O . ILE A 1 580 ? 19.723 -20.091 -16.751 1.00 76.56 580 ILE A O 1
ATOM 4529 N N . GLU A 1 581 ? 19.399 -18.972 -14.850 1.00 74.75 581 GLU A N 1
ATOM 4530 C CA . GLU A 1 581 ? 19.451 -20.165 -14.002 1.00 74.75 581 GLU A CA 1
ATOM 4531 C C . GLU A 1 581 ? 18.292 -21.120 -14.284 1.00 74.75 581 GLU A C 1
ATOM 4533 O O . GLU A 1 581 ? 18.515 -22.329 -14.367 1.00 74.75 581 GLU A O 1
ATOM 4538 N N . VAL A 1 582 ? 17.074 -20.599 -14.469 1.00 74.12 582 VAL A N 1
ATOM 4539 C CA . VAL A 1 582 ? 15.903 -21.414 -14.819 1.00 74.12 582 VAL A CA 1
ATOM 4540 C C . VAL A 1 582 ? 16.126 -22.090 -16.168 1.00 74.12 582 VAL A C 1
ATOM 4542 O O . VAL A 1 582 ? 16.021 -23.316 -16.248 1.00 74.12 582 VAL A O 1
ATOM 4545 N N . MET A 1 583 ? 16.506 -21.331 -17.199 1.00 77.00 583 MET A N 1
ATOM 4546 C CA . MET A 1 583 ? 16.688 -21.894 -18.538 1.00 77.00 583 MET A CA 1
ATOM 4547 C C . MET A 1 583 ? 17.905 -22.831 -18.632 1.00 77.00 583 MET A C 1
ATOM 4549 O O . MET A 1 583 ? 17.852 -23.841 -19.325 1.00 77.00 583 MET A O 1
ATOM 4553 N N . LYS A 1 584 ? 18.996 -22.559 -17.901 1.00 81.38 584 LYS A N 1
ATOM 4554 C CA . LYS A 1 584 ? 20.191 -23.422 -17.868 1.00 81.38 584 LYS A CA 1
ATOM 4555 C C . LYS A 1 584 ? 19.945 -24.725 -17.108 1.00 81.38 584 LYS A C 1
ATOM 4557 O O . LYS A 1 584 ? 20.497 -25.767 -17.460 1.00 81.38 584 LYS A O 1
ATOM 4562 N N . LYS A 1 585 ? 19.154 -24.678 -16.032 1.00 80.31 585 LYS A N 1
ATOM 4563 C CA . LYS A 1 585 ? 18.889 -25.838 -15.168 1.00 80.31 585 LYS A CA 1
ATOM 4564 C C . LYS A 1 585 ? 17.837 -26.773 -15.751 1.00 80.31 585 LYS A C 1
ATOM 4566 O O . LYS A 1 585 ? 17.884 -27.974 -15.484 1.00 80.31 585 LYS A O 1
ATOM 4571 N N . PHE A 1 586 ? 16.883 -26.246 -16.513 1.00 80.31 586 PHE A N 1
ATOM 4572 C CA . PHE A 1 586 ? 15.716 -27.001 -16.940 1.00 80.31 586 PHE A CA 1
ATOM 4573 C C . PHE A 1 586 ? 15.575 -27.040 -18.457 1.00 80.31 586 PHE A C 1
ATOM 4575 O O . PHE A 1 586 ? 15.442 -26.014 -19.108 1.00 80.31 586 PHE A O 1
ATOM 4582 N N . HIS A 1 587 ? 15.530 -28.257 -18.995 1.00 86.50 587 HIS A N 1
ATOM 4583 C CA . HIS A 1 587 ? 15.280 -28.518 -20.408 1.00 86.50 587 HIS A CA 1
ATOM 4584 C C . HIS A 1 587 ? 13.911 -29.189 -20.541 1.00 86.50 587 HIS A C 1
ATOM 4586 O O . HIS A 1 587 ? 13.645 -30.194 -19.876 1.00 86.50 587 HIS A O 1
ATOM 4592 N N . HIS A 1 588 ? 13.039 -28.633 -21.379 1.00 93.50 588 HIS A N 1
ATOM 4593 C CA . HIS A 1 588 ? 11.697 -29.158 -21.626 1.00 93.50 588 HIS A CA 1
ATOM 4594 C C . HIS A 1 588 ? 11.300 -28.885 -23.087 1.00 93.50 588 HIS A C 1
ATOM 4596 O O . HIS A 1 588 ? 11.569 -27.789 -23.570 1.00 93.50 588 HIS A O 1
ATOM 4602 N N . PRO A 1 589 ? 10.637 -29.818 -23.802 1.00 94.62 589 PRO A N 1
ATOM 4603 C CA . PRO A 1 589 ? 10.298 -29.649 -25.223 1.00 94.62 589 PRO A CA 1
ATOM 4604 C C . PRO A 1 589 ? 9.440 -28.411 -25.529 1.00 94.62 589 PRO A C 1
ATOM 4606 O O . PRO A 1 589 ? 9.490 -27.895 -26.640 1.00 94.62 589 PRO A O 1
ATOM 4609 N N . ASN A 1 590 ? 8.675 -27.927 -24.546 1.00 96.31 590 ASN A N 1
ATOM 4610 C CA . ASN A 1 590 ? 7.819 -26.740 -24.658 1.00 96.31 590 ASN A CA 1
ATOM 4611 C C . ASN A 1 590 ? 8.386 -25.490 -23.949 1.00 96.31 590 ASN A C 1
ATOM 4613 O O . ASN A 1 590 ? 7.638 -24.562 -23.657 1.00 96.31 590 ASN A O 1
ATOM 4617 N N . ILE A 1 591 ? 9.682 -25.464 -23.629 1.00 93.06 591 ILE A N 1
ATOM 4618 C CA . ILE A 1 591 ? 10.402 -24.289 -23.109 1.00 93.06 591 ILE A CA 1
ATOM 4619 C C . ILE A 1 591 ? 11.560 -23.995 -24.064 1.00 93.06 591 ILE A C 1
ATOM 4621 O O . ILE A 1 591 ? 12.232 -24.925 -24.505 1.00 93.06 591 ILE A O 1
ATOM 4625 N N . VAL A 1 592 ? 11.782 -22.722 -24.393 1.00 92.25 592 VAL A N 1
ATOM 4626 C CA . VAL A 1 592 ? 12.889 -22.312 -25.267 1.00 92.25 592 VAL A CA 1
ATOM 4627 C C . VAL A 1 592 ? 14.228 -22.744 -24.672 1.00 92.25 592 VAL A C 1
ATOM 4629 O O . VAL A 1 592 ? 14.560 -22.429 -23.529 1.00 92.25 592 VAL A O 1
ATOM 4632 N N . ASN A 1 593 ? 15.003 -23.466 -25.473 1.00 90.25 593 ASN A N 1
ATOM 4633 C CA . ASN A 1 593 ? 16.277 -24.035 -25.087 1.00 90.25 593 ASN A CA 1
ATOM 4634 C C . ASN A 1 593 ? 17.363 -22.963 -24.935 1.00 90.25 593 ASN A C 1
ATOM 4636 O O . ASN A 1 593 ? 17.650 -22.201 -25.865 1.00 90.25 593 ASN A O 1
ATOM 4640 N N . PHE A 1 594 ? 18.013 -22.962 -23.774 1.00 89.62 594 PHE A N 1
ATOM 4641 C CA . PHE A 1 594 ? 19.224 -22.191 -23.516 1.00 89.62 594 PHE A CA 1
ATOM 4642 C C . PHE A 1 594 ? 20.437 -22.855 -24.174 1.00 89.62 594 PHE A C 1
ATOM 4644 O O . PHE A 1 594 ? 20.599 -24.071 -24.099 1.00 89.62 594 PHE A O 1
ATOM 4651 N N . ILE A 1 595 ? 21.300 -22.054 -24.799 1.00 89.12 595 ILE A N 1
ATOM 4652 C CA . ILE A 1 595 ? 22.533 -22.527 -25.439 1.00 89.12 595 ILE A CA 1
ATOM 4653 C C . ILE A 1 595 ? 23.748 -22.055 -24.638 1.00 89.12 595 ILE A C 1
ATOM 4655 O O . ILE A 1 595 ? 24.493 -22.882 -24.115 1.00 89.12 595 ILE A O 1
ATOM 4659 N N . ASP A 1 596 ? 23.945 -20.740 -24.514 1.00 87.38 596 ASP A N 1
ATOM 4660 C CA . ASP A 1 596 ? 25.080 -20.163 -23.780 1.00 87.38 596 ASP A CA 1
ATOM 4661 C C . ASP A 1 596 ? 24.773 -18.735 -23.286 1.00 87.38 596 ASP A C 1
ATOM 4663 O O . ASP A 1 596 ? 23.749 -18.136 -23.623 1.00 87.38 596 ASP A O 1
ATOM 4667 N N . CYS A 1 597 ? 25.662 -18.167 -22.472 1.00 88.06 597 CYS A N 1
ATOM 4668 C CA . CYS A 1 597 ? 25.592 -16.789 -22.011 1.00 88.06 597 CYS A CA 1
ATOM 4669 C C . CYS A 1 597 ? 26.982 -16.139 -21.961 1.00 88.06 597 CYS A C 1
ATOM 4671 O O . CYS A 1 597 ? 27.904 -16.682 -21.354 1.00 88.06 597 CYS A O 1
ATOM 4673 N N . HIS A 1 598 ? 27.116 -14.940 -22.536 1.00 86.19 598 HIS A N 1
ATOM 4674 C CA . HIS A 1 598 ? 28.367 -14.177 -22.608 1.00 86.19 598 HIS A CA 1
ATOM 4675 C C . HIS A 1 598 ? 28.199 -12.758 -22.050 1.00 86.19 598 HIS A C 1
ATOM 4677 O O . HIS A 1 598 ? 27.125 -12.171 -22.139 1.00 86.19 598 HIS A O 1
ATOM 4683 N N . LEU A 1 599 ? 29.275 -12.181 -21.510 1.00 82.31 599 LEU A N 1
ATOM 4684 C CA . LEU A 1 599 ? 29.336 -10.776 -21.100 1.00 82.31 599 LEU A CA 1
ATOM 4685 C C . LEU A 1 599 ? 30.203 -10.017 -22.110 1.00 82.31 599 LEU A C 1
ATOM 4687 O O . LEU A 1 599 ? 31.403 -10.267 -22.200 1.00 82.31 599 LEU A O 1
ATOM 4691 N N . VAL A 1 600 ? 29.600 -9.106 -22.871 1.00 80.38 600 VAL A N 1
ATOM 4692 C CA . VAL A 1 600 ? 30.221 -8.403 -24.003 1.00 80.38 600 VAL A CA 1
ATOM 4693 C C . VAL A 1 600 ? 30.110 -6.903 -23.769 1.00 80.38 600 VAL A C 1
ATOM 4695 O O . VAL A 1 600 ? 29.009 -6.372 -23.773 1.00 80.38 600 VAL A O 1
ATOM 4698 N N . SER A 1 601 ? 31.231 -6.202 -23.574 1.00 73.50 601 SER A N 1
ATOM 4699 C CA . SER A 1 601 ? 31.241 -4.736 -23.387 1.00 73.50 601 SER A CA 1
ATOM 4700 C C . SER A 1 601 ? 30.229 -4.223 -22.346 1.00 73.50 601 SER A C 1
ATOM 4702 O O . SER A 1 601 ? 29.570 -3.218 -22.575 1.00 73.50 601 SER A O 1
ATOM 4704 N N . GLU A 1 602 ? 30.118 -4.919 -21.208 1.00 72.81 602 GLU A N 1
ATOM 4705 C CA . GLU A 1 602 ? 29.161 -4.635 -20.117 1.00 72.81 602 GLU A CA 1
ATOM 4706 C C . GLU A 1 602 ? 27.683 -4.992 -20.400 1.00 72.81 602 GLU A C 1
ATOM 4708 O O . GLU A 1 602 ? 26.844 -4.865 -19.505 1.00 72.81 602 GLU A O 1
ATOM 4713 N N . ASP A 1 603 ? 27.377 -5.545 -21.576 1.00 81.94 603 ASP A N 1
ATOM 4714 C CA . ASP A 1 603 ? 26.080 -6.137 -21.912 1.00 81.94 603 ASP A CA 1
ATOM 4715 C C . ASP A 1 603 ? 26.082 -7.646 -21.681 1.00 81.94 603 ASP A C 1
ATOM 4717 O O . ASP A 1 603 ? 27.044 -8.346 -22.004 1.00 81.94 603 ASP A O 1
ATOM 4721 N N . LEU A 1 604 ? 24.973 -8.177 -21.174 1.00 85.25 604 LEU A N 1
ATOM 4722 C CA . LEU A 1 604 ? 24.767 -9.613 -21.072 1.00 85.25 604 LEU A CA 1
ATOM 4723 C C . LEU A 1 604 ? 24.062 -10.135 -22.318 1.00 85.25 604 LEU A C 1
ATOM 4725 O O . LEU A 1 604 ? 23.011 -9.631 -22.709 1.00 85.25 604 LEU A O 1
ATOM 4729 N N . TRP A 1 605 ? 24.650 -11.145 -22.945 1.00 88.88 605 TRP A N 1
ATOM 4730 C CA . TRP A 1 605 ? 24.106 -11.826 -24.110 1.00 88.88 605 TRP A CA 1
ATOM 4731 C C . TRP A 1 605 ? 23.649 -13.215 -23.682 1.00 88.88 605 TRP A C 1
ATOM 4733 O O . TRP A 1 605 ? 24.461 -14.012 -23.216 1.00 88.88 605 TRP A O 1
ATOM 4743 N N . VAL A 1 606 ? 22.361 -13.508 -23.840 1.00 88.38 606 VAL A N 1
ATOM 4744 C CA . VAL A 1 606 ? 21.783 -14.841 -23.611 1.00 88.38 606 VAL A CA 1
ATOM 4745 C C . VAL A 1 606 ? 21.447 -15.456 -24.961 1.00 88.38 606 VAL A C 1
ATOM 4747 O O . VAL A 1 606 ? 20.680 -14.878 -25.732 1.00 88.38 606 VAL A O 1
ATOM 4750 N N . ILE A 1 607 ? 22.069 -16.594 -25.260 1.00 90.94 607 ILE A N 1
ATOM 4751 C CA . ILE A 1 607 ? 22.004 -17.278 -26.548 1.00 90.94 607 ILE A CA 1
ATOM 4752 C C . ILE A 1 607 ? 21.022 -18.432 -26.377 1.00 90.94 607 ILE A C 1
ATOM 4754 O O . ILE A 1 607 ? 21.168 -19.266 -25.481 1.00 90.94 607 ILE A O 1
ATOM 4758 N N . MET A 1 608 ? 20.014 -18.470 -27.236 1.00 92.19 608 MET A N 1
ATOM 4759 C CA . MET A 1 608 ? 18.921 -19.433 -27.185 1.00 92.19 608 MET A CA 1
ATOM 4760 C C . MET A 1 608 ? 18.597 -19.955 -28.585 1.00 92.19 608 MET A C 1
ATOM 4762 O O . MET A 1 608 ? 19.000 -19.363 -29.595 1.00 92.19 608 MET A O 1
ATOM 4766 N N . GLU A 1 609 ? 17.871 -21.070 -28.652 1.00 93.31 609 GLU A N 1
ATOM 4767 C CA . GLU A 1 609 ? 17.405 -21.602 -29.934 1.00 93.31 609 GLU A CA 1
ATOM 4768 C C . GLU A 1 609 ? 16.565 -20.566 -30.700 1.00 93.31 609 GLU A C 1
ATOM 4770 O O . GLU A 1 609 ? 15.793 -19.799 -30.120 1.00 93.31 609 GLU A O 1
ATOM 4775 N N . PHE A 1 610 ? 16.730 -20.521 -32.022 1.00 94.69 610 PHE A N 1
ATOM 4776 C CA . PHE A 1 610 ? 15.945 -19.636 -32.874 1.00 94.69 610 PHE A CA 1
ATOM 4777 C C . PHE A 1 610 ? 14.710 -20.358 -33.416 1.00 94.69 610 PHE A C 1
ATOM 4779 O O . PHE A 1 610 ? 14.826 -21.290 -34.211 1.00 94.69 610 PHE A O 1
ATOM 4786 N N . LEU A 1 611 ? 13.527 -19.868 -33.047 1.00 94.50 611 LEU A N 1
ATOM 4787 C CA . LEU A 1 611 ? 12.246 -20.351 -33.557 1.00 94.50 611 LEU A CA 1
ATOM 4788 C C . LEU A 1 611 ? 11.770 -19.468 -34.715 1.00 94.50 611 LEU A C 1
ATOM 4790 O O . LEU A 1 611 ? 11.382 -18.313 -34.540 1.00 94.50 611 LEU A O 1
ATOM 4794 N N . GLU A 1 612 ? 11.831 -20.015 -35.930 1.00 92.31 612 GLU A N 1
ATOM 4795 C CA . GLU A 1 612 ? 11.604 -19.255 -37.164 1.00 92.31 612 GLU A CA 1
ATOM 4796 C C . GLU A 1 612 ? 10.155 -18.776 -37.352 1.00 92.31 612 GLU A C 1
ATOM 4798 O O . GLU A 1 612 ? 9.923 -17.809 -38.086 1.00 92.31 612 GLU A O 1
ATOM 4803 N N . GLY A 1 613 ? 9.185 -19.409 -36.692 1.00 92.56 613 GLY A N 1
ATOM 4804 C CA . GLY A 1 613 ? 7.779 -19.020 -36.763 1.00 92.56 613 GLY A CA 1
ATOM 4805 C C . GLY A 1 613 ? 7.447 -17.726 -36.018 1.00 92.56 613 GLY A C 1
ATOM 4806 O O . GLY A 1 613 ? 6.412 -17.136 -36.307 1.00 92.56 613 GLY A O 1
ATOM 4807 N N . GLY A 1 614 ? 8.335 -17.229 -35.150 1.00 93.00 614 GLY A N 1
ATOM 4808 C CA . GLY A 1 614 ? 8.123 -15.978 -34.417 1.00 93.00 614 GLY A CA 1
ATOM 4809 C C . GLY A 1 614 ? 7.168 -16.125 -33.230 1.00 93.00 614 GLY A C 1
ATOM 4810 O O . GLY A 1 614 ? 6.951 -17.233 -32.742 1.00 93.00 614 GLY A O 1
ATOM 4811 N N . ALA A 1 615 ? 6.652 -14.998 -32.737 1.00 93.06 615 ALA A N 1
ATOM 4812 C CA . ALA A 1 615 ? 5.732 -14.965 -31.601 1.00 93.06 615 ALA A CA 1
ATOM 4813 C C . ALA A 1 615 ? 4.306 -15.347 -32.018 1.00 93.06 615 ALA A C 1
ATOM 4815 O O . ALA A 1 615 ? 3.877 -15.048 -33.134 1.00 93.06 615 ALA A O 1
ATOM 4816 N N . LEU A 1 616 ? 3.556 -15.960 -31.103 1.00 96.62 616 LEU A N 1
ATOM 4817 C CA . LEU A 1 616 ? 2.153 -16.311 -31.311 1.00 96.62 616 LEU A CA 1
ATOM 4818 C C . LEU A 1 616 ? 1.291 -15.069 -31.582 1.00 96.62 616 LEU A C 1
ATOM 4820 O O . LEU A 1 616 ? 0.343 -15.178 -32.356 1.00 96.62 616 LEU A O 1
ATOM 4824 N N . THR A 1 617 ? 1.651 -13.900 -31.035 1.00 93.88 617 THR A N 1
ATOM 4825 C CA . THR A 1 617 ? 0.971 -12.616 -31.288 1.00 93.88 617 THR A CA 1
ATOM 4826 C C . THR A 1 617 ? 0.772 -12.361 -32.780 1.00 93.88 617 THR A C 1
ATOM 4828 O O . THR A 1 617 ? -0.333 -12.040 -33.198 1.00 93.88 617 THR A O 1
ATOM 4831 N N . ASP A 1 618 ? 1.805 -12.595 -33.601 1.00 92.88 618 ASP A N 1
ATOM 4832 C CA . ASP A 1 618 ? 1.738 -12.385 -35.054 1.00 92.88 618 ASP A CA 1
ATOM 4833 C C . ASP A 1 618 ? 0.638 -13.251 -35.700 1.00 92.88 618 ASP A C 1
ATOM 4835 O O . ASP A 1 618 ? -0.031 -12.832 -36.640 1.00 92.88 618 ASP A O 1
ATOM 4839 N N . VAL A 1 619 ? 0.452 -14.483 -35.218 1.00 95.69 619 VAL A N 1
ATOM 4840 C CA . VAL A 1 619 ? -0.574 -15.403 -35.731 1.00 95.69 619 VAL A CA 1
ATOM 4841 C C . VAL A 1 619 ? -1.960 -14.986 -35.261 1.00 95.69 619 VAL A C 1
ATOM 4843 O O . VAL A 1 619 ? -2.903 -15.021 -36.049 1.00 95.69 619 VAL A O 1
ATOM 4846 N N . VAL A 1 620 ? -2.076 -14.590 -33.997 1.00 94.75 620 VAL A N 1
ATOM 4847 C CA . VAL A 1 620 ? -3.344 -14.226 -33.365 1.00 94.75 620 VAL A CA 1
ATOM 4848 C C . VAL A 1 620 ? -3.919 -12.925 -33.929 1.00 94.75 620 VAL A C 1
ATOM 4850 O O . VAL A 1 620 ? -5.126 -12.840 -34.130 1.00 94.75 620 VAL A O 1
ATOM 4853 N N . THR A 1 621 ? -3.080 -11.937 -34.252 1.00 91.50 621 THR A N 1
ATOM 4854 C CA . THR A 1 621 ? -3.556 -10.659 -34.808 1.00 91.50 621 THR A CA 1
ATOM 4855 C C . THR A 1 621 ? -3.892 -10.739 -36.296 1.00 91.50 621 THR A C 1
ATOM 4857 O O . THR A 1 621 ? -4.776 -10.025 -36.765 1.00 91.50 621 THR A O 1
ATOM 4860 N N . GLU A 1 622 ? -3.204 -11.599 -37.054 1.00 93.38 622 GLU A N 1
ATOM 4861 C CA . GLU A 1 622 ? -3.313 -11.634 -38.521 1.00 93.38 622 GLU A CA 1
ATOM 4862 C C . GLU A 1 622 ? -4.165 -12.788 -39.063 1.00 93.38 622 GLU A C 1
ATOM 4864 O O . GLU A 1 622 ? -4.509 -12.811 -40.249 1.00 93.38 622 GLU A O 1
ATOM 4869 N N . THR A 1 623 ? -4.480 -13.787 -38.238 1.00 93.19 623 THR A N 1
ATOM 4870 C CA . THR A 1 623 ? -5.190 -14.994 -38.675 1.00 93.19 623 THR A CA 1
ATOM 4871 C C . THR A 1 623 ? -6.247 -15.431 -37.668 1.00 93.19 623 THR A C 1
ATOM 4873 O O . THR A 1 623 ? -6.243 -15.015 -36.518 1.00 93.19 623 THR A O 1
ATOM 4876 N N . LEU A 1 624 ? -7.159 -16.301 -38.107 1.00 92.44 624 LEU A N 1
ATOM 4877 C CA . LEU A 1 624 ? -8.139 -16.933 -37.228 1.00 92.44 624 LEU A CA 1
ATOM 4878 C C . LEU A 1 624 ? -7.730 -18.377 -36.958 1.00 92.44 624 LEU A C 1
ATOM 4880 O O . LEU A 1 624 ? -7.534 -19.164 -37.890 1.00 92.44 624 LEU A O 1
ATOM 4884 N N . MET A 1 625 ? -7.645 -18.724 -35.680 1.00 95.25 625 MET A N 1
ATOM 4885 C CA . MET A 1 625 ? -7.387 -20.084 -35.228 1.00 95.25 625 MET A CA 1
ATOM 4886 C C . MET A 1 625 ? -8.711 -20.804 -34.972 1.00 95.25 625 MET A C 1
ATOM 4888 O O . MET A 1 625 ? -9.647 -20.240 -34.411 1.00 95.25 625 MET A O 1
ATOM 4892 N N . ASN A 1 626 ? -8.807 -22.072 -35.367 1.00 94.88 626 ASN A N 1
ATOM 4893 C CA . ASN A 1 626 ? -9.935 -22.906 -34.955 1.00 94.88 626 ASN A CA 1
ATOM 4894 C C . ASN A 1 626 ? -9.704 -23.490 -33.552 1.00 94.88 626 ASN A C 1
ATOM 4896 O O . ASN A 1 626 ? -8.567 -23.592 -33.091 1.00 94.88 626 ASN A O 1
ATOM 4900 N N . GLU A 1 627 ? -10.772 -23.943 -32.893 1.00 95.69 627 GLU A N 1
ATOM 4901 C CA . GLU A 1 627 ? -10.690 -24.462 -31.519 1.00 95.69 627 GLU A CA 1
ATOM 4902 C C . GLU A 1 627 ? -9.678 -25.602 -31.348 1.00 95.69 627 GLU A C 1
ATOM 4904 O O . GLU A 1 627 ? -9.029 -25.703 -30.310 1.00 95.69 627 GLU A O 1
ATOM 4909 N N . GLY A 1 628 ? -9.506 -26.449 -32.367 1.00 96.31 628 GLY A N 1
ATOM 4910 C CA . GLY A 1 628 ? -8.545 -27.549 -32.333 1.00 96.31 628 GLY A CA 1
ATOM 4911 C C . GLY A 1 628 ? -7.090 -27.073 -32.334 1.00 96.31 628 GLY A C 1
ATOM 4912 O O . GLY A 1 628 ? -6.266 -27.639 -31.613 1.00 96.31 628 GLY A O 1
ATOM 4913 N N . GLN A 1 629 ? -6.785 -26.011 -33.088 1.00 97.19 629 GLN A N 1
ATOM 4914 C CA . GLN A 1 629 ? -5.475 -25.349 -33.096 1.00 97.19 629 GLN A CA 1
ATOM 4915 C C . GLN A 1 629 ? -5.226 -24.603 -31.782 1.00 97.19 629 GLN A C 1
ATOM 4917 O O . GLN A 1 629 ? -4.145 -24.734 -31.212 1.00 97.19 629 GLN A O 1
ATOM 4922 N N . ILE A 1 630 ? -6.231 -23.879 -31.275 1.00 97.31 630 ILE A N 1
ATOM 4923 C CA . ILE A 1 630 ? -6.177 -23.188 -29.977 1.00 97.31 630 ILE A CA 1
ATOM 4924 C C . ILE A 1 630 ? -5.881 -24.201 -28.870 1.00 97.31 630 ILE A C 1
ATOM 4926 O O . ILE A 1 630 ? -4.908 -24.054 -28.136 1.00 97.31 630 ILE A O 1
ATOM 4930 N N . ALA A 1 631 ? -6.648 -25.293 -28.812 1.00 97.56 631 ALA A N 1
ATOM 4931 C CA . ALA A 1 631 ? -6.431 -26.365 -27.850 1.00 97.56 631 ALA A CA 1
ATOM 4932 C C . ALA A 1 631 ? -5.032 -26.987 -27.983 1.00 97.56 631 ALA A C 1
ATOM 4934 O O . ALA A 1 631 ? -4.428 -27.336 -26.970 1.00 97.56 631 ALA A O 1
ATOM 4935 N N . ALA A 1 632 ? -4.503 -27.137 -29.204 1.00 97.38 632 ALA A N 1
ATOM 4936 C CA . ALA A 1 632 ? -3.160 -27.669 -29.425 1.00 97.38 632 ALA A CA 1
ATOM 4937 C C . ALA A 1 632 ? -2.075 -26.753 -28.834 1.00 97.38 632 ALA A C 1
ATOM 4939 O O . ALA A 1 632 ? -1.219 -27.247 -28.102 1.00 97.38 632 ALA A O 1
ATOM 4940 N N . VAL A 1 633 ? -2.141 -25.439 -29.083 1.00 97.88 633 VAL A N 1
ATOM 4941 C CA . VAL A 1 633 ? -1.216 -24.452 -28.492 1.00 97.88 633 VAL A CA 1
ATOM 4942 C C . VAL A 1 633 ? -1.344 -24.432 -26.970 1.00 97.88 633 VAL A C 1
ATOM 4944 O O . VAL A 1 633 ? -0.346 -24.599 -26.269 1.00 97.88 633 VAL A O 1
ATOM 4947 N N . THR A 1 634 ? -2.572 -24.325 -26.450 1.00 98.12 634 THR A N 1
ATOM 4948 C CA . THR A 1 634 ? -2.855 -24.337 -25.008 1.00 98.12 634 THR A CA 1
ATOM 4949 C C . THR A 1 634 ? -2.275 -25.574 -24.329 1.00 98.12 634 THR A C 1
ATOM 4951 O O . THR A 1 634 ? -1.661 -25.459 -23.270 1.00 98.12 634 THR A O 1
ATOM 4954 N N . ARG A 1 635 ? -2.415 -26.759 -24.934 1.00 98.00 635 ARG A N 1
ATOM 4955 C CA . ARG A 1 635 ? -1.881 -28.009 -24.380 1.00 98.00 635 ARG A CA 1
ATOM 4956 C C . ARG A 1 635 ? -0.361 -27.974 -24.239 1.00 98.00 635 ARG A C 1
ATOM 4958 O O . ARG A 1 635 ? 0.161 -28.395 -23.209 1.00 98.00 635 ARG A O 1
ATOM 4965 N N . GLU A 1 636 ? 0.352 -27.490 -25.252 1.00 97.81 636 GLU A N 1
ATOM 4966 C CA . GLU A 1 636 ? 1.814 -27.403 -25.209 1.00 97.81 636 GLU A CA 1
ATOM 4967 C C . GLU A 1 636 ? 2.294 -26.391 -24.158 1.00 97.81 636 GLU A C 1
ATOM 4969 O O . GLU A 1 636 ? 3.207 -26.690 -23.384 1.00 97.81 636 GLU A O 1
ATOM 4974 N N . CYS A 1 637 ? 1.621 -25.244 -24.034 1.00 98.00 637 CYS A N 1
ATOM 4975 C CA . CYS A 1 637 ? 1.911 -24.284 -22.971 1.00 98.00 637 CYS A CA 1
ATOM 4976 C C . CYS A 1 637 ? 1.584 -24.844 -21.574 1.00 98.00 637 CYS A C 1
ATOM 4978 O O . CYS A 1 637 ? 2.358 -24.653 -20.637 1.00 98.00 637 CYS A O 1
ATOM 4980 N N . LEU A 1 638 ? 0.480 -25.584 -21.417 1.00 97.94 638 LEU A N 1
ATOM 4981 C CA . LEU A 1 638 ? 0.123 -26.221 -20.147 1.00 97.94 638 LEU A CA 1
ATOM 4982 C C . LEU A 1 638 ? 1.121 -27.299 -19.719 1.00 97.94 638 LEU A C 1
ATOM 4984 O O . LEU A 1 638 ? 1.381 -27.420 -18.525 1.00 97.94 638 LEU A O 1
ATOM 4988 N N . LYS A 1 639 ? 1.715 -28.054 -20.653 1.00 97.62 639 LYS A N 1
ATOM 4989 C CA . LYS A 1 639 ? 2.802 -28.999 -20.337 1.00 97.62 639 LYS A CA 1
ATOM 4990 C C . LYS A 1 639 ? 4.019 -28.274 -19.762 1.00 97.62 639 LYS A C 1
ATOM 4992 O O . LYS A 1 639 ? 4.566 -28.706 -18.749 1.00 97.62 639 LYS A O 1
ATOM 4997 N N . ALA A 1 640 ? 4.410 -27.148 -20.365 1.00 95.88 640 ALA A N 1
ATOM 4998 C CA . ALA A 1 640 ? 5.483 -26.310 -19.833 1.00 95.88 640 ALA A CA 1
ATOM 4999 C C . ALA A 1 640 ? 5.140 -25.762 -18.436 1.00 95.88 640 ALA A C 1
ATOM 5001 O O . ALA A 1 640 ? 5.945 -25.884 -17.514 1.00 95.88 640 ALA A O 1
ATOM 5002 N N . LEU A 1 641 ? 3.929 -25.226 -18.246 1.00 96.25 641 LEU A N 1
ATOM 5003 C CA . LEU A 1 641 ? 3.484 -24.711 -16.948 1.00 96.25 641 LEU A CA 1
ATOM 5004 C C . LEU A 1 641 ? 3.403 -25.808 -15.882 1.00 96.25 641 LEU A C 1
ATOM 5006 O O . LEU A 1 641 ? 3.871 -25.599 -14.770 1.00 96.25 641 LEU A O 1
ATOM 5010 N N . GLN A 1 642 ? 2.886 -26.996 -16.204 1.00 96.94 642 GLN A N 1
ATOM 5011 C CA . GLN A 1 642 ? 2.866 -28.138 -15.286 1.00 96.94 642 GLN A CA 1
ATOM 5012 C C . GLN A 1 642 ? 4.285 -28.508 -14.836 1.00 96.94 642 GLN A C 1
ATOM 5014 O O . GLN A 1 642 ? 4.522 -28.727 -13.647 1.00 96.94 642 GLN A O 1
ATOM 5019 N N . PHE A 1 643 ? 5.239 -28.536 -15.770 1.00 94.56 643 PHE A N 1
ATOM 5020 C CA . PHE A 1 643 ? 6.640 -28.817 -15.470 1.00 94.56 643 PHE A CA 1
ATOM 5021 C C . PHE A 1 643 ? 7.255 -27.790 -14.499 1.00 94.56 643 PHE A C 1
ATOM 5023 O O . PHE A 1 643 ? 7.982 -28.184 -13.578 1.00 94.56 643 PHE A O 1
ATOM 5030 N N . LEU A 1 644 ? 6.951 -26.500 -14.682 1.00 91.38 644 LEU A N 1
ATOM 5031 C CA . LEU A 1 644 ? 7.405 -25.407 -13.813 1.00 91.38 644 LEU A CA 1
ATOM 5032 C C . LEU A 1 644 ? 6.719 -25.450 -12.441 1.00 91.38 644 LEU A C 1
ATOM 5034 O O . LEU A 1 644 ? 7.390 -25.431 -11.408 1.00 91.38 644 LEU A O 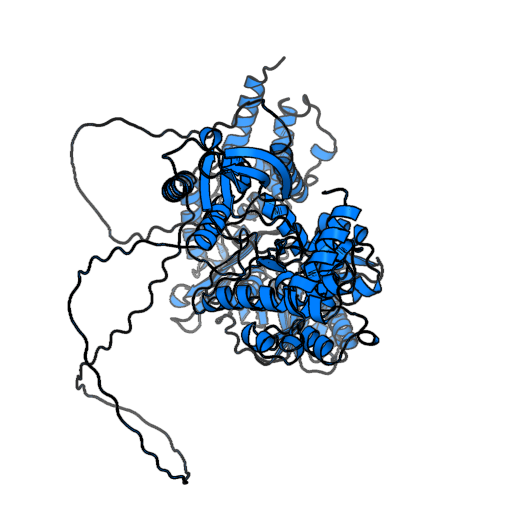1
ATOM 5038 N N . HIS A 1 645 ? 5.392 -25.587 -12.423 1.00 93.19 645 HIS A N 1
ATOM 5039 C CA . HIS A 1 645 ? 4.568 -25.599 -11.212 1.00 93.19 645 HIS A CA 1
ATOM 5040 C C . HIS A 1 645 ? 4.916 -26.776 -10.299 1.00 93.19 645 HIS A C 1
ATOM 5042 O O . HIS A 1 645 ? 5.017 -26.593 -9.092 1.00 93.19 645 HIS A O 1
ATOM 5048 N N . ALA A 1 646 ? 5.218 -27.954 -10.858 1.00 91.38 646 ALA A N 1
ATOM 5049 C CA . ALA A 1 646 ? 5.693 -29.116 -10.096 1.00 91.38 646 ALA A CA 1
ATOM 5050 C C . ALA A 1 646 ? 7.035 -28.876 -9.374 1.00 91.38 646 ALA A C 1
ATOM 5052 O O . ALA A 1 646 ? 7.412 -29.629 -8.480 1.00 91.38 646 ALA A O 1
ATOM 5053 N N . ARG A 1 647 ? 7.776 -27.835 -9.769 1.00 87.38 647 ARG A N 1
ATOM 5054 C CA . ARG A 1 647 ? 9.038 -27.393 -9.153 1.00 87.38 647 ARG A CA 1
ATOM 5055 C C . ARG A 1 647 ? 8.866 -26.101 -8.362 1.00 87.38 647 ARG A C 1
ATOM 5057 O O . ARG A 1 647 ? 9.862 -25.464 -8.013 1.00 87.38 647 ARG A O 1
ATOM 5064 N N . ASN A 1 648 ? 7.617 -25.730 -8.081 1.00 82.88 648 ASN A N 1
ATOM 5065 C CA . ASN A 1 648 ? 7.234 -24.497 -7.416 1.00 82.88 648 ASN A CA 1
ATOM 5066 C C . ASN A 1 648 ? 7.682 -23.237 -8.170 1.00 82.88 648 ASN A C 1
ATOM 5068 O O . ASN A 1 648 ? 7.920 -22.220 -7.540 1.00 82.88 648 ASN A O 1
ATOM 5072 N N . ILE A 1 649 ? 7.829 -23.267 -9.496 1.00 84.31 649 ILE A N 1
ATOM 5073 C CA . ILE A 1 649 ? 8.190 -22.082 -10.289 1.00 84.31 649 ILE A CA 1
ATOM 5074 C C . ILE A 1 649 ? 6.922 -21.498 -10.913 1.00 84.31 649 ILE A C 1
ATOM 5076 O O . ILE A 1 649 ? 6.214 -22.210 -11.616 1.00 84.31 649 ILE A O 1
ATOM 5080 N N . ILE A 1 650 ? 6.653 -20.215 -10.672 1.00 87.31 650 ILE A N 1
ATOM 5081 C CA . ILE A 1 650 ? 5.572 -19.441 -11.304 1.00 87.31 650 ILE A CA 1
ATOM 5082 C C . ILE A 1 650 ? 6.162 -18.603 -12.439 1.00 87.31 650 ILE A C 1
ATOM 5084 O O . ILE A 1 650 ? 7.190 -17.958 -12.220 1.00 87.31 650 ILE A O 1
ATOM 5088 N N . HIS A 1 651 ? 5.507 -18.571 -13.602 1.00 89.50 651 HIS A N 1
ATOM 5089 C CA . HIS A 1 651 ? 5.953 -17.800 -14.765 1.00 89.50 651 HIS A CA 1
ATOM 5090 C C . HIS A 1 651 ? 5.689 -16.291 -14.620 1.00 89.50 651 HIS A C 1
ATOM 5092 O O . HIS A 1 651 ? 6.593 -15.484 -14.826 1.00 89.50 651 HIS A O 1
ATOM 5098 N N . ARG A 1 652 ? 4.469 -15.912 -14.209 1.00 85.25 652 ARG A N 1
ATOM 5099 C CA . ARG A 1 652 ? 3.979 -14.541 -13.938 1.00 85.25 652 ARG A CA 1
ATOM 5100 C C . ARG A 1 652 ? 3.792 -13.602 -15.138 1.00 85.25 652 ARG A C 1
ATOM 5102 O O . ARG A 1 652 ? 3.197 -12.545 -14.959 1.00 85.25 652 ARG A O 1
ATOM 5109 N N . ASP A 1 653 ? 4.230 -13.971 -16.341 1.00 87.62 653 ASP A N 1
ATOM 5110 C CA . ASP A 1 653 ? 3.981 -13.183 -17.567 1.00 87.62 653 ASP A CA 1
ATOM 5111 C C . ASP A 1 653 ? 3.559 -14.061 -18.762 1.00 87.62 653 ASP A C 1
ATOM 5113 O O . ASP A 1 653 ? 4.226 -14.114 -19.791 1.00 87.62 653 ASP A O 1
ATOM 5117 N N . ILE A 1 654 ? 2.484 -14.841 -18.603 1.00 95.00 654 ILE A N 1
ATOM 5118 C CA . ILE A 1 654 ? 1.921 -15.661 -19.691 1.00 95.00 654 ILE A CA 1
ATOM 5119 C C . ILE A 1 654 ? 1.036 -14.797 -20.597 1.00 95.00 654 ILE A C 1
ATOM 5121 O O . ILE A 1 654 ? 0.048 -14.230 -20.136 1.00 95.00 654 ILE A O 1
ATOM 5125 N N . LYS A 1 655 ? 1.397 -14.728 -21.881 1.00 94.00 655 LYS A N 1
ATOM 5126 C CA . LYS A 1 655 ? 0.725 -13.985 -22.963 1.00 94.00 655 LYS A CA 1
ATOM 5127 C C . LYS A 1 655 ? 1.249 -14.461 -24.322 1.00 94.00 655 LYS A C 1
ATOM 5129 O O . LYS A 1 655 ? 2.299 -15.109 -24.363 1.00 94.00 655 LYS A O 1
ATOM 5134 N N . SER A 1 656 ? 0.569 -14.117 -25.415 1.00 94.44 656 SER A N 1
ATOM 5135 C CA . SER A 1 656 ? 0.958 -14.543 -26.769 1.00 94.44 656 SER A CA 1
ATOM 5136 C C . SER A 1 656 ? 2.374 -14.094 -27.182 1.00 94.44 656 SER A C 1
ATOM 5138 O O . SER A 1 656 ? 3.075 -14.853 -27.854 1.00 94.44 656 SER A O 1
ATOM 5140 N N . ASP A 1 657 ? 2.855 -12.940 -26.699 1.00 90.25 657 ASP A N 1
ATOM 5141 C CA . ASP A 1 657 ? 4.214 -12.440 -26.983 1.00 90.25 657 ASP A CA 1
ATOM 5142 C C . ASP A 1 657 ? 5.318 -13.373 -26.468 1.00 90.25 657 ASP A C 1
ATOM 5144 O O . ASP A 1 657 ? 6.404 -13.449 -27.046 1.00 90.25 657 ASP A O 1
ATOM 5148 N N . ASN A 1 658 ? 5.021 -14.112 -25.395 1.00 92.81 658 ASN A N 1
ATOM 5149 C CA . ASN A 1 658 ? 5.953 -15.010 -24.714 1.00 92.81 658 ASN A CA 1
ATOM 5150 C C . ASN A 1 658 ? 5.764 -16.482 -25.131 1.00 92.81 658 ASN A C 1
ATOM 5152 O O . ASN A 1 658 ? 6.299 -17.393 -24.493 1.00 92.81 658 ASN A O 1
ATOM 5156 N N . VAL A 1 659 ? 5.034 -16.728 -26.224 1.00 96.38 659 VAL A N 1
ATOM 5157 C CA . VAL A 1 659 ? 4.911 -18.040 -26.870 1.00 96.38 659 VAL A CA 1
ATOM 5158 C C . VAL A 1 659 ? 5.545 -17.969 -28.254 1.00 96.38 659 VAL A C 1
ATOM 5160 O O . VAL A 1 659 ? 5.094 -17.219 -29.114 1.00 96.38 659 VAL A O 1
ATOM 5163 N N . LEU A 1 660 ? 6.584 -18.768 -28.489 1.00 96.06 660 LEU A N 1
ATOM 5164 C CA . LEU A 1 660 ? 7.286 -18.828 -29.769 1.00 96.06 660 LEU A CA 1
ATOM 5165 C C . LEU A 1 660 ? 6.922 -20.088 -30.557 1.00 96.06 660 LEU A C 1
ATOM 5167 O O . LEU A 1 660 ? 6.707 -21.162 -29.984 1.00 96.06 660 LEU A O 1
ATOM 5171 N N . LEU A 1 661 ? 6.896 -19.949 -31.883 1.00 97.12 661 LEU A N 1
ATOM 5172 C CA . LEU A 1 661 ? 6.464 -20.980 -32.821 1.00 97.12 661 LEU A CA 1
ATOM 5173 C C . LEU A 1 661 ? 7.601 -21.446 -33.740 1.00 97.12 661 LEU A C 1
ATOM 5175 O O . LEU A 1 661 ? 8.353 -20.639 -34.286 1.00 97.12 661 LEU A O 1
ATOM 5179 N N . GLY A 1 662 ? 7.705 -22.756 -33.961 1.00 95.00 662 GLY A N 1
ATOM 5180 C CA . GLY A 1 662 ? 8.605 -23.366 -34.948 1.00 95.00 662 GLY A CA 1
ATOM 5181 C C . GLY A 1 662 ? 7.909 -23.657 -36.282 1.00 95.00 662 GLY A C 1
ATOM 5182 O O . GLY A 1 662 ? 6.695 -23.857 -36.342 1.00 95.00 662 GLY A O 1
ATOM 5183 N N . MET A 1 663 ? 8.674 -23.760 -37.373 1.00 93.31 663 MET A N 1
ATOM 5184 C CA . MET A 1 663 ? 8.125 -24.071 -38.709 1.00 93.31 663 MET A CA 1
ATOM 5185 C C . MET A 1 663 ? 7.677 -25.535 -38.859 1.00 93.31 663 MET A C 1
ATOM 5187 O O . MET A 1 663 ? 7.046 -25.903 -39.847 1.00 93.31 663 MET A O 1
ATOM 5191 N N . GLN A 1 664 ? 7.968 -26.369 -37.863 1.00 91.06 664 GLN A N 1
ATOM 5192 C CA . GLN A 1 664 ? 7.497 -27.744 -37.728 1.00 91.06 664 GLN A CA 1
ATOM 5193 C C . GLN A 1 664 ? 6.226 -27.846 -36.860 1.00 91.06 664 GLN A C 1
ATOM 5195 O O . GLN A 1 664 ? 5.733 -28.952 -36.638 1.00 91.06 664 GLN A O 1
ATOM 5200 N N . GLY A 1 665 ? 5.684 -26.711 -36.396 1.00 88.81 665 GLY A N 1
ATOM 5201 C CA . GLY A 1 665 ? 4.534 -26.636 -35.488 1.00 88.81 665 GLY A CA 1
ATOM 5202 C C . GLY A 1 665 ? 4.912 -26.630 -34.003 1.00 88.81 665 GLY A C 1
ATOM 5203 O O . GLY A 1 665 ? 4.041 -26.742 -33.150 1.00 88.81 665 GLY A O 1
ATOM 5204 N N . GLU A 1 666 ? 6.197 -26.524 -33.665 1.00 96.00 666 GLU A N 1
ATOM 5205 C CA . GLU A 1 666 ? 6.641 -26.463 -32.268 1.00 96.00 666 GLU A CA 1
ATOM 5206 C C . GLU A 1 666 ? 6.058 -25.238 -31.554 1.00 96.00 666 GLU A C 1
ATOM 5208 O O . GLU A 1 666 ? 5.969 -24.164 -32.144 1.00 96.00 666 GLU A O 1
ATOM 5213 N N . VAL A 1 667 ? 5.701 -25.401 -30.279 1.00 97.69 667 VAL A N 1
ATOM 5214 C CA . VAL A 1 667 ? 5.172 -24.341 -29.410 1.00 97.69 667 VAL A CA 1
ATOM 5215 C C . VAL A 1 667 ? 5.998 -24.335 -28.131 1.00 97.69 667 VAL A C 1
ATOM 5217 O O . VAL A 1 667 ? 6.031 -25.347 -27.416 1.00 97.69 667 VAL A O 1
ATOM 5220 N N . LYS A 1 668 ? 6.677 -23.218 -27.848 1.00 96.75 668 LYS A N 1
ATOM 5221 C CA . LYS A 1 668 ? 7.585 -23.098 -26.699 1.00 96.75 668 LYS A CA 1
ATOM 5222 C C . LYS A 1 668 ? 7.385 -21.788 -25.940 1.00 96.75 668 LYS A C 1
ATOM 5224 O O . LYS A 1 668 ? 7.277 -20.729 -26.550 1.00 96.75 668 LYS A O 1
ATOM 5229 N N . LEU A 1 669 ? 7.371 -21.865 -24.609 1.00 94.25 669 LEU A N 1
ATOM 5230 C CA . LEU A 1 669 ? 7.354 -20.697 -23.724 1.00 94.25 669 LEU A CA 1
ATOM 5231 C C . LEU A 1 669 ? 8.741 -20.055 -23.624 1.00 94.25 669 LEU A C 1
ATOM 5233 O O . LEU A 1 669 ? 9.754 -20.761 -23.580 1.00 94.25 669 LEU A O 1
ATOM 5237 N N . THR A 1 670 ? 8.767 -18.727 -23.542 1.00 89.69 670 THR A N 1
ATOM 5238 C CA . THR A 1 670 ? 9.974 -17.910 -23.364 1.00 89.69 670 THR A CA 1
ATOM 5239 C C . THR A 1 670 ? 9.762 -16.806 -22.319 1.00 89.69 670 THR A C 1
ATOM 5241 O O . THR A 1 670 ? 8.671 -16.656 -21.786 1.00 89.69 670 THR A O 1
ATOM 5244 N N . ASP A 1 671 ? 10.813 -16.023 -22.069 1.00 78.50 671 ASP A N 1
ATOM 5245 C CA . ASP A 1 671 ? 10.843 -14.833 -21.205 1.00 78.50 671 ASP A CA 1
ATOM 5246 C C . ASP A 1 671 ? 10.566 -15.096 -19.712 1.00 78.50 671 ASP A C 1
ATOM 5248 O O . ASP A 1 671 ? 9.614 -14.615 -19.098 1.00 78.50 671 ASP A O 1
ATOM 5252 N N . PHE A 1 672 ? 11.490 -15.828 -19.083 1.00 74.38 672 PHE A N 1
ATOM 5253 C CA . PHE A 1 672 ? 11.453 -16.184 -17.658 1.00 74.38 672 PHE A CA 1
ATOM 5254 C C . PHE A 1 672 ? 11.907 -15.042 -16.725 1.00 74.38 672 PHE A C 1
ATOM 5256 O O . PHE A 1 672 ? 12.136 -15.273 -15.535 1.00 74.38 672 PHE A O 1
ATOM 5263 N N . GLY A 1 673 ? 12.031 -13.808 -17.230 1.00 60.19 673 GLY A N 1
ATOM 5264 C CA . GLY A 1 673 ? 12.510 -12.639 -16.477 1.00 60.19 673 GLY A CA 1
ATOM 5265 C C . GLY A 1 673 ? 11.634 -12.262 -15.276 1.00 60.19 673 GLY A C 1
ATOM 5266 O O . GLY A 1 673 ? 12.119 -11.674 -14.309 1.00 60.19 673 GLY A O 1
ATOM 5267 N N . PHE A 1 674 ? 10.361 -12.669 -15.288 1.00 59.50 674 PHE A N 1
ATOM 5268 C CA . PHE A 1 674 ? 9.441 -12.512 -14.163 1.00 59.50 674 PHE A CA 1
ATOM 5269 C C . PHE A 1 674 ? 9.236 -13.794 -13.355 1.00 59.50 674 PHE A C 1
ATOM 5271 O O . PHE A 1 674 ? 8.381 -13.807 -12.479 1.00 59.50 674 PHE A O 1
ATOM 5278 N N . CYS A 1 675 ? 10.002 -14.867 -13.545 1.00 70.00 675 CYS A N 1
ATOM 5279 C CA . CYS A 1 675 ? 9.766 -16.101 -12.792 1.00 70.00 675 CYS A CA 1
ATOM 5280 C C . CYS A 1 675 ? 10.025 -15.967 -11.283 1.00 70.00 675 CYS A C 1
ATOM 5282 O O . CYS A 1 675 ? 10.815 -15.137 -10.830 1.00 70.00 675 CYS A O 1
ATOM 5284 N N . ALA A 1 676 ? 9.351 -16.793 -10.479 1.00 59.50 676 ALA A N 1
ATOM 5285 C CA . ALA A 1 676 ? 9.593 -16.894 -9.038 1.00 59.50 676 ALA A CA 1
ATOM 5286 C C . ALA A 1 676 ? 9.440 -18.332 -8.532 1.00 59.50 676 ALA A C 1
ATOM 5288 O O . ALA A 1 676 ? 8.466 -18.999 -8.863 1.00 59.50 676 ALA A O 1
ATOM 5289 N N . GLN A 1 677 ? 10.357 -18.787 -7.672 1.00 59.62 677 GLN A N 1
ATOM 5290 C CA . GLN A 1 677 ? 10.247 -20.066 -6.965 1.00 59.62 677 GLN A CA 1
ATOM 5291 C C . GLN A 1 677 ? 9.479 -19.927 -5.626 1.00 59.62 677 GLN A C 1
ATOM 5293 O O . GLN A 1 677 ? 9.770 -19.058 -4.806 1.00 59.62 677 GLN A O 1
ATOM 5298 N N . LEU A 1 678 ? 8.489 -20.763 -5.342 1.00 54.91 678 LEU A N 1
ATOM 5299 C CA . LEU A 1 678 ? 7.834 -20.816 -4.035 1.00 54.91 678 LEU A CA 1
ATOM 5300 C C . LEU A 1 678 ? 8.635 -21.717 -3.084 1.00 54.91 678 LEU A C 1
ATOM 5302 O O . LEU A 1 678 ? 9.097 -22.796 -3.465 1.00 54.91 678 LEU A O 1
ATOM 5306 N N . SER A 1 679 ? 8.800 -21.269 -1.839 1.00 49.53 679 SER A N 1
ATOM 5307 C CA . SER A 1 679 ? 9.105 -22.156 -0.709 1.00 49.53 679 SER A CA 1
ATOM 5308 C C . SER A 1 679 ? 7.876 -23.038 -0.459 1.00 49.53 679 SER A C 1
ATOM 5310 O O . SER A 1 679 ? 6.770 -22.591 -0.751 1.00 49.53 679 SER A O 1
ATOM 5312 N N . SER A 1 680 ? 8.036 -24.248 0.085 1.00 41.41 680 SER A N 1
ATOM 5313 C CA . SER A 1 680 ? 6.960 -25.257 0.187 1.00 41.41 680 SER A CA 1
ATOM 5314 C C . SER A 1 680 ? 5.650 -24.787 0.845 1.00 41.41 680 SER A C 1
ATOM 5316 O O . SER A 1 680 ? 4.631 -25.409 0.582 1.00 41.41 680 SER A O 1
ATOM 5318 N N . ASP A 1 681 ? 5.657 -23.677 1.598 1.00 41.81 681 ASP A N 1
ATOM 5319 C CA . ASP A 1 681 ? 4.481 -23.096 2.270 1.00 41.81 681 ASP A CA 1
ATOM 5320 C C . ASP A 1 681 ? 4.282 -21.575 2.032 1.00 41.81 681 ASP A C 1
ATOM 5322 O O . ASP A 1 681 ? 3.456 -20.944 2.691 1.00 41.81 681 ASP A O 1
ATOM 5326 N N . GLU A 1 682 ? 5.020 -20.931 1.115 1.00 43.34 682 GLU A N 1
ATOM 5327 C CA . GLU A 1 682 ? 4.939 -19.467 0.922 1.00 43.34 682 GLU A CA 1
ATOM 5328 C C . GLU A 1 682 ? 4.054 -19.057 -0.271 1.00 43.34 682 GLU A C 1
ATOM 5330 O O . GLU A 1 682 ? 4.315 -19.442 -1.409 1.00 43.34 682 GLU A O 1
ATOM 5335 N N . LYS A 1 683 ? 3.073 -18.170 -0.037 1.00 52.12 683 LYS A N 1
ATOM 5336 C CA . LYS A 1 683 ? 2.341 -17.427 -1.085 1.00 52.12 683 LYS A CA 1
ATOM 5337 C C . LYS A 1 683 ? 2.979 -16.055 -1.344 1.00 52.12 683 LYS A C 1
ATOM 5339 O O . LYS A 1 683 ? 3.517 -15.426 -0.430 1.00 52.12 683 LYS A O 1
ATOM 5344 N N . ARG A 1 684 ? 2.911 -15.556 -2.582 1.00 52.84 684 ARG A N 1
ATOM 5345 C CA . ARG A 1 684 ? 3.528 -14.280 -3.007 1.00 52.84 684 ARG A CA 1
ATOM 5346 C C . ARG A 1 684 ? 2.542 -13.117 -2.917 1.00 52.84 684 ARG A C 1
ATOM 5348 O O . ARG A 1 684 ? 1.350 -13.328 -3.031 1.00 52.84 684 ARG A O 1
ATOM 5355 N N . LYS A 1 685 ? 3.038 -11.890 -2.723 1.00 45.50 685 LYS A N 1
ATOM 5356 C CA . LYS A 1 685 ? 2.238 -10.642 -2.721 1.00 45.50 685 LYS A CA 1
ATOM 5357 C C . LYS A 1 685 ? 2.732 -9.603 -3.750 1.00 45.50 685 LYS A C 1
ATOM 5359 O O . LYS A 1 685 ? 2.213 -8.495 -3.792 1.00 45.50 685 LYS A O 1
ATOM 5364 N N . THR A 1 686 ? 3.764 -9.920 -4.541 1.00 55.59 686 THR A N 1
ATOM 5365 C CA . THR A 1 686 ? 4.437 -8.959 -5.439 1.00 55.59 686 THR A CA 1
ATOM 5366 C C . THR A 1 686 ? 3.636 -8.714 -6.717 1.00 55.59 686 THR A C 1
ATOM 5368 O O . THR A 1 686 ? 3.242 -9.666 -7.383 1.00 55.59 686 THR A O 1
ATOM 5371 N N . MET A 1 687 ? 3.417 -7.454 -7.088 1.00 54.31 687 MET A N 1
ATOM 5372 C CA . MET A 1 687 ? 2.670 -7.091 -8.298 1.00 54.31 687 MET A CA 1
ATOM 5373 C C . MET A 1 687 ? 3.604 -7.068 -9.505 1.00 54.31 687 MET A C 1
ATOM 5375 O O . MET A 1 687 ? 4.415 -6.161 -9.621 1.00 54.31 687 MET A O 1
ATOM 5379 N N . VAL A 1 688 ? 3.527 -8.069 -10.378 1.00 62.38 688 VAL A N 1
ATOM 5380 C CA . VAL A 1 688 ? 4.325 -8.141 -11.614 1.00 62.38 688 VAL A CA 1
ATOM 5381 C C . VAL A 1 688 ? 3.513 -8.794 -12.730 1.00 62.38 688 VAL A C 1
ATOM 5383 O O . VAL A 1 688 ? 2.618 -9.588 -12.438 1.00 62.38 688 VAL A O 1
ATOM 5386 N N . GLY A 1 689 ? 3.845 -8.474 -13.983 1.00 61.88 689 GLY A N 1
ATOM 5387 C CA . GLY A 1 689 ? 3.230 -9.020 -15.200 1.00 61.88 689 GLY A CA 1
ATOM 5388 C C . GLY A 1 689 ? 2.639 -7.930 -16.101 1.00 61.88 689 GLY A C 1
ATOM 5389 O O . GLY A 1 689 ? 2.807 -6.737 -15.848 1.00 61.88 689 GLY A O 1
ATOM 5390 N N . THR A 1 690 ? 1.923 -8.339 -17.147 1.00 75.25 690 THR A N 1
ATOM 5391 C CA . THR A 1 690 ? 1.276 -7.417 -18.095 1.00 75.25 690 THR A CA 1
ATOM 5392 C C . THR A 1 690 ? -0.203 -7.201 -17.723 1.00 75.25 690 THR A C 1
ATOM 5394 O O . THR A 1 690 ? -0.936 -8.191 -17.679 1.00 75.25 690 THR A O 1
ATOM 5397 N N . PRO A 1 691 ? -0.683 -5.954 -17.488 1.00 78.75 691 PRO A N 1
ATOM 5398 C CA . PRO A 1 691 ? -1.977 -5.667 -16.844 1.00 78.75 691 PRO A CA 1
ATOM 5399 C C . PRO A 1 691 ? -3.186 -6.468 -17.348 1.00 78.75 691 PRO A C 1
ATOM 5401 O O . PRO A 1 691 ? -3.964 -6.970 -16.542 1.00 78.75 691 PRO A O 1
ATOM 5404 N N . TYR A 1 692 ? -3.331 -6.636 -18.664 1.00 88.88 692 TYR A N 1
ATOM 5405 C CA . TYR A 1 692 ? -4.507 -7.269 -19.280 1.00 88.88 692 TYR A CA 1
ATOM 5406 C C . TYR A 1 692 ? -4.594 -8.790 -19.059 1.00 88.88 692 TYR A C 1
ATOM 5408 O O . TYR A 1 692 ? -5.682 -9.354 -19.130 1.00 88.88 692 TYR A O 1
ATOM 5416 N N . TRP A 1 693 ? -3.475 -9.455 -18.747 1.00 92.94 693 TRP A N 1
ATOM 5417 C CA . TRP A 1 693 ? -3.410 -10.903 -18.494 1.00 92.94 693 TRP A CA 1
ATOM 5418 C C . TRP A 1 693 ? -3.397 -11.247 -16.999 1.00 92.94 693 TRP A C 1
ATOM 5420 O O . TRP A 1 693 ? -3.296 -12.420 -16.632 1.00 92.94 693 TRP A O 1
ATOM 5430 N N . MET A 1 694 ? -3.482 -10.247 -16.120 1.00 89.31 694 MET A N 1
ATOM 5431 C CA . MET A 1 694 ? -3.360 -10.443 -14.678 1.00 89.31 694 MET A CA 1
ATOM 5432 C C . MET A 1 694 ? -4.606 -11.050 -14.044 1.00 89.31 694 MET A C 1
ATOM 5434 O O . MET A 1 694 ? -5.736 -10.694 -14.378 1.00 89.31 694 MET A O 1
ATOM 5438 N N . ALA A 1 695 ? -4.378 -11.922 -13.061 1.00 91.12 695 ALA A N 1
ATOM 5439 C CA . ALA A 1 695 ? -5.437 -12.464 -12.222 1.00 91.12 695 ALA A CA 1
ATOM 5440 C C . ALA A 1 695 ? -5.969 -11.406 -11.229 1.00 91.12 695 ALA A C 1
ATOM 5442 O O . ALA A 1 695 ? -5.185 -10.576 -10.750 1.00 91.12 695 ALA A O 1
ATOM 5443 N N . PRO A 1 696 ? -7.263 -11.440 -10.850 1.00 90.00 696 PRO A N 1
ATOM 5444 C CA . PRO A 1 696 ? -7.859 -10.450 -9.953 1.00 90.00 696 PRO A CA 1
ATOM 5445 C C . PRO A 1 696 ? -7.142 -10.354 -8.604 1.00 90.00 696 PRO A C 1
ATOM 5447 O O . PRO A 1 696 ? -6.955 -9.261 -8.077 1.00 90.00 696 PRO A O 1
ATOM 5450 N N . GLU A 1 697 ? -6.674 -11.479 -8.056 1.00 88.44 697 GLU A N 1
ATOM 5451 C CA . GLU A 1 697 ? -5.929 -11.514 -6.797 1.00 88.44 697 GLU A CA 1
ATOM 5452 C C . GLU A 1 697 ? -4.566 -10.803 -6.867 1.00 88.44 697 GLU A C 1
ATOM 5454 O O . GLU A 1 697 ? -4.114 -10.275 -5.850 1.00 88.44 697 GLU A O 1
ATOM 5459 N N . VAL A 1 698 ? -3.941 -10.726 -8.050 1.00 84.38 698 VAL A N 1
ATOM 5460 C CA . VAL A 1 698 ? -2.685 -9.985 -8.262 1.00 84.38 698 VAL A CA 1
ATOM 5461 C C . VAL A 1 698 ? -2.961 -8.484 -8.236 1.00 84.38 698 VAL A C 1
ATOM 5463 O O . VAL A 1 698 ? -2.296 -7.752 -7.503 1.00 84.38 698 VAL A O 1
ATOM 5466 N N . VAL A 1 699 ? -3.992 -8.031 -8.959 1.00 81.88 699 VAL A N 1
ATOM 5467 C CA . VAL A 1 699 ? -4.411 -6.616 -8.989 1.00 81.88 699 VAL A CA 1
ATOM 5468 C C . VAL A 1 699 ? -4.879 -6.147 -7.605 1.00 81.88 699 VAL A C 1
ATOM 5470 O O . VAL A 1 699 ? -4.583 -5.035 -7.175 1.00 81.88 699 VAL A O 1
ATOM 5473 N N . GLN A 1 700 ? -5.551 -7.023 -6.855 1.00 76.88 700 GLN A N 1
ATOM 5474 C CA . GLN A 1 700 ? -6.041 -6.741 -5.504 1.00 76.88 700 GLN A CA 1
ATOM 5475 C C . GLN A 1 700 ? -4.957 -6.842 -4.410 1.00 76.88 700 GLN A C 1
ATOM 5477 O O . GLN A 1 700 ? -5.270 -6.669 -3.232 1.00 76.88 700 GLN A O 1
ATOM 5482 N N . LYS A 1 701 ? -3.690 -7.116 -4.761 1.00 70.00 701 LYS A N 1
ATOM 5483 C CA . LYS A 1 701 ? -2.568 -7.338 -3.822 1.00 70.00 701 LYS A CA 1
ATOM 5484 C C . LYS A 1 701 ? -2.797 -8.451 -2.792 1.00 70.00 701 LYS A C 1
ATOM 5486 O O . LYS A 1 701 ? -2.254 -8.416 -1.683 1.00 70.00 701 LYS A O 1
ATOM 5491 N N . LYS A 1 702 ? -3.601 -9.453 -3.134 1.00 75.69 702 LYS A N 1
ATOM 5492 C CA . LYS A 1 702 ? -3.789 -10.632 -2.288 1.00 75.69 702 LYS A CA 1
ATOM 5493 C C . LYS A 1 702 ? -2.577 -11.555 -2.408 1.00 75.69 702 LYS A C 1
ATOM 5495 O O . LYS A 1 702 ? -1.767 -11.454 -3.329 1.00 75.69 702 LYS A O 1
ATOM 5500 N N . GLN A 1 703 ? -2.443 -12.467 -1.448 1.00 72.38 703 GLN A N 1
ATOM 5501 C CA . GLN A 1 703 ? -1.484 -13.558 -1.576 1.00 72.38 703 GLN A CA 1
ATOM 5502 C C . GLN A 1 703 ? -1.889 -14.487 -2.722 1.00 72.38 703 GLN A C 1
ATOM 5504 O O . GLN A 1 703 ? -3.028 -14.947 -2.751 1.00 72.38 703 GLN A O 1
ATOM 5509 N N . TYR A 1 704 ? -0.953 -14.800 -3.614 1.00 80.69 704 TYR A N 1
ATOM 5510 C CA . TYR A 1 704 ? -1.179 -15.648 -4.779 1.00 80.69 704 TYR A CA 1
ATOM 5511 C C . TYR A 1 704 ? -0.170 -16.800 -4.876 1.00 80.69 704 TYR A C 1
ATOM 5513 O O . TYR A 1 704 ? 0.920 -16.763 -4.292 1.00 80.69 704 TYR A O 1
ATOM 5521 N N . ASP A 1 705 ? -0.562 -17.832 -5.619 1.00 87.25 705 ASP A N 1
ATOM 5522 C CA . ASP A 1 705 ? 0.214 -19.036 -5.915 1.00 87.25 705 ASP A CA 1
ATOM 5523 C C . ASP A 1 705 ? 0.398 -19.204 -7.437 1.00 87.25 705 ASP A C 1
ATOM 5525 O O . ASP A 1 705 ? 0.225 -18.262 -8.210 1.00 87.25 705 ASP A O 1
ATOM 5529 N N . ASN A 1 706 ? 0.775 -20.400 -7.889 1.00 90.56 706 ASN A N 1
ATOM 5530 C CA . ASN A 1 706 ? 0.999 -20.708 -9.300 1.00 90.56 706 ASN A CA 1
ATOM 5531 C C . ASN A 1 706 ? -0.270 -20.663 -10.177 1.00 90.56 706 ASN A C 1
ATOM 5533 O O . ASN A 1 706 ? -0.156 -20.653 -11.404 1.00 90.56 706 ASN A O 1
ATOM 5537 N N . LYS A 1 707 ? -1.479 -20.603 -9.600 1.00 95.44 707 LYS A N 1
ATOM 5538 C CA . LYS A 1 707 ? -2.737 -20.554 -10.364 1.00 95.44 707 LYS A CA 1
ATOM 5539 C C . LYS A 1 707 ? -2.981 -19.214 -11.060 1.00 95.44 707 LYS A C 1
ATOM 5541 O O . LYS A 1 707 ? -3.918 -19.109 -11.854 1.00 95.44 707 LYS A O 1
ATOM 5546 N N . ILE A 1 708 ? -2.146 -18.201 -10.831 1.00 94.75 708 ILE A N 1
ATOM 5547 C CA . ILE A 1 708 ? -2.190 -16.966 -11.628 1.00 94.75 708 ILE A CA 1
ATOM 5548 C C . ILE A 1 708 ? -1.794 -17.222 -13.087 1.00 94.75 708 ILE A C 1
ATOM 5550 O O . ILE A 1 708 ? -2.417 -16.662 -13.981 1.00 94.75 708 ILE A O 1
ATOM 5554 N N . ASP A 1 709 ? -0.864 -18.151 -13.349 1.00 96.25 709 ASP A N 1
ATOM 5555 C CA . ASP A 1 709 ? -0.484 -18.519 -14.721 1.00 96.25 709 ASP A CA 1
ATOM 5556 C C . ASP A 1 709 ? -1.646 -19.214 -15.451 1.00 96.25 709 ASP A C 1
ATOM 5558 O O . ASP A 1 709 ? -1.779 -19.104 -16.668 1.00 96.25 709 ASP A O 1
ATOM 5562 N N . VAL A 1 710 ? -2.514 -19.914 -14.707 1.00 97.81 710 VAL A N 1
ATOM 5563 C CA . VAL A 1 710 ? -3.724 -20.552 -15.250 1.00 97.81 710 VAL A CA 1
ATOM 5564 C C . VAL A 1 710 ? -4.761 -19.507 -15.665 1.00 97.81 710 VAL A C 1
ATOM 5566 O O . VAL A 1 710 ? -5.386 -19.648 -16.715 1.00 97.81 710 VAL A O 1
ATOM 5569 N N . TRP A 1 711 ? -4.909 -18.433 -14.888 1.00 97.31 711 TRP A N 1
ATOM 5570 C CA . TRP A 1 711 ? -5.748 -17.306 -15.291 1.00 97.31 711 TRP A CA 1
ATOM 5571 C C . TRP A 1 711 ? -5.217 -16.657 -16.570 1.00 97.31 711 TRP A C 1
ATOM 5573 O O . TRP A 1 711 ? -5.955 -16.512 -17.543 1.00 97.31 711 TRP A O 1
ATOM 5583 N N . SER A 1 712 ? -3.923 -16.329 -16.600 1.00 96.88 712 SER A N 1
ATOM 5584 C CA . SER A 1 712 ? -3.277 -15.720 -17.765 1.00 96.88 712 SER A CA 1
ATOM 5585 C C . SER A 1 712 ? -3.361 -16.611 -19.014 1.00 96.88 712 SER A C 1
ATOM 5587 O O . SER A 1 712 ? -3.564 -16.102 -20.113 1.00 96.88 712 SER A O 1
ATOM 5589 N N . MET A 1 713 ? -3.311 -17.940 -18.852 1.00 97.69 713 MET A N 1
ATOM 5590 C CA . MET A 1 713 ? -3.592 -18.908 -19.922 1.00 97.69 713 MET A CA 1
ATOM 5591 C C . MET A 1 713 ? -5.023 -18.778 -20.465 1.00 97.69 713 MET A C 1
ATOM 5593 O O . MET A 1 713 ? -5.223 -18.796 -21.678 1.00 97.69 713 MET A O 1
ATOM 5597 N N . GLY A 1 714 ? -6.018 -18.613 -19.588 1.00 97.38 714 GLY A N 1
ATOM 5598 C CA . GLY A 1 714 ? -7.406 -18.365 -19.986 1.00 97.38 714 GLY A CA 1
ATOM 5599 C C . GLY A 1 714 ? -7.571 -17.058 -20.768 1.00 97.38 714 GLY A C 1
ATOM 5600 O O . GLY A 1 714 ? -8.279 -17.031 -21.772 1.00 97.38 714 GLY A O 1
ATOM 5601 N N . ILE A 1 715 ? -6.866 -15.996 -20.364 1.00 97.31 715 ILE A N 1
ATOM 5602 C CA . ILE A 1 715 ? -6.844 -14.727 -21.106 1.00 97.31 715 ILE A CA 1
ATOM 5603 C C . ILE A 1 715 ? -6.183 -14.894 -22.480 1.00 97.31 715 ILE A C 1
ATOM 5605 O O . ILE A 1 715 ? -6.739 -14.440 -23.473 1.00 97.31 715 ILE A O 1
ATOM 5609 N N . MET A 1 716 ? -5.054 -15.601 -22.566 1.00 97.06 716 MET A N 1
ATOM 5610 C CA . MET A 1 716 ? -4.388 -15.892 -23.843 1.00 97.06 716 MET A CA 1
ATOM 5611 C C . MET A 1 716 ? -5.249 -16.774 -24.768 1.00 97.06 716 MET A C 1
ATOM 5613 O O . MET A 1 716 ? -5.156 -16.678 -25.988 1.00 97.06 716 MET A O 1
ATOM 5617 N N . MET A 1 717 ? -6.124 -17.625 -24.225 1.00 96.81 717 MET A N 1
ATOM 5618 C CA . MET A 1 717 ? -7.109 -18.341 -25.043 1.00 96.81 717 MET A CA 1
ATOM 5619 C C . MET A 1 717 ? -8.182 -17.423 -25.620 1.00 96.81 717 MET A C 1
ATOM 5621 O O . MET A 1 717 ? -8.549 -17.608 -26.776 1.00 96.81 717 MET A O 1
ATOM 5625 N N . ILE A 1 718 ? -8.662 -16.441 -24.851 1.00 95.69 718 ILE A N 1
ATOM 5626 C CA . ILE A 1 718 ? -9.554 -15.397 -25.380 1.00 95.69 718 ILE A CA 1
ATOM 5627 C C . ILE A 1 718 ? -8.829 -14.601 -26.465 1.00 95.69 718 ILE A C 1
ATOM 5629 O O . ILE A 1 718 ? -9.388 -14.369 -27.528 1.00 95.69 718 ILE A O 1
ATOM 5633 N N . GLU A 1 719 ? -7.560 -14.275 -26.241 1.00 95.44 719 GLU A N 1
ATOM 5634 C CA . GLU A 1 719 ? -6.719 -13.610 -27.231 1.00 95.44 719 GLU A CA 1
ATOM 5635 C C . GLU A 1 719 ? -6.662 -14.400 -28.548 1.00 95.44 719 GLU A C 1
ATOM 5637 O O . GLU A 1 719 ? -6.928 -13.838 -29.600 1.00 95.44 719 GLU A O 1
ATOM 5642 N N . MET A 1 720 ? -6.427 -15.718 -28.507 1.00 96.31 720 MET A N 1
ATOM 5643 C CA . MET A 1 720 ? -6.443 -16.570 -29.708 1.00 96.31 720 MET A CA 1
ATOM 5644 C C . MET A 1 720 ? -7.816 -16.669 -30.402 1.00 96.31 720 MET A C 1
ATOM 5646 O O . MET A 1 720 ? -7.869 -17.014 -31.583 1.00 96.31 720 MET A O 1
ATOM 5650 N N . LEU A 1 721 ? -8.915 -16.420 -29.683 1.00 94.69 721 LEU A N 1
ATOM 5651 C CA . LEU A 1 721 ? -10.275 -16.426 -30.234 1.00 94.69 721 LEU A CA 1
ATOM 5652 C C . LEU A 1 721 ? -10.640 -15.088 -30.882 1.00 94.69 721 LEU A C 1
ATOM 5654 O O . LEU A 1 721 ? -11.206 -15.070 -31.975 1.00 94.69 721 LEU A O 1
ATOM 5658 N N . ASP A 1 722 ? -10.319 -13.990 -30.201 1.00 90.88 722 ASP A N 1
ATOM 5659 C CA . ASP A 1 722 ? -10.821 -12.653 -30.516 1.00 90.88 722 ASP A CA 1
ATOM 5660 C C . ASP A 1 722 ? -9.760 -11.748 -31.175 1.00 90.88 722 ASP A C 1
ATOM 5662 O O . ASP A 1 722 ? -10.092 -10.680 -31.690 1.00 90.88 722 ASP A O 1
ATOM 5666 N N . GLY A 1 723 ? -8.492 -12.170 -31.188 1.00 90.94 723 GLY A N 1
ATOM 5667 C CA . GLY A 1 723 ? -7.344 -11.431 -31.726 1.00 90.94 723 GLY A CA 1
ATOM 5668 C C . GLY A 1 723 ? -6.703 -10.445 -30.741 1.00 90.94 723 GLY A C 1
ATOM 5669 O O . GLY A 1 723 ? -5.622 -9.924 -31.005 1.00 90.94 723 GLY A O 1
ATOM 5670 N N . GLU A 1 724 ? -7.352 -10.181 -29.605 1.00 91.38 724 GLU A N 1
ATOM 5671 C CA . GLU A 1 724 ? -6.887 -9.280 -28.546 1.00 91.38 724 GLU A CA 1
ATOM 5672 C C . GLU A 1 724 ? -7.361 -9.776 -27.165 1.00 91.38 724 GLU A C 1
ATOM 5674 O O . GLU A 1 724 ? -8.413 -10.416 -27.073 1.00 91.38 724 GLU A O 1
ATOM 5679 N N . PRO A 1 725 ? -6.629 -9.506 -26.065 1.00 93.12 725 PRO A N 1
ATOM 5680 C CA . PRO A 1 725 ? -7.114 -9.811 -24.726 1.00 93.12 725 PRO A CA 1
ATOM 5681 C C . PRO A 1 725 ? -8.271 -8.870 -24.334 1.00 93.12 725 PRO A C 1
ATOM 5683 O O . PRO A 1 725 ? -8.414 -7.770 -24.887 1.00 93.12 725 PRO A O 1
ATOM 5686 N N . PRO A 1 726 ? -9.076 -9.235 -23.319 1.00 92.12 726 PRO A N 1
ATOM 5687 C CA . PRO A 1 726 ? -10.125 -8.370 -22.800 1.00 92.12 726 PRO A CA 1
ATOM 5688 C C . PRO A 1 726 ? -9.591 -6.995 -22.394 1.00 92.12 726 PRO A C 1
ATOM 5690 O O . PRO A 1 726 ? -8.541 -6.871 -21.764 1.00 92.12 726 PRO A O 1
ATOM 5693 N N . TYR A 1 727 ? -10.367 -5.959 -22.711 1.00 90.44 727 TYR A N 1
ATOM 5694 C CA . TYR A 1 727 ? -10.102 -4.572 -22.321 1.00 90.44 727 TYR A CA 1
ATOM 5695 C C . TYR A 1 727 ? -8.842 -3.939 -22.939 1.00 90.44 727 TYR A C 1
ATOM 5697 O O . TYR A 1 727 ? -8.463 -2.859 -22.500 1.00 90.44 727 TYR A O 1
ATOM 5705 N N . LEU A 1 728 ? -8.226 -4.523 -23.980 1.00 87.56 728 LEU A N 1
ATOM 5706 C CA . LEU A 1 728 ? -7.039 -3.937 -24.634 1.00 87.56 728 LEU A CA 1
ATOM 5707 C C . LEU A 1 728 ? -7.273 -2.502 -25.148 1.00 87.56 728 LEU A C 1
ATOM 5709 O O . LEU A 1 728 ? -6.364 -1.676 -25.157 1.00 87.56 728 LEU A O 1
ATOM 5713 N N . LYS A 1 729 ? -8.506 -2.198 -25.571 1.00 85.31 729 LYS A N 1
ATOM 5714 C CA . LYS A 1 729 ? -8.922 -0.866 -26.048 1.00 85.31 729 LYS A CA 1
ATOM 5715 C C . LYS A 1 729 ? -9.115 0.156 -24.926 1.00 85.31 729 LYS A C 1
ATOM 5717 O O . LYS A 1 729 ? -9.245 1.346 -25.207 1.00 85.31 729 LYS A O 1
ATOM 5722 N N . GLU A 1 730 ? -9.187 -0.301 -23.680 1.00 86.75 730 GLU A N 1
ATOM 5723 C CA . GLU A 1 730 ? -9.343 0.555 -22.511 1.00 86.75 730 GLU A CA 1
ATOM 5724 C C . GLU A 1 730 ? -7.977 1.043 -22.022 1.00 86.75 730 GLU A C 1
ATOM 5726 O O . GLU A 1 730 ? -6.935 0.449 -22.292 1.00 86.75 730 GLU A O 1
ATOM 5731 N N . THR A 1 731 ? -7.967 2.138 -21.263 1.00 81.88 731 THR A N 1
ATOM 5732 C CA . THR A 1 731 ? -6.731 2.586 -20.606 1.00 81.88 731 THR A CA 1
ATOM 5733 C C . THR A 1 731 ? -6.264 1.537 -19.582 1.00 81.88 731 THR A C 1
ATOM 5735 O O . THR A 1 731 ? -7.114 0.881 -18.973 1.00 81.88 731 THR A O 1
ATOM 5738 N N . PRO A 1 732 ? -4.950 1.406 -19.299 1.00 80.38 732 PRO A N 1
ATOM 5739 C CA . PRO A 1 732 ? -4.456 0.470 -18.283 1.00 80.38 732 PRO A CA 1
ATOM 5740 C C . PRO A 1 732 ? -5.157 0.626 -16.927 1.00 80.38 732 PRO A C 1
ATOM 5742 O O . PRO A 1 732 ? -5.485 -0.366 -16.283 1.00 80.38 732 PRO A O 1
ATOM 5745 N N . MET A 1 733 ? -5.464 1.868 -16.534 1.00 83.31 733 MET A N 1
ATOM 5746 C CA . MET A 1 733 ? -6.226 2.174 -15.320 1.00 83.31 733 MET A CA 1
ATOM 5747 C C . MET A 1 733 ? -7.615 1.530 -15.333 1.00 83.31 733 MET A C 1
ATOM 5749 O O . MET A 1 733 ? -7.995 0.829 -14.395 1.00 83.31 733 MET A O 1
ATOM 5753 N N . LYS A 1 734 ? -8.372 1.745 -16.414 1.00 85.88 734 LYS A N 1
ATOM 5754 C CA . LYS A 1 734 ? -9.722 1.201 -16.555 1.00 85.88 734 LYS A CA 1
ATOM 5755 C C . LYS A 1 734 ? -9.706 -0.321 -16.679 1.00 85.88 734 LYS A C 1
ATOM 5757 O O . LYS A 1 734 ? -10.533 -0.975 -16.055 1.00 85.88 734 LYS A O 1
ATOM 5762 N N . ALA A 1 735 ? -8.746 -0.896 -17.399 1.00 86.25 735 ALA A N 1
ATOM 5763 C CA . ALA A 1 735 ? -8.586 -2.345 -17.489 1.00 86.25 735 ALA A CA 1
ATOM 5764 C C . ALA A 1 735 ? -8.328 -2.983 -16.111 1.00 86.25 735 ALA A C 1
ATOM 5766 O O . ALA A 1 735 ? -9.022 -3.928 -15.739 1.00 86.25 735 ALA A O 1
ATOM 5767 N N . LEU A 1 736 ? -7.405 -2.432 -15.313 1.00 86.06 736 LEU A N 1
ATOM 5768 C CA . LEU A 1 736 ? -7.122 -2.910 -13.953 1.00 86.06 736 LEU A CA 1
ATOM 5769 C C . LEU A 1 736 ? -8.347 -2.805 -13.038 1.00 86.06 736 LEU A C 1
ATOM 5771 O O . LEU A 1 736 ? -8.644 -3.744 -12.299 1.00 86.06 736 LEU A O 1
ATOM 5775 N N . PHE A 1 737 ? -9.089 -1.696 -13.121 1.00 85.94 737 PHE A N 1
ATOM 5776 C CA . PHE A 1 737 ? -10.353 -1.535 -12.403 1.00 85.94 737 PHE A CA 1
ATOM 5777 C C . PHE A 1 737 ? -11.370 -2.614 -12.803 1.00 85.94 737 PHE A C 1
ATOM 5779 O O . PHE A 1 737 ? -11.933 -3.279 -11.936 1.00 85.94 737 PHE A O 1
ATOM 5786 N N . LEU A 1 738 ? -11.574 -2.835 -14.106 1.00 87.12 738 LEU A N 1
ATOM 5787 C CA . LEU A 1 738 ? -12.524 -3.826 -14.617 1.00 87.12 738 LEU A CA 1
ATOM 5788 C C . LEU A 1 738 ? -12.136 -5.253 -14.213 1.00 87.12 738 LEU A C 1
ATOM 5790 O O . LEU A 1 738 ? -13.015 -6.034 -13.856 1.00 87.12 738 LEU A O 1
ATOM 5794 N N . ILE A 1 739 ? -10.844 -5.589 -14.212 1.00 88.50 739 ILE A N 1
ATOM 5795 C CA . ILE A 1 739 ? -10.342 -6.889 -13.740 1.00 88.50 739 ILE A CA 1
ATOM 5796 C C . ILE A 1 739 ? -10.610 -7.056 -12.239 1.00 88.50 739 ILE A C 1
ATOM 5798 O O . ILE A 1 739 ? -11.127 -8.090 -11.814 1.00 88.50 739 ILE A O 1
ATOM 5802 N N . ALA A 1 740 ? -10.302 -6.035 -11.432 1.00 83.94 740 ALA A N 1
ATOM 5803 C CA . ALA A 1 740 ? -10.509 -6.078 -9.988 1.00 83.94 740 ALA A CA 1
ATOM 5804 C C . ALA A 1 740 ? -11.995 -6.125 -9.598 1.00 83.94 740 ALA A C 1
ATOM 5806 O O . ALA A 1 740 ? -12.326 -6.771 -8.603 1.00 83.94 740 ALA A O 1
ATOM 5807 N N . ASN A 1 741 ? -12.864 -5.453 -10.359 1.00 83.50 741 ASN A N 1
ATOM 5808 C CA . ASN A 1 741 ? -14.288 -5.318 -10.063 1.00 83.50 741 ASN A CA 1
ATOM 5809 C C . ASN A 1 741 ? -15.146 -6.447 -10.650 1.00 83.50 741 ASN A C 1
ATOM 5811 O O . ASN A 1 741 ? -15.959 -7.038 -9.945 1.00 83.50 741 ASN A O 1
ATOM 5815 N N . ASN A 1 742 ? -14.982 -6.749 -11.939 1.00 83.31 742 ASN A N 1
ATOM 5816 C CA . ASN A 1 742 ? -15.852 -7.691 -12.649 1.00 83.31 742 ASN A CA 1
ATOM 5817 C C . ASN A 1 742 ? -15.346 -9.137 -12.547 1.00 83.31 742 ASN A C 1
ATOM 5819 O O . ASN A 1 742 ? -16.108 -10.073 -12.791 1.00 83.31 742 ASN A O 1
ATOM 5823 N N . GLY A 1 743 ? -14.065 -9.335 -12.215 1.00 85.81 743 GLY A N 1
ATOM 5824 C CA . GLY A 1 743 ? -13.435 -10.648 -12.202 1.00 85.81 743 GLY A CA 1
ATOM 5825 C C . GLY A 1 743 ? -13.384 -11.255 -13.606 1.00 85.81 743 GLY A C 1
ATOM 5826 O O . GLY A 1 743 ? -12.626 -10.798 -14.460 1.00 85.81 743 GLY A O 1
ATOM 5827 N N . LYS A 1 744 ? -14.169 -12.313 -13.844 1.00 89.75 744 LYS A N 1
ATOM 5828 C CA . LYS A 1 744 ? -14.159 -13.070 -15.103 1.00 89.75 744 LYS A CA 1
ATOM 5829 C C . LYS A 1 744 ? -14.634 -12.200 -16.283 1.00 89.75 744 LYS A C 1
ATOM 5831 O O . LYS A 1 744 ? -15.759 -11.696 -16.246 1.00 89.75 744 LYS A O 1
ATOM 5836 N N . PRO A 1 745 ? -13.831 -12.048 -17.353 1.00 90.06 745 PRO A N 1
ATOM 5837 C CA . PRO A 1 745 ? -14.214 -11.254 -18.516 1.00 90.06 745 PRO A CA 1
ATOM 5838 C C . PRO A 1 745 ? -15.385 -11.888 -19.279 1.00 90.06 745 PRO A C 1
ATOM 5840 O O . PRO A 1 745 ? -15.558 -13.109 -19.304 1.00 90.06 745 PRO A O 1
ATOM 5843 N N . LYS A 1 746 ? -16.192 -11.043 -19.930 1.00 86.19 746 LYS A N 1
ATOM 5844 C CA . LYS A 1 746 ? -17.266 -11.491 -20.826 1.00 86.19 746 LYS A CA 1
ATOM 5845 C C . LYS A 1 746 ? -16.683 -11.829 -22.198 1.00 86.19 746 LYS A C 1
ATOM 5847 O O . LYS A 1 746 ? -15.915 -11.043 -22.737 1.00 86.19 746 LYS A O 1
ATOM 5852 N N . TYR A 1 747 ? -17.104 -12.956 -22.760 1.00 86.81 747 TYR A N 1
ATOM 5853 C CA . TYR A 1 747 ? -16.765 -13.408 -24.110 1.00 86.81 747 TYR A CA 1
ATOM 5854 C C . TYR A 1 747 ? -17.985 -14.103 -24.737 1.00 86.81 747 TYR A C 1
ATOM 5856 O O . TYR A 1 747 ? -18.908 -14.513 -24.022 1.00 86.81 747 TYR A O 1
ATOM 5864 N N . ASP A 1 748 ? -18.034 -14.199 -26.067 1.00 86.12 748 ASP A N 1
ATOM 5865 C CA . ASP A 1 748 ? -19.199 -14.717 -26.797 1.00 86.12 748 ASP A CA 1
ATOM 5866 C C . ASP A 1 748 ? -19.268 -16.253 -26.757 1.00 86.12 748 ASP A C 1
ATOM 5868 O O . ASP A 1 748 ? -18.835 -16.955 -27.669 1.00 86.12 748 ASP A O 1
ATOM 5872 N N . GLN A 1 749 ? -19.846 -16.783 -25.679 1.00 88.31 749 GLN A N 1
ATOM 5873 C CA . GLN A 1 749 ? -19.997 -18.225 -25.459 1.00 88.31 749 GLN A CA 1
ATOM 5874 C C . GLN A 1 749 ? -20.841 -18.929 -26.531 1.00 88.31 749 GLN A C 1
ATOM 5876 O O . GLN A 1 749 ? -20.709 -20.137 -26.701 1.00 88.31 749 GLN A O 1
ATOM 5881 N N . GLN A 1 750 ? -21.707 -18.213 -27.261 1.00 87.50 750 GLN A N 1
ATOM 5882 C CA . GLN A 1 750 ? -22.611 -18.835 -28.238 1.00 87.50 750 GLN A CA 1
ATOM 5883 C C . GLN A 1 750 ? -21.874 -19.358 -29.474 1.00 87.50 750 GLN A C 1
ATOM 5885 O O . GLN A 1 750 ? -22.397 -20.214 -30.187 1.00 87.50 750 GLN A O 1
ATOM 5890 N N . LYS A 1 751 ? -20.666 -18.847 -29.730 1.00 89.19 751 LYS A N 1
ATOM 5891 C CA . LYS A 1 751 ? -19.825 -19.248 -30.862 1.00 89.19 751 LYS A CA 1
ATOM 5892 C C . LYS A 1 751 ? -18.872 -20.398 -30.540 1.00 89.19 751 LYS A C 1
ATOM 5894 O O . LYS A 1 751 ? -18.190 -20.863 -31.448 1.00 89.19 751 LYS A O 1
ATOM 5899 N N . LEU A 1 752 ? -18.816 -20.832 -29.282 1.00 93.94 752 LEU A N 1
ATOM 5900 C CA . LEU A 1 752 ? -17.793 -21.741 -28.774 1.00 93.94 752 LEU A CA 1
ATOM 5901 C C . LEU A 1 752 ? -18.389 -23.104 -28.426 1.00 93.94 752 LEU A C 1
ATOM 5903 O O . LEU A 1 752 ? -19.547 -23.216 -28.015 1.00 93.94 752 LEU A O 1
ATOM 5907 N N . SER A 1 753 ? -17.590 -24.160 -28.557 1.00 95.56 753 SER A N 1
ATOM 5908 C CA . SER A 1 753 ? -18.009 -25.488 -28.126 1.00 95.56 753 SER A CA 1
ATOM 5909 C C . SER A 1 753 ? -18.185 -25.558 -26.601 1.00 95.56 753 SER A C 1
ATOM 5911 O O . SER A 1 753 ? -17.467 -24.883 -25.854 1.00 95.56 753 SER A O 1
ATOM 5913 N N . PRO A 1 754 ? -19.090 -26.423 -26.099 1.00 95.44 754 PRO A N 1
ATOM 5914 C CA . PRO A 1 754 ? -19.294 -26.590 -24.660 1.00 95.44 754 PRO A CA 1
ATOM 5915 C C . PRO A 1 754 ? -18.013 -26.947 -23.894 1.00 95.44 754 PRO A C 1
ATOM 5917 O O . PRO A 1 754 ? -17.832 -26.510 -22.759 1.00 95.44 754 PRO A O 1
ATOM 5920 N N . ASP A 1 755 ? -17.108 -27.707 -24.515 1.00 95.06 755 ASP A N 1
ATOM 5921 C CA . ASP A 1 755 ? -15.846 -28.103 -23.885 1.00 95.06 755 ASP A CA 1
ATOM 5922 C C . ASP A 1 755 ? -14.878 -26.931 -23.757 1.00 95.06 755 ASP A C 1
ATOM 5924 O O . ASP A 1 755 ? -14.187 -26.820 -22.742 1.00 95.06 755 ASP A O 1
ATOM 5928 N N . LEU A 1 756 ? -14.847 -26.041 -24.753 1.00 95.50 756 LEU A N 1
ATOM 5929 C CA . LEU A 1 756 ? -14.013 -24.848 -24.710 1.00 95.50 756 LEU A CA 1
ATOM 5930 C C . LEU A 1 756 ? -14.547 -23.833 -23.694 1.00 95.50 756 LEU A C 1
ATOM 5932 O O . LEU A 1 756 ? -13.766 -23.312 -22.899 1.00 95.50 756 LEU A O 1
ATOM 5936 N N . VAL A 1 757 ? -15.867 -23.626 -23.638 1.00 96.00 757 VAL A N 1
ATOM 5937 C CA . VAL A 1 757 ? -16.505 -22.797 -22.597 1.00 96.00 757 VAL A CA 1
ATOM 5938 C C . VAL A 1 757 ? -16.186 -23.349 -21.207 1.00 96.00 757 VAL A C 1
ATOM 5940 O O . VAL A 1 757 ? -15.701 -22.623 -20.344 1.00 96.00 757 VAL A O 1
ATOM 5943 N N . LYS A 1 758 ? -16.357 -24.661 -20.996 1.00 96.00 758 LYS A N 1
ATOM 5944 C CA . LYS A 1 758 ? -16.025 -25.318 -19.723 1.00 96.00 758 LYS A CA 1
ATOM 5945 C C . LYS A 1 758 ? -14.550 -25.139 -19.350 1.00 96.00 758 LYS A C 1
ATOM 5947 O O . LYS A 1 758 ? -14.234 -24.958 -18.175 1.00 96.00 758 LYS A O 1
ATOM 5952 N N . PHE A 1 759 ? -13.643 -25.196 -20.324 1.00 97.06 759 PHE A N 1
ATOM 5953 C CA . PHE A 1 759 ? -12.215 -24.975 -20.102 1.00 97.06 759 PHE A CA 1
ATOM 5954 C C . PHE A 1 759 ? -11.909 -23.530 -19.690 1.00 97.06 759 PHE A C 1
ATOM 5956 O O . PHE A 1 759 ? -11.207 -23.313 -18.697 1.00 97.06 759 PHE A O 1
ATOM 5963 N N . LEU A 1 760 ? -12.458 -22.545 -20.408 1.00 96.81 760 LEU A N 1
ATOM 5964 C CA . LEU A 1 760 ? -12.316 -21.125 -20.071 1.00 96.81 760 LEU A CA 1
ATOM 5965 C C . LEU A 1 760 ? -12.891 -20.825 -18.685 1.00 96.81 760 LEU A C 1
ATOM 5967 O O . LEU A 1 760 ? -12.259 -20.124 -17.903 1.00 96.81 760 LEU A O 1
ATOM 5971 N N . ASP A 1 761 ? -14.033 -21.412 -18.335 1.00 95.50 761 ASP A N 1
ATOM 5972 C CA . ASP A 1 761 ? -14.672 -21.244 -17.029 1.00 95.50 761 ASP A CA 1
ATOM 5973 C C . ASP A 1 761 ? -13.808 -21.774 -15.882 1.00 95.50 761 ASP A C 1
ATOM 5975 O O . ASP A 1 761 ? -13.668 -21.117 -14.855 1.00 95.50 761 ASP A O 1
ATOM 5979 N N . ARG A 1 762 ? -13.177 -22.937 -16.073 1.00 97.19 762 ARG A N 1
ATOM 5980 C CA . ARG A 1 762 ? -12.249 -23.530 -15.097 1.00 97.19 762 ARG A CA 1
ATOM 5981 C C . ARG A 1 762 ? -10.933 -22.756 -14.977 1.00 97.19 762 ARG A C 1
ATOM 5983 O O . ARG A 1 762 ? -10.320 -22.776 -13.907 1.00 97.19 762 ARG A O 1
ATOM 5990 N N . SER A 1 763 ? -10.508 -22.097 -16.055 1.00 96.94 763 SER A N 1
ATOM 5991 C CA . SER A 1 763 ? -9.274 -21.300 -16.108 1.00 96.94 763 SER A CA 1
ATOM 5992 C C . SER A 1 763 ? -9.463 -19.890 -15.534 1.00 96.94 763 SER A C 1
ATOM 5994 O O . SER A 1 763 ? -8.587 -19.387 -14.838 1.00 96.94 763 SER A O 1
ATOM 5996 N N . LEU A 1 764 ? -10.627 -19.275 -15.770 1.00 96.69 764 LEU A N 1
ATOM 5997 C CA . LEU A 1 764 ? -10.987 -17.908 -15.368 1.00 96.69 764 LEU A CA 1
ATOM 5998 C C . LEU A 1 764 ? -11.900 -17.872 -14.132 1.00 96.69 764 LEU A C 1
ATOM 6000 O O . LEU A 1 764 ? -12.709 -16.958 -13.962 1.00 96.69 764 LEU A O 1
ATOM 6004 N N . GLU A 1 765 ? -11.788 -18.878 -13.266 1.00 96.38 765 GLU A N 1
ATOM 6005 C CA . GLU A 1 765 ? -12.439 -18.874 -11.957 1.00 96.38 765 GLU A CA 1
ATOM 6006 C C . GLU A 1 765 ? -11.796 -17.795 -11.072 1.00 96.38 765 GLU A C 1
ATOM 6008 O O . GLU A 1 765 ? -10.568 -17.738 -10.922 1.00 96.38 765 GLU A O 1
ATOM 6013 N N . VAL A 1 766 ? -12.619 -16.909 -10.508 1.00 91.88 766 VAL A N 1
ATOM 6014 C CA . VAL A 1 766 ? -12.145 -15.726 -9.772 1.00 91.88 766 VAL A CA 1
ATOM 6015 C C . VAL A 1 766 ? -11.536 -16.144 -8.440 1.00 91.88 766 VAL A C 1
ATOM 6017 O O . VAL A 1 766 ? -10.499 -15.620 -8.036 1.00 91.88 766 VAL A O 1
ATOM 6020 N N . GLU A 1 767 ? -12.137 -17.127 -7.771 1.00 90.31 767 GLU A N 1
ATOM 6021 C CA . GLU A 1 767 ? -11.597 -17.653 -6.525 1.00 90.31 767 GLU A CA 1
ATOM 6022 C C . GLU A 1 767 ? -10.428 -18.612 -6.810 1.00 90.31 767 GLU A C 1
ATOM 6024 O O . GLU A 1 767 ? -10.619 -19.737 -7.273 1.00 90.31 767 GLU A O 1
ATOM 6029 N N . ALA A 1 768 ? -9.198 -18.186 -6.505 1.00 91.12 768 ALA A N 1
ATOM 6030 C CA . ALA A 1 768 ? -7.984 -18.958 -6.796 1.00 91.12 768 ALA A CA 1
ATOM 6031 C C . ALA A 1 768 ? -8.012 -20.390 -6.217 1.00 91.12 768 ALA A C 1
ATOM 6033 O O . ALA A 1 768 ? -7.537 -21.335 -6.847 1.00 91.12 768 ALA A O 1
ATOM 6034 N N . SER A 1 769 ? -8.628 -20.596 -5.049 1.00 90.44 769 SER A N 1
ATOM 6035 C CA . SER A 1 769 ? -8.807 -21.925 -4.440 1.00 90.44 769 SER A CA 1
ATOM 6036 C C . SER A 1 769 ? -9.582 -22.888 -5.358 1.00 90.44 769 SER A C 1
ATOM 6038 O O . SER A 1 769 ? -9.190 -24.048 -5.486 1.00 90.44 769 SER A O 1
ATOM 6040 N N . LYS A 1 770 ? -10.615 -22.392 -6.051 1.00 94.12 770 LYS A N 1
ATOM 6041 C CA . LYS A 1 770 ? -11.505 -23.144 -6.950 1.00 94.12 770 LYS A CA 1
ATOM 6042 C C . LYS A 1 770 ? -10.994 -23.226 -8.388 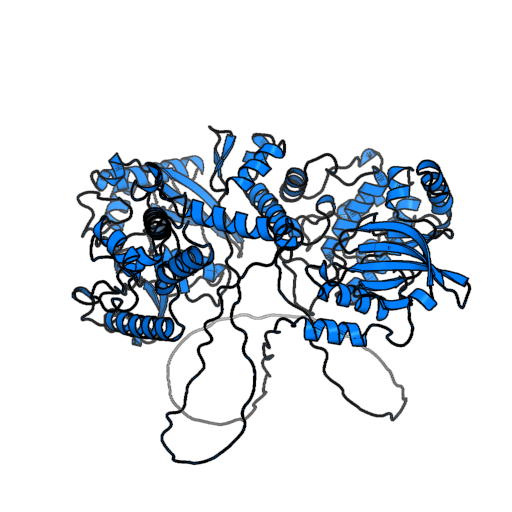1.00 94.12 770 LYS A C 1
ATOM 6044 O O . LYS A 1 770 ? -11.390 -24.137 -9.117 1.00 94.12 770 LYS A O 1
ATOM 6049 N N . ARG A 1 771 ? -10.111 -22.308 -8.795 1.00 97.25 771 ARG A N 1
ATOM 6050 C CA . ARG A 1 771 ? -9.486 -22.313 -10.126 1.00 97.25 771 ARG A CA 1
ATOM 6051 C C . ARG A 1 771 ? -8.720 -23.608 -10.365 1.00 97.25 771 ARG A C 1
ATOM 6053 O O . ARG A 1 771 ? -8.041 -24.102 -9.464 1.00 97.25 771 ARG A O 1
ATOM 6060 N N . ALA A 1 772 ? -8.832 -24.165 -11.566 1.00 97.19 772 ALA A N 1
ATOM 6061 C CA . ALA A 1 772 ? -8.165 -25.418 -11.894 1.00 97.19 772 ALA A CA 1
ATOM 6062 C C . ALA A 1 772 ? -6.634 -25.281 -11.838 1.00 97.19 772 ALA A C 1
ATOM 6064 O O . ALA A 1 772 ? -6.063 -24.229 -12.120 1.00 97.19 772 ALA A O 1
ATOM 6065 N N . SER A 1 773 ? -5.960 -26.365 -11.484 1.00 97.44 773 SER A N 1
ATOM 6066 C CA . SER A 1 773 ? -4.523 -26.543 -11.672 1.00 97.44 773 SER A CA 1
ATOM 6067 C C . SER A 1 773 ? -4.195 -26.916 -13.123 1.00 97.44 773 SER A C 1
ATOM 6069 O O . SER A 1 773 ? -5.052 -27.373 -13.882 1.00 97.44 773 SER A O 1
ATOM 6071 N N . THR A 1 774 ? -2.924 -26.785 -13.506 1.00 96.88 774 THR A N 1
ATOM 6072 C CA . THR A 1 774 ? -2.430 -27.204 -14.830 1.00 96.88 774 THR A CA 1
ATOM 6073 C C . THR A 1 774 ? -2.694 -28.685 -15.109 1.00 96.88 774 THR A C 1
ATOM 6075 O O . THR A 1 774 ? -3.106 -29.035 -16.213 1.00 96.88 774 THR A O 1
ATOM 6078 N N . SER A 1 775 ? -2.537 -29.549 -14.102 1.00 96.19 775 SER A N 1
ATOM 6079 C CA . SER A 1 775 ? -2.841 -30.982 -14.201 1.00 96.19 775 SER A CA 1
ATOM 6080 C C . SER A 1 775 ? -4.325 -31.262 -14.442 1.00 96.19 775 SER A C 1
ATOM 6082 O O . SER A 1 775 ? -4.655 -32.110 -15.265 1.00 96.19 775 SER A O 1
ATOM 6084 N N . GLU A 1 776 ? -5.221 -30.544 -13.760 1.00 97.12 776 GLU A N 1
ATOM 6085 C CA . GLU A 1 776 ? -6.665 -30.692 -13.975 1.00 97.12 776 GLU A CA 1
ATOM 6086 C C . GLU A 1 776 ? -7.076 -30.230 -15.374 1.00 97.12 776 GLU A C 1
ATOM 6088 O O . GLU A 1 776 ? -7.865 -30.912 -16.021 1.00 97.12 776 GLU A O 1
ATOM 6093 N N . LEU A 1 777 ? -6.525 -29.112 -15.863 1.00 97.44 777 LEU A N 1
ATOM 6094 C CA . LEU A 1 777 ? -6.811 -28.620 -17.214 1.00 97.44 777 LEU A CA 1
ATOM 6095 C C . LEU A 1 777 ? -6.304 -29.574 -18.302 1.00 97.44 777 LEU A C 1
ATOM 6097 O O . LEU A 1 777 ? -7.014 -29.821 -19.275 1.00 97.44 777 LEU A O 1
ATOM 6101 N N . LEU A 1 778 ? -5.113 -30.161 -18.124 1.00 97.00 778 LEU A N 1
ATOM 6102 C CA . LEU A 1 778 ? -4.561 -31.159 -19.050 1.00 97.00 778 LEU A CA 1
ATOM 6103 C C . LEU A 1 778 ? -5.419 -32.431 -19.147 1.00 97.00 778 LEU A C 1
ATOM 6105 O O . LEU A 1 778 ? -5.385 -33.106 -20.175 1.00 97.00 778 LEU A O 1
ATOM 6109 N N . ALA A 1 779 ? -6.191 -32.749 -18.105 1.00 96.12 779 ALA A N 1
ATOM 6110 C CA . ALA A 1 779 ? -7.081 -33.907 -18.063 1.00 96.12 779 ALA A CA 1
ATOM 6111 C C . ALA A 1 779 ? -8.483 -33.642 -18.650 1.00 96.12 779 ALA A C 1
ATOM 6113 O O . ALA A 1 779 ? -9.297 -34.562 -18.710 1.00 96.12 779 ALA A O 1
ATOM 6114 N N . MET A 1 780 ? -8.797 -32.408 -19.062 1.00 96.44 780 MET A N 1
ATOM 6115 C CA . MET A 1 780 ? -10.117 -32.064 -19.600 1.00 96.44 780 MET A CA 1
ATOM 6116 C C . MET A 1 780 ? -10.326 -32.575 -21.031 1.00 96.44 780 MET A C 1
ATOM 6118 O O . MET A 1 780 ? -9.398 -32.608 -21.838 1.00 96.44 780 MET A O 1
ATOM 6122 N N . ASP A 1 781 ? -11.585 -32.861 -21.378 1.00 92.94 781 ASP A N 1
ATOM 6123 C CA . ASP A 1 781 ? -11.985 -33.417 -22.680 1.00 92.94 781 ASP A CA 1
ATOM 6124 C C . ASP A 1 781 ? -11.496 -32.588 -23.878 1.00 92.94 781 ASP A C 1
ATOM 6126 O O . ASP A 1 781 ? -11.116 -33.152 -24.906 1.00 92.94 781 ASP A O 1
ATOM 6130 N N . LEU A 1 782 ? -11.416 -31.257 -23.743 1.00 94.31 782 LEU A N 1
ATOM 6131 C CA . LEU A 1 782 ? -10.884 -30.366 -24.781 1.00 94.31 782 LEU A CA 1
ATOM 6132 C C . LEU A 1 782 ? -9.470 -30.773 -25.240 1.00 94.31 782 LEU A C 1
ATOM 6134 O O . LEU A 1 782 ? -9.167 -30.711 -26.430 1.00 94.31 782 LEU A O 1
ATOM 6138 N N . MET A 1 783 ? -8.615 -31.248 -24.327 1.00 94.31 783 MET A N 1
ATOM 6139 C CA . MET A 1 783 ? -7.225 -31.630 -24.626 1.00 94.31 783 MET A CA 1
ATOM 6140 C C . MET A 1 783 ? -7.120 -32.892 -25.496 1.00 94.31 783 MET A C 1
ATOM 6142 O O . MET A 1 783 ? -6.083 -33.134 -26.123 1.00 94.31 783 MET A O 1
ATOM 6146 N N . SER A 1 784 ? -8.200 -33.677 -25.580 1.00 89.25 784 SER A N 1
ATOM 6147 C CA . SER A 1 784 ? -8.319 -34.814 -26.502 1.00 89.25 784 SER A CA 1
ATOM 6148 C C . SER A 1 784 ? -8.705 -34.398 -27.929 1.00 89.25 784 SER A C 1
ATOM 6150 O O . SER A 1 784 ? -8.551 -35.187 -28.859 1.00 89.25 784 SER A O 1
ATOM 6152 N N . LYS A 1 785 ? -9.165 -33.153 -28.120 1.00 91.31 785 LYS A N 1
ATOM 6153 C CA . LYS A 1 785 ? -9.668 -32.611 -29.396 1.00 91.31 785 LYS A CA 1
ATOM 6154 C C . LYS A 1 785 ? -8.662 -31.730 -30.141 1.00 91.31 785 LYS A C 1
ATOM 6156 O O . LYS A 1 785 ? -9.016 -31.108 -31.140 1.00 91.31 785 LYS A O 1
ATOM 6161 N N . CYS A 1 786 ? -7.418 -31.656 -29.673 1.00 92.69 786 CYS A N 1
ATOM 6162 C CA . CYS A 1 786 ? -6.381 -30.871 -30.336 1.00 92.69 786 CYS A CA 1
ATOM 6163 C C . CYS A 1 786 ? -6.103 -31.392 -31.750 1.00 92.69 786 CYS A C 1
ATOM 6165 O O . CYS A 1 786 ? -5.978 -32.601 -31.964 1.00 92.69 786 CYS A O 1
ATOM 6167 N N . THR A 1 787 ? -5.904 -30.479 -32.696 1.00 94.38 787 THR A N 1
ATOM 6168 C CA . THR A 1 787 ? -5.389 -30.835 -34.020 1.00 94.38 787 THR A CA 1
ATOM 6169 C C . THR A 1 787 ? -3.890 -31.135 -33.966 1.00 94.38 787 THR A C 1
ATOM 6171 O O . THR A 1 787 ? -3.208 -30.890 -32.965 1.00 94.38 787 THR A O 1
ATOM 6174 N N . ASP A 1 788 ? -3.358 -31.684 -35.059 1.00 95.31 788 ASP A N 1
ATOM 6175 C CA . ASP A 1 788 ? -1.911 -31.803 -35.243 1.00 95.31 788 ASP A CA 1
ATOM 6176 C C . ASP A 1 788 ? -1.281 -30.400 -35.267 1.00 95.31 788 ASP A C 1
ATOM 6178 O O . ASP A 1 788 ? -1.776 -29.503 -35.953 1.00 95.31 788 ASP A O 1
ATOM 6182 N N . LEU A 1 789 ? -0.180 -30.202 -34.542 1.00 93.56 789 LEU A N 1
ATOM 6183 C CA . LEU A 1 789 ? 0.529 -28.923 -34.463 1.00 93.56 789 LEU A CA 1
ATOM 6184 C C . LEU A 1 789 ? 0.990 -28.401 -35.836 1.00 93.56 789 LEU A C 1
ATOM 6186 O O . LEU A 1 789 ? 1.047 -27.191 -36.056 1.00 93.56 789 LEU A O 1
ATOM 6190 N N . LYS A 1 790 ? 1.220 -29.287 -36.814 1.00 94.38 790 LYS A N 1
ATOM 6191 C CA . LYS A 1 790 ? 1.526 -28.906 -38.204 1.00 94.38 790 LYS A CA 1
ATOM 6192 C C . LYS A 1 790 ? 0.415 -28.086 -38.855 1.00 94.38 790 LYS A C 1
ATOM 6194 O O . LYS A 1 790 ? 0.679 -27.352 -39.804 1.00 94.38 790 LYS A O 1
ATOM 6199 N N . THR A 1 791 ? -0.816 -28.171 -38.348 1.00 95.25 791 THR A N 1
ATOM 6200 C CA . THR A 1 791 ? -1.943 -27.359 -38.832 1.00 95.25 791 THR A CA 1
ATOM 6201 C C . THR A 1 791 ? -1.793 -25.869 -38.521 1.00 95.25 791 THR A C 1
ATOM 6203 O O . THR A 1 791 ? -2.512 -25.071 -39.117 1.00 95.25 791 THR A O 1
ATOM 6206 N N . ILE A 1 792 ? -0.866 -25.474 -37.642 1.00 95.25 792 ILE A N 1
ATOM 6207 C CA . ILE A 1 792 ? -0.577 -24.066 -37.322 1.00 95.25 792 ILE A CA 1
ATOM 6208 C C . ILE A 1 792 ? 0.414 -23.460 -38.332 1.00 95.25 792 ILE A C 1
ATOM 6210 O O . ILE A 1 792 ? 0.384 -22.260 -38.583 1.00 95.25 792 ILE A O 1
ATOM 6214 N N . VAL A 1 793 ? 1.245 -24.274 -38.994 1.00 96.12 793 VAL A N 1
ATOM 6215 C CA . VAL A 1 793 ? 2.279 -23.800 -39.937 1.00 96.12 793 VAL A CA 1
ATOM 6216 C C . VAL A 1 793 ? 1.719 -22.924 -41.072 1.00 96.12 793 VAL A C 1
ATOM 6218 O O . VAL A 1 793 ? 2.309 -21.880 -41.349 1.00 96.12 793 VAL A O 1
ATOM 6221 N N . PRO A 1 794 ? 0.574 -23.248 -41.710 1.00 96.25 794 PRO A N 1
ATOM 6222 C CA . PRO A 1 794 ? -0.034 -22.352 -42.694 1.00 96.25 794 PRO A CA 1
ATOM 6223 C C . PRO A 1 794 ? -0.409 -20.976 -42.127 1.00 96.25 794 PRO A C 1
ATOM 6225 O O . PRO A 1 794 ? -0.296 -19.982 -42.842 1.00 96.25 794 PRO A O 1
ATOM 6228 N N . LEU A 1 795 ? -0.815 -20.907 -40.853 1.00 96.06 795 LEU A N 1
ATOM 6229 C CA . LEU A 1 795 ? -1.145 -19.649 -40.178 1.00 96.06 795 LEU A CA 1
ATOM 6230 C C . LEU A 1 795 ? 0.114 -18.815 -39.929 1.00 96.06 795 LEU A C 1
ATOM 6232 O O . LEU A 1 795 ? 0.119 -17.623 -40.217 1.00 96.06 795 LEU A O 1
ATOM 6236 N N . ILE A 1 796 ? 1.210 -19.457 -39.511 1.00 95.31 796 ILE A N 1
ATOM 6237 C CA . ILE A 1 796 ? 2.526 -18.814 -39.369 1.00 95.31 796 ILE A CA 1
ATOM 6238 C C . ILE A 1 796 ? 2.957 -18.180 -40.696 1.00 95.31 796 ILE A C 1
ATOM 6240 O O . ILE A 1 796 ? 3.349 -17.015 -40.746 1.00 95.31 796 ILE A O 1
ATOM 6244 N N . VAL A 1 797 ? 2.862 -18.929 -41.800 1.00 95.00 797 VAL A N 1
ATOM 6245 C CA . VAL A 1 797 ? 3.229 -18.425 -43.133 1.00 95.00 797 VAL A CA 1
ATOM 6246 C C . VAL A 1 797 ? 2.337 -17.250 -43.546 1.00 95.00 797 VAL A C 1
ATOM 6248 O O . VAL A 1 797 ? 2.840 -16.262 -44.085 1.00 95.00 797 VAL A O 1
ATOM 6251 N N . ALA A 1 798 ? 1.029 -17.335 -43.288 1.00 93.38 798 ALA A N 1
ATOM 6252 C CA . ALA A 1 798 ? 0.084 -16.266 -43.594 1.00 93.38 798 ALA A CA 1
ATOM 6253 C C . ALA A 1 798 ? 0.384 -14.985 -42.796 1.00 93.38 798 ALA A C 1
ATOM 6255 O O . ALA A 1 798 ? 0.507 -13.919 -43.400 1.00 93.38 798 ALA A O 1
ATOM 6256 N N . ALA A 1 799 ? 0.597 -15.101 -41.484 1.00 92.94 799 ALA A N 1
ATOM 6257 C CA . ALA A 1 799 ? 0.953 -13.992 -40.603 1.00 92.94 799 ALA A CA 1
ATOM 6258 C C . ALA A 1 799 ? 2.267 -13.318 -41.022 1.00 92.94 799 ALA A C 1
ATOM 6260 O O . ALA A 1 799 ? 2.324 -12.104 -41.221 1.00 92.94 799 ALA A O 1
ATOM 6261 N N . LYS A 1 800 ? 3.325 -14.103 -41.275 1.00 90.25 800 LYS A N 1
ATOM 6262 C CA . LYS A 1 800 ? 4.615 -13.561 -41.740 1.00 90.25 800 LYS A CA 1
ATOM 6263 C C . LYS A 1 800 ? 4.491 -12.838 -43.079 1.00 90.25 800 LYS A C 1
ATOM 6265 O O . LYS A 1 800 ? 5.165 -11.829 -43.288 1.00 90.25 800 LYS A O 1
ATOM 6270 N N . LYS A 1 801 ? 3.630 -13.324 -43.981 1.00 91.19 801 LYS A N 1
ATOM 6271 C CA . LYS A 1 801 ? 3.339 -12.652 -45.252 1.00 91.19 801 LYS A CA 1
ATOM 6272 C C . LYS A 1 801 ? 2.619 -11.320 -45.037 1.00 91.19 801 LYS A C 1
ATOM 6274 O O . LYS A 1 801 ? 3.009 -10.339 -45.663 1.00 91.19 801 LYS A O 1
ATOM 6279 N N . ALA A 1 802 ? 1.603 -11.284 -44.176 1.00 89.06 802 ALA A N 1
ATOM 6280 C CA . ALA A 1 802 ? 0.841 -10.073 -43.868 1.00 89.06 802 ALA A CA 1
ATOM 6281 C C . ALA A 1 802 ? 1.729 -8.985 -43.235 1.00 89.06 802 ALA A C 1
ATOM 6283 O O . ALA A 1 802 ? 1.715 -7.829 -43.659 1.00 89.06 802 ALA A O 1
ATOM 6284 N N . LEU A 1 803 ? 2.605 -9.383 -42.310 1.00 86.00 803 LEU A N 1
ATOM 6285 C CA . LEU A 1 803 ? 3.515 -8.487 -41.592 1.00 86.00 803 LEU A CA 1
ATOM 6286 C C . LEU A 1 803 ? 4.805 -8.148 -42.358 1.00 86.00 803 LEU A C 1
ATOM 6288 O O . LEU A 1 803 ? 5.669 -7.463 -41.816 1.00 86.00 803 LEU A O 1
ATOM 6292 N N . HIS A 1 804 ? 4.957 -8.613 -43.605 1.00 83.38 804 HIS A N 1
ATOM 6293 C CA . HIS A 1 804 ? 6.159 -8.412 -44.428 1.00 83.38 804 HIS A CA 1
ATOM 6294 C C . HIS A 1 804 ? 7.459 -8.904 -43.753 1.00 83.38 804 HIS A C 1
ATOM 6296 O O . HIS A 1 804 ? 8.523 -8.305 -43.906 1.00 83.38 804 HIS A O 1
ATOM 6302 N N . LYS A 1 805 ? 7.377 -10.013 -43.006 1.00 71.69 805 LYS A N 1
ATOM 6303 C CA . LYS A 1 805 ? 8.495 -10.655 -42.287 1.00 71.69 805 LYS A CA 1
ATOM 6304 C C . LYS A 1 805 ? 9.070 -11.881 -43.029 1.00 71.69 805 LYS A C 1
ATOM 6306 O O . LYS A 1 805 ? 9.684 -12.740 -42.389 1.00 71.69 805 LYS A O 1
ATOM 6311 N N . MET A 1 806 ? 8.819 -12.006 -44.340 1.00 56.62 806 MET A N 1
ATOM 6312 C CA . MET A 1 806 ? 9.371 -13.068 -45.205 1.00 56.62 806 MET A CA 1
ATOM 6313 C C . MET A 1 806 ? 10.684 -12.674 -45.869 1.00 56.62 806 MET A C 1
ATOM 6315 O O . MET A 1 806 ? 10.803 -11.501 -46.285 1.00 56.62 806 MET A O 1
#

InterPro domains:
  IPR000095 CRIB domain [PF00786] (374-430)
  IPR000719 Protein kinase domain [PF00069] (534-781)
  IPR000719 Protein kinase domain [PS50011] (534-783)
  IPR000719 Protein kinase domain [SM00220] (534-783)
  IPR001312 Hexokinase [PS51748] (5-449)
  IPR001312 Hexokinase [PTHR19443] (10-331)
  IPR008271 Serine/threonine-protein kinase, active site [PS00108] (649-661)
  IPR011009 Protein kinase-like domain superfamily [SSF56112] (532-789)
  IPR017441 Protein kinase, ATP binding site [PS00107] (540-563)
  IPR019807 Hexokinase, binding site [PS00378] (136-161)
  IPR022672 Hexokinase, N-terminal [PF00349] (13-203)
  IPR022673 Hexokinase, C-terminal [PF03727] (210-330)
  IPR036936 CRIB domain superfamily [G3DSA:3.90.810.10] (373-451)
  IPR043129 ATPase, nucleotide binding domain [SSF53067] (5-206)
  IPR043129 ATPase, nucleotide binding domain [SSF53067] (208-332)

pLDDT: mean 76.76, std 23.78, range [19.78, 98.12]

Organism: Bugula neritina (NCBI:txid10212)

Sequence (806 aa):
MVSLMDIENMVEKRLRPLQPSLSCYEQVAALMDETMNDGLTEKSDLSADIKMYITYVRSLPDGSEVGKFLALDLGGTNFRVLLINLENGQMSLTSKVYSISEAVMLGPGNELFDHIASCIREFLENEGIENEQLPLGFTFSFPCSQEGLNKSRLVNWTKGFKCSGVEGEDIVVLLHQAIARQKLMVRCVAVINDTVGALLAGAHLDEDCQIGIILGTGTNACYMENTSKIEKWRGDKDRQVVINTEWGAFGNNGCLDFIVTDYDKEVDLISKNPKEQIYEKMISGMYLGEVARQVLLRLAKDGCLFKGHISDQLNTPMMFYTKYLSEIESLCVAHQYSRPQNRVLVKAVKMKKSLRGLFHHKKKFEPSHDFPVKIGSPIDVKRGFHAVFNPDTGKIEGLPEVWQDWIESSNLTKEEKEANPHALVHACNFLENMQLQEGEEEDKFISCVDTENASSGYDSEETTPTASVGDELNPDASEEIPAAKDVPKTELETDTTVTVRKPSNKQRKKLRDSQIMSMLGKVVNQSVDAGAEYKIFQKLGAGASGTVVKAKQKTNEEMVAIKQMHLASQPKKELIITEIEVMKKFHHPNIVNFIDCHLVSEDLWVIMEFLEGGALTDVVTETLMNEGQIAAVTRECLKALQFLHARNIIHRDIKSDNVLLGMQGEVKLTDFGFCAQLSSDEKRKTMVGTPYWMAPEVVQKKQYDNKIDVWSMGIMMIEMLDGEPPYLKETPMKALFLIANNGKPKYDQQKLSPDLVKFLDRSLEVEASKRASTSELLAMDLMSKCTDLKTIVPLIVAAKKALHKM